Protein 7XP7 (pdb70)

Solvent-accessible surface area: 49966 Å² total; per-residue (Å²): 135,58,153,172,30,66,80,89,0,78,100,14,0,84,126,26,0,48,101,55,2,66,83,2,17,122,77,8,60,26,48,79,40,2,50,119,118,4,20,83,78,10,0,4,4,0,21,1,54,181,84,35,50,9,24,42,19,73,27,45,12,1,1,9,0,0,3,3,0,0,62,22,4,0,2,4,0,4,7,2,3,12,0,2,7,16,4,2,2,7,1,42,106,63,12,61,16,104,17,62,144,103,17,0,42,46,0,6,95,32,87,1,0,0,40,1,23,33,5,92,86,0,29,49,32,23,44,43,9,99,0,31,0,134,130,61,176,40,8,12,70,0,54,20,108,0,32,62,1,19,5,3,84,24,12,46,4,2,0,0,0,0,49,5,102,76,25,15,0,0,0,4,0,46,26,129,13,94,35,23,57,71,50,65,75,31,70,14,6,0,5,35,6,2,6,17,2,2,0,44,3,108,30,0,67,4,166,65,76,25,56,0,30,85,63,33,8,0,74,92,6,12,86,51,11,38,7,17,0,7,0,0,4,0,0,1,0,0,0,0,0,30,6,0,12,55,24,1,18,38,21,0,127,112,55,111,16,98,84,21,62,22,8,80,41,28,12,20,12,18,47,1,0,19,2,6,0,30,4,16,2,0,48,14,2,0,68,124,1,10,70,29,40,90,145,84,32,83,99,81,53,28,53,53,10,0,0,0,0,1,28,11,0,3,31,4,0,37,78,2,0,15,36,0,0,54,18,5,16,18,20,0,14,0,43,57,78,47,0,11,19,5,5,20,2,2,2,3,0,25,29,55,36,17,34,20,48,34,2,14,120,36,0,6,72,57,34,13,77,142,53,158,171,26,53,101,91,0,53,107,12,0,84,136,40,0,47,102,55,1,50,84,3,15,118,77,8,60,26,50,84,37,3,59,125,73,4,17,73,62,10,2,4,3,0,50,1,51,182,58,34,49,11,42,31,19,72,29,45,15,1,2,9,0,0,2,1,0,0,36,17,3,0,2,5,0,4,5,1,2,10,0,5,6,16,3,1,2,4,1,56,84,54,8,61,39,121,18,68,134,101,9,0,33,54,0,5,92,30,91,0,0,0,41,1,23,33,1,103,66,0,29,50,35,28,50,43,11,88,0,28,1,127,139,70,183,61,8,18,70,0,52,20,108,0,34,62,0,18,4,2,83,27,11,44,8,1,0,0,0,0,46,6,82,76,24,16,0,0,0,4,0,46,25,131,14,92,35,22,57,70,52,64,76,32,70,14,7,0,5,15,5,2,6,16,2,2,0,43,2,109,30,0,70,4,178,66,68,22,56,0,24,86,74,33,11,0,89,91,2,20,104,43,5,56,20,32,0,10,0,0,2,0,0,0,0,0,0,0,0,34,6,0,11,54,27,0,10,27,22,0,106,112,44,92,14,100,79,28,90,22,8,99,71,36,10,22,10,18,49,0,0,20,2,6,0,24,4,15,3,0,49,13,0,0,67,100,2,13,78,39,51,88,160,85,31,81,105,80,45,33,72,53,0,1,0,0,0,1,30,10,1,3,27,2,0,42,76,2,0,16,35,0,0,53,17,4,17,19,21,0,14,0,27,58,78,48,0,10,19,5,5,20,2,3,1,3,0,26,28,53,39,17,34,19,46,26,2,14,35,17,0,0,9,56,29,2,38,54,57,41,52,72,2,89,169,59,155,172,28,66,99,93,0,86,115,12,0,96,130,40,0,46,102,54,2,65,83,2,17,124,76,8,61,26,46,83,43,4,59,128,79,5,21,74,51,9,0,4,4,0,19,1,53,178,81,35,46,10,30,38,20,76,27,47,28,0,2,10,0,0,2,3,0,0,59,22,4,0,2,5,0,3,6,2,2,10,0,2,7,17,3,1,2,6,0,44,102,65,11,57,19,106,16,62,141,106,25,0,46,55,0,4,92,29,93,1,0,0,39,1,23,32,7,100,89,0,27,47,31,25,44,45,9,100,0,32,1,155,127,56,168,19,6,12,72,0,66,21,109,0,33,62,1,18,5,2,83,25,11,43,9,1,0,0,0,0,52,0,74,109,39,20,15,0,0,0,4,0,43,25,132,14,90,36,23,56,72,54,64,78,32,70,14,7,0,4,34,6,2,6,15,2,2,0,42,2,106,34,0,61,7,159,69,74,25,54,0,29,85,57,30,7,0,68,90,6,11,83,36,8,42,5,17,0,7,0,0,2,0,0,0,0,0,0,0,0,32,6,0,13,58,25,0,12,28,21,0,108,110,43,91,15,100,80,28,56,22,0,46,64,6,10,20,0,16,47,0,0,21,2,6,0,29,4,8,2,0,43,9,2,0,66,122,2,12,69,26,44,88,149,86,31,81,101,84,53,31,60,57,11,0,0,0,0,1,30,8,1,2,29,2,0,39,76,2,0,16,34,0,0,54,18,5,16,19,21,0,14,0,43,61,76,46,0,10,18,4,5,19,2,2,1,2,0,27,29,52,31,16,34,19,47,28,2,14,112,38,0,6,84,60,35,34,143,54,142,171,30,52,98,92,1,89,109,14,0,92,132,35,0,48,102,54,2,49,82,3,15,116,75,8,61,26,48,72,39,3,59,125,74,5,20,74,67,12,1,4,5,0,40,4,48,194,82,41,50,14,47,40,20,74,30,47,11,1,2,9,0,0,2,2,0,0,39,20,4,0,2,6,0,4,5,2,3,11,0,6,10,20,3,2,11,4,1,54,110,53,8,57,19,107,14,63,146,91,12,0,45,53,0,4,90,30,75,1,0,0,38,1,23,33,7,97,89,0,30,53,34,24,45,42,10,100,0,32,0,138,113,92,83,4,4,69,0,56,19,115,0,34,62,1,18,4,3,85,25,11,48,3,2,1,0,0,0,55,6,113,80,23,15,0,0,0,2,0,43,28,130,14,93,34,24,57,72,51,65,74,32,71,15,7,0,5,15,5,2,6,17,2,2,0,42,3,109,32,0,62,3,154,65,74,23,55,0,27,85,71,36,9,0,76,92,3,11,85,50,7,46,10,22,0,8,0,0,2,0,0,0,0,0,0,0,0,30,7,0,11,58,25,0,7,27,21,0,106,113,44,89,15,97,83,26,71,21,8,98,71,37,11,21,9,18,49,0,0,18,2,5,0,27,3,14,2,0,46,14,2,0,68,124,2,14,66,28,49,88,155,86,31,84,100,81,56,30,51,60,10,0,0,0,0,0,31,12,0,4,28,3,0,40,83,2,0,17,34,0,0,54,19,5,16,18,24,0,13,0,24,59,76,49,0,10,17,4,6,20,2,3,2,3,0,29,26,54,35,17,35,19,49,25,2,14,111,31,0,12,57,56,51,10,68

B-factor: mean 19.75, std 10.41, range [7.5, 90.75]

Radius of gyration: 34.06 Å; Cα contacts (8 Å, |Δi|>4): 3328; chains: 4; bounding box: 95×83×94 Å

Secondary structure (DSSP, 8-state):
-HHHHHHHHHHHIIIIIGGGHHHHHHHT---HHHHHHHHHTTTTSTTS-GGGTS----HHHHHHHHHHHHHH-HHHHHHHHIIIIIIIHHHHHHS-HHHHHHHHHHHHHTPPEEEE--BTTBSSSTT----EEEEETTEEEEEEEEEEEETGGG-SEEEEEEEE--EEEEEEEETTSTTEEEE--S-BSS-GGG-EEEEEEEEEEEEGGGEESSTT-HHHHHHHTHHHHHHHHHHHHHHHHHHHHHHHHHHHHH-EETTEEGGGSHHHHHHHHHHHHHHHHHHHHHHHHHHTTTTT--HHHHHHHHHHHHHHHHHHHHHHHHHHHHHHGGGGGBTTSSHHHHHHHHGGGGTSSS-HHHHHHHHHHHHH-/-HHHHHHHHHHHIIIIIGGGHHHHHHHT---HHHHHHHHHTTTT-SSS-GGGTS----HHHHHHHHHHHHTT-HHHHHHHHIIIIIIIHHHHHH--HHHHHHHHHHHHHTPPEEEE--BTTBSSSTT----EEEEETTEEEEEEEEEEEETGGG-SEEEEEEEE---EEEEEEETTSTTEEEE--S-BSS-GGG-EEEEEEEEEEEEGGGEESSTT-HHHHHHTTHHHHHHHHHHHHHHHHHHHHHHHHHHHHH-EETTEEGGGSHHHHHHHHHHHHHHHHHHHHHHHHHHTTTTT--HHHHHHHHHHHHHHHHHHHHHHHHHHHHHTHHHHTBTTSSHHHHHHHHGGGGTSSS-HHHHHHHHHHHHHSS-GGG--/-HHHHHHHHHHHIIIIIGGGHHHHHHHT---HHHHHHHHHTTTT-TTS-GGGTS----HHHHHHHHHHHHHH-HHHHHHHHIIIIIIIHHHHHHS-HHHHHHHHHHHHHT--EEEE--BTTBSSSTT----EEEE-SSEEEEEEEEEEEETGGG-SEEEEEEEETTS-EEEEEEETTSTTEEEE--S-BSS-GGG-EEEEEEEEEEEEGGGEESSTT-HHHHHHHTHHHHHHHHHHHHHHHHHHHHHHHHHHHHH-EETTEEGGGSHHHHHHHHHHHHHHHHHHHHHHHHHHTTTTT--HHHHHHHHHHHHHHHHHHHHHHHHHHHHHTGGGGGBTTSSHHHHHHHHGGGGTSSS-HHHHHHHHHHHH-/-HHHHHHHHHHHIIIIIGGGHHHHHHHT---HHHHHHHHHTTTT-SSS-GGGTS----HHHHHHHHHHHHTT-HHHHHHHHIIIIIIIHHHHHHS-HHHHHHHHHHHHHTPPEEEE--BTTBSSSTT----EEEE--EEEEEEEEEEEETGGG-SEEEEEEEE---EEEEEEETTSTTEEEE--S-BSS-GGG-EEEEEEEEEEEEGGGEESSTT-HHHHHHTTHHHHHHHHHHHHHHHHHHHHHHHHHHHHH-EETTEEGGGSHHHHHHHHHHHHHHHHHHHHHHHHHHTTTTT--HHHHHHHHHHHHHHHHHHHHHHHHHHHHHHGGGGGBTTSSHHHHHHHHGGGGTSSS-HHHHHHHHHHHHH-

Nearest PDB structures (foldseek):
  7xp7-assembly2_D  TM=1.003E+00  e=2.314E-59  Streptomyces filamentosus NRRL 11379
  7xp7-assembly1_A  TM=1.001E+00  e=2.501E-57  Streptomyces filamentosus NRRL 11379
  7xp7-assembly2_C  TM=1.001E+00  e=8.662E-57  Streptomyces filamentosus NRRL 11379
  2vig-assembly1_D  TM=9.609E-01  e=8.784E-32  Homo sapiens
  2vig-assembly2_H  TM=9.600E-01  e=1.350E-31  Homo sapiens

Structure (mmCIF, N/CA/C/O backbone):
data_7XP7
#
_entry.id   7XP7
#
_cell.length_a   96.328
_cell.length_b   131.235
_cell.length_c   191.859
_cell.angle_alpha   90.000
_cell.angle_beta   90.000
_cell.angle_gamma   90.000
#
_symmetry.space_group_name_H-M   'P 21 21 21'
#
loop_
_entity.id
_entity.type
_entity.pdbx_description
1 polymer 'Cyclohexanecarboxyl-CoA dehydrogenase'
2 non-polymer 'FLAVIN-ADENINE DINUCLEOTIDE'
3 water water
#
loop_
_atom_site.group_PDB
_atom_site.id
_atom_site.type_symbol
_atom_site.label_atom_id
_atom_site.label_alt_id
_atom_site.label_comp_id
_atom_site.label_asym_id
_atom_site.label_entity_id
_atom_site.label_seq_id
_atom_site.pdbx_PDB_ins_code
_atom_site.Cartn_x
_atom_site.Cartn_y
_atom_site.Cartn_z
_atom_site.occupancy
_atom_site.B_iso_or_equiv
_atom_site.auth_seq_id
_atom_site.auth_comp_id
_atom_site.auth_asym_id
_atom_site.auth_atom_id
_atom_site.pdbx_PDB_model_num
ATOM 1 N N . GLU A 1 40 ? 105.661 62.611 67.401 1.00 37.59 40 GLU A N 1
ATOM 2 C CA . GLU A 1 40 ? 106.517 61.792 66.496 1.00 39.24 40 GLU A CA 1
ATOM 3 C C . GLU A 1 40 ? 105.729 61.287 65.261 1.00 39.55 40 GLU A C 1
ATOM 4 O O . GLU A 1 40 ? 106.260 61.375 64.148 1.00 37.14 40 GLU A O 1
ATOM 10 N N . ASN A 1 41 ? 104.578 60.643 65.468 1.00 39.83 41 ASN A N 1
ATOM 11 C CA . ASN A 1 41 ? 103.594 60.275 64.405 1.00 36.09 41 ASN A CA 1
ATOM 12 C C . ASN A 1 41 ? 103.043 61.547 63.748 1.00 36.67 41 ASN A C 1
ATOM 13 O O . ASN A 1 41 ? 102.830 61.531 62.499 1.00 32.08 41 ASN A O 1
ATOM 18 N N . GLN A 1 42 ? 102.906 62.647 64.490 1.00 31.64 42 GLN A N 1
ATOM 19 C CA . GLN A 1 42 ? 102.470 63.937 63.893 1.00 34.85 42 GLN A CA 1
ATOM 20 C C . GLN A 1 42 ? 103.562 64.426 62.943 1.00 32.35 42 GLN A C 1
ATOM 21 O O . GLN A 1 42 ? 103.217 64.861 61.829 1.00 29.11 42 GLN A O 1
ATOM 27 N N . ARG A 1 43 ? 104.834 64.280 63.321 1.00 28.39 43 ARG A N 1
ATOM 28 C CA . ARG A 1 43 ? 105.971 64.663 62.464 1.00 28.83 43 ARG A CA 1
ATOM 29 C C . ARG A 1 43 ? 106.012 63.741 61.232 1.00 24.43 43 ARG A C 1
ATOM 30 O O . ARG A 1 43 ? 106.269 64.248 60.121 1.00 23.24 43 ARG A O 1
ATOM 38 N N . TRP A 1 44 ? 105.854 62.442 61.436 1.00 23.27 44 TRP A N 1
ATOM 39 C CA . TRP A 1 44 ? 105.843 61.453 60.332 1.00 23.24 44 TRP A CA 1
ATOM 40 C C . TRP A 1 44 ? 104.743 61.839 59.331 1.00 19.90 44 TRP A C 1
ATOM 41 O O . TRP A 1 44 ? 105.021 61.906 58.112 1.00 21.76 44 TRP A O 1
ATOM 52 N N . ARG A 1 45 ? 103.530 62.083 59.813 1.00 20.25 45 ARG A N 1
ATOM 53 C CA . ARG A 1 45 ? 102.378 62.470 58.969 1.00 20.82 45 ARG A CA 1
ATOM 54 C C . ARG A 1 45 ? 102.724 63.723 58.169 1.00 20.48 45 ARG A C 1
ATOM 55 O O . ARG A 1 45 ? 102.506 63.739 56.935 1.00 17.16 45 ARG A O 1
ATOM 63 N N . GLU A 1 46 ? 103.293 64.747 58.788 1.00 19.13 46 GLU A N 1
ATOM 64 C CA . GLU A 1 46 ? 103.631 65.990 58.045 1.00 21.90 46 GLU A CA 1
ATOM 65 C C . GLU A 1 46 ? 104.738 65.705 57.008 1.00 18.37 46 GLU A C 1
ATOM 66 O O . GLU A 1 46 ? 104.776 66.331 55.926 1.00 18.33 46 GLU A O 1
ATOM 72 N N . ARG A 1 47 ? 105.700 64.861 57.325 1.00 18.75 47 ARG A N 1
ATOM 73 C CA . ARG A 1 47 ? 106.783 64.521 56.357 1.00 19.90 47 ARG A CA 1
ATOM 74 C C . ARG A 1 47 ? 106.190 63.840 55.103 1.00 16.52 47 ARG A C 1
ATOM 75 O O . ARG A 1 47 ? 106.548 64.189 53.988 1.00 17.31 47 ARG A O 1
ATOM 83 N N . ILE A 1 48 ? 105.278 62.901 55.273 1.00 15.35 48 ILE A N 1
ATOM 84 C CA . ILE A 1 48 ? 104.642 62.259 54.095 1.00 14.53 48 ILE A CA 1
ATOM 85 C C . ILE A 1 48 ? 103.730 63.246 53.372 1.00 13.02 48 ILE A C 1
ATOM 86 O O . ILE A 1 48 ? 103.771 63.312 52.114 1.00 13.37 48 ILE A O 1
ATOM 91 N N . ARG A 1 49 ? 103.006 64.063 54.100 1.00 15.20 49 ARG A N 1
ATOM 92 C CA . ARG A 1 49 ? 102.163 65.046 53.468 1.00 16.80 49 ARG A CA 1
ATOM 93 C C . ARG A 1 49 ? 102.989 65.985 52.580 1.00 16.44 49 ARG A C 1
ATOM 94 O O . ARG A 1 49 ? 102.678 66.203 51.472 1.00 13.73 49 ARG A O 1
ATOM 102 N N . HIS A 1 50 ? 104.056 66.509 53.128 1.00 17.84 50 HIS A N 1
ATOM 103 C CA . HIS A 1 50 ? 104.917 67.383 52.370 1.00 19.75 50 HIS A CA 1
ATOM 104 C C . HIS A 1 50 ? 105.452 66.669 51.123 1.00 16.21 50 HIS A C 1
ATOM 105 O O . HIS A 1 50 ? 105.438 67.202 50.088 1.00 16.81 50 HIS A O 1
ATOM 112 N N . PHE A 1 51 ? 105.920 65.450 51.284 1.00 17.30 51 PHE A N 1
ATOM 113 C CA . PHE A 1 51 ? 106.390 64.635 50.173 1.00 15.60 51 PHE A CA 1
ATOM 114 C C . PHE A 1 51 ? 105.306 64.488 49.077 1.00 14.85 51 PHE A C 1
ATOM 115 O O . PHE A 1 51 ? 105.544 64.714 47.940 1.00 15.14 51 PHE A O 1
ATOM 123 N N . ALA A 1 52 ? 104.120 64.083 49.484 1.00 15.14 52 ALA A N 1
ATOM 124 C CA . ALA A 1 52 ? 103.004 63.833 48.529 1.00 14.26 52 ALA A CA 1
ATOM 125 C C . ALA A 1 52 ? 102.667 65.136 47.778 1.00 15.23 52 ALA A C 1
ATOM 126 O O . ALA A 1 52 ? 102.549 65.105 46.547 1.00 14.83 52 ALA A O 1
ATOM 128 N N . GLU A 1 53 ? 102.571 66.262 48.465 1.00 15.91 53 GLU A N 1
ATOM 129 C CA . GLU A 1 53 ? 102.200 67.550 47.807 1.00 18.37 53 GLU A CA 1
ATOM 130 C C . GLU A 1 53 ? 103.336 68.014 46.883 1.00 19.04 53 GLU A C 1
ATOM 131 O O . GLU A 1 53 ? 103.050 68.448 45.777 1.00 16.74 53 GLU A O 1
ATOM 137 N N . LYS A 1 54 ? 104.595 67.816 47.250 1.00 18.95 54 LYS A N 1
ATOM 138 C CA . LYS A 1 54 ? 105.723 68.268 46.396 1.00 19.82 54 LYS A CA 1
ATOM 139 C C . LYS A 1 54 ? 106.096 67.287 45.279 1.00 20.76 54 LYS A C 1
ATOM 140 O O . LYS A 1 54 ? 106.289 67.745 44.139 1.00 20.77 54 LYS A O 1
ATOM 146 N N . GLU A 1 55 ? 106.226 65.990 45.567 1.00 18.32 55 GLU A N 1
ATOM 147 C CA . GLU A 1 55 ? 106.800 65.003 44.624 1.00 17.72 55 GLU A CA 1
ATOM 148 C C . GLU A 1 55 ? 105.728 64.196 43.866 1.00 18.25 55 GLU A C 1
ATOM 149 O O . GLU A 1 55 ? 106.036 63.714 42.770 1.00 17.06 55 GLU A O 1
ATOM 155 N N . ILE A 1 56 ? 104.522 64.026 44.415 1.00 14.41 56 ILE A N 1
ATOM 156 C CA . ILE A 1 56 ? 103.482 63.219 43.699 1.00 13.92 56 ILE A CA 1
ATOM 157 C C . ILE A 1 56 ? 102.520 64.114 42.939 1.00 14.02 56 ILE A C 1
ATOM 158 O O . ILE A 1 56 ? 102.278 63.872 41.731 1.00 12.23 56 ILE A O 1
ATOM 163 N N . ALA A 1 57 ? 101.922 65.108 43.607 1.00 15.82 57 ALA A N 1
ATOM 164 C CA . ALA A 1 57 ? 100.796 65.892 43.054 1.00 15.14 57 ALA A CA 1
ATOM 165 C C . ALA A 1 57 ? 101.087 66.390 41.647 1.00 16.25 57 ALA A C 1
ATOM 166 O O . ALA A 1 57 ? 100.215 66.280 40.771 1.00 14.81 57 ALA A O 1
ATOM 168 N N . PRO A 1 58 ? 102.285 66.952 41.329 1.00 16.39 58 PRO A N 1
ATOM 169 C CA . PRO A 1 58 ? 102.525 67.500 39.986 1.00 17.00 58 PRO A CA 1
ATOM 170 C C . PRO A 1 58 ? 102.499 66.444 38.872 1.00 16.26 58 PRO A C 1
ATOM 171 O O . PRO A 1 58 ? 102.369 66.805 37.709 1.00 16.58 58 PRO A O 1
ATOM 175 N N . LEU A 1 59 ? 102.676 65.157 39.214 1.00 14.69 59 LEU A N 1
ATOM 176 C CA . LEU A 1 59 ? 102.742 64.032 38.246 1.00 12.89 59 LEU A CA 1
ATOM 177 C C . LEU A 1 59 ? 101.427 63.215 38.151 1.00 13.36 59 LEU A C 1
ATOM 178 O O . LEU A 1 59 ? 101.312 62.430 37.190 1.00 11.53 59 LEU A O 1
ATOM 183 N N . SER A 1 60 ? 100.477 63.375 39.081 1.00 13.37 60 SER A N 1
ATOM 184 C CA . SER A 1 60 ? 99.263 62.503 39.221 1.00 12.65 60 SER A CA 1
ATOM 185 C C . SER A 1 60 ? 98.475 62.442 37.936 1.00 12.47 60 SER A C 1
ATOM 186 O O . SER A 1 60 ? 98.055 61.342 37.518 1.00 11.06 60 SER A O 1
ATOM 189 N N . THR A 1 61 ? 98.232 63.588 37.294 1.00 12.12 61 THR A N 1
ATOM 190 C CA . THR A 1 61 ? 97.391 63.638 36.091 1.00 13.54 61 THR A CA 1
ATOM 191 C C . THR A 1 61 ? 98.022 62.770 35.009 1.00 13.08 61 THR A C 1
ATOM 192 O O . THR A 1 61 ? 97.326 61.913 34.427 1.00 13.53 61 THR A O 1
ATOM 196 N N . THR A 1 62 ? 99.293 62.969 34.739 1.00 12.13 62 THR A N 1
ATOM 197 C CA . THR A 1 62 ? 99.985 62.215 33.728 1.00 13.78 62 THR A CA 1
ATOM 198 C C . THR A 1 62 ? 100.059 60.702 34.031 1.00 12.06 62 THR A C 1
ATOM 199 O O . THR A 1 62 ? 99.794 59.909 33.200 1.00 13.30 62 THR A O 1
ATOM 203 N N . MET A 1 63 ? 100.416 60.382 35.251 1.00 12.19 63 MET A N 1
ATOM 204 C CA . MET A 1 63 ? 100.485 58.967 35.698 1.00 11.81 63 MET A CA 1
ATOM 205 C C . MET A 1 63 ? 99.120 58.304 35.505 1.00 11.08 63 MET A C 1
ATOM 206 O O . MET A 1 63 ? 99.054 57.154 35.068 1.00 11.59 63 MET A O 1
ATOM 211 N N . ASP A 1 64 ? 98.039 59.010 35.789 1.00 11.93 64 ASP A N 1
ATOM 212 C CA . ASP A 1 64 ? 96.681 58.435 35.636 1.00 11.57 64 ASP A CA 1
ATOM 213 C C . ASP A 1 64 ? 96.364 58.217 34.148 1.00 13.45 64 ASP A C 1
ATOM 214 O O . ASP A 1 64 ? 95.981 57.108 33.795 1.00 13.36 64 ASP A O 1
ATOM 219 N N . ARG A 1 65 ? 96.524 59.229 33.290 1.00 14.46 65 ARG A N 1
ATOM 220 C CA . ARG A 1 65 ? 96.179 59.099 31.850 1.00 17.95 65 ARG A CA 1
ATOM 221 C C . ARG A 1 65 ? 97.016 57.983 31.193 1.00 15.19 65 ARG A C 1
ATOM 222 O O . ARG A 1 65 ? 96.425 57.157 30.486 1.00 15.49 65 ARG A O 1
ATOM 230 N N . THR A 1 66 ? 98.308 57.893 31.498 1.00 13.22 66 THR A N 1
ATOM 231 C CA . THR A 1 66 ? 99.270 56.990 30.821 1.00 15.49 66 THR A CA 1
ATOM 232 C C . THR A 1 66 ? 99.379 55.661 31.577 1.00 14.62 66 THR A C 1
ATOM 233 O O . THR A 1 66 ? 99.964 54.742 31.002 1.00 13.43 66 THR A O 1
ATOM 237 N N . ALA A 1 67 ? 98.803 55.529 32.774 1.00 13.47 67 ALA A N 1
ATOM 238 C CA . ALA A 1 67 ? 98.889 54.308 33.610 1.00 12.13 67 ALA A CA 1
ATOM 239 C C . ALA A 1 67 ? 100.363 53.954 33.867 1.00 12.50 67 ALA A C 1
ATOM 240 O O . ALA A 1 67 ? 100.757 52.796 33.716 1.00 11.24 67 ALA A O 1
ATOM 242 N N . THR A 1 68 ? 101.140 54.936 34.273 1.00 12.42 68 THR A N 1
ATOM 243 C CA . THR A 1 68 ? 102.593 54.781 34.516 1.00 15.00 68 THR A CA 1
ATOM 244 C C . THR A 1 68 ? 102.923 55.212 35.942 1.00 15.87 68 THR A C 1
ATOM 245 O O . THR A 1 68 ? 102.180 56.041 36.514 1.00 17.45 68 THR A O 1
ATOM 249 N N . LEU A 1 69 ? 104.035 54.702 36.461 1.00 14.65 69 LEU A N 1
ATOM 250 C CA . LEU A 1 69 ? 104.735 55.266 37.618 1.00 13.69 69 LEU A CA 1
ATOM 251 C C . LEU A 1 69 ? 105.941 56.061 37.112 1.00 16.03 69 LEU A C 1
ATOM 252 O O . LEU A 1 69 ? 106.826 55.444 36.519 1.00 13.71 69 LEU A O 1
ATOM 257 N N . ASP A 1 70 ? 105.990 57.355 37.413 1.00 14.54 70 ASP A N 1
ATOM 258 C CA . ASP A 1 70 ? 107.099 58.226 36.945 1.00 14.83 70 ASP A CA 1
ATOM 259 C C . ASP A 1 70 ? 108.423 57.670 37.518 1.00 15.44 70 ASP A C 1
ATOM 260 O O . ASP A 1 70 ? 108.493 57.418 38.731 1.00 13.80 70 ASP A O 1
ATOM 265 N N . ALA A 1 71 ? 109.459 57.535 36.690 1.00 15.46 71 ALA A N 1
ATOM 266 C CA . ALA A 1 71 ? 110.781 57.001 37.104 1.00 16.71 71 ALA A CA 1
ATOM 267 C C . ALA A 1 71 ? 111.415 57.861 38.201 1.00 16.47 71 ALA A C 1
ATOM 268 O O . ALA A 1 71 ? 112.005 57.297 39.117 1.00 17.48 71 ALA A O 1
ATOM 270 N N . GLY A 1 72 ? 111.329 59.189 38.123 1.00 14.15 72 GLY A N 1
ATOM 271 C CA . GLY A 1 72 ? 111.882 60.068 39.141 1.00 15.43 72 GLY A CA 1
ATOM 272 C C . GLY A 1 72 ? 111.167 59.844 40.457 1.00 14.80 72 GLY A C 1
ATOM 273 O O . GLY A 1 72 ? 111.812 59.749 41.542 1.00 14.34 72 GLY A O 1
ATOM 274 N N . LEU A 1 73 ? 109.828 59.744 40.406 1.00 13.62 73 LEU A N 1
ATOM 275 C CA . LEU A 1 73 ? 109.075 59.536 41.651 1.00 12.05 73 LEU A CA 1
ATOM 276 C C . LEU A 1 73 ? 109.444 58.186 42.242 1.00 11.81 73 LEU A C 1
ATOM 277 O O . LEU A 1 73 ? 109.606 58.062 43.465 1.00 12.20 73 LEU A O 1
ATOM 282 N N . ARG A 1 74 ? 109.574 57.181 41.398 1.00 13.80 74 ARG A N 1
ATOM 283 C CA . ARG A 1 74 ? 109.929 55.831 41.905 1.00 13.08 74 ARG A CA 1
ATOM 284 C C . ARG A 1 74 ? 111.221 55.912 42.734 1.00 15.28 74 ARG A C 1
ATOM 285 O O . ARG A 1 74 ? 111.289 55.360 43.847 1.00 14.20 74 ARG A O 1
ATOM 293 N N . GLU A 1 75 ? 112.249 56.571 42.212 1.00 17.06 75 GLU A N 1
ATOM 294 C CA . GLU A 1 75 ? 113.535 56.682 42.957 1.00 18.61 75 GLU A CA 1
ATOM 295 C C . GLU A 1 75 ? 113.302 57.406 44.278 1.00 15.95 75 GLU A C 1
ATOM 296 O O . GLU A 1 75 ? 113.916 56.990 45.289 1.00 14.79 75 GLU A O 1
ATOM 302 N N . ARG A 1 76 ? 112.475 58.450 44.302 1.00 14.61 76 ARG A N 1
ATOM 303 C CA . ARG A 1 76 ? 112.196 59.189 45.552 1.00 16.49 76 ARG A CA 1
ATOM 304 C C . ARG A 1 76 ? 111.394 58.341 46.540 1.00 14.90 76 ARG A C 1
ATOM 305 O O . ARG A 1 76 ? 111.662 58.444 47.761 1.00 13.29 76 ARG A O 1
ATOM 313 N N . LEU A 1 77 ? 110.455 57.527 46.066 1.00 12.92 77 LEU A N 1
ATOM 314 C CA . LEU A 1 77 ? 109.722 56.650 47.026 1.00 13.87 77 LEU A CA 1
ATOM 315 C C . LEU A 1 77 ? 110.724 55.783 47.816 1.00 13.32 77 LEU A C 1
ATOM 316 O O . LEU A 1 77 ? 110.539 55.591 49.030 1.00 13.14 77 LEU A O 1
ATOM 321 N N . PHE A 1 78 ? 111.697 55.174 47.151 1.00 11.90 78 PHE A N 1
ATOM 322 C CA . PHE A 1 78 ? 112.685 54.290 47.843 1.00 12.62 78 PHE A CA 1
ATOM 323 C C . PHE A 1 78 ? 113.587 55.146 48.745 1.00 13.88 78 PHE A C 1
ATOM 324 O O . PHE A 1 78 ? 113.771 54.843 49.952 1.00 14.08 78 PHE A O 1
ATOM 332 N N . ALA A 1 79 ? 114.100 56.251 48.202 1.00 18.35 79 ALA A N 1
ATOM 333 C CA . ALA A 1 79 ? 115.125 57.094 48.881 1.00 18.30 79 ALA A CA 1
ATOM 334 C C . ALA A 1 79 ? 114.537 57.712 50.145 1.00 19.86 79 ALA A C 1
ATOM 335 O O . ALA A 1 79 ? 115.282 57.838 51.122 1.00 19.61 79 ALA A O 1
ATOM 337 N N . GLU A 1 80 ? 113.233 58.035 50.195 1.00 16.82 80 GLU A N 1
ATOM 338 C CA . GLU A 1 80 ? 112.649 58.755 51.355 1.00 17.35 80 GLU A CA 1
ATOM 339 C C . GLU A 1 80 ? 111.981 57.761 52.281 1.00 17.16 80 GLU A C 1
ATOM 340 O O . GLU A 1 80 ? 111.444 58.192 53.299 1.00 18.34 80 GLU A O 1
ATOM 346 N N . GLY A 1 81 ? 112.131 56.460 52.027 1.00 16.03 81 GLY A N 1
ATOM 347 C CA . GLY A 1 81 ? 111.738 55.453 53.025 1.00 15.76 81 GLY A CA 1
ATOM 348 C C . GLY A 1 81 ? 110.270 55.016 52.887 1.00 14.49 81 GLY A C 1
ATOM 349 O O . GLY A 1 81 ? 109.881 54.206 53.719 1.00 15.56 81 GLY A O 1
ATOM 350 N N . LEU A 1 82 ? 109.533 55.402 51.831 1.00 13.78 82 LEU A N 1
ATOM 351 C CA . LEU A 1 82 ? 108.079 55.059 51.725 1.00 14.17 82 LEU A CA 1
ATOM 352 C C . LEU A 1 82 ? 107.936 53.589 51.323 1.00 13.28 82 LEU A C 1
ATOM 353 O O . LEU A 1 82 ? 106.832 53.084 51.388 1.00 12.97 82 LEU A O 1
ATOM 358 N N . MET A 1 83 ? 109.002 52.977 50.799 1.00 13.57 83 MET A N 1
ATOM 359 C CA . MET A 1 83 ? 108.980 51.583 50.326 1.00 13.68 83 MET A CA 1
ATOM 360 C C . MET A 1 83 ? 109.596 50.649 51.361 1.00 14.05 83 MET A C 1
ATOM 361 O O . MET A 1 83 ? 109.723 49.421 51.069 1.00 13.23 83 MET A O 1
ATOM 366 N N . SER A 1 84 ? 109.779 51.083 52.600 1.00 13.09 84 SER A N 1
ATOM 367 C CA . SER A 1 84 ? 110.376 50.215 53.630 1.00 13.85 84 SER A CA 1
ATOM 368 C C . SER A 1 84 ? 109.957 50.669 55.020 1.00 14.65 84 SER A C 1
ATOM 369 O O . SER A 1 84 ? 110.745 50.516 55.988 1.00 14.25 84 SER A O 1
ATOM 372 N N . VAL A 1 85 ? 108.733 51.164 55.156 1.00 13.17 85 VAL A N 1
ATOM 373 C CA . VAL A 1 85 ? 108.323 51.855 56.399 1.00 14.32 85 VAL A CA 1
ATOM 374 C C . VAL A 1 85 ? 108.497 50.970 57.620 1.00 13.65 85 VAL A C 1
ATOM 375 O O . VAL A 1 85 ? 109.044 51.489 58.638 1.00 14.82 85 VAL A O 1
ATOM 379 N N . GLU A 1 86 ? 108.037 49.735 57.625 1.00 14.39 86 GLU A N 1
ATOM 380 C CA . GLU A 1 86 ? 108.188 48.910 58.846 1.00 19.22 86 GLU A CA 1
ATOM 381 C C . GLU A 1 86 ? 109.321 47.884 58.697 1.00 19.55 86 GLU A C 1
ATOM 382 O O . GLU A 1 86 ? 109.476 47.034 59.578 1.00 19.06 86 GLU A O 1
ATOM 388 N N . ILE A 1 87 ? 110.071 47.923 57.612 1.00 17.40 87 ILE A N 1
ATOM 389 C CA . ILE A 1 87 ? 111.196 46.964 57.439 1.00 16.26 87 ILE A CA 1
ATOM 390 C C . ILE A 1 87 ? 112.294 47.408 58.420 1.00 16.96 87 ILE A C 1
ATOM 391 O O . ILE A 1 87 ? 112.707 48.576 58.455 1.00 15.10 87 ILE A O 1
ATOM 396 N N . PRO A 1 88 ? 112.750 46.523 59.317 1.00 19.09 88 PRO A N 1
ATOM 397 C CA . PRO A 1 88 ? 113.756 46.913 60.299 1.00 21.34 88 PRO A CA 1
ATOM 398 C C . PRO A 1 88 ? 115.026 47.438 59.620 1.00 20.13 88 PRO A C 1
ATOM 399 O O . PRO A 1 88 ? 115.380 47.078 58.492 1.00 17.67 88 PRO A O 1
ATOM 403 N N . ARG A 1 89 ? 115.720 48.317 60.334 1.00 21.18 89 ARG A N 1
ATOM 404 C CA . ARG A 1 89 ? 116.957 48.968 59.873 1.00 24.09 89 ARG A CA 1
ATOM 405 C C . ARG A 1 89 ? 118.032 47.915 59.567 1.00 19.85 89 ARG A C 1
ATOM 406 O O . ARG A 1 89 ? 118.771 48.197 58.695 1.00 18.34 89 ARG A O 1
ATOM 414 N N . GLY A 1 90 ? 118.061 46.772 60.244 1.00 20.50 90 GLY A N 1
ATOM 415 C CA . GLY A 1 90 ? 119.042 45.679 60.023 1.00 23.26 90 GLY A CA 1
ATOM 416 C C . GLY A 1 90 ? 118.956 45.125 58.592 1.00 26.99 90 GLY A C 1
ATOM 417 O O . GLY A 1 90 ? 120.007 44.686 58.067 1.00 23.83 90 GLY A O 1
ATOM 418 N N . TYR A 1 91 ? 117.798 45.306 57.899 1.00 23.52 91 TYR A N 1
ATOM 419 C CA . TYR A 1 91 ? 117.650 44.947 56.466 1.00 22.41 91 TYR A CA 1
ATOM 420 C C . TYR A 1 91 ? 117.833 46.148 55.550 1.00 20.91 91 TYR A C 1
ATOM 421 O O . TYR A 1 91 ? 117.641 46.016 54.343 1.00 23.25 91 TYR A O 1
ATOM 430 N N . GLY A 1 92 ? 118.210 47.313 56.046 1.00 18.54 92 GLY A N 1
ATOM 431 C CA . GLY A 1 92 ? 118.251 48.492 55.166 1.00 18.61 92 GLY A CA 1
ATOM 432 C C . GLY A 1 92 ? 116.908 49.223 55.175 1.00 17.74 92 GLY A C 1
ATOM 433 O O . GLY A 1 92 ? 116.725 50.105 54.385 1.00 17.12 92 GLY A O 1
ATOM 434 N N . GLY A 1 93 ? 115.976 48.858 56.044 1.00 20.07 93 GLY A N 1
ATOM 435 C CA . GLY A 1 93 ? 114.655 49.506 56.026 1.00 19.20 93 GLY A CA 1
ATOM 436 C C . GLY A 1 93 ? 114.600 50.783 56.847 1.00 23.24 93 GLY A C 1
ATOM 437 O O . GLY A 1 93 ? 115.629 51.206 57.396 1.00 20.00 93 GLY A O 1
ATOM 438 N N . THR A 1 94 ? 113.406 51.366 56.974 1.00 19.89 94 THR A N 1
ATOM 439 C CA . THR A 1 94 ? 113.168 52.645 57.673 1.00 20.74 94 THR A CA 1
ATOM 440 C C . THR A 1 94 ? 113.160 52.349 59.173 1.00 20.66 94 THR A C 1
ATOM 441 O O . THR A 1 94 ? 113.467 53.244 59.937 1.00 24.66 94 THR A O 1
ATOM 445 N N . GLY A 1 95 ? 112.724 51.177 59.593 1.00 19.02 95 GLY A N 1
ATOM 446 C CA . GLY A 1 95 ? 112.610 50.814 61.009 1.00 23.23 95 GLY A CA 1
ATOM 447 C C . GLY A 1 95 ? 111.428 51.472 61.728 1.00 25.78 95 GLY A C 1
ATOM 448 O O . GLY A 1 95 ? 111.523 51.652 62.936 1.00 22.66 95 GLY A O 1
ATOM 449 N N . GLY A 1 96 ? 110.331 51.792 61.037 1.00 21.93 96 GLY A N 1
ATOM 450 C CA . GLY A 1 96 ? 109.135 52.412 61.634 1.00 20.17 96 GLY A CA 1
ATOM 451 C C . GLY A 1 96 ? 108.128 51.371 62.033 1.00 20.17 96 GLY A C 1
ATOM 452 O O . GLY A 1 96 ? 108.434 50.168 62.061 1.00 19.01 96 GLY A O 1
ATOM 453 N N . THR A 1 97 ? 106.923 51.832 62.359 1.00 18.50 97 THR A N 1
ATOM 454 C CA . THR A 1 97 ? 105.867 51.023 62.961 1.00 18.11 97 THR A CA 1
ATOM 455 C C . THR A 1 97 ? 104.732 50.815 61.951 1.00 15.42 97 THR A C 1
ATOM 456 O O . THR A 1 97 ? 104.678 51.549 60.953 1.00 13.13 97 THR A O 1
ATOM 460 N N . LEU A 1 98 ? 103.818 49.940 62.291 1.00 17.77 98 LEU A N 1
ATOM 461 C CA . LEU A 1 98 ? 102.575 49.712 61.508 1.00 18.86 98 LEU A CA 1
ATOM 462 C C . LEU A 1 98 ? 101.802 51.020 61.464 1.00 19.22 98 LEU A C 1
ATOM 463 O O . LEU A 1 98 ? 101.260 51.351 60.386 1.00 16.45 98 LEU A O 1
ATOM 468 N N . CYS A 1 99 ? 101.685 51.705 62.609 1.00 17.05 99 CYS A N 1
ATOM 469 C CA . CYS A 1 99 ? 101.006 53.021 62.652 1.00 19.75 99 CYS A CA 1
ATOM 470 C C . CYS A 1 99 ? 101.596 53.977 61.600 1.00 15.78 99 CYS A C 1
ATOM 471 O O . CYS A 1 99 ? 100.864 54.601 60.833 1.00 14.03 99 CYS A O 1
ATOM 474 N N . GLN A 1 100 ? 102.905 54.054 61.479 1.00 13.65 100 GLN A N 1
ATOM 475 C CA . GLN A 1 100 ? 103.529 54.934 60.481 1.00 13.81 100 GLN A CA 1
ATOM 476 C C . GLN A 1 100 ? 103.258 54.455 59.053 1.00 11.68 100 GLN A C 1
ATOM 477 O O . GLN A 1 100 ? 103.154 55.310 58.177 1.00 12.28 100 GLN A O 1
ATOM 483 N N . LEU A 1 101 ? 103.230 53.153 58.813 1.00 11.97 101 LEU A N 1
ATOM 484 C CA . LEU A 1 101 ? 102.921 52.610 57.462 1.00 11.87 101 LEU A CA 1
ATOM 485 C C . LEU A 1 101 ? 101.478 53.014 57.107 1.00 11.62 101 LEU A C 1
ATOM 486 O O . LEU A 1 101 ? 101.225 53.473 55.984 1.00 10.69 101 LEU A O 1
ATOM 491 N N . ILE A 1 102 ? 100.554 52.848 58.033 1.00 12.03 102 ILE A N 1
ATOM 492 C CA . ILE A 1 102 ? 99.136 53.255 57.813 1.00 13.91 102 ILE A CA 1
ATOM 493 C C . ILE A 1 102 ? 99.023 54.755 57.503 1.00 13.67 102 ILE A C 1
ATOM 494 O O . ILE A 1 102 ? 98.382 55.106 56.496 1.00 13.55 102 ILE A O 1
ATOM 499 N N . LEU A 1 103 ? 99.713 55.610 58.249 1.00 13.16 103 LEU A N 1
ATOM 500 C CA . LEU A 1 103 ? 99.729 57.062 57.976 1.00 14.02 103 LEU A CA 1
ATOM 501 C C . LEU A 1 103 ? 100.358 57.344 56.639 1.00 12.51 103 LEU A C 1
ATOM 502 O O . LEU A 1 103 ? 99.945 58.286 56.017 1.00 11.47 103 LEU A O 1
ATOM 507 N N . THR A 1 104 ? 101.365 56.581 56.235 1.00 10.86 104 THR A N 1
ATOM 508 C CA . THR A 1 104 ? 102.034 56.827 54.954 1.00 10.77 104 THR A CA 1
ATOM 509 C C . THR A 1 104 ? 100.995 56.569 53.847 1.00 10.67 104 THR A C 1
ATOM 510 O O . THR A 1 104 ? 100.888 57.369 52.940 1.00 10.37 104 THR A O 1
ATOM 514 N N . ILE A 1 105 ? 100.308 55.437 53.893 1.00 10.14 105 ILE A N 1
ATOM 515 C CA . ILE A 1 105 ? 99.313 55.099 52.846 1.00 9.88 105 ILE A CA 1
ATOM 516 C C . ILE A 1 105 ? 98.240 56.198 52.809 1.00 10.01 105 ILE A C 1
ATOM 517 O O . ILE A 1 105 ? 97.823 56.656 51.663 1.00 9.21 105 ILE A O 1
ATOM 522 N N . GLU A 1 106 ? 97.779 56.639 53.976 1.00 10.06 106 GLU A N 1
ATOM 523 C CA . GLU A 1 106 ? 96.690 57.653 54.058 1.00 11.37 106 GLU A CA 1
ATOM 524 C C . GLU A 1 106 ? 97.153 58.944 53.366 1.00 11.28 106 GLU A C 1
ATOM 525 O O . GLU A 1 106 ? 96.394 59.532 52.542 1.00 9.57 106 GLU A O 1
ATOM 531 N N . GLU A 1 107 ? 98.325 59.461 53.731 1.00 10.68 107 GLU A N 1
ATOM 532 C CA . GLU A 1 107 ? 98.766 60.774 53.197 1.00 12.01 107 GLU A CA 1
ATOM 533 C C . GLU A 1 107 ? 99.130 60.684 51.725 1.00 11.27 107 GLU A C 1
ATOM 534 O O . GLU A 1 107 ? 98.888 61.649 50.989 1.00 10.35 107 GLU A O 1
ATOM 540 N N . VAL A 1 108 ? 99.688 59.550 51.261 1.00 11.04 108 VAL A N 1
ATOM 541 C CA . VAL A 1 108 ? 99.882 59.384 49.818 1.00 9.99 108 VAL A CA 1
ATOM 542 C C . VAL A 1 108 ? 98.520 59.399 49.118 1.00 9.89 108 VAL A C 1
ATOM 543 O O . VAL A 1 108 ? 98.432 60.083 48.058 1.00 9.71 108 VAL A O 1
ATOM 547 N N . ALA A 1 109 ? 97.519 58.669 49.642 1.00 9.65 109 ALA A N 1
ATOM 548 C CA . ALA A 1 109 ? 96.205 58.531 48.960 1.00 10.02 109 ALA A CA 1
ATOM 549 C C . ALA A 1 109 ? 95.443 59.871 48.941 1.00 10.81 109 ALA A C 1
ATOM 550 O O . ALA A 1 109 ? 94.613 60.104 48.020 1.00 9.78 109 ALA A O 1
ATOM 552 N N . ARG A 1 110 ? 95.723 60.768 49.874 1.00 10.28 110 ARG A N 1
ATOM 553 C CA . ARG A 1 110 ? 95.080 62.104 49.903 1.00 11.17 110 ARG A CA 1
ATOM 554 C C . ARG A 1 110 ? 95.428 62.895 48.646 1.00 11.47 110 ARG A C 1
ATOM 555 O O . ARG A 1 110 ? 94.647 63.769 48.207 1.00 10.92 110 ARG A O 1
ATOM 563 N N . VAL A 1 111 ? 96.534 62.552 47.998 1.00 11.48 111 VAL A N 1
ATOM 564 C CA . VAL A 1 111 ? 96.950 63.170 46.717 1.00 11.99 111 VAL A CA 1
ATOM 565 C C . VAL A 1 111 ? 96.750 62.206 45.562 1.00 11.54 111 VAL A C 1
ATOM 566 O O . VAL A 1 111 ? 96.340 62.672 44.508 1.00 12.43 111 VAL A O 1
ATOM 570 N N . ASP A 1 112 ? 97.148 60.926 45.705 1.00 11.62 112 ASP A N 1
ATOM 571 C CA . ASP A 1 112 ? 97.166 59.964 44.585 1.00 11.10 112 ASP A CA 1
ATOM 572 C C . ASP A 1 112 ? 96.856 58.558 45.129 1.00 11.02 112 ASP A C 1
ATOM 573 O O . ASP A 1 112 ? 97.745 57.792 45.529 1.00 9.88 112 ASP A O 1
ATOM 578 N N . PRO A 1 113 ? 95.570 58.151 45.131 1.00 10.85 113 PRO A N 1
ATOM 579 C CA . PRO A 1 113 ? 95.208 56.773 45.488 1.00 10.31 113 PRO A CA 1
ATOM 580 C C . PRO A 1 113 ? 95.887 55.680 44.647 1.00 9.84 113 PRO A C 1
ATOM 581 O O . PRO A 1 113 ? 96.104 54.604 45.134 1.00 10.25 113 PRO A O 1
ATOM 585 N N . GLY A 1 114 ? 96.194 55.965 43.399 1.00 10.02 114 GLY A N 1
ATOM 586 C CA . GLY A 1 114 ? 96.889 55.018 42.514 1.00 10.82 114 GLY A CA 1
ATOM 587 C C . GLY A 1 114 ? 98.293 54.756 42.962 1.00 10.98 114 GLY A C 1
ATOM 588 O O . GLY A 1 114 ? 98.694 53.581 43.068 1.00 10.97 114 GLY A O 1
ATOM 589 N N . VAL A 1 115 ? 99.066 55.796 43.224 1.00 10.58 115 VAL A N 1
ATOM 590 C CA . VAL A 1 115 ? 100.428 55.596 43.786 1.00 9.99 115 VAL A CA 1
ATOM 591 C C . VAL A 1 115 ? 100.308 54.856 45.115 1.00 9.95 115 VAL A C 1
ATOM 592 O O . VAL A 1 115 ? 101.115 53.925 45.376 1.00 9.52 115 VAL A O 1
ATOM 596 N N . ALA A 1 116 ? 99.293 55.182 45.919 1.00 9.26 116 ALA A N 1
ATOM 597 C CA . ALA A 1 116 ? 99.085 54.523 47.218 1.00 9.23 116 ALA A CA 1
ATOM 598 C C . ALA A 1 116 ? 98.866 53.020 47.040 1.00 10.23 116 ALA A C 1
ATOM 599 O O . ALA A 1 116 ? 99.283 52.288 47.928 1.00 10.09 116 ALA A O 1
ATOM 601 N N . VAL A 1 117 ? 98.208 52.573 45.991 1.00 9.91 117 VAL A N 1
ATOM 602 C CA . VAL A 1 117 ? 98.056 51.100 45.755 1.00 11.18 117 VAL A CA 1
ATOM 603 C C . VAL A 1 117 ? 99.449 50.465 45.736 1.00 10.10 117 VAL A C 1
ATOM 604 O O . VAL A 1 117 ? 99.649 49.364 46.359 1.00 10.64 117 VAL A O 1
ATOM 608 N N . GLY A 1 118 ? 100.343 51.032 44.950 1.00 10.95 118 GLY A N 1
ATOM 609 C CA . GLY A 1 118 ? 101.690 50.444 44.803 1.00 11.68 118 GLY A CA 1
ATOM 610 C C . GLY A 1 118 ? 102.436 50.425 46.129 1.00 10.76 118 GLY A C 1
ATOM 611 O O . GLY A 1 118 ? 103.077 49.400 46.461 1.00 10.13 118 GLY A O 1
ATOM 612 N N . VAL A 1 119 ? 102.312 51.492 46.919 1.00 11.01 119 VAL A N 1
ATOM 613 C CA . VAL A 1 119 ? 102.946 51.577 48.258 1.00 10.72 119 VAL A CA 1
ATOM 614 C C . VAL A 1 119 ? 102.353 50.518 49.201 1.00 10.45 119 VAL A C 1
ATOM 615 O O . VAL A 1 119 ? 103.112 49.872 49.955 1.00 11.01 119 VAL A O 1
ATOM 619 N N . HIS A 1 120 ? 101.035 50.359 49.205 1.00 8.83 120 HIS A N 1
ATOM 620 C CA . HIS A 1 120 ? 100.317 49.377 50.042 1.00 9.26 120 HIS A CA 1
ATOM 621 C C . HIS A 1 120 ? 100.746 47.953 49.691 1.00 9.13 120 HIS A C 1
ATOM 622 O O . HIS A 1 120 ? 101.044 47.192 50.578 1.00 8.27 120 HIS A O 1
ATOM 629 N N . VAL A 1 121 ? 100.668 47.581 48.432 1.00 8.75 121 VAL A N 1
ATOM 630 C CA . VAL A 1 121 ? 100.954 46.192 48.008 1.00 9.37 121 VAL A CA 1
ATOM 631 C C . VAL A 1 121 ? 102.429 45.858 48.366 1.00 9.19 121 VAL A C 1
ATOM 632 O O . VAL A 1 121 ? 102.698 44.771 48.942 1.00 9.09 121 VAL A O 1
ATOM 636 N N . HIS A 1 122 ? 103.364 46.752 48.041 1.00 9.13 122 HIS A N 1
ATOM 637 C CA . HIS A 1 122 ? 104.815 46.556 48.312 1.00 9.51 122 HIS A CA 1
ATOM 638 C C . HIS A 1 122 ? 105.086 46.382 49.801 1.00 10.53 122 HIS A C 1
ATOM 639 O O . HIS A 1 122 ? 105.673 45.349 50.197 1.00 10.01 122 HIS A O 1
ATOM 646 N N . ASN A 1 123 ? 104.599 47.310 50.638 1.00 10.03 123 ASN A N 1
ATOM 647 C CA . ASN A 1 123 ? 104.861 47.292 52.100 1.00 11.39 123 ASN A CA 1
ATOM 648 C C . ASN A 1 123 ? 104.014 46.271 52.826 1.00 11.67 123 ASN A C 1
ATOM 649 O O . ASN A 1 123 ? 104.583 45.478 53.602 1.00 12.38 123 ASN A O 1
ATOM 654 N N . VAL A 1 124 ? 102.696 46.285 52.619 1.00 11.34 124 VAL A N 1
ATOM 655 C CA . VAL A 1 124 ? 101.796 45.485 53.479 1.00 11.90 124 VAL A CA 1
ATOM 656 C C . VAL A 1 124 ? 101.773 44.033 52.961 1.00 12.14 124 VAL A C 1
ATOM 657 O O . VAL A 1 124 ? 101.949 43.083 53.779 1.00 12.28 124 VAL A O 1
ATOM 661 N N . LEU A 1 125 ? 101.482 43.839 51.676 1.00 11.99 125 LEU A N 1
ATOM 662 C CA . LEU A 1 125 ? 101.171 42.467 51.187 1.00 13.26 125 LEU A CA 1
ATOM 663 C C . LEU A 1 125 ? 102.474 41.704 50.903 1.00 14.47 125 LEU A C 1
ATOM 664 O O . LEU A 1 125 ? 102.447 40.469 51.034 1.00 18.15 125 LEU A O 1
ATOM 669 N N . VAL A 1 126 ? 103.523 42.349 50.402 1.00 11.58 126 VAL A N 1
ATOM 670 C CA . VAL A 1 126 ? 104.745 41.597 50.019 1.00 12.26 126 VAL A CA 1
ATOM 671 C C . VAL A 1 126 ? 105.753 41.676 51.180 1.00 13.34 126 VAL A C 1
ATOM 672 O O . VAL A 1 126 ? 105.997 40.604 51.811 1.00 12.28 126 VAL A O 1
ATOM 676 N N . ALA A 1 127 ? 106.326 42.853 51.466 1.00 12.47 127 ALA A N 1
ATOM 677 C CA . ALA A 1 127 ? 107.391 42.958 52.497 1.00 13.91 127 ALA A CA 1
ATOM 678 C C . ALA A 1 127 ? 106.824 42.532 53.850 1.00 14.09 127 ALA A C 1
ATOM 679 O O . ALA A 1 127 ? 107.482 41.746 54.572 1.00 13.79 127 ALA A O 1
ATOM 681 N N . GLY A 1 128 ? 105.589 42.925 54.163 1.00 14.37 128 GLY A N 1
ATOM 682 C CA . GLY A 1 128 ? 104.950 42.626 55.457 1.00 14.34 128 GLY A CA 1
ATOM 683 C C . GLY A 1 128 ? 104.702 41.147 55.662 1.00 15.21 128 GLY A C 1
ATOM 684 O O . GLY A 1 128 ? 104.873 40.639 56.802 1.00 17.62 128 GLY A O 1
ATOM 685 N N . THR A 1 129 ? 104.312 40.450 54.611 1.00 15.35 129 THR A N 1
ATOM 686 C CA . THR A 1 129 ? 104.104 38.994 54.632 1.00 17.24 129 THR A CA 1
ATOM 687 C C . THR A 1 129 ? 105.443 38.275 54.834 1.00 16.63 129 THR A C 1
ATOM 688 O O . THR A 1 129 ? 105.482 37.255 55.593 1.00 16.83 129 THR A O 1
ATOM 692 N N . LEU A 1 130 ? 106.483 38.706 54.152 1.00 14.25 130 LEU A N 1
ATOM 693 C CA . LEU A 1 130 ? 107.813 38.065 54.333 1.00 15.92 130 LEU A CA 1
ATOM 694 C C . LEU A 1 130 ? 108.298 38.305 55.761 1.00 15.56 130 LEU A C 1
ATOM 695 O O . LEU A 1 130 ? 108.799 37.347 56.384 1.00 16.33 130 LEU A O 1
ATOM 700 N N . LEU A 1 131 ? 108.163 39.519 56.271 1.00 16.03 131 LEU A N 1
ATOM 701 C CA . LEU A 1 131 ? 108.612 39.863 57.638 1.00 21.21 131 LEU A CA 1
ATOM 702 C C . LEU A 1 131 ? 107.960 38.890 58.618 1.00 23.24 131 LEU A C 1
ATOM 703 O O . LEU A 1 131 ? 108.638 38.433 59.526 1.00 21.84 131 LEU A O 1
ATOM 708 N N . ARG A 1 132 ? 106.672 38.618 58.451 1.00 21.06 132 ARG A N 1
ATOM 709 C CA . ARG A 1 132 ? 105.852 37.858 59.435 1.00 24.11 132 ARG A CA 1
ATOM 710 C C . ARG A 1 132 ? 105.889 36.358 59.147 1.00 25.00 132 ARG A C 1
ATOM 711 O O . ARG A 1 132 ? 105.720 35.647 60.092 1.00 25.49 132 ARG A O 1
ATOM 719 N N . HIS A 1 133 ? 106.132 35.861 57.927 1.00 21.32 133 HIS A N 1
ATOM 720 C CA . HIS A 1 133 ? 105.993 34.417 57.618 1.00 23.70 133 HIS A CA 1
ATOM 721 C C . HIS A 1 133 ? 107.204 33.791 56.944 1.00 23.16 133 HIS A C 1
ATOM 722 O O . HIS A 1 133 ? 107.187 32.590 56.732 1.00 23.77 133 HIS A O 1
ATOM 729 N N . ALA A 1 134 ? 108.147 34.547 56.417 1.00 17.67 134 ALA A N 1
ATOM 730 C CA . ALA A 1 134 ? 109.188 33.879 55.630 1.00 16.44 134 ALA A CA 1
ATOM 731 C C . ALA A 1 134 ? 110.285 33.379 56.589 1.00 16.27 134 ALA A C 1
ATOM 732 O O . ALA A 1 134 ? 110.341 33.808 57.752 1.00 15.77 134 ALA A O 1
ATOM 734 N N . SER A 1 135 ? 111.158 32.503 56.125 1.00 16.79 135 SER A N 1
ATOM 735 C CA . SER A 1 135 ? 112.287 32.014 56.956 1.00 19.06 135 SER A CA 1
ATOM 736 C C . SER A 1 135 ? 113.317 33.146 57.149 1.00 19.50 135 SER A C 1
ATOM 737 O O . SER A 1 135 ? 113.360 34.138 56.372 1.00 17.09 135 SER A O 1
ATOM 740 N N . GLY A 1 136 ? 114.234 32.988 58.103 1.00 20.05 136 GLY A N 1
ATOM 741 C CA . GLY A 1 136 ? 115.298 33.981 58.286 1.00 18.46 136 GLY A CA 1
ATOM 742 C C . GLY A 1 136 ? 116.106 34.142 57.011 1.00 16.74 136 GLY A C 1
ATOM 743 O O . GLY A 1 136 ? 116.468 35.257 56.677 1.00 16.10 136 GLY A O 1
ATOM 744 N N . ASP A 1 137 ? 116.467 33.076 56.316 1.00 16.84 137 ASP A N 1
ATOM 745 C CA . ASP A 1 137 ? 117.259 33.214 55.069 1.00 18.18 137 ASP A CA 1
ATOM 746 C C . ASP A 1 137 ? 116.485 34.035 54.008 1.00 17.23 137 ASP A C 1
ATOM 747 O O . ASP A 1 137 ? 117.100 34.822 53.253 1.00 14.47 137 ASP A O 1
ATOM 752 N N . GLN A 1 138 ? 115.196 33.776 53.861 1.00 15.60 138 GLN A N 1
ATOM 753 C CA . GLN A 1 138 ? 114.363 34.480 52.881 1.00 16.00 138 GLN A CA 1
ATOM 754 C C . GLN A 1 138 ? 114.254 35.962 53.256 1.00 14.08 138 GLN A C 1
ATOM 755 O O . GLN A 1 138 ? 114.383 36.784 52.347 1.00 12.86 138 GLN A O 1
ATOM 761 N N . ARG A 1 139 ? 114.058 36.272 54.520 1.00 14.28 139 ARG A N 1
ATOM 762 C CA . ARG A 1 139 ? 114.002 37.671 54.988 1.00 14.28 139 ARG A CA 1
ATOM 763 C C . ARG A 1 139 ? 115.313 38.373 54.665 1.00 14.29 139 ARG A C 1
ATOM 764 O O . ARG A 1 139 ? 115.291 39.519 54.159 1.00 12.49 139 ARG A O 1
ATOM 772 N N . ARG A 1 140 ? 116.442 37.716 54.947 1.00 13.73 140 ARG A N 1
ATOM 773 C CA . ARG A 1 140 ? 117.785 38.350 54.820 1.00 14.75 140 ARG A CA 1
ATOM 774 C C . ARG A 1 140 ? 118.105 38.540 53.353 1.00 13.20 140 ARG A C 1
ATOM 775 O O . ARG A 1 140 ? 118.734 39.539 53.023 1.00 13.30 140 ARG A O 1
ATOM 783 N N . GLN A 1 141 ? 117.627 37.659 52.464 1.00 13.61 141 GLN A N 1
ATOM 784 C CA . GLN A 1 141 ? 117.854 37.824 51.015 1.00 12.82 141 GLN A CA 1
ATOM 785 C C . GLN A 1 141 ? 116.925 38.895 50.412 1.00 13.01 141 GLN A C 1
ATOM 786 O O . GLN A 1 141 ? 117.424 39.718 49.608 1.00 12.97 141 GLN A O 1
ATOM 792 N N . TYR A 1 142 ? 115.630 38.835 50.691 1.00 11.38 142 TYR A N 1
ATOM 793 C CA . TYR A 1 142 ? 114.635 39.633 49.931 1.00 11.76 142 TYR A CA 1
ATOM 794 C C . TYR A 1 142 ? 114.338 40.984 50.565 1.00 11.00 142 TYR A C 1
ATOM 795 O O . TYR A 1 142 ? 114.058 41.893 49.758 1.00 12.07 142 TYR A O 1
ATOM 804 N N . LEU A 1 143 ? 114.271 41.116 51.881 1.00 11.31 143 LEU A N 1
ATOM 805 C CA . LEU A 1 143 ? 113.850 42.405 52.495 1.00 12.37 143 LEU A CA 1
ATOM 806 C C . LEU A 1 143 ? 114.810 43.522 52.101 1.00 12.38 143 LEU A C 1
ATOM 807 O O . LEU A 1 143 ? 114.375 44.630 51.764 1.00 11.82 143 LEU A O 1
ATOM 812 N N . PRO A 1 144 ? 116.154 43.313 52.030 1.00 12.45 144 PRO A N 1
ATOM 813 C CA . PRO A 1 144 ? 117.017 44.394 51.586 1.00 12.77 144 PRO A CA 1
ATOM 814 C C . PRO A 1 144 ? 116.773 44.839 50.144 1.00 12.03 144 PRO A C 1
ATOM 815 O O . PRO A 1 144 ? 116.961 46.018 49.780 1.00 13.02 144 PRO A O 1
ATOM 819 N N . GLN A 1 145 ? 116.364 43.931 49.278 1.00 11.46 145 GLN A N 1
ATOM 820 C CA . GLN A 1 145 ? 116.080 44.299 47.885 1.00 12.02 145 GLN A CA 1
ATOM 821 C C . GLN A 1 145 ? 114.762 45.101 47.814 1.00 11.90 145 GLN A C 1
ATOM 822 O O . GLN A 1 145 ? 114.717 46.083 47.045 1.00 12.07 145 GLN A O 1
ATOM 828 N N . LEU A 1 146 ? 113.763 44.697 48.603 1.00 11.58 146 LEU A N 1
ATOM 829 C CA . LEU A 1 146 ? 112.446 45.391 48.660 1.00 11.73 146 LEU A CA 1
ATOM 830 C C . LEU A 1 146 ? 112.638 46.751 49.304 1.00 12.53 146 LEU A C 1
ATOM 831 O O . LEU A 1 146 ? 111.959 47.720 48.903 1.00 11.04 146 LEU A O 1
ATOM 836 N N . ALA A 1 147 ? 113.609 46.864 50.206 1.00 13.53 147 ALA A N 1
ATOM 837 C CA . ALA A 1 147 ? 113.880 48.159 50.876 1.00 14.32 147 ALA A CA 1
ATOM 838 C C . ALA A 1 147 ? 114.585 49.152 49.936 1.00 15.15 147 ALA A C 1
ATOM 839 O O . ALA A 1 147 ? 114.459 50.371 50.156 1.00 15.69 147 ALA A O 1
ATOM 841 N N . THR A 1 148 ? 115.363 48.697 48.961 1.00 15.60 148 THR A N 1
ATOM 842 C CA . THR A 1 148 ? 116.344 49.544 48.265 1.00 17.56 148 THR A CA 1
ATOM 843 C C . THR A 1 148 ? 115.915 49.881 46.847 1.00 18.67 148 THR A C 1
ATOM 844 O O . THR A 1 148 ? 116.192 50.992 46.454 1.00 23.84 148 THR A O 1
ATOM 848 N N . GLY A 1 149 ? 115.228 49.022 46.127 1.00 15.98 149 GLY A N 1
ATOM 849 C CA . GLY A 1 149 ? 114.889 49.371 44.735 1.00 16.55 149 GLY A CA 1
ATOM 850 C C . GLY A 1 149 ? 113.957 48.416 44.028 1.00 15.33 149 GLY A C 1
ATOM 851 O O . GLY A 1 149 ? 113.640 48.712 42.880 1.00 16.38 149 GLY A O 1
ATOM 852 N N . LYS A 1 150 ? 113.677 47.235 44.576 1.00 13.20 150 LYS A N 1
ATOM 853 C CA . LYS A 1 150 ? 112.866 46.240 43.849 1.00 12.78 150 LYS A CA 1
ATOM 854 C C . LYS A 1 150 ? 111.433 46.352 44.360 1.00 11.69 150 LYS A C 1
ATOM 855 O O . LYS A 1 150 ? 111.227 46.264 45.557 1.00 10.64 150 LYS A O 1
ATOM 861 N N . ILE A 1 151 ? 110.522 46.601 43.450 1.00 10.70 151 ILE A N 1
ATOM 862 C CA . ILE A 1 151 ? 109.085 46.711 43.792 1.00 10.81 151 ILE A CA 1
ATOM 863 C C . ILE A 1 151 ? 108.509 45.291 43.882 1.00 10.50 151 ILE A C 1
ATOM 864 O O . ILE A 1 151 ? 108.715 44.473 42.922 1.00 12.00 151 ILE A O 1
ATOM 869 N N . GLY A 1 152 ? 107.773 45.044 44.948 1.00 10.28 152 GLY A N 1
ATOM 870 C CA . GLY A 1 152 ? 106.992 43.818 45.160 1.00 10.55 152 GLY A CA 1
ATOM 871 C C . GLY A 1 152 ? 105.552 43.958 44.677 1.00 10.81 152 GLY A C 1
ATOM 872 O O . GLY A 1 152 ? 104.872 44.996 44.988 1.00 10.25 152 GLY A O 1
ATOM 873 N N . ALA A 1 153 ? 105.037 42.923 44.019 1.00 10.00 153 ALA A N 1
ATOM 874 C CA . ALA A 1 153 ? 103.607 42.810 43.696 1.00 9.68 153 ALA A CA 1
ATOM 875 C C . ALA A 1 153 ? 103.082 41.457 44.195 1.00 10.22 153 ALA A C 1
ATOM 876 O O . ALA A 1 153 ? 103.880 40.520 44.493 1.00 10.60 153 ALA A O 1
ATOM 878 N N . PHE A 1 154 ? 101.760 41.350 44.301 1.00 9.48 154 PHE A N 1
ATOM 879 C CA . PHE A 1 154 ? 101.058 40.249 44.974 1.00 10.18 154 PHE A CA 1
ATOM 880 C C . PHE A 1 154 ? 100.126 39.601 43.971 1.00 10.86 154 PHE A C 1
ATOM 881 O O . PHE A 1 154 ? 99.232 40.304 43.451 1.00 10.08 154 PHE A O 1
ATOM 889 N N . ALA A 1 155 ? 100.439 38.361 43.579 1.00 10.53 155 ALA A N 1
ATOM 890 C CA . ALA A 1 155 ? 99.716 37.678 42.493 1.00 10.48 155 ALA A CA 1
ATOM 891 C C . ALA A 1 155 ? 98.969 36.462 43.049 1.00 11.41 155 ALA A C 1
ATOM 892 O O . ALA A 1 155 ? 99.517 35.318 43.009 1.00 10.47 155 ALA A O 1
ATOM 894 N N . LEU A 1 156 ? 97.721 36.677 43.452 1.00 10.74 156 LEU A N 1
ATOM 895 C CA . LEU A 1 156 ? 96.814 35.615 43.946 1.00 11.15 156 LEU A CA 1
ATOM 896 C C . LEU A 1 156 ? 95.681 35.355 42.945 1.00 11.16 156 LEU A C 1
ATOM 897 O O . LEU A 1 156 ? 95.458 34.174 42.547 1.00 9.55 156 LEU A O 1
ATOM 902 N N . SER A 1 157 ? 94.905 36.395 42.601 1.00 10.89 157 SER A N 1
ATOM 903 C CA . SER A 1 157 ? 93.659 36.270 41.817 1.00 11.49 157 SER A CA 1
ATOM 904 C C . SER A 1 157 ? 93.928 35.677 40.426 1.00 11.35 157 SER A C 1
ATOM 905 O O . SER A 1 157 ? 95.015 35.817 39.875 1.00 10.58 157 SER A O 1
ATOM 908 N N . GLU A 1 158 ? 92.898 35.037 39.873 1.00 10.90 158 GLU A N 1
ATOM 909 C CA . GLU A 1 158 ? 92.840 34.506 38.518 1.00 11.14 158 GLU A CA 1
ATOM 910 C C . GLU A 1 158 ? 91.451 34.751 37.939 1.00 11.11 158 GLU A C 1
ATOM 911 O O . GLU A 1 158 ? 90.525 35.105 38.698 1.00 10.45 158 GLU A O 1
ATOM 917 N N . GLU A 1 159 ? 91.286 34.414 36.673 1.00 11.80 159 GLU A N 1
ATOM 918 C CA . GLU A 1 159 ? 89.988 34.605 36.003 1.00 14.77 159 GLU A CA 1
ATOM 919 C C . GLU A 1 159 ? 88.881 33.925 36.799 1.00 14.44 159 GLU A C 1
ATOM 920 O O . GLU A 1 159 ? 87.779 34.539 36.976 1.00 14.43 159 GLU A O 1
ATOM 926 N N . GLN A 1 160 ? 89.104 32.705 37.255 1.00 13.92 160 GLN A N 1
ATOM 927 C CA . GLN A 1 160 ? 88.051 31.916 37.947 1.00 19.25 160 GLN A CA 1
ATOM 928 C C . GLN A 1 160 ? 88.253 31.931 39.462 1.00 17.88 160 GLN A C 1
ATOM 929 O O . GLN A 1 160 ? 87.471 31.271 40.205 1.00 18.96 160 GLN A O 1
ATOM 935 N N . ALA A 1 161 ? 89.204 32.716 39.963 1.00 17.52 161 ALA A N 1
ATOM 936 C CA . ALA A 1 161 ? 89.507 32.770 41.417 1.00 15.47 161 ALA A CA 1
ATOM 937 C C . ALA A 1 161 ? 89.523 34.238 41.846 1.00 14.22 161 ALA A C 1
ATOM 938 O O . ALA A 1 161 ? 90.611 34.867 41.868 1.00 12.69 161 ALA A O 1
ATOM 940 N N . GLY A 1 162 ? 88.348 34.757 42.162 1.00 13.75 162 GLY A N 1
ATOM 941 C CA . GLY A 1 162 ? 88.159 36.167 42.551 1.00 13.08 162 GLY A CA 1
ATOM 942 C C . GLY A 1 162 ? 87.811 36.201 44.019 1.00 13.55 162 GLY A C 1
ATOM 943 O O . GLY A 1 162 ? 88.724 35.985 44.875 1.00 14.25 162 GLY A O 1
ATOM 944 N N . SER A 1 163 ? 86.528 36.363 44.339 1.00 13.41 163 SER A N 1
ATOM 945 C CA . SER A 1 163 ? 86.057 36.252 45.746 1.00 14.71 163 SER A CA 1
ATOM 946 C C . SER A 1 163 ? 86.390 34.851 46.262 1.00 17.72 163 SER A C 1
ATOM 947 O O . SER A 1 163 ? 86.782 34.739 47.428 1.00 17.86 163 SER A O 1
ATOM 950 N N . ASP A 1 164 ? 86.293 33.831 45.413 1.00 15.88 164 ASP A N 1
ATOM 951 C CA . ASP A 1 164 ? 86.648 32.436 45.772 1.00 17.04 164 ASP A CA 1
ATOM 952 C C . ASP A 1 164 ? 88.159 32.309 45.551 1.00 16.30 164 ASP A C 1
ATOM 953 O O . ASP A 1 164 ? 88.572 31.762 44.525 1.00 13.50 164 ASP A O 1
ATOM 958 N N . ALA A 1 165 ? 88.944 32.976 46.382 1.00 19.27 165 ALA A N 1
ATOM 959 C CA . ALA A 1 165 ? 90.349 33.348 46.064 1.00 22.58 165 ALA A CA 1
ATOM 960 C C . ALA A 1 165 ? 91.229 32.100 45.902 1.00 24.27 165 ALA A C 1
ATOM 961 O O . ALA A 1 165 ? 92.262 32.189 45.204 1.00 23.80 165 ALA A O 1
ATOM 963 N N . PHE A 1 166 ? 90.861 30.999 46.514 1.00 19.69 166 PHE A N 1
ATOM 964 C CA . PHE A 1 166 ? 91.688 29.817 46.454 1.00 21.24 166 PHE A CA 1
ATOM 965 C C . PHE A 1 166 ? 91.353 28.731 45.459 1.00 21.42 166 PHE A C 1
ATOM 966 O O . PHE A 1 166 ? 91.948 27.697 45.483 1.00 21.52 166 PHE A O 1
ATOM 974 N N . ALA A 1 167 ? 90.408 29.020 44.585 1.00 18.01 167 ALA A N 1
ATOM 975 C CA . ALA A 1 167 ? 90.023 28.117 43.478 1.00 19.04 167 ALA A CA 1
ATOM 976 C C . ALA A 1 167 ? 91.040 28.295 42.334 1.00 21.74 167 ALA A C 1
ATOM 977 O O . ALA A 1 167 ? 90.659 28.482 41.170 1.00 22.81 167 ALA A O 1
ATOM 979 N N . LEU A 1 168 ? 92.343 28.209 42.659 1.00 21.89 168 LEU A N 1
ATOM 980 C CA . LEU A 1 168 ? 93.471 28.443 41.717 1.00 20.83 168 LEU A CA 1
ATOM 981 C C . LEU A 1 168 ? 93.578 27.355 40.668 1.00 19.43 168 LEU A C 1
ATOM 982 O O . LEU A 1 168 ? 93.345 26.205 41.005 1.00 24.51 168 LEU A O 1
ATOM 987 N N . THR A 1 169 ? 94.020 27.710 39.478 1.00 17.27 169 THR A N 1
ATOM 988 C CA . THR A 1 169 ? 94.408 26.748 38.415 1.00 21.43 169 THR A CA 1
ATOM 989 C C . THR A 1 169 ? 95.900 26.882 38.089 1.00 19.87 169 THR A C 1
ATOM 990 O O . THR A 1 169 ? 96.413 25.986 37.414 1.00 19.87 169 THR A O 1
ATOM 994 N N . THR A 1 170 ? 96.587 27.956 38.490 1.00 15.23 170 THR A N 1
ATOM 995 C CA . THR A 1 170 ? 98.056 28.041 38.269 1.00 14.34 170 THR A CA 1
ATOM 996 C C . THR A 1 170 ? 98.702 26.894 39.088 1.00 14.26 170 THR A C 1
ATOM 997 O O . THR A 1 170 ? 98.334 26.702 40.279 1.00 12.60 170 THR A O 1
ATOM 1001 N N . VAL A 1 171 ? 99.637 26.167 38.488 1.00 15.27 171 VAL A N 1
ATOM 1002 C CA . VAL A 1 171 ? 100.223 24.938 39.134 1.00 17.44 171 VAL A CA 1
ATOM 1003 C C . VAL A 1 171 ? 101.743 25.087 39.213 1.00 15.86 171 VAL A C 1
ATOM 1004 O O . VAL A 1 171 ? 102.367 25.603 38.275 1.00 16.40 171 VAL A O 1
ATOM 1008 N N . ALA A 1 172 ? 102.304 24.663 40.338 1.00 15.61 172 ALA A N 1
ATOM 1009 C CA . ALA A 1 172 ? 103.739 24.498 40.580 1.00 15.35 172 ALA A CA 1
ATOM 1010 C C . ALA A 1 172 ? 104.005 22.996 40.495 1.00 15.57 172 ALA A C 1
ATOM 1011 O O . ALA A 1 172 ? 103.588 22.317 41.432 1.00 16.07 172 ALA A O 1
ATOM 1013 N N . ARG A 1 173 ? 104.534 22.518 39.372 1.00 17.61 173 ARG A N 1
ATOM 1014 C CA . ARG A 1 173 ? 104.762 21.059 39.171 1.00 18.47 173 ARG A CA 1
ATOM 1015 C C . ARG A 1 173 ? 106.184 20.754 39.657 1.00 18.55 173 ARG A C 1
ATOM 1016 O O . ARG A 1 173 ? 107.107 21.500 39.345 1.00 14.76 173 ARG A O 1
ATOM 1024 N N . GLN A 1 174 ? 106.331 19.725 40.460 1.00 19.93 174 GLN A N 1
ATOM 1025 C CA . GLN A 1 174 ? 107.606 19.363 41.008 1.00 23.03 174 GLN A CA 1
ATOM 1026 C C . GLN A 1 174 ? 108.606 18.986 39.990 1.00 20.70 174 GLN A C 1
ATOM 1027 O O . GLN A 1 174 ? 108.300 18.366 39.045 1.00 22.66 174 GLN A O 1
ATOM 1033 N N . ASP A 1 175 ? 109.807 19.420 40.228 1.00 20.27 175 ASP A N 1
ATOM 1034 C CA . ASP A 1 175 ? 110.933 19.052 39.442 1.00 21.60 175 ASP A CA 1
ATOM 1035 C C . ASP A 1 175 ? 112.203 19.054 40.316 1.00 20.87 175 ASP A C 1
ATOM 1036 O O . ASP A 1 175 ? 112.155 19.440 41.429 1.00 19.84 175 ASP A O 1
ATOM 1041 N N . GLU A 1 176 ? 113.313 18.595 39.794 1.00 19.40 176 GLU A N 1
ATOM 1042 C CA . GLU A 1 176 ? 114.494 18.497 40.617 1.00 21.12 176 GLU A CA 1
ATOM 1043 C C . GLU A 1 176 ? 114.951 19.838 41.215 1.00 19.45 176 GLU A C 1
ATOM 1044 O O . GLU A 1 176 ? 115.177 20.720 40.501 1.00 19.93 176 GLU A O 1
ATOM 1050 N N . GLY A 1 177 ? 114.988 19.949 42.534 1.00 18.60 177 GLY A N 1
ATOM 1051 C CA . GLY A 1 177 ? 115.488 21.168 43.172 1.00 18.94 177 GLY A CA 1
ATOM 1052 C C . GLY A 1 177 ? 114.404 22.256 43.258 1.00 18.01 177 GLY A C 1
ATOM 1053 O O . GLY A 1 177 ? 114.723 23.340 43.803 1.00 17.36 177 GLY A O 1
ATOM 1054 N N . GLY A 1 178 ? 113.165 21.959 42.860 1.00 16.98 178 GLY A N 1
ATOM 1055 C CA . GLY A 1 178 ? 112.049 22.916 43.018 1.00 16.91 178 GLY A CA 1
ATOM 1056 C C . GLY A 1 178 ? 110.823 22.539 42.217 1.00 15.98 178 GLY A C 1
ATOM 1057 O O . GLY A 1 178 ? 110.289 21.391 42.342 1.00 13.74 178 GLY A O 1
ATOM 1058 N N . TYR A 1 179 ? 110.387 23.489 41.383 1.00 14.53 179 TYR A N 1
ATOM 1059 C CA . TYR A 1 179 ? 109.070 23.478 40.711 1.00 15.04 179 TYR A CA 1
ATOM 1060 C C . TYR A 1 179 ? 109.173 24.225 39.383 1.00 15.34 179 TYR A C 1
ATOM 1061 O O . TYR A 1 179 ? 110.104 25.043 39.186 1.00 16.14 179 TYR A O 1
ATOM 1070 N N . LEU A 1 180 ? 108.231 23.920 38.498 1.00 15.06 180 LEU A N 1
ATOM 1071 C CA . LEU A 1 180 ? 107.993 24.638 37.227 1.00 17.01 180 LEU A CA 1
ATOM 1072 C C . LEU A 1 180 ? 106.594 25.214 37.340 1.00 15.61 180 LEU A C 1
ATOM 1073 O O . LEU A 1 180 ? 105.640 24.428 37.588 1.00 16.11 180 LEU A O 1
ATOM 1078 N N . LEU A 1 181 ? 106.481 26.525 37.275 1.00 16.50 181 LEU A N 1
ATOM 1079 C CA . LEU A 1 181 ? 105.158 27.204 37.439 1.00 16.81 181 LEU A CA 1
ATOM 1080 C C . LEU A 1 181 ? 104.546 27.408 36.047 1.00 13.43 181 LEU A C 1
ATOM 1081 O O . LEU A 1 181 ? 105.215 27.996 35.213 1.00 13.05 181 LEU A O 1
ATOM 1086 N N . THR A 1 182 ? 103.283 27.065 35.868 1.00 15.53 182 THR A N 1
ATOM 1087 C CA . THR A 1 182 ? 102.485 27.300 34.649 1.00 15.18 182 THR A CA 1
ATOM 1088 C C . THR A 1 182 ? 101.090 27.787 35.039 1.00 14.89 182 THR A C 1
ATOM 1089 O O . THR A 1 182 ? 100.374 27.109 35.802 1.00 15.89 182 THR A O 1
ATOM 1093 N N . GLY A 1 183 ? 100.696 28.917 34.462 1.00 14.22 183 GLY A N 1
ATOM 1094 C CA . GLY A 1 183 ? 99.321 29.412 34.596 1.00 15.17 183 GLY A CA 1
ATOM 1095 C C . GLY A 1 183 ? 99.287 30.893 34.378 1.00 14.24 183 GLY A C 1
ATOM 1096 O O . GLY A 1 183 ? 100.229 31.431 33.830 1.00 14.84 183 GLY A O 1
ATOM 1097 N N . ARG A 1 184 ? 98.178 31.498 34.754 1.00 13.41 184 ARG A N 1
ATOM 1098 C CA . ARG A 1 184 ? 97.960 32.894 34.488 1.00 13.91 184 ARG A CA 1
ATOM 1099 C C . ARG A 1 184 ? 97.227 33.542 35.639 1.00 13.13 184 ARG A C 1
ATOM 1100 O O . ARG A 1 184 ? 96.145 33.066 36.058 1.00 16.28 184 ARG A O 1
ATOM 1108 N N . LYS A 1 185 ? 97.847 34.602 36.165 1.00 12.03 185 LYS A N 1
ATOM 1109 C CA . LYS A 1 185 ? 97.264 35.363 37.246 1.00 11.92 185 LYS A CA 1
ATOM 1110 C C . LYS A 1 185 ? 96.545 36.584 36.609 1.00 12.30 185 LYS A C 1
ATOM 1111 O O . LYS A 1 185 ? 96.925 37.022 35.588 1.00 12.52 185 LYS A O 1
ATOM 1117 N N . ARG A 1 186 ? 95.511 37.063 37.248 1.00 12.36 186 ARG A N 1
ATOM 1118 C CA . ARG A 1 186 ? 94.754 38.198 36.753 1.00 11.98 186 ARG A CA 1
ATOM 1119 C C . ARG A 1 186 ? 94.707 39.258 37.850 1.00 10.31 186 ARG A C 1
ATOM 1120 O O . ARG A 1 186 ? 94.823 38.921 38.987 1.00 9.67 186 ARG A O 1
ATOM 1128 N N . TRP A 1 187 ? 94.590 40.532 37.494 1.00 10.37 187 TRP A N 1
ATOM 1129 C CA . TRP A 1 187 ? 94.472 41.661 38.408 1.00 9.39 187 TRP A CA 1
ATOM 1130 C C . TRP A 1 187 ? 95.744 41.995 39.243 1.00 10.48 187 TRP A C 1
ATOM 1131 O O . TRP A 1 187 ? 95.614 42.483 40.332 1.00 11.13 187 TRP A O 1
ATOM 1142 N N . THR A 1 188 ? 96.937 41.748 38.706 1.00 9.47 188 THR A N 1
ATOM 1143 C CA . THR A 1 188 ? 98.148 42.014 39.525 1.00 9.30 188 THR A CA 1
ATOM 1144 C C . THR A 1 188 ? 98.474 43.507 39.475 1.00 9.02 188 THR A C 1
ATOM 1145 O O . THR A 1 188 ? 99.086 43.966 38.457 1.00 9.01 188 THR A O 1
ATOM 1149 N N . SER A 1 189 ? 98.147 44.238 40.532 1.00 9.04 189 SER A N 1
ATOM 1150 C CA . SER A 1 189 ? 98.457 45.684 40.631 1.00 9.46 189 SER A CA 1
ATOM 1151 C C . SER A 1 189 ? 99.971 45.876 40.552 1.00 9.64 189 SER A C 1
ATOM 1152 O O . SER A 1 189 ? 100.716 45.086 41.141 1.00 9.94 189 SER A O 1
ATOM 1155 N N . ASN A 1 190 ? 100.364 46.907 39.847 1.00 10.07 190 ASN A N 1
ATOM 1156 C CA . ASN A 1 190 ? 101.754 47.367 39.737 1.00 10.61 190 ASN A CA 1
ATOM 1157 C C . ASN A 1 190 ? 102.619 46.368 38.971 1.00 11.22 190 ASN A C 1
ATOM 1158 O O . ASN A 1 190 ? 103.827 46.516 39.059 1.00 11.21 190 ASN A O 1
ATOM 1163 N N . ALA A 1 191 ? 102.049 45.366 38.304 1.00 11.25 191 ALA A N 1
ATOM 1164 C CA . ALA A 1 191 ? 102.844 44.301 37.675 1.00 12.38 191 ALA A CA 1
ATOM 1165 C C . ALA A 1 191 ? 103.863 44.924 36.698 1.00 13.36 191 ALA A C 1
ATOM 1166 O O . ALA A 1 191 ? 105.017 44.473 36.743 1.00 10.90 191 ALA A O 1
ATOM 1168 N N . ARG A 1 192 ? 103.501 45.926 35.902 1.00 10.77 192 ARG A N 1
ATOM 1169 C CA . ARG A 1 192 ? 104.423 46.494 34.878 1.00 12.64 192 ARG A CA 1
ATOM 1170 C C . ARG A 1 192 ? 105.600 47.226 35.532 1.00 12.82 192 ARG A C 1
ATOM 1171 O O . ARG A 1 192 ? 106.563 47.531 34.836 1.00 12.55 192 ARG A O 1
ATOM 1179 N N . ASN A 1 193 ? 105.564 47.489 36.833 1.00 12.03 193 ASN A N 1
ATOM 1180 C CA . ASN A 1 193 ? 106.644 48.170 37.577 1.00 11.68 193 ASN A CA 1
ATOM 1181 C C . ASN A 1 193 ? 107.358 47.202 38.508 1.00 11.45 193 ASN A C 1
ATOM 1182 O O . ASN A 1 193 ? 108.321 47.614 39.144 1.00 12.35 193 ASN A O 1
ATOM 1187 N N . ALA A 1 194 ? 106.881 45.967 38.645 1.00 11.74 194 ALA A N 1
ATOM 1188 C CA . ALA A 1 194 ? 107.335 45.071 39.746 1.00 12.13 194 ALA A CA 1
ATOM 1189 C C . ALA A 1 194 ? 108.632 44.330 39.347 1.00 11.77 194 ALA A C 1
ATOM 1190 O O . ALA A 1 194 ? 108.812 43.966 38.146 1.00 11.14 194 ALA A O 1
ATOM 1192 N N . ASP A 1 195 ? 109.444 44.030 40.348 1.00 12.23 195 ASP A N 1
ATOM 1193 C CA . ASP A 1 195 ? 110.684 43.222 40.185 1.00 13.03 195 ASP A CA 1
ATOM 1194 C C . ASP A 1 195 ? 110.541 41.878 40.890 1.00 13.44 195 ASP A C 1
ATOM 1195 O O . ASP A 1 195 ? 111.216 40.900 40.467 1.00 12.77 195 ASP A O 1
ATOM 1200 N N . LEU A 1 196 ? 109.737 41.809 41.955 1.00 11.32 196 LEU A N 1
ATOM 1201 C CA . LEU A 1 196 ? 109.538 40.577 42.733 1.00 11.86 196 LEU A CA 1
ATOM 1202 C C . LEU A 1 196 ? 108.035 40.325 42.903 1.00 13.52 196 LEU A C 1
ATOM 1203 O O . LEU A 1 196 ? 107.264 41.303 43.200 1.00 13.60 196 LEU A O 1
ATOM 1208 N N . LEU A 1 197 ? 107.620 39.100 42.669 1.00 12.36 197 LEU A N 1
ATOM 1209 C CA . LEU A 1 197 ? 106.204 38.712 42.760 1.00 13.27 197 LEU A CA 1
ATOM 1210 C C . LEU A 1 197 ? 106.012 37.713 43.892 1.00 13.35 197 LEU A C 1
ATOM 1211 O O . LEU A 1 197 ? 106.815 36.738 43.973 1.00 13.12 197 LEU A O 1
ATOM 1216 N N . LEU A 1 198 ? 105.047 37.950 44.765 1.00 11.42 198 LEU A N 1
ATOM 1217 C CA . LEU A 1 198 ? 104.564 36.896 45.679 1.00 11.80 198 LEU A CA 1
ATOM 1218 C C . LEU A 1 198 ? 103.402 36.194 44.974 1.00 11.53 198 LEU A C 1
ATOM 1219 O O . LEU A 1 198 ? 102.331 36.808 44.788 1.00 11.18 198 LEU A O 1
ATOM 1224 N N . VAL A 1 199 ? 103.613 34.959 44.555 1.00 11.04 199 VAL A N 1
ATOM 1225 C CA . VAL A 1 199 ? 102.713 34.248 43.610 1.00 12.59 199 VAL A CA 1
ATOM 1226 C C . VAL A 1 199 ? 102.145 33.059 44.358 1.00 12.70 199 VAL A C 1
ATOM 1227 O O . VAL A 1 199 ? 102.908 32.389 45.115 1.00 12.08 199 VAL A O 1
ATOM 1231 N N . PHE A 1 200 ? 100.862 32.780 44.152 1.00 11.21 200 PHE A N 1
ATOM 1232 C CA . PHE A 1 200 ? 100.184 31.627 44.766 1.00 10.75 200 PHE A CA 1
ATOM 1233 C C . PHE A 1 200 ? 99.853 30.636 43.666 1.00 12.13 200 PHE A C 1
ATOM 1234 O O . PHE A 1 200 ? 99.337 31.018 42.611 1.00 11.33 200 PHE A O 1
ATOM 1242 N N . ALA A 1 201 ? 100.132 29.365 43.919 1.00 12.85 201 ALA A N 1
ATOM 1243 C CA . ALA A 1 201 ? 99.954 28.298 42.921 1.00 13.38 201 ALA A CA 1
ATOM 1244 C C . ALA A 1 201 ? 99.655 26.986 43.658 1.00 14.70 201 ALA A C 1
ATOM 1245 O O . ALA A 1 201 ? 100.018 26.857 44.846 1.00 14.55 201 ALA A O 1
ATOM 1247 N N . LEU A 1 202 ? 98.996 26.051 42.971 1.00 14.89 202 LEU A N 1
ATOM 1248 C CA . LEU A 1 202 ? 98.706 24.701 43.517 1.00 16.50 202 LEU A CA 1
ATOM 1249 C C . LEU A 1 202 ? 99.965 23.860 43.418 1.00 19.55 202 LEU A C 1
ATOM 1250 O O . LEU A 1 202 ? 100.487 23.692 42.288 1.00 23.22 202 LEU A O 1
ATOM 1255 N N . ALA A 1 203 ? 100.489 23.379 44.516 1.00 18.51 203 ALA A N 1
ATOM 1256 C CA . ALA A 1 203 ? 101.752 22.601 44.401 1.00 25.85 203 ALA A CA 1
ATOM 1257 C C . ALA A 1 203 ? 101.364 21.145 44.237 1.00 34.07 203 ALA A C 1
ATOM 1258 O O . ALA A 1 203 ? 100.704 20.647 45.136 1.00 37.45 203 ALA A O 1
ATOM 1260 N N . ASP A 1 204 ? 101.753 20.542 43.107 1.00 43.91 204 ASP A N 1
ATOM 1261 C CA . ASP A 1 204 ? 101.178 19.276 42.567 1.00 53.26 204 ASP A CA 1
ATOM 1262 C C . ASP A 1 204 ? 99.869 19.035 43.312 1.00 55.66 204 ASP A C 1
ATOM 1263 O O . ASP A 1 204 ? 98.872 19.581 42.806 1.00 47.54 204 ASP A O 1
ATOM 1268 N N . GLY A 1 206 ? 99.473 19.348 47.093 1.00 43.79 206 GLY A N 1
ATOM 1269 C CA . GLY A 1 206 ? 99.491 19.933 48.458 1.00 37.99 206 GLY A CA 1
ATOM 1270 C C . GLY A 1 206 ? 98.468 21.056 48.647 1.00 37.06 206 GLY A C 1
ATOM 1271 O O . GLY A 1 206 ? 98.159 21.393 49.782 1.00 36.51 206 GLY A O 1
ATOM 1272 N N . GLY A 1 207 ? 97.951 21.658 47.581 1.00 26.43 207 GLY A N 1
ATOM 1273 C CA . GLY A 1 207 ? 97.085 22.827 47.722 1.00 25.15 207 GLY A CA 1
ATOM 1274 C C . GLY A 1 207 ? 97.868 24.112 47.477 1.00 19.99 207 GLY A C 1
ATOM 1275 O O . GLY A 1 207 ? 99.044 24.104 47.037 1.00 17.95 207 GLY A O 1
ATOM 1276 N N . PRO A 1 208 ? 97.178 25.255 47.663 1.00 19.41 208 PRO A N 1
ATOM 1277 C CA . PRO A 1 208 ? 97.771 26.555 47.370 1.00 17.41 208 PRO A CA 1
ATOM 1278 C C . PRO A 1 208 ? 99.064 26.742 48.175 1.00 16.27 208 PRO A C 1
ATOM 1279 O O . PRO A 1 208 ? 99.148 26.396 49.363 1.00 15.27 208 PRO A O 1
ATOM 1283 N N . THR A 1 209 ? 100.056 27.285 47.479 1.00 15.23 209 THR A N 1
ATOM 1284 C CA . THR A 1 209 ? 101.421 27.465 48.012 1.00 14.04 209 THR A CA 1
ATOM 1285 C C . THR A 1 209 ? 101.933 28.834 47.570 1.00 12.96 209 THR A C 1
ATOM 1286 O O . THR A 1 209 ? 101.646 29.209 46.437 1.00 11.60 209 THR A O 1
ATOM 1290 N N . ALA A 1 210 ? 102.741 29.492 48.402 1.00 11.69 210 ALA A N 1
ATOM 1291 C CA . ALA A 1 210 ? 103.302 30.830 48.121 1.00 11.40 210 ALA A CA 1
ATOM 1292 C C . ALA A 1 210 ? 104.764 30.721 47.650 1.00 11.57 210 ALA A C 1
ATOM 1293 O O . ALA A 1 210 ? 105.530 29.893 48.214 1.00 12.55 210 ALA A O 1
ATOM 1295 N N . PHE A 1 211 ? 105.134 31.491 46.625 1.00 10.71 211 PHE A N 1
ATOM 1296 C CA . PHE A 1 211 ? 106.509 31.578 46.112 1.00 12.04 211 PHE A CA 1
ATOM 1297 C C . PHE A 1 211 ? 106.921 33.017 45.923 1.00 13.88 211 PHE A C 1
ATOM 1298 O O . PHE A 1 211 ? 106.078 33.803 45.443 1.00 12.58 211 PHE A O 1
ATOM 1306 N N . VAL A 1 212 ? 108.186 33.317 46.173 1.00 11.78 212 VAL A N 1
ATOM 1307 C CA . VAL A 1 212 ? 108.788 34.578 45.684 1.00 12.65 212 VAL A CA 1
ATOM 1308 C C . VAL A 1 212 ? 109.381 34.327 44.324 1.00 12.97 212 VAL A C 1
ATOM 1309 O O . VAL A 1 212 ? 110.286 33.466 44.229 1.00 13.76 212 VAL A O 1
ATOM 1313 N N . VAL A 1 213 ? 108.953 35.072 43.306 1.00 11.78 213 VAL A N 1
ATOM 1314 C CA . VAL A 1 213 ? 109.420 34.858 41.911 1.00 12.96 213 VAL A CA 1
ATOM 1315 C C . VAL A 1 213 ? 109.873 36.181 41.323 1.00 13.36 213 VAL A C 1
ATOM 1316 O O . VAL A 1 213 ? 109.071 37.134 41.302 1.00 12.69 213 VAL A O 1
ATOM 1320 N N . PRO A 1 214 ? 111.113 36.279 40.803 1.00 13.94 214 PRO A N 1
ATOM 1321 C CA . PRO A 1 214 ? 111.531 37.479 40.083 1.00 15.40 214 PRO A CA 1
ATOM 1322 C C . PRO A 1 214 ? 110.672 37.702 38.839 1.00 16.09 214 PRO A C 1
ATOM 1323 O O . PRO A 1 214 ? 110.339 36.736 38.118 1.00 15.53 214 PRO A O 1
ATOM 1327 N N . ALA A 1 215 ? 110.296 38.961 38.576 1.00 16.86 215 ALA A N 1
ATOM 1328 C CA . ALA A 1 215 ? 109.406 39.296 37.434 1.00 18.31 215 ALA A CA 1
ATOM 1329 C C . ALA A 1 215 ? 110.113 39.033 36.095 1.00 21.59 215 ALA A C 1
ATOM 1330 O O . ALA A 1 215 ? 109.411 38.866 35.119 1.00 20.95 215 ALA A O 1
ATOM 1332 N N . ASP A 1 216 ? 111.432 38.857 36.082 1.00 20.38 216 ASP A N 1
ATOM 1333 C CA . ASP A 1 216 ? 112.229 38.646 34.849 1.00 22.78 216 ASP A CA 1
ATOM 1334 C C . ASP A 1 216 ? 112.677 37.183 34.821 1.00 21.82 216 ASP A C 1
ATOM 1335 O O . ASP A 1 216 ? 113.541 36.844 34.073 1.00 20.65 216 ASP A O 1
ATOM 1340 N N . ALA A 1 217 ? 112.088 36.305 35.608 1.00 18.13 217 ALA A N 1
ATOM 1341 C CA . ALA A 1 217 ? 112.492 34.884 35.559 1.00 17.36 217 ALA A CA 1
ATOM 1342 C C . ALA A 1 217 ? 112.108 34.333 34.191 1.00 19.08 217 ALA A C 1
ATOM 1343 O O . ALA A 1 217 ? 111.167 34.833 33.536 1.00 17.18 217 ALA A O 1
ATOM 1345 N N . PRO A 1 218 ? 112.765 33.238 33.749 1.00 19.44 218 PRO A N 1
ATOM 1346 C CA . PRO A 1 218 ? 112.386 32.585 32.505 1.00 17.60 218 PRO A CA 1
ATOM 1347 C C . PRO A 1 218 ? 110.902 32.192 32.502 1.00 16.54 218 PRO A C 1
ATOM 1348 O O . PRO A 1 218 ? 110.367 31.655 33.455 1.00 17.14 218 PRO A O 1
ATOM 1352 N N . GLY A 1 219 ? 110.231 32.456 31.384 1.00 15.30 219 GLY A N 1
ATOM 1353 C CA . GLY A 1 219 ? 108.849 32.044 31.159 1.00 14.96 219 GLY A CA 1
ATOM 1354 C C . GLY A 1 219 ? 107.836 33.020 31.774 1.00 15.10 219 GLY A C 1
ATOM 1355 O O . GLY A 1 219 ? 106.642 32.717 31.678 1.00 17.36 219 GLY A O 1
ATOM 1356 N N . VAL A 1 220 ? 108.266 34.120 32.395 1.00 15.57 220 VAL A N 1
ATOM 1357 C CA . VAL A 1 220 ? 107.329 35.133 32.972 1.00 16.60 220 VAL A CA 1
ATOM 1358 C C . VAL A 1 220 ? 107.066 36.209 31.931 1.00 16.06 220 VAL A C 1
ATOM 1359 O O . VAL A 1 220 ? 108.022 36.764 31.391 1.00 14.47 220 VAL A O 1
ATOM 1363 N N . SER A 1 221 ? 105.790 36.504 31.670 1.00 14.73 221 SER A N 1
ATOM 1364 C CA . SER A 1 221 ? 105.420 37.646 30.801 1.00 15.03 221 SER A CA 1
ATOM 1365 C C . SER A 1 221 ? 104.162 38.324 31.341 1.00 13.98 221 SER A C 1
ATOM 1366 O O . SER A 1 221 ? 103.475 37.751 32.195 1.00 13.52 221 SER A O 1
ATOM 1369 N N . LEU A 1 222 ? 103.955 39.564 30.915 1.00 14.29 222 LEU A N 1
ATOM 1370 C CA . LEU A 1 222 ? 102.760 40.347 31.303 1.00 15.60 222 LEU A CA 1
ATOM 1371 C C . LEU A 1 222 ? 101.812 40.531 30.128 1.00 15.67 222 LEU A C 1
ATOM 1372 O O . LEU A 1 222 ? 102.248 40.598 29.003 1.00 14.15 222 LEU A O 1
ATOM 1377 N N . ASP A 1 223 ? 100.525 40.597 30.410 1.00 14.57 223 ASP A N 1
ATOM 1378 C CA . ASP A 1 223 ? 99.502 40.990 29.408 1.00 15.16 223 ASP A CA 1
ATOM 1379 C C . ASP A 1 223 ? 98.656 42.063 30.085 1.00 13.68 223 ASP A C 1
ATOM 1380 O O . ASP A 1 223 ? 97.899 41.709 30.976 1.00 14.02 223 ASP A O 1
ATOM 1385 N N . ASP A 1 224 ? 98.792 43.317 29.704 1.00 14.62 224 ASP A N 1
ATOM 1386 C CA . ASP A 1 224 ? 98.037 44.415 30.358 1.00 16.49 224 ASP A CA 1
ATOM 1387 C C . ASP A 1 224 ? 96.530 44.140 30.223 1.00 15.27 224 ASP A C 1
ATOM 1388 O O . ASP A 1 224 ? 95.735 44.475 31.168 1.00 14.27 224 ASP A O 1
ATOM 1393 N N . ARG A 1 225 ? 96.124 43.615 29.065 1.00 14.29 225 ARG A N 1
ATOM 1394 C CA . ARG A 1 225 ? 94.824 42.971 28.751 1.00 15.11 225 ARG A CA 1
ATOM 1395 C C . ARG A 1 225 ? 93.696 44.003 28.617 1.00 16.45 225 ARG A C 1
ATOM 1396 O O . ARG A 1 225 ? 92.960 43.942 27.625 1.00 17.21 225 ARG A O 1
ATOM 1404 N N . VAL A 1 226 ? 93.546 44.937 29.549 1.00 15.87 226 VAL A N 1
ATOM 1405 C CA . VAL A 1 226 ? 92.367 45.860 29.562 1.00 14.79 226 VAL A CA 1
ATOM 1406 C C . VAL A 1 226 ? 92.806 47.233 30.051 1.00 14.47 226 VAL A C 1
ATOM 1407 O O . VAL A 1 226 ? 93.896 47.366 30.638 1.00 13.94 226 VAL A O 1
ATOM 1411 N N . GLU A 1 227 ? 91.887 48.202 29.969 1.00 13.05 227 GLU A N 1
ATOM 1412 C CA . GLU A 1 227 ? 92.077 49.543 30.538 1.00 14.02 227 GLU A CA 1
ATOM 1413 C C . GLU A 1 227 ? 91.186 49.532 31.772 1.00 13.08 227 GLU A C 1
ATOM 1414 O O . GLU A 1 227 ? 90.023 49.152 31.680 1.00 13.46 227 GLU A O 1
ATOM 1420 N N . GLN A 1 228 ? 91.722 49.918 32.924 1.00 11.72 228 GLN A N 1
ATOM 1421 C CA . GLN A 1 228 ? 90.931 49.974 34.161 1.00 10.45 228 GLN A CA 1
ATOM 1422 C C . GLN A 1 228 ? 90.538 51.439 34.412 1.00 11.11 228 GLN A C 1
ATOM 1423 O O . GLN A 1 228 ? 91.221 52.331 33.898 1.00 10.56 228 GLN A O 1
ATOM 1429 N N . MET A 1 229 ? 89.469 51.645 35.172 1.00 11.14 229 MET A N 1
ATOM 1430 C CA . MET A 1 229 ? 88.807 52.974 35.316 1.00 10.89 229 MET A CA 1
ATOM 1431 C C . MET A 1 229 ? 89.670 53.912 36.161 1.00 9.98 229 MET A C 1
ATOM 1432 O O . MET A 1 229 ? 89.773 55.126 35.806 1.00 10.59 229 MET A O 1
ATOM 1437 N N . GLY A 1 230 ? 90.328 53.376 37.190 1.00 8.91 230 GLY A N 1
ATOM 1438 C CA . GLY A 1 230 ? 91.145 54.179 38.091 1.00 8.81 230 GLY A CA 1
ATOM 1439 C C . GLY A 1 230 ? 92.263 53.418 38.761 1.00 9.48 230 GLY A C 1
ATOM 1440 O O . GLY A 1 230 ? 92.611 52.276 38.308 1.00 8.53 230 GLY A O 1
ATOM 1441 N N . VAL A 1 231 ? 92.792 53.996 39.836 1.00 8.59 231 VAL A N 1
ATOM 1442 C CA . VAL A 1 231 ? 94.107 53.632 40.437 1.00 9.03 231 VAL A CA 1
ATOM 1443 C C . VAL A 1 231 ? 95.097 53.191 39.342 1.00 9.43 231 VAL A C 1
ATOM 1444 O O . VAL A 1 231 ? 95.888 52.237 39.533 1.00 9.97 231 VAL A O 1
ATOM 1448 N N . ARG A 1 232 ? 95.138 53.962 38.278 1.00 9.40 232 ARG A N 1
ATOM 1449 C CA . ARG A 1 232 ? 95.870 53.626 37.045 1.00 9.85 232 ARG A CA 1
ATOM 1450 C C . ARG A 1 232 ? 97.388 53.821 37.189 1.00 10.65 232 ARG A C 1
ATOM 1451 O O . ARG A 1 232 ? 98.124 53.112 36.490 1.00 10.60 232 ARG A O 1
ATOM 1459 N N . ALA A 1 233 ? 97.881 54.613 38.124 1.00 10.63 233 ALA A N 1
ATOM 1460 C CA . ALA A 1 233 ? 99.348 54.689 38.346 1.00 10.96 233 ALA A CA 1
ATOM 1461 C C . ALA A 1 233 ? 99.897 53.314 38.740 1.00 12.00 233 ALA A C 1
ATOM 1462 O O . ALA A 1 233 ? 101.116 53.088 38.584 1.00 12.45 233 ALA A O 1
ATOM 1464 N N . ALA A 1 234 ? 99.058 52.443 39.294 1.00 11.31 234 ALA A N 1
ATOM 1465 C CA . ALA A 1 234 ? 99.450 51.052 39.656 1.00 10.56 234 ALA A CA 1
ATOM 1466 C C . ALA A 1 234 ? 98.573 50.065 38.917 1.00 9.64 234 ALA A C 1
ATOM 1467 O O . ALA A 1 234 ? 98.169 49.049 39.519 1.00 10.86 234 ALA A O 1
ATOM 1469 N N . ALA A 1 235 ? 98.248 50.340 37.662 1.00 10.00 235 ALA A N 1
ATOM 1470 C CA . ALA A 1 235 ? 97.317 49.540 36.857 1.00 9.20 235 ALA A CA 1
ATOM 1471 C C . ALA A 1 235 ? 97.737 48.054 36.855 1.00 10.51 235 ALA A C 1
ATOM 1472 O O . ALA A 1 235 ? 98.931 47.725 36.972 1.00 9.30 235 ALA A O 1
ATOM 1474 N N . THR A 1 236 ? 96.739 47.194 36.800 1.00 10.77 236 THR A N 1
ATOM 1475 C CA . THR A 1 236 ? 96.898 45.723 36.780 1.00 10.13 236 THR A CA 1
ATOM 1476 C C . THR A 1 236 ? 97.429 45.239 35.428 1.00 11.59 236 THR A C 1
ATOM 1477 O O . THR A 1 236 ? 97.295 45.923 34.413 1.00 10.52 236 THR A O 1
ATOM 1481 N N . SER A 1 237 ? 98.053 44.069 35.440 1.00 10.47 237 SER A N 1
ATOM 1482 C CA . SER A 1 237 ? 98.268 43.216 34.266 1.00 11.36 237 SER A CA 1
ATOM 1483 C C . SER A 1 237 ? 97.923 41.793 34.664 1.00 11.37 237 SER A C 1
ATOM 1484 O O . SER A 1 237 ? 97.925 41.451 35.881 1.00 9.25 237 SER A O 1
ATOM 1487 N N . ASP A 1 238 ? 97.672 40.987 33.662 1.00 11.34 238 ASP A N 1
ATOM 1488 C CA . ASP A 1 238 ? 97.802 39.520 33.798 1.00 11.96 238 ASP A CA 1
ATOM 1489 C C . ASP A 1 238 ? 99.281 39.180 33.881 1.00 12.48 238 ASP A C 1
ATOM 1490 O O . ASP A 1 238 ? 100.087 39.860 33.234 1.00 10.74 238 ASP A O 1
ATOM 1495 N N . VAL A 1 239 ? 99.625 38.156 34.670 1.00 13.49 239 VAL A N 1
ATOM 1496 C CA . VAL A 1 239 ? 101.013 37.628 34.741 1.00 12.54 239 VAL A CA 1
ATOM 1497 C C . VAL A 1 239 ? 100.933 36.179 34.261 1.00 11.92 239 VAL A C 1
ATOM 1498 O O . VAL A 1 239 ? 100.119 35.444 34.785 1.00 12.43 239 VAL A O 1
ATOM 1502 N N . ILE A 1 240 ? 101.717 35.840 33.238 1.00 11.97 240 ILE A N 1
ATOM 1503 C CA . ILE A 1 240 ? 101.678 34.525 32.564 1.00 14.13 240 ILE A CA 1
ATOM 1504 C C . ILE A 1 240 ? 102.981 33.806 32.938 1.00 13.45 240 ILE A C 1
ATOM 1505 O O . ILE A 1 240 ? 104.058 34.429 32.783 1.00 14.43 240 ILE A O 1
ATOM 1510 N N . PHE A 1 241 ? 102.854 32.578 33.399 1.00 14.24 241 PHE A N 1
ATOM 1511 C CA . PHE A 1 241 ? 103.969 31.664 33.739 1.00 14.73 241 PHE A CA 1
ATOM 1512 C C . PHE A 1 241 ? 103.950 30.528 32.721 1.00 14.95 241 PHE A C 1
ATOM 1513 O O . PHE A 1 241 ? 102.952 29.813 32.666 1.00 14.56 241 PHE A O 1
ATOM 1521 N N . ASP A 1 242 ? 105.034 30.391 31.980 1.00 17.10 242 ASP A N 1
ATOM 1522 C CA . ASP A 1 242 ? 105.193 29.291 30.993 1.00 18.10 242 ASP A CA 1
ATOM 1523 C C . ASP A 1 242 ? 106.391 28.398 31.403 1.00 17.88 242 ASP A C 1
ATOM 1524 O O . ASP A 1 242 ? 107.500 28.696 31.002 1.00 19.63 242 ASP A O 1
ATOM 1529 N N . GLY A 1 243 ? 106.184 27.452 32.294 1.00 18.88 243 GLY A N 1
ATOM 1530 C CA . GLY A 1 243 ? 107.257 26.582 32.837 1.00 20.66 243 GLY A CA 1
ATOM 1531 C C . GLY A 1 243 ? 108.329 27.370 33.566 1.00 19.97 243 GLY A C 1
ATOM 1532 O O . GLY A 1 243 ? 109.522 27.073 33.406 1.00 22.12 243 GLY A O 1
ATOM 1533 N N . THR A 1 244 ? 107.947 28.348 34.381 1.00 16.39 244 THR A N 1
ATOM 1534 C CA . THR A 1 244 ? 108.907 29.183 35.109 1.00 15.66 244 THR A CA 1
ATOM 1535 C C . THR A 1 244 ? 109.569 28.309 36.180 1.00 15.93 244 THR A C 1
ATOM 1536 O O . THR A 1 244 ? 108.897 27.814 37.057 1.00 14.13 244 THR A O 1
ATOM 1540 N N . PRO A 1 245 ? 110.906 28.184 36.162 1.00 16.98 245 PRO A N 1
ATOM 1541 C CA . PRO A 1 245 ? 111.625 27.463 37.211 1.00 18.70 245 PRO A CA 1
ATOM 1542 C C . PRO A 1 245 ? 111.726 28.263 38.514 1.00 16.12 245 PRO A C 1
ATOM 1543 O O . PRO A 1 245 ? 112.056 29.476 38.554 1.00 13.95 245 PRO A O 1
ATOM 1547 N N . VAL A 1 246 ? 111.344 27.593 39.586 1.00 14.61 246 VAL A N 1
ATOM 1548 C CA . VAL A 1 246 ? 111.462 28.123 40.964 1.00 18.08 246 VAL A CA 1
ATOM 1549 C C . VAL A 1 246 ? 112.202 27.075 41.817 1.00 18.26 246 VAL A C 1
ATOM 1550 O O . VAL A 1 246 ? 111.765 25.899 41.806 1.00 18.01 246 VAL A O 1
ATOM 1554 N N . ARG A 1 247 ? 113.137 27.495 42.636 1.00 16.29 247 ARG A N 1
ATOM 1555 C CA . ARG A 1 247 ? 113.809 26.578 43.558 1.00 19.27 247 ARG A CA 1
ATOM 1556 C C . ARG A 1 247 ? 113.011 26.435 44.862 1.00 17.99 247 ARG A C 1
ATOM 1557 O O . ARG A 1 247 ? 112.254 27.289 45.237 1.00 15.25 247 ARG A O 1
ATOM 1565 N N . THR A 1 248 ? 113.197 25.338 45.562 1.00 16.29 248 THR A N 1
ATOM 1566 C CA . THR A 1 248 ? 112.565 25.096 46.827 1.00 16.23 248 THR A CA 1
ATOM 1567 C C . THR A 1 248 ? 112.735 26.271 47.833 1.00 16.10 248 THR A C 1
ATOM 1568 O O . THR A 1 248 ? 111.832 26.602 48.505 1.00 14.39 248 THR A O 1
ATOM 1572 N N . ALA A 1 249 ? 113.907 26.908 47.843 1.00 14.92 249 ALA A N 1
ATOM 1573 C CA . ALA A 1 249 ? 114.198 28.014 48.776 1.00 14.99 249 ALA A CA 1
ATOM 1574 C C . ALA A 1 249 ? 113.326 29.259 48.440 1.00 16.10 249 ALA A C 1
ATOM 1575 O O . ALA A 1 249 ? 113.307 30.153 49.270 1.00 13.68 249 ALA A O 1
ATOM 1577 N N . GLN A 1 250 ? 112.625 29.291 47.287 1.00 14.71 250 GLN A N 1
ATOM 1578 C CA . GLN A 1 250 ? 111.705 30.423 46.907 1.00 14.34 250 GLN A CA 1
ATOM 1579 C C . GLN A 1 250 ? 110.286 30.185 47.470 1.00 13.73 250 GLN A C 1
ATOM 1580 O O . GLN A 1 250 ? 109.437 31.117 47.447 1.00 12.01 250 GLN A O 1
ATOM 1586 N N . ARG A 1 251 ? 110.017 29.001 47.998 1.00 12.29 251 ARG A N 1
ATOM 1587 C CA . ARG A 1 251 ? 108.695 28.676 48.559 1.00 13.36 251 ARG A CA 1
ATOM 1588 C C . ARG A 1 251 ? 108.570 29.307 49.935 1.00 14.56 251 ARG A C 1
ATOM 1589 O O . ARG A 1 251 ? 109.434 29.054 50.785 1.00 12.64 251 ARG A O 1
ATOM 1597 N N . VAL A 1 252 ? 107.490 30.055 50.184 1.00 12.17 252 VAL A N 1
ATOM 1598 C CA . VAL A 1 252 ? 107.235 30.698 51.487 1.00 13.08 252 VAL A CA 1
ATOM 1599 C C . VAL A 1 252 ? 106.230 29.816 52.213 1.00 13.78 252 VAL A C 1
ATOM 1600 O O . VAL A 1 252 ? 105.053 29.732 51.765 1.00 13.62 252 VAL A O 1
ATOM 1604 N N . GLY A 1 253 ? 106.709 29.166 53.268 1.00 15.76 253 GLY A N 1
ATOM 1605 C CA . GLY A 1 253 ? 105.936 28.188 54.062 1.00 16.16 253 GLY A CA 1
ATOM 1606 C C . GLY A 1 253 ? 105.967 26.839 53.369 1.00 16.71 253 GLY A C 1
ATOM 1607 O O . GLY A 1 253 ? 106.596 26.699 52.308 1.00 17.39 253 GLY A O 1
ATOM 1608 N N . PRO A 1 254 ? 105.243 25.849 53.919 1.00 18.10 254 PRO A N 1
ATOM 1609 C CA . PRO A 1 254 ? 105.163 24.510 53.329 1.00 19.55 254 PRO A CA 1
ATOM 1610 C C . PRO A 1 254 ? 104.230 24.476 52.116 1.00 21.37 254 PRO A C 1
ATOM 1611 O O . PRO A 1 254 ? 103.416 25.402 51.885 1.00 19.37 254 PRO A O 1
ATOM 1615 N N . PRO A 1 255 ? 104.274 23.374 51.348 1.00 21.15 255 PRO A N 1
ATOM 1616 C CA . PRO A 1 255 ? 103.249 23.099 50.340 1.00 22.75 255 PRO A CA 1
ATOM 1617 C C . PRO A 1 255 ? 101.873 23.080 51.018 1.00 22.23 255 PRO A C 1
ATOM 1618 O O . PRO A 1 255 ? 101.763 22.540 52.074 1.00 20.14 255 PRO A O 1
ATOM 1622 N N . GLY A 1 256 ? 100.864 23.731 50.436 1.00 20.64 256 GLY A N 1
ATOM 1623 C CA . GLY A 1 256 ? 99.534 23.799 51.068 1.00 20.63 256 GLY A CA 1
ATOM 1624 C C . GLY A 1 256 ? 99.482 24.833 52.165 1.00 18.80 256 GLY A C 1
ATOM 1625 O O . GLY A 1 256 ? 98.419 25.014 52.709 1.00 21.42 256 GLY A O 1
ATOM 1626 N N . GLY A 1 257 ? 100.543 25.624 52.378 1.00 17.57 257 GLY A N 1
ATOM 1627 C CA . GLY A 1 257 ? 100.589 26.736 53.330 1.00 17.35 257 GLY A CA 1
ATOM 1628 C C . GLY A 1 257 ? 100.146 28.093 52.758 1.00 18.69 257 GLY A C 1
ATOM 1629 O O . GLY A 1 257 ? 100.232 29.082 53.529 1.00 18.54 257 GLY A O 1
ATOM 1630 N N . GLY A 1 258 ? 99.749 28.166 51.484 1.00 18.13 258 GLY A N 1
ATOM 1631 C CA . GLY A 1 258 ? 99.458 29.431 50.769 1.00 18.53 258 GLY A CA 1
ATOM 1632 C C . GLY A 1 258 ? 98.264 30.177 51.346 1.00 19.68 258 GLY A C 1
ATOM 1633 O O . GLY A 1 258 ? 98.374 31.395 51.559 1.00 20.13 258 GLY A O 1
ATOM 1634 N N . GLN A 1 259 ? 97.213 29.487 51.740 1.00 21.73 259 GLN A N 1
ATOM 1635 C CA . GLN A 1 259 ? 96.069 30.136 52.361 1.00 26.70 259 GLN A CA 1
ATOM 1636 C C . GLN A 1 259 ? 96.479 30.759 53.649 1.00 25.83 259 GLN A C 1
ATOM 1637 O O . GLN A 1 259 ? 96.189 31.863 53.895 1.00 28.64 259 GLN A O 1
ATOM 1643 N N . THR A 1 260 ? 97.229 30.030 54.443 1.00 24.03 260 THR A N 1
ATOM 1644 C CA . THR A 1 260 ? 97.693 30.536 55.702 1.00 26.12 260 THR A CA 1
ATOM 1645 C C . THR A 1 260 ? 98.531 31.783 55.498 1.00 27.14 260 THR A C 1
ATOM 1646 O O . THR A 1 260 ? 98.319 32.737 56.148 1.00 29.14 260 THR A O 1
ATOM 1650 N N . VAL A 1 261 ? 99.469 31.757 54.573 1.00 25.93 261 VAL A N 1
ATOM 1651 C CA . VAL A 1 261 ? 100.285 32.952 54.208 1.00 25.75 261 VAL A CA 1
ATOM 1652 C C . VAL A 1 261 ? 99.341 34.081 53.693 1.00 27.69 261 VAL A C 1
ATOM 1653 O O . VAL A 1 261 ? 99.510 35.202 54.105 1.00 35.97 261 VAL A O 1
ATOM 1657 N N . ALA A 1 262 ? 98.372 33.830 52.813 1.00 28.66 262 ALA A N 1
ATOM 1658 C CA . ALA A 1 262 ? 97.480 34.896 52.268 1.00 32.65 262 ALA A CA 1
ATOM 1659 C C . ALA A 1 262 ? 96.567 35.425 53.378 1.00 37.33 262 ALA A C 1
ATOM 1660 O O . ALA A 1 262 ? 96.523 36.649 53.645 1.00 31.84 262 ALA A O 1
ATOM 1662 N N . LEU A 1 263 ? 95.832 34.531 54.023 1.00 42.36 263 LEU A N 1
ATOM 1663 C CA . LEU A 1 263 ? 94.858 34.950 55.067 1.00 45.63 263 LEU A CA 1
ATOM 1664 C C . LEU A 1 263 ? 95.593 35.693 56.205 1.00 45.56 263 LEU A C 1
ATOM 1665 O O . LEU A 1 263 ? 95.105 36.750 56.647 1.00 48.01 263 LEU A O 1
ATOM 1670 N N . SER A 1 264 ? 96.796 35.289 56.580 1.00 40.15 264 SER A N 1
ATOM 1671 C CA . SER A 1 264 ? 97.526 35.929 57.702 1.00 40.36 264 SER A CA 1
ATOM 1672 C C . SER A 1 264 ? 97.758 37.429 57.452 1.00 40.47 264 SER A C 1
ATOM 1673 O O . SER A 1 264 ? 97.951 38.151 58.459 1.00 41.17 264 SER A O 1
ATOM 1676 N N . GLY A 1 265 ? 97.805 37.885 56.188 1.00 33.82 265 GLY A N 1
ATOM 1677 C CA . GLY A 1 265 ? 97.994 39.293 55.794 1.00 30.81 265 GLY A CA 1
ATOM 1678 C C . GLY A 1 265 ? 96.680 39.995 55.418 1.00 37.79 265 GLY A C 1
ATOM 1679 O O . GLY A 1 265 ? 96.728 41.195 55.061 1.00 30.19 265 GLY A O 1
ATOM 1680 N N . LEU A 1 266 ? 95.535 39.301 55.524 1.00 35.09 266 LEU A N 1
ATOM 1681 C CA . LEU A 1 266 ? 94.191 39.797 55.116 1.00 31.70 266 LEU A CA 1
ATOM 1682 C C . LEU A 1 266 ? 93.767 40.978 55.997 1.00 29.83 266 LEU A C 1
ATOM 1683 O O . LEU A 1 266 ? 93.308 41.999 55.421 1.00 30.52 266 LEU A O 1
ATOM 1688 N N . GLY A 1 267 ? 93.867 40.819 57.324 1.00 21.14 267 GLY A N 1
ATOM 1689 C CA . GLY A 1 267 ? 93.628 41.870 58.325 1.00 21.54 267 GLY A CA 1
ATOM 1690 C C . GLY A 1 267 ? 94.407 43.128 58.000 1.00 19.29 267 GLY A C 1
ATOM 1691 O O . GLY A 1 267 ? 93.793 44.226 57.771 1.00 15.04 267 GLY A O 1
ATOM 1692 N N . LEU A 1 268 ? 95.730 43.005 57.919 1.00 16.43 268 LEU A N 1
ATOM 1693 C CA . LEU A 1 268 ? 96.584 44.183 57.702 1.00 16.71 268 LEU A CA 1
ATOM 1694 C C . LEU A 1 268 ? 96.317 44.772 56.309 1.00 13.80 268 LEU A C 1
ATOM 1695 O O . LEU A 1 268 ? 96.303 45.997 56.196 1.00 13.37 268 LEU A O 1
ATOM 1700 N N . GLY A 1 269 ? 96.048 43.934 55.320 1.00 13.16 269 GLY A N 1
ATOM 1701 C CA . GLY A 1 269 ? 95.695 44.379 53.955 1.00 12.02 269 GLY A CA 1
ATOM 1702 C C . GLY A 1 269 ? 94.434 45.264 54.009 1.00 12.02 269 GLY A C 1
ATOM 1703 O O . GLY A 1 269 ? 94.398 46.350 53.382 1.00 12.25 269 GLY A O 1
ATOM 1704 N N . ARG A 1 270 ? 93.424 44.825 54.753 1.00 10.94 270 ARG A N 1
ATOM 1705 C CA . ARG A 1 270 ? 92.162 45.585 54.902 1.00 11.93 270 ARG A CA 1
ATOM 1706 C C . ARG A 1 270 ? 92.401 46.916 55.614 1.00 11.49 270 ARG A C 1
ATOM 1707 O O . ARG A 1 270 ? 91.765 47.898 55.206 1.00 11.17 270 ARG A O 1
ATOM 1715 N N . LEU A 1 271 ? 93.292 46.975 56.594 1.00 10.21 271 LEU A N 1
ATOM 1716 C CA . LEU A 1 271 ? 93.627 48.257 57.272 1.00 11.09 271 LEU A CA 1
ATOM 1717 C C . LEU A 1 271 ? 94.315 49.175 56.293 1.00 10.64 271 LEU A C 1
ATOM 1718 O O . LEU A 1 271 ? 94.007 50.398 56.334 1.00 10.99 271 LEU A O 1
ATOM 1723 N N . GLY A 1 272 ? 95.204 48.651 55.460 1.00 9.91 272 GLY A N 1
ATOM 1724 C CA . GLY A 1 272 ? 95.922 49.462 54.464 1.00 9.71 272 GLY A CA 1
ATOM 1725 C C . GLY A 1 272 ? 94.957 50.104 53.476 1.00 9.89 272 GLY A C 1
ATOM 1726 O O . GLY A 1 272 ? 95.087 51.295 53.113 1.00 9.60 272 GLY A O 1
ATOM 1727 N N . ILE A 1 273 ? 93.980 49.342 53.031 1.00 10.37 273 ILE A N 1
ATOM 1728 C CA . ILE A 1 273 ? 92.995 49.884 52.070 1.00 10.02 273 ILE A CA 1
ATOM 1729 C C . ILE A 1 273 ? 92.049 50.845 52.818 1.00 9.03 273 ILE A C 1
ATOM 1730 O O . ILE A 1 273 ? 91.651 51.900 52.218 1.00 8.40 273 ILE A O 1
ATOM 1735 N N . ALA A 1 274 ? 91.691 50.551 54.056 1.00 8.94 274 ALA A N 1
ATOM 1736 C CA . ALA A 1 274 ? 90.903 51.497 54.872 1.00 9.67 274 ALA A CA 1
ATOM 1737 C C . ALA A 1 274 ? 91.672 52.832 54.914 1.00 10.60 274 ALA A C 1
ATOM 1738 O O . ALA A 1 274 ? 91.054 53.904 54.767 1.00 10.65 274 ALA A O 1
ATOM 1740 N N . ALA A 1 275 ? 92.995 52.804 55.110 1.00 10.30 275 ALA A N 1
ATOM 1741 C CA . ALA A 1 275 ? 93.809 54.055 55.129 1.00 9.92 275 ALA A CA 1
ATOM 1742 C C . ALA A 1 275 ? 93.785 54.725 53.754 1.00 9.20 275 ALA A C 1
ATOM 1743 O O . ALA A 1 275 ? 93.707 55.950 53.692 1.00 9.13 275 ALA A O 1
ATOM 1745 N N . GLN A 1 276 ? 93.931 53.940 52.670 1.00 8.40 276 GLN A N 1
ATOM 1746 C CA . GLN A 1 276 ? 93.836 54.486 51.303 1.00 9.53 276 GLN A CA 1
ATOM 1747 C C . GLN A 1 276 ? 92.484 55.207 51.100 1.00 9.09 276 GLN A C 1
ATOM 1748 O O . GLN A 1 276 ? 92.478 56.346 50.627 1.00 8.19 276 GLN A O 1
ATOM 1754 N N . MET A 1 277 ? 91.393 54.620 51.558 1.00 8.56 277 MET A N 1
ATOM 1755 C CA . MET A 1 277 ? 90.036 55.212 51.380 1.00 9.14 277 MET A CA 1
ATOM 1756 C C . MET A 1 277 ? 89.911 56.473 52.232 1.00 8.93 277 MET A C 1
ATOM 1757 O O . MET A 1 277 ? 89.247 57.438 51.771 1.00 7.86 277 MET A O 1
ATOM 1762 N N . THR A 1 278 ? 90.388 56.419 53.489 1.00 9.15 278 THR A N 1
ATOM 1763 C CA . THR A 1 278 ? 90.314 57.542 54.416 1.00 11.24 278 THR A CA 1
ATOM 1764 C C . THR A 1 278 ? 91.082 58.716 53.780 1.00 10.00 278 THR A C 1
ATOM 1765 O O . THR A 1 278 ? 90.655 59.861 53.883 1.00 8.68 278 THR A O 1
ATOM 1769 N N . GLY A 1 279 ? 92.264 58.457 53.240 1.00 9.44 279 GLY A N 1
ATOM 1770 C CA . GLY A 1 279 ? 93.107 59.493 52.608 1.00 9.87 279 GLY A CA 1
ATOM 1771 C C . GLY A 1 279 ? 92.444 60.078 51.373 1.00 9.45 279 GLY A C 1
ATOM 1772 O O . GLY A 1 279 ? 92.378 61.321 51.289 1.00 9.09 279 GLY A O 1
ATOM 1773 N N . LEU A 1 280 ? 91.886 59.223 50.531 1.00 8.60 280 LEU A N 1
ATOM 1774 C CA . LEU A 1 280 ? 91.127 59.640 49.330 1.00 8.37 280 LEU A CA 1
ATOM 1775 C C . LEU A 1 280 ? 89.993 60.576 49.758 1.00 7.81 280 LEU A C 1
ATOM 1776 O O . LEU A 1 280 ? 89.854 61.651 49.196 1.00 7.92 280 LEU A O 1
ATOM 1781 N N . ALA A 1 281 ? 89.254 60.190 50.779 1.00 8.51 281 ALA A N 1
ATOM 1782 C CA . ALA A 1 281 ? 88.087 60.955 51.264 1.00 9.66 281 ALA A CA 1
ATOM 1783 C C . ALA A 1 281 ? 88.569 62.341 51.703 1.00 9.53 281 ALA A C 1
ATOM 1784 O O . ALA A 1 281 ? 87.922 63.375 51.366 1.00 9.32 281 ALA A O 1
ATOM 1786 N N . GLN A 1 282 ? 89.663 62.390 52.453 1.00 9.90 282 GLN A N 1
ATOM 1787 C CA . GLN A 1 282 ? 90.213 63.686 52.931 1.00 9.98 282 GLN A CA 1
ATOM 1788 C C . GLN A 1 282 ? 90.574 64.562 51.747 1.00 9.20 282 GLN A C 1
ATOM 1789 O O . GLN A 1 282 ? 90.381 65.785 51.788 1.00 11.14 282 GLN A O 1
ATOM 1795 N N . GLY A 1 283 ? 91.252 64.009 50.764 1.00 8.95 283 GLY A N 1
ATOM 1796 C CA . GLY A 1 283 ? 91.651 64.764 49.566 1.00 9.29 283 GLY A CA 1
ATOM 1797 C C . GLY A 1 283 ? 90.457 65.321 48.831 1.00 9.63 283 GLY A C 1
ATOM 1798 O O . GLY A 1 283 ? 90.500 66.484 48.424 1.00 8.72 283 GLY A O 1
ATOM 1799 N N . ALA A 1 284 ? 89.390 64.535 48.698 1.00 9.04 284 ALA A N 1
ATOM 1800 C CA . ALA A 1 284 ? 88.133 64.972 48.077 1.00 9.65 284 ALA A CA 1
ATOM 1801 C C . ALA A 1 284 ? 87.534 66.128 48.884 1.00 9.51 284 ALA A C 1
ATOM 1802 O O . ALA A 1 284 ? 87.194 67.146 48.281 1.00 8.66 284 ALA A O 1
ATOM 1804 N N . LEU A 1 285 ? 87.438 65.970 50.195 1.00 10.79 285 LEU A N 1
ATOM 1805 C CA . LEU A 1 285 ? 86.856 66.978 51.084 1.00 12.53 285 LEU A CA 1
ATOM 1806 C C . LEU A 1 285 ? 87.718 68.236 51.048 1.00 14.45 285 LEU A C 1
ATOM 1807 O O . LEU A 1 285 ? 87.126 69.325 50.972 1.00 13.94 285 LEU A O 1
ATOM 1812 N N . ASP A 1 286 ? 89.048 68.107 51.050 1.00 14.46 286 ASP A N 1
ATOM 1813 C CA . ASP A 1 286 ? 89.962 69.275 50.930 1.00 16.23 286 ASP A CA 1
ATOM 1814 C C . ASP A 1 286 ? 89.671 70.040 49.625 1.00 15.32 286 ASP A C 1
ATOM 1815 O O . ASP A 1 286 ? 89.547 71.319 49.654 1.00 13.02 286 ASP A O 1
ATOM 1820 N N . ALA A 1 287 ? 89.540 69.343 48.499 1.00 12.37 287 ALA A N 1
ATOM 1821 C CA . ALA A 1 287 ? 89.305 70.049 47.232 1.00 12.18 287 ALA A CA 1
ATOM 1822 C C . ALA A 1 287 ? 87.939 70.730 47.276 1.00 11.88 287 ALA A C 1
ATOM 1823 O O . ALA A 1 287 ? 87.844 71.879 46.797 1.00 11.25 287 ALA A O 1
ATOM 1825 N N . ALA A 1 288 ? 86.908 70.056 47.804 1.00 10.64 288 ALA A N 1
ATOM 1826 C CA . ALA A 1 288 ? 85.529 70.570 47.731 1.00 11.27 288 ALA A CA 1
ATOM 1827 C C . ALA A 1 288 ? 85.387 71.766 48.691 1.00 12.12 288 ALA A C 1
ATOM 1828 O O . ALA A 1 288 ? 84.710 72.755 48.355 1.00 11.16 288 ALA A O 1
ATOM 1830 N N . THR A 1 289 ? 85.963 71.677 49.891 1.00 13.20 289 THR A N 1
ATOM 1831 C CA . THR A 1 289 ? 85.829 72.736 50.902 1.00 13.67 289 THR A CA 1
ATOM 1832 C C . THR A 1 289 ? 86.538 73.974 50.344 1.00 13.51 289 THR A C 1
ATOM 1833 O O . THR A 1 289 ? 85.912 75.053 50.381 1.00 12.92 289 THR A O 1
ATOM 1837 N N . GLY A 1 290 ? 87.771 73.812 49.844 1.00 12.62 290 GLY A N 1
ATOM 1838 C CA . GLY A 1 290 ? 88.558 74.916 49.273 1.00 14.42 290 GLY A CA 1
ATOM 1839 C C . GLY A 1 290 ? 87.806 75.578 48.130 1.00 15.18 290 GLY A C 1
ATOM 1840 O O . GLY A 1 290 ? 87.729 76.844 48.030 1.00 15.42 290 GLY A O 1
ATOM 1841 N N . TYR A 1 291 ? 87.232 74.787 47.242 1.00 12.41 291 TYR A N 1
ATOM 1842 C CA . TYR A 1 291 ? 86.530 75.348 46.059 1.00 12.39 291 TYR A CA 1
ATOM 1843 C C . TYR A 1 291 ? 85.267 76.104 46.485 1.00 12.72 291 TYR A C 1
ATOM 1844 O O . TYR A 1 291 ? 84.954 77.139 45.857 1.00 11.98 291 TYR A O 1
ATOM 1853 N N . SER A 1 292 ? 84.516 75.568 47.457 1.00 11.02 292 SER A N 1
ATOM 1854 C CA . SER A 1 292 ? 83.229 76.129 47.918 1.00 11.08 292 SER A CA 1
ATOM 1855 C C . SER A 1 292 ? 83.452 77.570 48.456 1.00 12.46 292 SER A C 1
ATOM 1856 O O . SER A 1 292 ? 82.533 78.367 48.418 1.00 11.49 292 SER A O 1
ATOM 1859 N N . ARG A 1 293 ? 84.646 77.861 48.921 1.00 12.83 293 ARG A N 1
ATOM 1860 C CA . ARG A 1 293 ? 85.032 79.191 49.472 1.00 16.75 293 ARG A CA 1
ATOM 1861 C C . ARG A 1 293 ? 85.389 80.165 48.348 1.00 16.54 293 ARG A C 1
ATOM 1862 O O . ARG A 1 293 ? 85.243 81.369 48.614 1.00 19.30 293 ARG A O 1
ATOM 1870 N N . VAL A 1 294 ? 85.751 79.723 47.140 1.00 15.62 294 VAL A N 1
ATOM 1871 C CA . VAL A 1 294 ? 86.215 80.677 46.095 1.00 17.98 294 VAL A CA 1
ATOM 1872 C C . VAL A 1 294 ? 85.229 80.729 44.930 1.00 18.15 294 VAL A C 1
ATOM 1873 O O . VAL A 1 294 ? 85.153 81.780 44.291 1.00 15.09 294 VAL A O 1
ATOM 1877 N N . ARG A 1 295 ? 84.414 79.700 44.687 1.00 12.82 295 ARG A N 1
ATOM 1878 C CA . ARG A 1 295 ? 83.501 79.749 43.533 1.00 11.85 295 ARG A CA 1
ATOM 1879 C C . ARG A 1 295 ? 82.297 80.616 43.906 1.00 11.70 295 ARG A C 1
ATOM 1880 O O . ARG A 1 295 ? 81.622 80.316 44.923 1.00 11.68 295 ARG A O 1
ATOM 1888 N N . GLU A 1 296 ? 82.021 81.653 43.114 1.00 11.32 296 GLU A N 1
ATOM 1889 C CA . GLU A 1 296 ? 80.829 82.495 43.311 1.00 11.83 296 GLU A CA 1
ATOM 1890 C C . GLU A 1 296 ? 79.845 82.304 42.161 1.00 12.09 296 GLU A C 1
ATOM 1891 O O . GLU A 1 296 ? 80.269 82.283 40.985 1.00 13.50 296 GLU A O 1
ATOM 1897 N N . GLN A 1 297 ? 78.567 82.199 42.492 1.00 12.36 297 GLN A N 1
ATOM 1898 C CA . GLN A 1 297 ? 77.436 82.279 41.547 1.00 14.25 297 GLN A CA 1
ATOM 1899 C C . GLN A 1 297 ? 76.351 83.069 42.267 1.00 14.34 297 GLN A C 1
ATOM 1900 O O . GLN A 1 297 ? 76.282 82.894 43.475 1.00 14.08 297 GLN A O 1
ATOM 1906 N N . PHE A 1 298 ? 75.505 83.826 41.551 1.00 14.64 298 PHE A N 1
ATOM 1907 C CA . PHE A 1 298 ? 74.366 84.591 42.143 1.00 17.23 298 PHE A CA 1
ATOM 1908 C C . PHE A 1 298 ? 74.886 85.603 43.203 1.00 20.87 298 PHE A C 1
ATOM 1909 O O . PHE A 1 298 ? 74.183 85.808 44.186 1.00 24.59 298 PHE A O 1
ATOM 1917 N N . GLY A 1 299 ? 76.110 86.101 43.067 1.00 20.33 299 GLY A N 1
ATOM 1918 C CA . GLY A 1 299 ? 76.682 87.196 43.879 1.00 22.71 299 GLY A CA 1
ATOM 1919 C C . GLY A 1 299 ? 77.196 86.721 45.225 1.00 22.10 299 GLY A C 1
ATOM 1920 O O . GLY A 1 299 ? 77.367 87.581 46.118 1.00 22.21 299 GLY A O 1
ATOM 1921 N N . GLY A 1 300 ? 77.479 85.424 45.408 1.00 17.61 300 GLY A N 1
ATOM 1922 C CA . GLY A 1 300 ? 78.157 84.981 46.642 1.00 18.03 300 GLY A CA 1
ATOM 1923 C C . GLY A 1 300 ? 78.790 83.623 46.485 1.00 15.39 300 GLY A C 1
ATOM 1924 O O . GLY A 1 300 ? 78.545 82.966 45.449 1.00 12.98 300 GLY A O 1
ATOM 1925 N N . ARG A 1 301 ? 79.603 83.258 47.461 1.00 14.06 301 ARG A N 1
ATOM 1926 C CA . ARG A 1 301 ? 80.358 82.000 47.435 1.00 14.33 301 ARG A CA 1
ATOM 1927 C C . ARG A 1 301 ? 79.315 80.871 47.571 1.00 12.35 301 ARG A C 1
ATOM 1928 O O . ARG A 1 301 ? 78.307 81.021 48.297 1.00 10.56 301 ARG A O 1
ATOM 1936 N N . ILE A 1 302 ? 79.566 79.764 46.917 1.00 11.73 302 ILE A N 1
ATOM 1937 C CA . ILE A 1 302 ? 78.573 78.655 46.930 1.00 11.63 302 ILE A CA 1
ATOM 1938 C C . ILE A 1 302 ? 78.498 78.036 48.316 1.00 10.86 302 ILE A C 1
ATOM 1939 O O . ILE A 1 302 ? 77.458 77.450 48.615 1.00 11.49 302 ILE A O 1
ATOM 1944 N N . ALA A 1 303 ? 79.525 78.178 49.162 1.00 11.96 303 ALA A N 1
ATOM 1945 C CA . ALA A 1 303 ? 79.494 77.664 50.543 1.00 13.38 303 ALA A CA 1
ATOM 1946 C C . ALA A 1 303 ? 78.425 78.342 51.407 1.00 17.14 303 ALA A C 1
ATOM 1947 O O . ALA A 1 303 ? 78.112 77.766 52.478 1.00 17.23 303 ALA A O 1
ATOM 1949 N N . ASP A 1 304 ? 77.874 79.486 50.996 1.00 16.90 304 ASP A N 1
ATOM 1950 C CA . ASP A 1 304 ? 76.866 80.207 51.798 1.00 18.15 304 ASP A CA 1
ATOM 1951 C C . ASP A 1 304 ? 75.530 79.455 51.686 1.00 18.71 304 ASP A C 1
ATOM 1952 O O . ASP A 1 304 ? 74.564 79.902 52.291 1.00 19.01 304 ASP A O 1
ATOM 1957 N N . HIS A 1 305 ? 75.406 78.465 50.810 1.00 12.96 305 HIS A N 1
ATOM 1958 C CA . HIS A 1 305 ? 74.121 77.757 50.646 1.00 12.25 305 HIS A CA 1
ATOM 1959 C C . HIS A 1 305 ? 74.160 76.444 51.426 1.00 11.41 305 HIS A C 1
ATOM 1960 O O . HIS A 1 305 ? 75.139 75.660 51.284 1.00 10.56 305 HIS A O 1
ATOM 1967 N N . GLN A 1 306 ? 73.090 76.094 52.130 1.00 10.83 306 GLN A N 1
ATOM 1968 C CA . GLN A 1 306 ? 73.131 74.852 52.963 1.00 11.94 306 GLN A CA 1
ATOM 1969 C C . GLN A 1 306 ? 73.198 73.626 52.043 1.00 11.04 306 GLN A C 1
ATOM 1970 O O . GLN A 1 306 ? 73.704 72.589 52.468 1.00 12.09 306 GLN A O 1
ATOM 1976 N N . GLY A 1 307 ? 72.674 73.706 50.833 1.00 9.85 307 GLY A N 1
ATOM 1977 C CA . GLY A 1 307 ? 72.669 72.574 49.909 1.00 10.15 307 GLY A CA 1
ATOM 1978 C C . GLY A 1 307 ? 74.089 72.237 49.498 1.00 11.20 307 GLY A C 1
ATOM 1979 O O . GLY A 1 307 ? 74.300 71.149 49.013 1.00 9.59 307 GLY A O 1
ATOM 1980 N N . VAL A 1 308 ? 75.048 73.180 49.631 1.00 10.53 308 VAL A N 1
ATOM 1981 C CA . VAL A 1 308 ? 76.484 72.918 49.365 1.00 10.57 308 VAL A CA 1
ATOM 1982 C C . VAL A 1 308 ? 77.194 72.581 50.672 1.00 10.84 308 VAL A C 1
ATOM 1983 O O . VAL A 1 308 ? 77.963 71.636 50.732 1.00 11.46 308 VAL A O 1
ATOM 1987 N N . ALA A 1 309 ? 77.004 73.359 51.720 1.00 10.90 309 ALA A N 1
ATOM 1988 C CA . ALA A 1 309 ? 77.738 73.198 52.981 1.00 10.87 309 ALA A CA 1
ATOM 1989 C C . ALA A 1 309 ? 77.332 71.915 53.733 1.00 10.95 309 ALA A C 1
ATOM 1990 O O . ALA A 1 309 ? 78.210 71.262 54.347 1.00 11.32 309 ALA A O 1
ATOM 1992 N N . PHE A 1 310 ? 76.052 71.561 53.763 1.00 10.45 310 PHE A N 1
ATOM 1993 C CA . PHE A 1 310 ? 75.589 70.429 54.594 1.00 10.89 310 PHE A CA 1
ATOM 1994 C C . PHE A 1 310 ? 76.239 69.130 54.122 1.00 11.61 310 PHE A C 1
ATOM 1995 O O . PHE A 1 310 ? 76.704 68.360 54.968 1.00 10.19 310 PHE A O 1
ATOM 2003 N N . PRO A 1 311 ? 76.243 68.814 52.802 1.00 11.54 311 PRO A N 1
ATOM 2004 C CA . PRO A 1 311 ? 76.864 67.576 52.319 1.00 12.54 311 PRO A CA 1
ATOM 2005 C C . PRO A 1 311 ? 78.352 67.466 52.699 1.00 11.44 311 PRO A C 1
ATOM 2006 O O . PRO A 1 311 ? 78.797 66.351 52.999 1.00 11.14 311 PRO A O 1
ATOM 2010 N N . LEU A 1 312 ? 79.057 68.578 52.708 1.00 10.94 312 LEU A N 1
ATOM 2011 C CA . LEU A 1 312 ? 80.480 68.636 53.135 1.00 12.39 312 LEU A CA 1
ATOM 2012 C C . LEU A 1 312 ? 80.608 68.345 54.631 1.00 12.11 312 LEU A C 1
ATOM 2013 O O . LEU A 1 312 ? 81.472 67.498 54.994 1.00 10.66 312 LEU A O 1
ATOM 2018 N N . ALA A 1 313 ? 79.710 68.908 55.440 1.00 11.34 313 ALA A N 1
ATOM 2019 C CA . ALA A 1 313 ? 79.709 68.641 56.897 1.00 10.91 313 ALA A CA 1
ATOM 2020 C C . ALA A 1 313 ? 79.313 67.184 57.169 1.00 10.63 313 ALA A C 1
ATOM 2021 O O . ALA A 1 313 ? 79.877 66.587 58.088 1.00 10.13 313 ALA A O 1
ATOM 2023 N N . ASP A 1 314 ? 78.351 66.639 56.435 1.00 9.74 314 ASP A N 1
ATOM 2024 C CA . ASP A 1 314 ? 77.930 65.228 56.561 1.00 10.30 314 ASP A CA 1
ATOM 2025 C C . ASP A 1 314 ? 79.148 64.354 56.260 1.00 10.11 314 ASP A C 1
ATOM 2026 O O . ASP A 1 314 ? 79.434 63.420 57.047 1.00 9.34 314 ASP A O 1
ATOM 2031 N N . VAL A 1 315 ? 79.786 64.565 55.095 1.00 10.37 315 VAL A N 1
ATOM 2032 C CA . VAL A 1 315 ? 81.024 63.813 54.730 1.00 11.61 315 VAL A CA 1
ATOM 2033 C C . VAL A 1 315 ? 82.105 63.929 55.825 1.00 10.34 315 VAL A C 1
ATOM 2034 O O . VAL A 1 315 ? 82.695 62.866 56.193 1.00 9.11 315 VAL A O 1
ATOM 2038 N N . ALA A 1 316 ? 82.392 65.147 56.302 1.00 10.29 316 ALA A N 1
ATOM 2039 C CA . ALA A 1 316 ? 83.430 65.416 57.326 1.00 10.05 316 ALA A CA 1
ATOM 2040 C C . ALA A 1 316 ? 83.134 64.565 58.577 1.00 10.25 316 ALA A C 1
ATOM 2041 O O . ALA A 1 316 ? 84.099 64.020 59.201 1.00 8.97 316 ALA A O 1
ATOM 2043 N N . SER A 1 317 ? 81.852 64.473 58.977 1.00 10.00 317 SER A N 1
ATOM 2044 C CA . SER A 1 317 ? 81.437 63.718 60.182 1.00 9.87 317 SER A CA 1
ATOM 2045 C C . SER A 1 317 ? 81.702 62.216 59.980 1.00 9.85 317 SER A C 1
ATOM 2046 O O . SER A 1 317 ? 82.223 61.541 60.890 1.00 8.02 317 SER A O 1
ATOM 2049 N N . ARG A 1 318 ? 81.275 61.701 58.846 1.00 9.69 318 ARG A N 1
ATOM 2050 C CA . ARG A 1 318 ? 81.401 60.264 58.559 1.00 10.35 318 ARG A CA 1
ATOM 2051 C C . ARG A 1 318 ? 82.887 59.927 58.438 1.00 9.91 318 ARG A C 1
ATOM 2052 O O . ARG A 1 318 ? 83.257 58.828 58.909 1.00 8.84 318 ARG A O 1
ATOM 2060 N N . LEU A 1 319 ? 83.696 60.820 57.856 1.00 10.03 319 LEU A N 1
ATOM 2061 C CA . LEU A 1 319 ? 85.153 60.583 57.703 1.00 10.17 319 LEU A CA 1
ATOM 2062 C C . LEU A 1 319 ? 85.816 60.577 59.095 1.00 10.78 319 LEU A C 1
ATOM 2063 O O . LEU A 1 319 ? 86.711 59.737 59.337 1.00 10.41 319 LEU A O 1
ATOM 2068 N N . ALA A 1 320 ? 85.419 61.475 59.995 1.00 9.34 320 ALA A N 1
ATOM 2069 C CA . ALA A 1 320 ? 85.976 61.479 61.388 1.00 10.24 320 ALA A CA 1
ATOM 2070 C C . ALA A 1 320 ? 85.697 60.116 62.049 1.00 10.04 320 ALA A C 1
ATOM 2071 O O . ALA A 1 320 ? 86.592 59.563 62.715 1.00 9.62 320 ALA A O 1
ATOM 2073 N N . ALA A 1 321 ? 84.520 59.525 61.843 1.00 9.65 321 ALA A N 1
ATOM 2074 C CA . ALA A 1 321 ? 84.189 58.207 62.408 1.00 9.35 321 ALA A CA 1
ATOM 2075 C C . ALA A 1 321 ? 84.996 57.087 61.727 1.00 9.76 321 ALA A C 1
ATOM 2076 O O . ALA A 1 321 ? 85.521 56.221 62.450 1.00 9.27 321 ALA A O 1
ATOM 2078 N N . ALA A 1 322 ? 85.127 57.113 60.402 1.00 9.61 322 ALA A N 1
ATOM 2079 C CA . ALA A 1 322 ? 85.897 56.095 59.663 1.00 11.12 322 ALA A CA 1
ATOM 2080 C C . ALA A 1 322 ? 87.358 56.135 60.151 1.00 11.24 322 ALA A C 1
ATOM 2081 O O . ALA A 1 322 ? 87.964 55.084 60.325 1.00 9.79 322 ALA A O 1
ATOM 2083 N N . ARG A 1 323 ? 87.925 57.313 60.320 1.00 11.00 323 ARG A N 1
ATOM 2084 C CA . ARG A 1 323 ? 89.357 57.442 60.741 1.00 12.15 323 ARG A CA 1
ATOM 2085 C C . ARG A 1 323 ? 89.519 56.971 62.203 1.00 10.67 323 ARG A C 1
ATOM 2086 O O . ARG A 1 323 ? 90.474 56.258 62.506 1.00 11.32 323 ARG A O 1
ATOM 2094 N N . ALA A 1 324 ? 88.568 57.267 63.078 1.00 10.63 324 ALA A N 1
ATOM 2095 C CA . ALA A 1 324 ? 88.622 56.820 64.483 1.00 10.65 324 ALA A CA 1
ATOM 2096 C C . ALA A 1 324 ? 88.585 55.291 64.520 1.00 11.10 324 ALA A C 1
ATOM 2097 O O . ALA A 1 324 ? 89.350 54.683 65.292 1.00 9.83 324 ALA A O 1
ATOM 2099 N N . LEU A 1 325 ? 87.764 54.659 63.696 1.00 10.41 325 LEU A N 1
ATOM 2100 C CA . LEU A 1 325 ? 87.673 53.184 63.699 1.00 10.03 325 LEU A CA 1
ATOM 2101 C C . LEU A 1 325 ? 88.976 52.576 63.139 1.00 11.05 325 LEU A C 1
ATOM 2102 O O . LEU A 1 325 ? 89.462 51.619 63.731 1.00 10.54 325 LEU A O 1
ATOM 2107 N N . LEU A 1 326 ? 89.489 53.101 62.027 1.00 10.30 326 LEU A N 1
ATOM 2108 C CA . LEU A 1 326 ? 90.784 52.687 61.470 1.00 11.69 326 LEU A CA 1
ATOM 2109 C C . LEU A 1 326 ? 91.893 52.723 62.573 1.00 11.81 326 LEU A C 1
ATOM 2110 O O . LEU A 1 326 ? 92.595 51.694 62.768 1.00 10.96 326 LEU A O 1
ATOM 2115 N N . TYR A 1 327 ? 92.085 53.847 63.226 1.00 12.65 327 TYR A N 1
ATOM 2116 C CA . TYR A 1 327 ? 93.217 54.022 64.190 1.00 15.16 327 TYR A CA 1
ATOM 2117 C C . TYR A 1 327 ? 92.972 53.156 65.443 1.00 15.16 327 TYR A C 1
ATOM 2118 O O . TYR A 1 327 ? 93.926 52.672 66.026 1.00 14.19 327 TYR A O 1
ATOM 2127 N N . ARG A 1 328 ? 91.711 52.918 65.822 1.00 14.17 328 ARG A N 1
ATOM 2128 C CA . ARG A 1 328 ? 91.370 51.935 66.889 1.00 16.21 328 ARG A CA 1
ATOM 2129 C C . ARG A 1 328 ? 91.856 50.543 66.481 1.00 16.52 328 ARG A C 1
ATOM 2130 O O . ARG A 1 328 ? 92.568 49.878 67.273 1.00 16.02 328 ARG A O 1
ATOM 2138 N N . ALA A 1 329 ? 91.508 50.117 65.275 1.00 15.15 329 ALA A N 1
ATOM 2139 C CA . ALA A 1 329 ? 91.868 48.778 64.771 1.00 15.93 329 ALA A CA 1
ATOM 2140 C C . ALA A 1 329 ? 93.407 48.675 64.711 1.00 17.33 329 ALA A C 1
ATOM 2141 O O . ALA A 1 329 ? 93.949 47.617 65.070 1.00 19.13 329 ALA A O 1
ATOM 2143 N N . VAL A 1 330 ? 94.093 49.752 64.315 1.00 16.05 330 VAL A N 1
ATOM 2144 C CA . VAL A 1 330 ? 95.576 49.735 64.166 1.00 16.82 330 VAL A CA 1
ATOM 2145 C C . VAL A 1 330 ? 96.230 49.630 65.558 1.00 19.81 330 VAL A C 1
ATOM 2146 O O . VAL A 1 330 ? 97.190 48.817 65.729 1.00 19.47 330 VAL A O 1
ATOM 2150 N N . ASP A 1 331 ? 95.705 50.398 66.506 1.00 18.31 331 ASP A N 1
ATOM 2151 C CA . ASP A 1 331 ? 96.194 50.470 67.900 1.00 22.51 331 ASP A CA 1
ATOM 2152 C C . ASP A 1 331 ? 96.092 49.097 68.554 1.00 25.26 331 ASP A C 1
ATOM 2153 O O . ASP A 1 331 ? 96.943 48.805 69.400 1.00 23.11 331 ASP A O 1
ATOM 2158 N N . LEU A 1 332 ? 95.070 48.308 68.249 1.00 23.45 332 LEU A N 1
ATOM 2159 C CA . LEU A 1 332 ? 94.869 46.969 68.870 1.00 24.28 332 LEU A CA 1
ATOM 2160 C C . LEU A 1 332 ? 95.820 45.906 68.300 1.00 23.69 332 LEU A C 1
ATOM 2161 O O . LEU A 1 332 ? 95.846 44.806 68.866 1.00 26.50 332 LEU A O 1
ATOM 2166 N N . HIS A 1 333 ? 96.616 46.195 67.277 1.00 22.09 333 HIS A N 1
ATOM 2167 C CA . HIS A 1 333 ? 97.690 45.288 66.768 1.00 24.77 333 HIS A CA 1
ATOM 2168 C C . HIS A 1 333 ? 98.900 45.253 67.717 1.00 29.89 333 HIS A C 1
ATOM 2169 O O . HIS A 1 333 ? 99.072 46.186 68.497 1.00 26.48 333 HIS A O 1
ATOM 2176 N N . GLY A 1 334 ? 99.664 44.154 67.676 1.00 37.73 334 GLY A N 1
ATOM 2177 C CA . GLY A 1 334 ? 100.943 44.013 68.401 1.00 41.38 334 GLY A CA 1
ATOM 2178 C C . GLY A 1 334 ? 100.747 43.994 69.905 1.00 45.11 334 GLY A C 1
ATOM 2179 O O . GLY A 1 334 ? 101.661 44.414 70.618 1.00 50.71 334 GLY A O 1
ATOM 2180 N N . ARG A 1 335 ? 99.563 43.580 70.343 1.00 50.33 335 ARG A N 1
ATOM 2181 C CA . ARG A 1 335 ? 99.120 43.551 71.719 1.00 43.88 335 ARG A CA 1
ATOM 2182 C C . ARG A 1 335 ? 98.485 42.239 72.168 1.00 38.03 335 ARG A C 1
ATOM 2183 O O . ARG A 1 335 ? 97.870 42.232 73.180 1.00 38.82 335 ARG A O 1
ATOM 2191 N N . GLY A 1 336 ? 98.594 41.162 71.423 1.00 39.62 336 GLY A N 1
ATOM 2192 C CA . GLY A 1 336 ? 97.917 39.944 71.815 1.00 41.87 336 GLY A CA 1
ATOM 2193 C C . GLY A 1 336 ? 96.390 40.013 71.765 1.00 45.92 336 GLY A C 1
ATOM 2194 O O . GLY A 1 336 ? 95.709 39.296 72.481 1.00 36.16 336 GLY A O 1
ATOM 2195 N N . THR A 1 337 ? 95.838 40.865 70.905 1.00 36.95 337 THR A N 1
ATOM 2196 C CA . THR A 1 337 ? 94.347 40.980 70.838 1.00 33.77 337 THR A CA 1
ATOM 2197 C C . THR A 1 337 ? 93.824 39.691 70.194 1.00 28.16 337 THR A C 1
ATOM 2198 O O . THR A 1 337 ? 94.467 39.176 69.289 1.00 30.37 337 THR A O 1
ATOM 2202 N N . ASP A 1 338 ? 92.693 39.177 70.655 1.00 31.30 338 ASP A N 1
ATOM 2203 C CA . ASP A 1 338 ? 91.955 38.069 69.995 1.00 31.84 338 ASP A CA 1
ATOM 2204 C C . ASP A 1 338 ? 92.021 38.242 68.470 1.00 30.20 338 ASP A C 1
ATOM 2205 O O . ASP A 1 338 ? 91.554 39.262 67.961 1.00 27.41 338 ASP A O 1
ATOM 2210 N N . PRO A 1 339 ? 92.623 37.302 67.702 1.00 31.40 339 PRO A N 1
ATOM 2211 C CA . PRO A 1 339 ? 92.744 37.420 66.244 1.00 30.76 339 PRO A CA 1
ATOM 2212 C C . PRO A 1 339 ? 91.399 37.572 65.514 1.00 29.98 339 PRO A C 1
ATOM 2213 O O . PRO A 1 339 ? 91.347 38.217 64.485 1.00 30.13 339 PRO A O 1
ATOM 2217 N N . VAL A 1 340 ? 90.343 36.976 66.058 1.00 27.97 340 VAL A N 1
ATOM 2218 C CA . VAL A 1 340 ? 88.975 37.084 65.480 1.00 29.07 340 VAL A CA 1
ATOM 2219 C C . VAL A 1 340 ? 88.501 38.530 65.597 1.00 26.85 340 VAL A C 1
ATOM 2220 O O . VAL A 1 340 ? 87.916 39.034 64.604 1.00 23.86 340 VAL A O 1
ATOM 2224 N N . GLU A 1 341 ? 88.708 39.152 66.745 1.00 25.10 341 GLU A N 1
ATOM 2225 C CA . GLU A 1 341 ? 88.346 40.562 66.998 1.00 26.31 341 GLU A CA 1
ATOM 2226 C C . GLU A 1 341 ? 89.167 41.464 66.057 1.00 25.71 341 GLU A C 1
ATOM 2227 O O . GLU A 1 341 ? 88.563 42.369 65.461 1.00 19.15 341 GLU A O 1
ATOM 2233 N N . LEU A 1 342 ? 90.460 41.210 65.862 1.00 21.04 342 LEU A N 1
ATOM 2234 C CA . LEU A 1 342 ? 91.262 41.998 64.875 1.00 21.31 342 LEU A CA 1
ATOM 2235 C C . LEU A 1 342 ? 90.731 41.823 63.438 1.00 18.96 342 LEU A C 1
ATOM 2236 O O . LEU A 1 342 ? 90.675 42.830 62.719 1.00 17.18 342 LEU A O 1
ATOM 2241 N N . MET A 1 343 ? 90.325 40.632 63.046 1.00 18.50 343 MET A N 1
ATOM 2242 C CA . MET A 1 343 ? 89.722 40.371 61.715 1.00 22.31 343 MET A CA 1
ATOM 2243 C C . MET A 1 343 ? 88.376 41.112 61.577 1.00 18.21 343 MET A C 1
ATOM 2244 O O . MET A 1 343 ? 88.138 41.688 60.481 1.00 16.11 343 MET A O 1
ATOM 2249 N N . ARG A 1 344 ? 87.525 41.074 62.592 1.00 16.57 344 ARG A N 1
ATOM 2250 C CA . ARG A 1 344 ? 86.224 41.808 62.594 1.00 18.46 344 ARG A CA 1
ATOM 2251 C C . ARG A 1 344 ? 86.483 43.306 62.418 1.00 14.99 344 ARG A C 1
ATOM 2252 O O . ARG A 1 344 ? 85.877 43.914 61.551 1.00 13.69 344 ARG A O 1
ATOM 2260 N N . LEU A 1 345 ? 87.380 43.880 63.206 1.00 15.33 345 LEU A N 1
ATOM 2261 C CA . LEU A 1 345 ? 87.650 45.329 63.203 1.00 15.06 345 LEU A CA 1
ATOM 2262 C C . LEU A 1 345 ? 88.238 45.746 61.843 1.00 13.74 345 LEU A C 1
ATOM 2263 O O . LEU A 1 345 ? 87.835 46.835 61.354 1.00 11.21 345 LEU A O 1
ATOM 2268 N N . ALA A 1 346 ? 89.136 44.963 61.244 1.00 11.81 346 ALA A N 1
ATOM 2269 C CA . ALA A 1 346 ? 89.753 45.303 59.933 1.00 11.67 346 ALA A CA 1
ATOM 2270 C C . ALA A 1 346 ? 88.703 45.298 58.820 1.00 11.41 346 ALA A C 1
ATOM 2271 O O . ALA A 1 346 ? 88.729 46.230 57.957 1.00 11.21 346 ALA A O 1
ATOM 2273 N N . ALA A 1 347 ? 87.825 44.288 58.811 1.00 10.69 347 ALA A N 1
ATOM 2274 C CA . ALA A 1 347 ? 86.732 44.205 57.836 1.00 10.68 347 ALA A CA 1
ATOM 2275 C C . ALA A 1 347 ? 85.780 45.407 57.976 1.00 9.83 347 ALA A C 1
ATOM 2276 O O . ALA A 1 347 ? 85.466 46.054 56.965 1.00 8.64 347 ALA A O 1
ATOM 2278 N N . MET A 1 348 ? 85.387 45.735 59.191 1.00 9.16 348 MET A N 1
ATOM 2279 C CA . MET A 1 348 ? 84.485 46.880 59.458 1.00 9.68 348 MET A CA 1
ATOM 2280 C C . MET A 1 348 ? 85.185 48.200 59.059 1.00 9.21 348 MET A C 1
ATOM 2281 O O . MET A 1 348 ? 84.553 49.027 58.418 1.00 8.60 348 MET A O 1
ATOM 2286 N N . ALA A 1 349 ? 86.477 48.379 59.357 1.00 8.51 349 ALA A N 1
ATOM 2287 C CA . ALA A 1 349 ? 87.192 49.628 59.029 1.00 8.55 349 ALA A CA 1
ATOM 2288 C C . ALA A 1 349 ? 87.243 49.812 57.516 1.00 8.44 349 ALA A C 1
ATOM 2289 O O . ALA A 1 349 ? 87.031 50.930 57.038 1.00 8.01 349 ALA A O 1
ATOM 2291 N N . LYS A 1 350 ? 87.514 48.752 56.778 1.00 8.45 350 LYS A N 1
ATOM 2292 C CA . LYS A 1 350 ? 8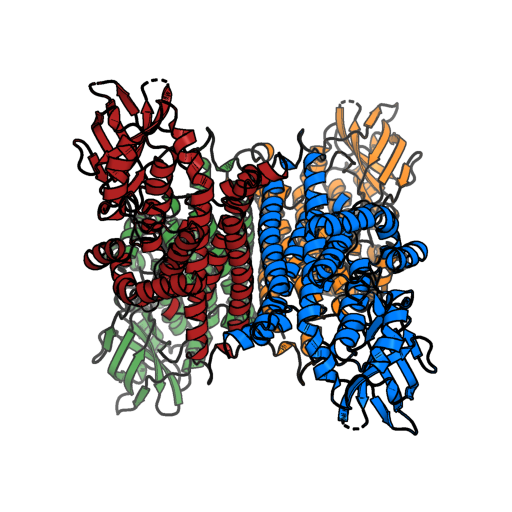7.600 48.842 55.316 1.00 9.31 350 LYS A CA 1
ATOM 2293 C C . LYS A 1 350 ? 86.203 49.125 54.733 1.00 9.70 350 LYS A C 1
ATOM 2294 O O . LYS A 1 350 ? 86.096 50.011 53.816 1.00 9.42 350 LYS A O 1
ATOM 2300 N N . TYR A 1 351 ? 85.170 48.438 55.240 1.00 9.51 351 TYR A N 1
ATOM 2301 C CA . TYR A 1 351 ? 83.782 48.603 54.749 1.00 9.14 351 TYR A CA 1
ATOM 2302 C C . TYR A 1 351 ? 83.333 50.058 54.933 1.00 10.27 351 TYR A C 1
ATOM 2303 O O . TYR A 1 351 ? 82.921 50.727 53.972 1.00 10.24 351 TYR A O 1
ATOM 2312 N N . VAL A 1 352 ? 83.479 50.583 56.134 1.00 9.87 352 VAL A N 1
ATOM 2313 C CA . VAL A 1 352 ? 83.100 51.983 56.472 1.00 10.49 352 VAL A CA 1
ATOM 2314 C C . VAL A 1 352 ? 83.927 52.992 55.686 1.00 9.54 352 VAL A C 1
ATOM 2315 O O . VAL A 1 352 ? 83.327 53.970 55.172 1.00 9.73 352 VAL A O 1
ATOM 2319 N N . ALA A 1 353 ? 85.245 52.852 55.633 1.00 8.45 353 ALA A N 1
ATOM 2320 C CA . ALA A 1 353 ? 86.113 53.811 54.948 1.00 8.30 353 ALA A CA 1
ATOM 2321 C C . ALA A 1 353 ? 85.812 53.832 53.441 1.00 8.13 353 ALA A C 1
ATOM 2322 O O . ALA A 1 353 ? 85.769 54.935 52.852 1.00 8.12 353 ALA A O 1
ATOM 2324 N N . SER A 1 354 ? 85.551 52.695 52.837 1.00 8.57 354 SER A N 1
ATOM 2325 C CA . SER A 1 354 ? 85.194 52.579 51.436 1.00 9.67 354 SER A CA 1
ATOM 2326 C C . SER A 1 354 ? 83.939 53.347 51.102 1.00 9.74 354 SER A C 1
ATOM 2327 O O . SER A 1 354 ? 83.843 54.032 50.139 1.00 9.19 354 SER A O 1
ATOM 2330 N N . GLU A 1 355 ? 82.957 53.222 51.941 1.00 10.03 355 GLU A N 1
ATOM 2331 C CA . GLU A 1 355 ? 81.738 53.870 51.776 1.00 11.94 355 GLU A CA 1
ATOM 2332 C C . GLU A 1 355 ? 81.905 55.413 51.906 1.00 11.07 355 GLU A C 1
ATOM 2333 O O . GLU A 1 355 ? 81.365 56.129 51.143 1.00 9.22 355 GLU A O 1
ATOM 2339 N N . VAL A 1 356 ? 82.669 55.860 52.888 1.00 9.72 356 VAL A N 1
ATOM 2340 C CA . VAL A 1 356 ? 82.922 57.313 53.063 1.00 10.26 356 VAL A CA 1
ATOM 2341 C C . VAL A 1 356 ? 83.665 57.848 51.839 1.00 9.26 356 VAL A C 1
ATOM 2342 O O . VAL A 1 356 ? 83.384 58.992 51.441 1.00 8.82 356 VAL A O 1
ATOM 2346 N N . ALA A 1 357 ? 84.665 57.133 51.320 1.00 8.37 357 ALA A N 1
ATOM 2347 C CA . ALA A 1 357 ? 85.450 57.549 50.151 1.00 8.48 357 ALA A CA 1
ATOM 2348 C C . ALA A 1 357 ? 84.522 57.731 48.941 1.00 8.67 357 ALA A C 1
ATOM 2349 O O . ALA A 1 357 ? 84.673 58.717 48.230 1.00 7.97 357 ALA A O 1
ATOM 2351 N N . GLU A 1 358 ? 83.558 56.834 48.745 1.00 9.49 358 GLU A N 1
ATOM 2352 C CA . GLU A 1 358 ? 82.616 56.961 47.647 1.00 10.11 358 GLU A CA 1
ATOM 2353 C C . GLU A 1 358 ? 81.764 58.233 47.797 1.00 10.13 358 GLU A C 1
ATOM 2354 O O . GLU A 1 358 ? 81.656 59.017 46.857 1.00 9.36 358 GLU A O 1
ATOM 2360 N N . ARG A 1 359 ? 81.166 58.432 48.974 1.00 10.61 359 ARG A N 1
ATOM 2361 C CA . ARG A 1 359 ? 80.332 59.639 49.259 1.00 11.85 359 ARG A CA 1
ATOM 2362 C C . ARG A 1 359 ? 81.196 60.904 49.114 1.00 10.32 359 ARG A C 1
ATOM 2363 O O . ARG A 1 359 ? 80.733 61.877 48.520 1.00 9.82 359 ARG A O 1
ATOM 2371 N N . ALA A 1 360 ? 82.414 60.935 49.686 1.00 9.27 360 ALA A N 1
ATOM 2372 C CA . ALA A 1 360 ? 83.293 62.128 49.634 1.00 9.01 360 ALA A CA 1
ATOM 2373 C C . ALA A 1 360 ? 83.622 62.470 48.185 1.00 8.77 360 ALA A C 1
ATOM 2374 O O . ALA A 1 360 ? 83.501 63.641 47.789 1.00 8.66 360 ALA A O 1
ATOM 2376 N N . ALA A 1 361 ? 84.008 61.508 47.365 1.00 8.79 361 ALA A N 1
ATOM 2377 C CA . ALA A 1 361 ? 84.384 61.800 45.973 1.00 8.80 361 ALA A CA 1
ATOM 2378 C C . ALA A 1 361 ? 83.141 62.263 45.191 1.00 9.26 361 ALA A C 1
ATOM 2379 O O . ALA A 1 361 ? 83.265 63.168 44.298 1.00 8.24 361 ALA A O 1
ATOM 2381 N N . SER A 1 362 ? 82.006 61.640 45.445 1.00 8.60 362 SER A N 1
ATOM 2382 C CA . SER A 1 362 ? 80.745 61.959 44.721 1.00 9.59 362 SER A CA 1
ATOM 2383 C C . SER A 1 362 ? 80.329 63.407 45.038 1.00 9.95 362 SER A C 1
ATOM 2384 O O . SER A 1 362 ? 80.057 64.248 44.152 1.00 10.54 362 SER A O 1
ATOM 2387 N N . VAL A 1 363 ? 80.304 63.731 46.310 1.00 9.39 363 VAL A N 1
ATOM 2388 C CA . VAL A 1 363 ? 80.014 65.105 46.786 1.00 9.49 363 VAL A CA 1
ATOM 2389 C C . VAL A 1 363 ? 81.047 66.080 46.215 1.00 9.68 363 VAL A C 1
ATOM 2390 O O . VAL A 1 363 ? 80.656 67.168 45.788 1.00 10.81 363 VAL A O 1
ATOM 2394 N N . ALA A 1 364 ? 82.328 65.732 46.164 1.00 8.87 364 ALA A N 1
ATOM 2395 C CA . ALA A 1 364 ? 83.371 66.633 45.675 1.00 9.02 364 ALA A CA 1
ATOM 2396 C C . ALA A 1 364 ? 83.176 66.899 44.185 1.00 8.24 364 ALA A C 1
ATOM 2397 O O . ALA A 1 364 ? 83.239 68.069 43.784 1.00 9.00 364 ALA A O 1
ATOM 2399 N N . VAL A 1 365 ? 82.875 65.891 43.390 1.00 7.76 365 VAL A N 1
ATOM 2400 C CA . VAL A 1 365 ? 82.642 66.133 41.952 1.00 9.22 365 VAL A CA 1
ATOM 2401 C C . VAL A 1 365 ? 81.482 67.144 41.817 1.00 10.20 365 VAL A C 1
ATOM 2402 O O . VAL A 1 365 ? 81.606 68.116 41.074 1.00 10.15 365 VAL A O 1
ATOM 2406 N N . GLU A 1 366 ? 80.358 66.901 42.494 1.00 10.25 366 GLU A N 1
ATOM 2407 C CA . GLU A 1 366 ? 79.175 67.770 42.337 1.00 11.10 366 GLU A CA 1
ATOM 2408 C C . GLU A 1 366 ? 79.410 69.172 42.937 1.00 10.90 366 GLU A C 1
ATOM 2409 O O . GLU A 1 366 ? 78.824 70.120 42.392 1.00 10.48 366 GLU A O 1
ATOM 2415 N N . THR A 1 367 ? 80.155 69.284 44.029 1.00 9.32 367 THR A N 1
ATOM 2416 C CA . THR A 1 367 ? 80.507 70.612 44.609 1.00 9.73 367 THR A CA 1
ATOM 2417 C C . THR A 1 367 ? 81.227 71.456 43.550 1.00 9.52 367 THR A C 1
ATOM 2418 O O . THR A 1 367 ? 80.974 72.707 43.473 1.00 9.34 367 THR A O 1
ATOM 2422 N N . LEU A 1 368 ? 82.109 70.857 42.743 1.00 8.86 368 LEU A N 1
ATOM 2423 C CA . LEU A 1 368 ? 82.926 71.597 41.757 1.00 9.70 368 LEU A CA 1
ATOM 2424 C C . LEU A 1 368 ? 82.147 71.784 40.459 1.00 10.23 368 LEU A C 1
ATOM 2425 O O . LEU A 1 368 ? 82.632 72.537 39.612 1.00 10.18 368 LEU A O 1
ATOM 2430 N N . GLY A 1 369 ? 80.942 71.208 40.298 1.00 9.83 369 GLY A N 1
ATOM 2431 C CA . GLY A 1 369 ? 80.209 71.382 39.045 1.00 10.07 369 GLY A CA 1
ATOM 2432 C C . GLY A 1 369 ? 80.982 70.849 37.847 1.00 10.30 369 GLY A C 1
ATOM 2433 O O . GLY A 1 369 ? 81.657 69.822 37.935 1.00 10.62 369 GLY A O 1
ATOM 2434 N N . GLY A 1 370 ? 80.895 71.535 36.719 1.00 9.86 370 GLY A N 1
ATOM 2435 C CA . GLY A 1 370 ? 81.547 71.115 35.488 1.00 9.90 370 GLY A CA 1
ATOM 2436 C C . GLY A 1 370 ? 83.024 70.905 35.705 1.00 10.34 370 GLY A C 1
ATOM 2437 O O . GLY A 1 370 ? 83.586 69.902 35.199 1.00 9.23 370 GLY A O 1
ATOM 2438 N N . ASN A 1 371 ? 83.661 71.817 36.440 1.00 10.51 371 ASN A N 1
ATOM 2439 C CA . ASN A 1 371 ? 85.113 71.711 36.717 1.00 10.17 371 ASN A CA 1
ATOM 2440 C C . ASN A 1 371 ? 85.417 70.355 37.377 1.00 10.36 371 ASN A C 1
ATOM 2441 O O . ASN A 1 371 ? 86.458 69.716 37.056 1.00 11.10 371 ASN A O 1
ATOM 2446 N N . GLY A 1 372 ? 84.502 69.872 38.214 1.00 9.35 372 GLY A N 1
ATOM 2447 C CA . GLY A 1 372 ? 84.700 68.609 38.936 1.00 9.41 372 GLY A CA 1
ATOM 2448 C C . GLY A 1 372 ? 84.677 67.429 38.017 1.00 8.68 372 GLY A C 1
ATOM 2449 O O . GLY A 1 372 ? 85.070 66.375 38.472 1.00 8.70 372 GLY A O 1
ATOM 2450 N N . TYR A 1 373 ? 84.041 67.565 36.839 1.00 8.49 373 TYR A N 1
ATOM 2451 C CA . TYR A 1 373 ? 83.917 66.493 35.836 1.00 8.86 373 TYR A CA 1
ATOM 2452 C C . TYR A 1 373 ? 85.181 66.451 34.950 1.00 9.75 373 TYR A C 1
ATOM 2453 O O . TYR A 1 373 ? 85.169 65.663 33.985 1.00 9.21 373 TYR A O 1
ATOM 2462 N N . THR A 1 374 ? 86.220 67.233 35.254 1.00 9.49 374 THR A N 1
ATOM 2463 C CA . THR A 1 374 ? 87.374 67.408 34.335 1.00 9.92 374 THR A CA 1
ATOM 2464 C C . THR A 1 374 ? 88.680 67.149 35.081 1.00 10.43 374 THR A C 1
ATOM 2465 O O . THR A 1 374 ? 88.711 67.254 36.337 1.00 9.47 374 THR A O 1
ATOM 2469 N N . ASP A 1 375 ? 89.747 66.955 34.317 1.00 11.48 375 ASP A N 1
ATOM 2470 C CA . ASP A 1 375 ? 91.070 66.728 34.885 1.00 13.82 375 ASP A CA 1
ATOM 2471 C C . ASP A 1 375 ? 91.738 68.019 35.326 1.00 13.88 375 ASP A C 1
ATOM 2472 O O . ASP A 1 375 ? 92.839 67.994 35.722 1.00 15.03 375 ASP A O 1
ATOM 2477 N N . ALA A 1 376 ? 91.095 69.160 35.216 1.00 14.13 376 ALA A N 1
ATOM 2478 C CA . ALA A 1 376 ? 91.683 70.412 35.715 1.00 14.68 376 ALA A CA 1
ATOM 2479 C C . ALA A 1 376 ? 91.713 70.333 37.247 1.00 13.82 376 ALA A C 1
ATOM 2480 O O . ALA A 1 376 ? 92.455 71.076 37.837 1.00 12.44 376 ALA A O 1
ATOM 2482 N N . TYR A 1 377 ? 90.927 69.445 37.856 1.00 11.04 377 TYR A N 1
ATOM 2483 C CA . TYR A 1 377 ? 90.851 69.238 39.310 1.00 10.59 377 TYR A CA 1
ATOM 2484 C C . TYR A 1 377 ? 91.018 67.735 39.548 1.00 10.09 377 TYR A C 1
ATOM 2485 O O . TYR A 1 377 ? 90.805 66.926 38.642 1.00 8.98 377 TYR A O 1
ATOM 2494 N N . PRO A 1 378 ? 91.430 67.334 40.760 1.00 10.87 378 PRO A N 1
ATOM 2495 C CA . PRO A 1 378 ? 91.707 65.916 41.030 1.00 11.33 378 PRO A CA 1
ATOM 2496 C C . PRO A 1 378 ? 90.469 65.070 41.389 1.00 11.03 378 PRO A C 1
ATOM 2497 O O . PRO A 1 378 ? 90.637 63.884 41.583 1.00 9.07 378 PRO A O 1
ATOM 2501 N N . VAL A 1 379 ? 89.271 65.673 41.530 1.00 9.29 379 VAL A N 1
ATOM 2502 C CA . VAL A 1 379 ? 88.142 64.958 42.172 1.00 9.34 379 VAL A CA 1
ATOM 2503 C C . VAL A 1 379 ? 87.556 63.900 41.257 1.00 8.31 379 VAL A C 1
ATOM 2504 O O . VAL A 1 379 ? 87.112 62.858 41.812 1.00 7.50 379 VAL A O 1
ATOM 2508 N N . GLU A 1 380 ? 87.580 64.065 39.946 1.00 8.56 380 GLU A N 1
ATOM 2509 C CA . GLU A 1 380 ? 87.028 63.012 39.080 1.00 9.58 380 GLU A CA 1
ATOM 2510 C C . GLU A 1 380 ? 87.969 61.806 39.154 1.00 9.46 380 GLU A C 1
ATOM 2511 O O . GLU A 1 380 ? 87.505 60.620 39.090 1.00 9.23 380 GLU A O 1
ATOM 2517 N N . ARG A 1 381 ? 89.268 62.042 39.251 1.00 9.78 381 ARG A N 1
ATOM 2518 C CA . ARG A 1 381 ? 90.240 60.928 39.455 1.00 10.34 381 ARG A CA 1
ATOM 2519 C C . ARG A 1 381 ? 89.929 60.244 40.800 1.00 9.82 381 ARG A C 1
ATOM 2520 O O . ARG A 1 381 ? 89.865 58.985 40.846 1.00 8.97 381 ARG A O 1
ATOM 2528 N N . PHE A 1 382 ? 89.688 61.010 41.876 1.00 8.66 382 PHE A N 1
ATOM 2529 C CA . PHE A 1 382 ? 89.307 60.402 43.166 1.00 8.92 382 PHE A CA 1
ATOM 2530 C C . PHE A 1 382 ? 88.069 59.524 42.994 1.00 9.59 382 PHE A C 1
ATOM 2531 O O . PHE A 1 382 ? 87.992 58.463 43.634 1.00 9.30 382 PHE A O 1
ATOM 2539 N N . TYR A 1 383 ? 87.076 60.007 42.252 1.00 9.80 383 TYR A N 1
ATOM 2540 C CA . TYR A 1 383 ? 85.796 59.295 42.076 1.00 9.28 383 TYR A CA 1
ATOM 2541 C C . TYR A 1 383 ? 86.068 57.967 41.357 1.00 9.09 383 TYR A C 1
ATOM 2542 O O . TYR A 1 383 ? 85.512 56.971 41.764 1.00 9.56 383 TYR A O 1
ATOM 2551 N N . ARG A 1 384 ? 86.868 57.976 40.308 1.00 8.43 384 ARG A N 1
ATOM 2552 C CA . ARG A 1 384 ? 87.239 56.731 39.584 1.00 9.20 384 ARG A CA 1
ATOM 2553 C C . ARG A 1 384 ? 88.044 55.792 40.500 1.00 9.12 384 ARG A C 1
ATOM 2554 O O . ARG A 1 384 ? 87.817 54.538 40.486 1.00 9.44 384 ARG A O 1
ATOM 2562 N N . ASP A 1 385 ? 88.989 56.352 41.257 1.00 9.00 385 ASP A N 1
ATOM 2563 C CA . ASP A 1 385 ? 89.860 55.581 42.176 1.00 9.51 385 ASP A CA 1
ATOM 2564 C C . ASP A 1 385 ? 89.044 54.926 43.291 1.00 10.04 385 ASP A C 1
ATOM 2565 O O . ASP A 1 385 ? 89.333 53.760 43.635 1.00 8.76 385 ASP A O 1
ATOM 2570 N N . ALA A 1 386 ? 88.041 55.626 43.851 1.00 8.73 386 ALA A N 1
ATOM 2571 C CA . ALA A 1 386 ? 87.350 55.151 45.066 1.00 9.01 386 ALA A CA 1
ATOM 2572 C C . ALA A 1 386 ? 86.693 53.785 44.840 1.00 9.28 386 ALA A C 1
ATOM 2573 O O . ALA A 1 386 ? 86.707 52.926 45.721 1.00 8.47 386 ALA A O 1
ATOM 2575 N N . LYS A 1 387 ? 86.130 53.577 43.665 1.00 10.11 387 LYS A N 1
ATOM 2576 C CA . LYS A 1 387 ? 85.387 52.352 43.364 1.00 11.86 387 LYS A CA 1
ATOM 2577 C C . LYS A 1 387 ? 86.291 51.123 43.458 1.00 11.25 387 LYS A C 1
ATOM 2578 O O . LYS A 1 387 ? 85.790 50.028 43.768 1.00 11.30 387 LYS A O 1
ATOM 2584 N N . ALA A 1 388 ? 87.587 51.270 43.300 1.00 10.00 388 ALA A N 1
ATOM 2585 C CA . ALA A 1 388 ? 88.514 50.118 43.408 1.00 10.71 388 ALA A CA 1
ATOM 2586 C C . ALA A 1 388 ? 88.445 49.581 44.838 1.00 11.40 388 ALA A C 1
ATOM 2587 O O . ALA A 1 388 ? 88.536 48.322 45.036 1.00 11.14 388 ALA A O 1
ATOM 2589 N N . GLY A 1 389 ? 88.293 50.490 45.809 1.00 10.73 389 GLY A N 1
ATOM 2590 C CA . GLY A 1 389 ? 88.264 50.139 47.233 1.00 12.49 389 GLY A CA 1
ATOM 2591 C C . GLY A 1 389 ? 87.088 49.238 47.562 1.00 13.20 389 GLY A C 1
ATOM 2592 O O . GLY A 1 389 ? 87.176 48.525 48.558 1.00 16.47 389 GLY A O 1
ATOM 2593 N N . LYS A 1 390 ? 86.035 49.205 46.745 1.00 12.69 390 LYS A N 1
ATOM 2594 C CA . LYS A 1 390 ? 84.898 48.302 47.003 1.00 13.17 390 LYS A CA 1
ATOM 2595 C C . LYS A 1 390 ? 85.132 46.920 46.416 1.00 13.72 390 LYS A C 1
ATOM 2596 O O . LYS A 1 390 ? 84.271 45.995 46.655 1.00 13.60 390 LYS A O 1
ATOM 2602 N N . ILE A 1 391 ? 86.191 46.756 45.647 1.00 12.36 391 ILE A N 1
ATOM 2603 C CA . ILE A 1 391 ? 86.413 45.498 44.890 1.00 13.15 391 ILE A CA 1
ATOM 2604 C C . ILE A 1 391 ? 87.594 44.733 45.484 1.00 13.63 391 ILE A C 1
ATOM 2605 O O . ILE A 1 391 ? 87.428 43.542 45.835 1.00 12.40 391 ILE A O 1
ATOM 2610 N N . TYR A 1 392 ? 88.759 45.351 45.608 1.00 13.80 392 TYR A N 1
ATOM 2611 C CA . TYR A 1 392 ? 89.956 44.618 46.116 1.00 13.69 392 TYR A CA 1
ATOM 2612 C C . TYR A 1 392 ? 90.007 44.519 47.653 1.00 14.63 392 TYR A C 1
ATOM 2613 O O . TYR A 1 392 ? 89.317 45.268 48.364 1.00 13.25 392 TYR A O 1
ATOM 2622 N N . GLU A 1 393 ? 90.740 43.516 48.132 1.00 16.14 393 GLU A N 1
ATOM 2623 C CA . GLU A 1 393 ? 91.001 43.212 49.576 1.00 17.67 393 GLU A CA 1
ATOM 2624 C C . GLU A 1 393 ? 89.664 42.830 50.213 1.00 16.84 393 GLU A C 1
ATOM 2625 O O . GLU A 1 393 ? 89.402 43.185 51.362 1.00 14.74 393 GLU A O 1
ATOM 2631 N N . GLY A 1 394 ? 88.797 42.172 49.446 1.00 13.28 394 GLY A N 1
ATOM 2632 C CA . GLY A 1 394 ? 87.474 41.786 49.940 1.00 13.86 394 GLY A CA 1
ATOM 2633 C C . GLY A 1 394 ? 86.401 42.716 49.394 1.00 13.19 394 GLY A C 1
ATOM 2634 O O . GLY A 1 394 ? 86.330 43.898 49.801 1.00 10.69 394 GLY A O 1
ATOM 2635 N N . THR A 1 395 ? 85.534 42.200 48.515 1.00 11.69 395 THR A N 1
ATOM 2636 C CA . THR A 1 395 ? 84.407 43.009 48.005 1.00 12.22 395 THR A CA 1
ATOM 2637 C C . THR A 1 395 ? 83.504 43.383 49.199 1.00 11.75 395 THR A C 1
ATOM 2638 O O . THR A 1 395 ? 83.586 42.714 50.266 1.00 11.00 395 THR A O 1
ATOM 2642 N N . SER A 1 396 ? 82.647 44.383 49.049 1.00 11.75 396 SER A N 1
ATOM 2643 C CA . SER A 1 396 ? 81.652 44.751 50.079 1.00 12.77 396 SER A CA 1
ATOM 2644 C C . SER A 1 396 ? 80.900 43.490 50.571 1.00 11.83 396 SER A C 1
ATOM 2645 O O . SER A 1 396 ? 80.746 43.327 51.792 1.00 10.97 396 SER A O 1
ATOM 2648 N N . ASN A 1 397 ? 80.411 42.639 49.679 1.00 11.13 397 ASN A N 1
ATOM 2649 C CA . ASN A 1 397 ? 79.636 41.429 50.089 1.00 10.38 397 ASN A CA 1
ATOM 2650 C C . ASN A 1 397 ? 80.545 40.477 50.869 1.00 10.74 397 ASN A C 1
ATOM 2651 O O . ASN A 1 397 ? 80.057 39.879 51.865 1.00 10.56 397 ASN A O 1
ATOM 2656 N N . VAL A 1 398 ? 81.803 40.314 50.470 1.00 9.70 398 VAL A N 1
ATOM 2657 C CA . VAL A 1 398 ? 82.695 39.402 51.232 1.00 11.28 398 VAL A CA 1
ATOM 2658 C C . VAL A 1 398 ? 82.959 39.943 52.635 1.00 10.56 398 VAL A C 1
ATOM 2659 O O . VAL A 1 398 ? 82.959 39.154 53.618 1.00 10.09 398 VAL A O 1
ATOM 2663 N N . LEU A 1 399 ? 83.156 41.259 52.780 1.00 10.09 399 LEU A N 1
ATOM 2664 C CA . LEU A 1 399 ? 83.327 41.859 54.118 1.00 10.33 399 LEU A CA 1
ATOM 2665 C C . LEU A 1 399 ? 82.081 41.630 54.952 1.00 10.47 399 LEU A C 1
ATOM 2666 O O . LEU A 1 399 ? 82.218 41.309 56.146 1.00 10.26 399 LEU A O 1
ATOM 2671 N N . LEU A 1 400 ? 80.893 41.862 54.398 1.00 10.18 400 LEU A N 1
ATOM 2672 C CA . LEU A 1 400 ? 79.674 41.777 55.198 1.00 10.89 400 LEU A CA 1
ATOM 2673 C C . LEU A 1 400 ? 79.480 40.309 55.592 1.00 11.65 400 LEU A C 1
ATOM 2674 O O . LEU A 1 400 ? 79.062 40.026 56.731 1.00 11.42 400 LEU A O 1
ATOM 2679 N N . ARG A 1 401 ? 79.824 39.401 54.717 1.00 12.58 401 ARG A N 1
ATOM 2680 C CA . ARG A 1 401 ? 79.698 37.959 55.057 1.00 14.32 401 ARG A CA 1
ATOM 2681 C C . ARG A 1 401 ? 80.636 37.607 56.227 1.00 13.68 401 ARG A C 1
ATOM 2682 O O . ARG A 1 401 ? 80.210 36.887 57.143 1.00 12.49 401 ARG A O 1
ATOM 2690 N N . THR A 1 402 ? 81.869 38.098 56.209 1.00 13.08 402 THR A N 1
ATOM 2691 C CA . THR A 1 402 ? 82.873 37.850 57.272 1.00 14.92 402 THR A CA 1
ATOM 2692 C C . THR A 1 402 ? 82.370 38.452 58.572 1.00 13.63 402 THR A C 1
ATOM 2693 O O . THR A 1 402 ? 82.377 37.739 59.562 1.00 11.30 402 THR A O 1
ATOM 2697 N N . ILE A 1 403 ? 81.917 39.716 58.555 1.00 11.44 403 ILE A N 1
ATOM 2698 C CA . ILE A 1 403 ? 81.426 40.410 59.777 1.00 11.97 403 ILE A CA 1
ATOM 2699 C C . ILE A 1 403 ? 80.225 39.647 60.346 1.00 13.57 403 ILE A C 1
ATOM 2700 O O . ILE A 1 403 ? 80.162 39.405 61.595 1.00 13.84 403 ILE A O 1
ATOM 2705 N N . ALA A 1 404 ? 79.261 39.287 59.495 1.00 12.68 404 ALA A N 1
ATOM 2706 C CA . ALA A 1 404 ? 78.048 38.578 59.952 1.00 15.04 404 ALA A CA 1
ATOM 2707 C C . ALA A 1 404 ? 78.426 37.213 60.543 1.00 14.88 404 ALA A C 1
ATOM 2708 O O . ALA A 1 404 ? 77.845 36.796 61.557 1.00 15.76 404 ALA A O 1
ATOM 2710 N N . SER A 1 405 ? 79.326 36.501 59.885 1.00 16.16 405 SER A N 1
ATOM 2711 C CA . SER A 1 405 ? 79.738 35.155 60.346 1.00 19.14 405 SER A CA 1
ATOM 2712 C C . SER A 1 405 ? 80.269 35.253 61.786 1.00 19.87 405 SER A C 1
ATOM 2713 O O . SER A 1 405 ? 79.838 34.436 62.644 1.00 16.98 405 SER A O 1
ATOM 2716 N N . ILE A 1 406 ? 81.101 36.272 62.072 1.00 21.38 406 ILE A N 1
ATOM 2717 C CA . ILE A 1 406 ? 81.730 36.489 63.403 1.00 21.69 406 ILE A CA 1
ATOM 2718 C C . ILE A 1 406 ? 80.642 36.841 64.402 1.00 24.02 406 ILE A C 1
ATOM 2719 O O . ILE A 1 406 ? 80.608 36.264 65.451 1.00 23.49 406 ILE A O 1
ATOM 2724 N N . MET A 1 407 ? 79.772 37.781 64.064 1.00 24.74 407 MET A N 1
ATOM 2725 C CA . MET A 1 407 ? 78.773 38.365 64.998 1.00 27.16 407 MET A CA 1
ATOM 2726 C C . MET A 1 407 ? 77.636 37.354 65.254 1.00 25.03 407 MET A C 1
ATOM 2727 O O . MET A 1 407 ? 77.136 37.299 66.371 1.00 24.21 407 MET A O 1
ATOM 2732 N N . ILE A 1 408 ? 77.163 36.648 64.232 1.00 21.86 408 ILE A N 1
ATOM 2733 C CA . ILE A 1 408 ? 76.003 35.725 64.358 1.00 28.12 408 ILE A CA 1
ATOM 2734 C C . ILE A 1 408 ? 76.478 34.342 64.823 1.00 30.84 408 ILE A C 1
ATOM 2735 O O . ILE A 1 408 ? 75.852 33.825 65.735 1.00 33.94 408 ILE A O 1
ATOM 2740 N N . GLY A 1 409 ? 77.566 33.804 64.266 1.00 34.27 409 GLY A N 1
ATOM 2741 C CA . GLY A 1 409 ? 77.976 32.394 64.405 1.00 38.06 409 GLY A CA 1
ATOM 2742 C C . GLY A 1 409 ? 77.172 31.521 63.458 1.00 39.30 409 GLY A C 1
ATOM 2743 O O . GLY A 1 409 ? 77.350 30.295 63.551 1.00 54.14 409 GLY A O 1
ATOM 2744 N N . GLU B 1 40 ? 52.722 51.382 17.686 1.00 40.09 40 GLU B N 1
ATOM 2745 C CA . GLU B 1 40 ? 53.521 52.359 16.878 1.00 40.57 40 GLU B CA 1
ATOM 2746 C C . GLU B 1 40 ? 54.798 52.734 17.665 1.00 39.49 40 GLU B C 1
ATOM 2747 O O . GLU B 1 40 ? 55.893 52.734 17.095 1.00 32.28 40 GLU B O 1
ATOM 2753 N N . ASN B 1 41 ? 54.651 53.083 18.935 1.00 36.09 41 ASN B N 1
ATOM 2754 C CA . ASN B 1 41 ? 55.800 53.493 19.776 1.00 33.63 41 ASN B CA 1
ATOM 2755 C C . ASN B 1 41 ? 56.564 52.246 20.208 1.00 35.55 41 ASN B C 1
ATOM 2756 O O . ASN B 1 41 ? 57.775 52.379 20.456 1.00 33.54 41 ASN B O 1
ATOM 2761 N N . GLN B 1 42 ? 55.948 51.069 20.205 1.00 30.97 42 GLN B N 1
ATOM 2762 C CA . GLN B 1 42 ? 56.703 49.828 20.506 1.00 34.69 42 GLN B CA 1
ATOM 2763 C C . GLN B 1 42 ? 57.621 49.527 19.335 1.00 33.62 42 GLN B C 1
ATOM 2764 O O . GLN B 1 42 ? 58.771 49.120 19.588 1.00 29.27 42 GLN B O 1
ATOM 2770 N N . ARG B 1 43 ? 57.115 49.718 18.113 1.00 32.11 43 ARG B N 1
ATOM 2771 C CA . ARG B 1 43 ? 57.887 49.500 16.870 1.00 33.03 43 ARG B CA 1
ATOM 2772 C C . ARG B 1 43 ? 59.018 50.540 16.830 1.00 26.32 43 ARG B C 1
ATOM 2773 O O . ARG B 1 43 ? 60.129 50.212 16.447 1.00 24.34 43 ARG B O 1
ATOM 2781 N N . TRP B 1 44 ? 58.718 51.777 17.173 1.00 24.47 44 TRP B N 1
ATOM 2782 C CA . TRP B 1 44 ? 59.748 52.832 17.197 1.00 24.65 44 TRP B CA 1
ATOM 2783 C C . TRP B 1 44 ? 60.847 52.468 18.201 1.00 23.51 44 TRP B C 1
ATOM 2784 O O . TRP B 1 44 ? 62.028 52.515 17.834 1.00 21.14 44 TRP B O 1
ATOM 2795 N N . ARG B 1 45 ? 60.476 52.095 19.420 1.00 21.91 45 ARG B N 1
ATOM 2796 C CA . ARG B 1 45 ? 61.472 51.683 20.433 1.00 22.46 45 ARG B CA 1
ATOM 2797 C C . ARG B 1 45 ? 62.353 50.587 19.862 1.00 22.01 45 ARG B C 1
ATOM 2798 O O . ARG B 1 45 ? 63.567 50.659 19.990 1.00 19.26 45 ARG B O 1
ATOM 2806 N N . GLU B 1 46 ? 61.754 49.569 19.268 1.00 20.44 46 GLU B N 1
ATOM 2807 C CA . GLU B 1 46 ? 62.499 48.401 18.789 1.00 21.76 46 GLU B CA 1
ATOM 2808 C C . GLU B 1 46 ? 63.437 48.851 17.663 1.00 20.24 46 GLU B C 1
ATOM 2809 O O . GLU B 1 46 ? 64.538 48.270 17.509 1.00 19.05 46 GLU B O 1
ATOM 2815 N N . ARG B 1 47 ? 62.994 49.782 16.831 1.00 20.42 47 ARG B N 1
ATOM 2816 C CA . ARG B 1 47 ? 63.844 50.221 15.703 1.00 20.45 47 ARG B CA 1
ATOM 2817 C C . ARG B 1 47 ? 65.079 50.929 16.262 1.00 17.15 47 ARG B C 1
ATOM 2818 O O . ARG B 1 47 ? 66.188 50.677 15.763 1.00 16.65 47 ARG B O 1
ATOM 2826 N N . ILE B 1 48 ? 64.901 51.829 17.219 1.00 15.37 48 ILE B N 1
ATOM 2827 C CA . ILE B 1 48 ? 66.100 52.513 17.815 1.00 14.70 48 ILE B CA 1
ATOM 2828 C C . ILE B 1 48 ? 66.971 51.511 18.563 1.00 14.87 48 ILE B C 1
ATOM 2829 O O . ILE B 1 48 ? 68.212 51.624 18.472 1.00 14.79 48 ILE B O 1
ATOM 2834 N N . ARG B 1 49 ? 66.379 50.566 19.254 1.00 16.38 49 ARG B N 1
ATOM 2835 C CA . ARG B 1 49 ? 67.156 49.576 19.973 1.00 17.40 49 ARG B CA 1
ATOM 2836 C C . ARG B 1 49 ? 68.034 48.772 19.024 1.00 16.79 49 ARG B C 1
ATOM 2837 O O . ARG B 1 49 ? 69.177 48.620 19.244 1.00 14.60 49 ARG B O 1
ATOM 2845 N N . HIS B 1 50 ? 67.458 48.321 17.929 1.00 17.81 50 HIS B N 1
ATOM 2846 C CA . HIS B 1 50 ? 68.201 47.584 16.946 1.00 18.61 50 HIS B CA 1
ATOM 2847 C C . HIS B 1 50 ? 69.329 48.457 16.366 1.00 17.26 50 HIS B C 1
ATOM 2848 O O . HIS B 1 50 ? 70.412 48.023 16.231 1.00 16.74 50 HIS B O 1
ATOM 2855 N N . PHE B 1 51 ? 69.017 49.687 16.004 1.00 16.49 51 PHE B N 1
ATOM 2856 C CA . PHE B 1 51 ? 70.047 50.636 15.516 1.00 16.01 51 PHE B CA 1
ATOM 2857 C C . PHE B 1 51 ? 71.202 50.775 16.542 1.00 15.28 51 PHE B C 1
ATOM 2858 O O . PHE B 1 51 ? 72.396 50.738 16.155 1.00 15.46 51 PHE B O 1
ATOM 2866 N N . ALA B 1 52 ? 70.886 51.047 17.808 1.00 13.89 52 ALA B N 1
ATOM 2867 C CA . ALA B 1 52 ? 71.908 51.305 18.838 1.00 14.00 52 ALA B CA 1
ATOM 2868 C C . ALA B 1 52 ? 72.782 50.055 18.989 1.00 14.80 52 ALA B C 1
ATOM 2869 O O . ALA B 1 52 ? 73.996 50.188 19.054 1.00 12.92 52 ALA B O 1
ATOM 2871 N N . GLU B 1 53 ? 72.182 48.871 19.070 1.00 15.90 53 GLU B N 1
ATOM 2872 C CA . GLU B 1 53 ? 72.935 47.604 19.262 1.00 19.18 53 GLU B CA 1
ATOM 2873 C C . GLU B 1 53 ? 73.806 47.315 18.028 1.00 18.28 53 GLU B C 1
ATOM 2874 O O . GLU B 1 53 ? 74.919 46.914 18.213 1.00 18.02 53 GLU B O 1
ATOM 2880 N N . LYS B 1 54 ? 73.312 47.516 16.811 1.00 19.01 54 LYS B N 1
ATOM 2881 C CA . LYS B 1 54 ? 74.084 47.186 15.591 1.00 19.14 54 LYS B CA 1
ATOM 2882 C C . LYS B 1 54 ? 75.082 48.293 15.235 1.00 18.47 54 LYS B C 1
ATOM 2883 O O . LYS B 1 54 ? 76.189 47.988 14.938 1.00 17.89 54 LYS B O 1
ATOM 2889 N N . GLU B 1 55 ? 74.693 49.553 15.249 1.00 16.20 55 GLU B N 1
ATOM 2890 C CA . GLU B 1 55 ? 75.513 50.648 14.695 1.00 18.04 55 GLU B CA 1
ATOM 2891 C C . GLU B 1 55 ? 76.330 51.360 15.766 1.00 16.98 55 GLU B C 1
ATOM 2892 O O . GLU B 1 55 ? 77.311 52.013 15.392 1.00 17.30 55 GLU B O 1
ATOM 2898 N N . ILE B 1 56 ? 75.884 51.371 17.029 1.00 14.07 56 ILE B N 1
ATOM 2899 C CA . ILE B 1 56 ? 76.584 52.212 18.043 1.00 13.28 56 ILE B CA 1
ATOM 2900 C C . ILE B 1 56 ? 77.476 51.336 18.901 1.00 13.06 56 ILE B C 1
ATOM 2901 O O . ILE B 1 56 ? 78.674 51.644 19.034 1.00 14.07 56 ILE B O 1
ATOM 2906 N N . ALA B 1 57 ? 76.957 50.253 19.425 1.00 14.00 57 ALA B N 1
ATOM 2907 C CA . ALA B 1 57 ? 77.654 49.450 20.466 1.00 15.72 57 ALA B CA 1
ATOM 2908 C C . ALA B 1 57 ? 79.071 49.088 20.053 1.00 16.57 57 ALA B C 1
ATOM 2909 O O . ALA B 1 57 ? 80.006 49.166 20.856 1.00 16.95 57 ALA B O 1
ATOM 2911 N N . PRO B 1 58 ? 79.333 48.630 18.810 1.00 16.95 58 PRO B N 1
ATOM 2912 C CA . PRO B 1 58 ? 80.679 48.195 18.450 1.00 15.68 58 PRO B CA 1
ATOM 2913 C C . PRO B 1 58 ? 81.680 49.339 18.397 1.00 15.50 58 PRO B C 1
ATOM 2914 O O . PRO B 1 58 ? 82.839 49.052 18.350 1.00 15.43 58 PRO B O 1
ATOM 2918 N N . LEU B 1 59 ? 81.232 50.599 18.424 1.00 13.48 59 LEU B N 1
ATOM 2919 C CA . LEU B 1 59 ? 82.130 51.776 18.315 1.00 14.22 59 LEU B CA 1
ATOM 2920 C C . LEU B 1 59 ? 82.290 52.479 19.693 1.00 13.57 59 LEU B C 1
ATOM 2921 O O . LEU B 1 59 ? 83.178 53.344 19.805 1.00 12.03 59 LEU B O 1
ATOM 2926 N N . SER B 1 60 ? 81.449 52.161 20.687 1.00 13.00 60 SER B N 1
ATOM 2927 C CA . SER B 1 60 ? 81.362 52.950 21.954 1.00 13.68 60 SER B CA 1
ATOM 2928 C C . SER B 1 60 ? 82.716 53.042 22.656 1.00 13.89 60 SER B C 1
ATOM 2929 O O . SER B 1 60 ? 83.091 54.159 23.068 1.00 13.04 60 SER B O 1
ATOM 2932 N N . THR B 1 61 ? 83.463 51.930 22.779 1.00 12.50 61 THR B N 1
ATOM 2933 C CA . THR B 1 61 ? 84.710 51.937 23.564 1.00 12.74 61 THR B CA 1
ATOM 2934 C C . THR B 1 61 ? 85.679 52.905 22.908 1.00 13.04 61 THR B C 1
ATOM 2935 O O . THR B 1 61 ? 86.262 53.771 23.612 1.00 13.01 61 THR B O 1
ATOM 2939 N N . THR B 1 62 ? 85.887 52.817 21.584 1.00 13.18 62 THR B N 1
ATOM 2940 C CA . THR B 1 62 ? 86.835 53.702 20.880 1.00 13.74 62 THR B CA 1
ATOM 2941 C C . THR B 1 62 ? 86.358 55.163 20.922 1.00 12.93 62 THR B C 1
ATOM 2942 O O . THR B 1 62 ? 87.207 56.038 21.109 1.00 13.20 62 THR B O 1
ATOM 2946 N N . MET B 1 63 ? 85.075 55.451 20.723 1.00 12.73 63 MET B N 1
ATOM 2947 C CA . MET B 1 63 ? 84.544 56.852 20.757 1.00 11.78 63 MET B CA 1
ATOM 2948 C C . MET B 1 63 ? 84.778 57.444 22.148 1.00 11.55 63 MET B C 1
ATOM 2949 O O . MET B 1 63 ? 85.195 58.611 22.267 1.00 11.17 63 MET B O 1
ATOM 2954 N N . ASP B 1 64 ? 84.639 56.619 23.172 1.00 12.03 64 ASP B N 1
ATOM 2955 C CA . ASP B 1 64 ? 84.877 57.104 24.561 1.00 12.20 64 ASP B CA 1
ATOM 2956 C C . ASP B 1 64 ? 86.365 57.367 24.758 1.00 14.26 64 ASP B C 1
ATOM 2957 O O . ASP B 1 64 ? 86.710 58.451 25.260 1.00 13.79 64 ASP B O 1
ATOM 2962 N N . ARG B 1 65 ? 87.240 56.415 24.418 1.00 14.73 65 ARG B N 1
ATOM 2963 C CA . ARG B 1 65 ? 88.678 56.664 24.705 1.00 16.18 65 ARG B CA 1
ATOM 2964 C C . ARG B 1 65 ? 89.171 57.884 23.931 1.00 14.22 65 ARG B C 1
ATOM 2965 O O . ARG B 1 65 ? 89.917 58.639 24.499 1.00 14.82 65 ARG B O 1
ATOM 2973 N N . THR B 1 66 ? 88.826 58.045 22.655 1.00 14.64 66 THR B N 1
ATOM 2974 C CA . THR B 1 66 ? 89.397 59.106 21.783 1.00 14.97 66 THR B CA 1
ATOM 2975 C C . THR B 1 66 ? 88.554 60.396 21.861 1.00 15.19 66 THR B C 1
ATOM 2976 O O . THR B 1 66 ? 88.958 61.367 21.237 1.00 14.80 66 THR B O 1
ATOM 2980 N N . ALA B 1 67 ? 87.382 60.370 22.515 1.00 13.01 67 ALA B N 1
ATOM 2981 C CA . ALA B 1 67 ? 86.432 61.502 22.549 1.00 12.64 67 ALA B CA 1
ATOM 2982 C C . ALA B 1 67 ? 86.045 61.940 21.130 1.00 12.39 67 ALA B C 1
ATOM 2983 O O . ALA B 1 67 ? 86.113 63.168 20.836 1.00 14.27 67 ALA B O 1
ATOM 2985 N N . THR B 1 68 ? 85.607 61.002 20.314 1.00 12.27 68 THR B N 1
ATOM 2986 C CA . THR B 1 68 ? 85.235 61.232 18.900 1.00 14.29 68 THR B CA 1
ATOM 2987 C C . THR B 1 68 ? 83.846 60.678 18.598 1.00 14.69 68 THR B C 1
ATOM 2988 O O . THR B 1 68 ? 83.324 59.756 19.323 1.00 15.99 68 THR B O 1
ATOM 2992 N N . LEU B 1 69 ? 83.218 61.235 17.558 1.00 14.77 69 LEU B N 1
ATOM 2993 C CA . LEU B 1 69 ? 82.023 60.661 16.944 1.00 14.36 69 LEU B CA 1
ATOM 2994 C C . LEU B 1 69 ? 82.483 59.987 15.639 1.00 16.88 69 LEU B C 1
ATOM 2995 O O . LEU B 1 69 ? 83.060 60.675 14.752 1.00 15.65 69 LEU B O 1
ATOM 3000 N N . ASP B 1 70 ? 82.235 58.699 15.517 1.00 15.85 70 ASP B N 1
ATOM 3001 C CA . ASP B 1 70 ? 82.667 57.945 14.316 1.00 15.91 70 ASP B CA 1
ATOM 3002 C C . ASP B 1 70 ? 81.977 58.538 13.068 1.00 17.12 70 ASP B C 1
ATOM 3003 O O . ASP B 1 70 ? 80.755 58.746 13.090 1.00 13.35 70 ASP B O 1
ATOM 3008 N N . ALA B 1 71 ? 82.734 58.827 12.000 1.00 18.33 71 ALA B N 1
ATOM 3009 C CA . ALA B 1 71 ? 82.189 59.375 10.732 1.00 19.20 71 ALA B CA 1
ATOM 3010 C C . ALA B 1 71 ? 81.100 58.478 10.136 1.00 18.10 71 ALA B C 1
ATOM 3011 O O . ALA B 1 71 ? 80.120 59.041 9.671 1.00 18.31 71 ALA B O 1
ATOM 3013 N N . GLY B 1 72 ? 81.253 57.148 10.078 1.00 18.77 72 GLY B N 1
ATOM 3014 C CA . GLY B 1 72 ? 80.236 56.232 9.533 1.00 18.81 72 GLY B CA 1
ATOM 3015 C C . GLY B 1 72 ? 78.963 56.323 10.384 1.00 19.88 72 GLY B C 1
ATOM 3016 O O . GLY B 1 72 ? 77.808 56.417 9.870 1.00 16.22 72 GLY B O 1
ATOM 3017 N N . LEU B 1 73 ? 79.130 56.322 11.712 1.00 14.46 73 LEU B N 1
ATOM 3018 C CA . LEU B 1 73 ? 77.939 56.418 12.571 1.00 13.48 73 LEU B CA 1
ATOM 3019 C C . LEU B 1 73 ? 77.245 57.767 12.341 1.00 11.21 73 LEU B C 1
ATOM 3020 O O . LEU B 1 73 ? 76.001 57.798 12.296 1.00 11.72 73 LEU B O 1
ATOM 3025 N N . ARG B 1 74 ? 77.987 58.850 12.229 1.00 11.99 74 ARG B N 1
ATOM 3026 C CA . ARG B 1 74 ? 77.362 60.179 12.010 1.00 13.33 74 ARG B CA 1
ATOM 3027 C C . ARG B 1 74 ? 76.450 60.138 10.787 1.00 16.16 74 ARG B C 1
ATOM 3028 O O . ARG B 1 74 ? 75.318 60.655 10.871 1.00 13.67 74 ARG B O 1
ATOM 3036 N N . GLU B 1 75 ? 76.921 59.502 9.692 1.00 15.32 75 GLU B N 1
ATOM 3037 C CA . GLU B 1 75 ? 76.156 59.422 8.429 1.00 17.77 75 GLU B CA 1
ATOM 3038 C C . GLU B 1 75 ? 74.894 58.616 8.712 1.00 15.60 75 GLU B C 1
ATOM 3039 O O . GLU B 1 75 ? 73.818 59.055 8.237 1.00 12.60 75 GLU B O 1
ATOM 3045 N N . ARG B 1 76 ? 74.995 57.541 9.509 1.00 14.75 76 ARG B N 1
ATOM 3046 C CA . ARG B 1 76 ? 73.832 56.685 9.839 1.00 16.44 76 ARG B CA 1
ATOM 3047 C C . ARG B 1 76 ? 72.805 57.418 10.739 1.00 14.63 76 ARG B C 1
ATOM 3048 O O . ARG B 1 76 ? 71.587 57.221 10.550 1.00 15.05 76 ARG B O 1
ATOM 3056 N N . LEU B 1 77 ? 73.253 58.162 11.738 1.00 14.01 77 LEU B N 1
ATOM 3057 C CA . LEU B 1 77 ? 72.366 58.912 12.658 1.00 14.39 77 LEU B CA 1
ATOM 3058 C C . LEU B 1 77 ? 71.447 59.837 11.831 1.00 14.44 77 LEU B C 1
ATOM 3059 O O . LEU B 1 77 ? 70.214 59.886 12.054 1.00 14.58 77 LEU B O 1
ATOM 3064 N N . PHE B 1 78 ? 72.018 60.526 10.862 1.00 13.37 78 PHE B N 1
ATOM 3065 C CA . PHE B 1 78 ? 71.236 61.461 10.009 1.00 13.65 78 PHE B CA 1
ATOM 3066 C C . PHE B 1 78 ? 70.304 60.682 9.063 1.00 13.76 78 PHE B C 1
ATOM 3067 O O . PHE B 1 78 ? 69.097 60.988 8.997 1.00 10.60 78 PHE B O 1
ATOM 3075 N N . ALA B 1 79 ? 70.817 59.645 8.382 1.00 14.92 79 ALA B N 1
ATOM 3076 C CA . ALA B 1 79 ? 70.056 58.846 7.395 1.00 15.97 79 ALA B CA 1
ATOM 3077 C C . ALA B 1 79 ? 68.838 58.197 8.054 1.00 18.16 79 ALA B C 1
ATOM 3078 O O . ALA B 1 79 ? 67.750 58.190 7.432 1.00 18.91 79 ALA B O 1
ATOM 3080 N N . GLU B 1 80 ? 68.986 57.661 9.268 1.00 16.75 80 GLU B N 1
ATOM 3081 C CA . GLU B 1 80 ? 67.901 56.882 9.921 1.00 18.03 80 GLU B CA 1
ATOM 3082 C C . GLU B 1 80 ? 66.969 57.776 10.726 1.00 17.65 80 GLU B C 1
ATOM 3083 O O . GLU B 1 80 ? 66.072 57.228 11.362 1.00 18.06 80 GLU B O 1
ATOM 3089 N N . GLY B 1 81 ? 67.151 59.088 10.724 1.00 14.99 81 GLY B N 1
ATOM 3090 C CA . GLY B 1 81 ? 66.165 59.998 11.320 1.00 13.97 81 GLY B CA 1
ATOM 3091 C C . GLY B 1 81 ? 66.422 60.317 12.817 1.00 14.23 81 GLY B C 1
ATOM 3092 O O . GLY B 1 81 ? 65.641 61.091 13.349 1.00 14.73 81 GLY B O 1
ATOM 3093 N N . LEU B 1 82 ? 67.543 59.918 13.425 1.00 12.82 82 LEU B N 1
ATOM 3094 C CA . LEU B 1 82 ? 67.790 60.174 14.885 1.00 14.32 82 LEU B CA 1
ATOM 3095 C C . LEU B 1 82 ? 68.199 61.638 15.094 1.00 14.65 82 LEU B C 1
ATOM 3096 O O . LEU B 1 82 ? 68.076 62.144 16.235 1.00 13.77 82 LEU B O 1
ATOM 3101 N N . MET B 1 83 ? 68.591 62.351 14.027 1.00 12.15 83 MET B N 1
ATOM 3102 C CA . MET B 1 83 ? 68.938 63.779 14.103 1.00 12.45 83 MET B CA 1
ATOM 3103 C C . MET B 1 83 ? 67.772 64.685 13.639 1.00 11.68 83 MET B C 1
ATOM 3104 O O . MET B 1 83 ? 67.963 65.901 13.582 1.00 12.54 83 MET B O 1
ATOM 3109 N N . SER B 1 84 ? 66.565 64.171 13.462 1.00 11.58 84 SER B N 1
ATOM 3110 C CA . SER B 1 84 ? 65.456 65.007 12.957 1.00 12.51 84 SER B CA 1
ATOM 3111 C C . SER B 1 84 ? 64.098 64.503 13.456 1.00 14.24 84 SER B C 1
ATOM 3112 O O . SER B 1 84 ? 63.094 64.571 12.719 1.00 14.68 84 SER B O 1
ATOM 3115 N N . VAL B 1 85 ? 64.032 63.957 14.681 1.00 14.01 85 VAL B N 1
ATOM 3116 C CA . VAL B 1 85 ? 62.882 63.139 15.106 1.00 14.25 85 VAL B CA 1
ATOM 3117 C C . VAL B 1 85 ? 61.603 64.004 15.077 1.00 13.66 85 VAL B C 1
ATOM 3118 O O . VAL B 1 85 ? 60.582 63.491 14.624 1.00 14.72 85 VAL B O 1
ATOM 3122 N N . GLU B 1 86 ? 61.643 65.227 15.584 1.00 14.62 86 GLU B N 1
ATOM 3123 C CA . GLU B 1 86 ? 60.455 66.124 15.606 1.00 18.35 86 GLU B CA 1
ATOM 3124 C C . GLU B 1 86 ? 60.456 67.136 14.444 1.00 18.41 86 GLU B C 1
ATOM 3125 O O . GLU B 1 86 ? 59.479 67.876 14.318 1.00 19.75 86 GLU B O 1
ATOM 3131 N N . ILE B 1 87 ? 61.524 67.265 13.684 1.00 15.12 87 ILE B N 1
ATOM 3132 C CA . ILE B 1 87 ? 61.543 68.241 12.555 1.00 15.31 87 ILE B CA 1
ATOM 3133 C C . ILE B 1 87 ? 60.475 67.826 11.543 1.00 14.42 87 ILE B C 1
ATOM 3134 O O . ILE B 1 87 ? 60.413 66.667 11.142 1.00 13.03 87 ILE B O 1
ATOM 3139 N N . PRO B 1 88 ? 59.533 68.721 11.176 1.00 16.83 88 PRO B N 1
ATOM 3140 C CA . PRO B 1 88 ? 58.492 68.368 10.202 1.00 18.87 88 PRO B CA 1
ATOM 3141 C C . PRO B 1 88 ? 59.109 67.852 8.883 1.00 18.30 88 PRO B C 1
ATOM 3142 O O . PRO B 1 88 ? 60.217 68.227 8.545 1.00 16.47 88 PRO B O 1
ATOM 3146 N N . ARG B 1 89 ? 58.357 66.989 8.209 1.00 19.97 89 ARG B N 1
ATOM 3147 C CA . ARG B 1 89 ? 58.643 66.367 6.900 1.00 21.83 89 ARG B CA 1
ATOM 3148 C C . ARG B 1 89 ? 58.918 67.464 5.850 1.00 20.40 89 ARG B C 1
ATOM 3149 O O . ARG B 1 89 ? 59.796 67.250 5.038 1.00 20.61 89 ARG B O 1
ATOM 3157 N N . GLY B 1 90 ? 58.248 68.605 5.911 1.00 20.65 90 GLY B N 1
ATOM 3158 C CA . GLY B 1 90 ? 58.431 69.692 4.938 1.00 21.26 90 GLY B CA 1
ATOM 3159 C C . GLY B 1 90 ? 59.796 70.332 5.050 1.00 23.02 90 GLY B C 1
ATOM 3160 O O . GLY B 1 90 ? 60.152 71.092 4.131 1.00 21.02 90 GLY B O 1
ATOM 3161 N N . TYR B 1 91 ? 60.539 70.107 6.156 1.00 18.30 91 TYR B N 1
ATOM 3162 C CA . TYR B 1 91 ? 61.923 70.588 6.296 1.00 16.61 91 TYR B CA 1
ATOM 3163 C C . TYR B 1 91 ? 62.898 69.412 6.208 1.00 15.92 91 TYR B C 1
ATOM 3164 O O . TYR B 1 91 ? 64.036 69.577 6.553 1.00 17.79 91 TYR B O 1
ATOM 3173 N N . GLY B 1 92 ? 62.455 68.243 5.806 1.00 14.06 92 GLY B N 1
ATOM 3174 C CA . GLY B 1 92 ? 63.347 67.100 5.592 1.00 15.83 92 GLY B CA 1
ATOM 3175 C C . GLY B 1 92 ? 63.463 66.243 6.851 1.00 15.09 92 GLY B C 1
ATOM 3176 O O . GLY B 1 92 ? 64.258 65.296 6.839 1.00 15.71 92 GLY B O 1
ATOM 3177 N N . GLY B 1 93 ? 62.592 66.478 7.832 1.00 16.16 93 GLY B N 1
ATOM 3178 C CA . GLY B 1 93 ? 62.594 65.732 9.102 1.00 15.73 93 GLY B CA 1
ATOM 3179 C C . GLY B 1 93 ? 61.685 64.530 9.153 1.00 18.95 93 GLY B C 1
ATOM 3180 O O . GLY B 1 93 ? 60.996 64.197 8.150 1.00 16.76 93 GLY B O 1
ATOM 3181 N N . THR B 1 94 ? 61.705 63.815 10.295 1.00 16.36 94 THR B N 1
ATOM 3182 C CA . THR B 1 94 ? 60.852 62.623 10.528 1.00 17.70 94 THR B CA 1
ATOM 3183 C C . THR B 1 94 ? 59.412 63.077 10.793 1.00 17.67 94 THR B C 1
ATOM 3184 O O . THR B 1 94 ? 58.498 62.364 10.486 1.00 22.62 94 THR B O 1
ATOM 3188 N N . GLY B 1 95 ? 59.174 64.276 11.287 1.00 18.59 95 GLY B N 1
ATOM 3189 C CA . GLY B 1 95 ? 57.790 64.693 11.601 1.00 21.58 95 GLY B CA 1
ATOM 3190 C C . GLY B 1 95 ? 57.161 63.910 12.767 1.00 25.30 95 GLY B C 1
ATOM 3191 O O . GLY B 1 95 ? 55.925 63.735 12.794 1.00 21.94 95 GLY B O 1
ATOM 3192 N N . GLY B 1 96 ? 57.969 63.417 13.698 1.00 20.85 96 GLY B N 1
ATOM 3193 C CA . GLY B 1 96 ? 57.499 62.576 14.811 1.00 18.90 96 GLY B CA 1
ATOM 3194 C C . GLY B 1 96 ? 57.170 63.394 16.047 1.00 19.36 96 GLY B C 1
ATOM 3195 O O . GLY B 1 96 ? 57.131 64.606 15.990 1.00 17.83 96 GLY B O 1
ATOM 3196 N N . THR B 1 97 ? 56.911 62.698 17.148 1.00 18.11 97 THR B N 1
ATOM 3197 C CA . THR B 1 97 ? 56.343 63.254 18.389 1.00 18.56 97 THR B CA 1
ATOM 3198 C C . THR B 1 97 ? 57.428 63.432 19.456 1.00 18.38 97 THR B C 1
ATOM 3199 O O . THR B 1 97 ? 58.470 62.819 19.323 1.00 14.45 97 THR B O 1
ATOM 3203 N N . LEU B 1 98 ? 57.133 64.219 20.494 1.00 18.30 98 LEU B N 1
ATOM 3204 C CA . LEU B 1 98 ? 58.006 64.311 21.692 1.00 18.10 98 LEU B CA 1
ATOM 3205 C C . LEU B 1 98 ? 58.224 62.899 22.243 1.00 16.90 98 LEU B C 1
ATOM 3206 O O . LEU B 1 98 ? 59.364 62.572 22.584 1.00 14.41 98 LEU B O 1
ATOM 3211 N N . CYS B 1 99 ? 57.191 62.069 22.311 1.00 15.61 99 CYS B N 1
ATOM 3212 C CA . CYS B 1 99 ? 57.303 60.711 22.842 1.00 18.40 99 CYS B CA 1
ATOM 3213 C C . CYS B 1 99 ? 58.383 59.971 22.058 1.00 17.03 99 CYS B C 1
ATOM 3214 O O . CYS B 1 99 ? 59.230 59.290 22.658 1.00 14.58 99 CYS B O 1
ATOM 3217 N N . GLN B 1 100 ? 58.348 60.033 20.721 1.00 13.42 100 GLN B N 1
ATOM 3218 C CA . GLN B 1 100 ? 59.328 59.302 19.893 1.00 12.76 100 GLN B CA 1
ATOM 3219 C C . GLN B 1 100 ? 60.735 59.831 20.138 1.00 10.77 100 GLN B C 1
ATOM 3220 O O . GLN B 1 100 ? 61.684 59.013 20.105 1.00 12.74 100 GLN B O 1
ATOM 3226 N N . LEU B 1 101 ? 60.879 61.129 20.331 1.00 11.65 101 LEU B N 1
ATOM 3227 C CA . LEU B 1 101 ? 62.215 61.741 20.607 1.00 14.03 101 LEU B CA 1
ATOM 3228 C C . LEU B 1 101 ? 62.767 61.258 21.973 1.00 13.83 101 LEU B C 1
ATOM 3229 O O . LEU B 1 101 ? 63.926 60.856 22.045 1.00 10.97 101 LEU B O 1
ATOM 3234 N N . ILE B 1 102 ? 61.908 61.207 22.973 1.00 12.18 102 ILE B N 1
ATOM 3235 C CA . ILE B 1 102 ? 62.266 60.686 24.327 1.00 13.13 102 ILE B CA 1
ATOM 3236 C C . ILE B 1 102 ? 62.651 59.204 24.256 1.00 11.58 102 ILE B C 1
ATOM 3237 O O . ILE B 1 102 ? 63.711 58.822 24.775 1.00 12.02 102 ILE B O 1
ATOM 3242 N N . LEU B 1 103 ? 61.914 58.386 23.544 1.00 11.78 103 LEU B N 1
ATOM 3243 C CA . LEU B 1 103 ? 62.292 56.983 23.350 1.00 13.37 103 LEU B CA 1
ATOM 3244 C C . LEU B 1 103 ? 63.601 56.858 22.577 1.00 13.87 103 LEU B C 1
ATOM 3245 O O . LEU B 1 103 ? 64.275 55.849 22.789 1.00 13.31 103 LEU B O 1
ATOM 3250 N N . THR B 1 104 ? 63.888 57.772 21.635 1.00 12.74 104 THR B N 1
ATOM 3251 C CA . THR B 1 104 ? 65.144 57.732 20.853 1.00 11.78 104 THR B CA 1
ATOM 3252 C C . THR B 1 104 ? 66.327 57.936 21.810 1.00 10.59 104 THR B C 1
ATOM 3253 O O . THR B 1 104 ? 67.329 57.176 21.749 1.00 10.49 104 THR B O 1
ATOM 3257 N N . ILE B 1 105 ? 66.250 58.971 22.626 1.00 10.83 105 ILE B N 1
ATOM 3258 C CA . ILE B 1 105 ? 67.357 59.334 23.565 1.00 11.27 105 ILE B CA 1
ATOM 3259 C C . ILE B 1 105 ? 67.523 58.174 24.556 1.00 11.34 105 ILE B C 1
ATOM 3260 O O . ILE B 1 105 ? 68.687 57.750 24.785 1.00 10.63 105 ILE B O 1
ATOM 3265 N N . GLU B 1 106 ? 66.405 57.641 25.052 1.00 11.38 106 GLU B N 1
ATOM 3266 C CA . GLU B 1 106 ? 66.464 56.530 26.033 1.00 12.49 106 GLU B CA 1
ATOM 3267 C C . GLU B 1 106 ? 67.186 55.325 25.419 1.00 12.26 106 GLU B C 1
ATOM 3268 O O . GLU B 1 106 ? 68.080 54.771 26.076 1.00 11.09 106 GLU B O 1
ATOM 3274 N N . GLU B 1 107 ? 66.803 54.871 24.233 1.00 11.95 107 GLU B N 1
ATOM 3275 C CA . GLU B 1 107 ? 67.375 53.642 23.647 1.00 12.32 107 GLU B CA 1
ATOM 3276 C C . GLU B 1 107 ? 68.815 53.869 23.174 1.00 11.67 107 GLU B C 1
ATOM 3277 O O . GLU B 1 107 ? 69.583 52.906 23.212 1.00 13.38 107 GLU B O 1
ATOM 3283 N N . VAL B 1 108 ? 69.176 55.046 22.685 1.00 10.99 108 VAL B N 1
ATOM 3284 C CA . VAL B 1 108 ? 70.585 55.391 22.383 1.00 11.05 108 VAL B CA 1
ATOM 3285 C C . VAL B 1 108 ? 71.396 55.311 23.697 1.00 10.32 108 VAL B C 1
ATOM 3286 O O . VAL B 1 108 ? 72.484 54.647 23.706 1.00 9.65 108 VAL B O 1
ATOM 3290 N N . ALA B 1 109 ? 70.912 55.966 24.730 1.00 9.83 109 ALA B N 1
ATOM 3291 C CA . ALA B 1 109 ? 71.602 56.036 26.029 1.00 10.61 109 ALA B CA 1
ATOM 3292 C C . ALA B 1 109 ? 71.826 54.683 26.722 1.00 11.19 109 ALA B C 1
ATOM 3293 O O . ALA B 1 109 ? 72.791 54.462 27.346 1.00 10.93 109 ALA B O 1
ATOM 3295 N N . ARG B 1 110 ? 70.937 53.747 26.482 1.00 10.13 110 ARG B N 1
ATOM 3296 C CA . ARG B 1 110 ? 71.023 52.382 26.969 1.00 11.18 110 ARG B CA 1
ATOM 3297 C C . ARG B 1 110 ? 72.323 51.664 26.498 1.00 12.47 110 ARG B C 1
ATOM 3298 O O . ARG B 1 110 ? 72.779 50.768 27.139 1.00 10.94 110 ARG B O 1
ATOM 3306 N N . VAL B 1 111 ? 72.864 52.031 25.344 1.00 12.11 111 VAL B N 1
ATOM 3307 C CA . VAL B 1 111 ? 74.087 51.594 24.812 1.00 12.58 111 VAL B CA 1
ATOM 3308 C C . VAL B 1 111 ? 75.232 52.648 24.914 1.00 12.95 111 VAL B C 1
ATOM 3309 O O . VAL B 1 111 ? 76.318 52.288 25.163 1.00 13.33 111 VAL B O 1
ATOM 3313 N N . ASP B 1 112 ? 74.940 53.933 24.705 1.00 13.31 112 ASP B N 1
ATOM 3314 C CA . ASP B 1 112 ? 75.982 54.999 24.663 1.00 12.04 112 ASP B CA 1
ATOM 3315 C C . ASP B 1 112 ? 75.406 56.348 25.083 1.00 10.79 112 ASP B C 1
ATOM 3316 O O . ASP B 1 112 ? 74.917 57.148 24.270 1.00 8.71 112 ASP B O 1
ATOM 3321 N N . PRO B 1 113 ? 75.431 56.644 26.401 1.00 10.07 113 PRO B N 1
ATOM 3322 C CA . PRO B 1 113 ? 75.026 57.946 26.897 1.00 10.03 113 PRO B CA 1
ATOM 3323 C C . PRO B 1 113 ? 75.769 59.115 26.238 1.00 10.45 113 PRO B C 1
ATOM 3324 O O . PRO B 1 113 ? 75.175 60.161 26.136 1.00 10.17 113 PRO B O 1
ATOM 3328 N N . GLY B 1 114 ? 77.021 58.929 25.810 1.00 9.52 114 GLY B N 1
ATOM 3329 C CA . GLY B 1 114 ? 77.814 59.982 25.167 1.00 10.08 114 GLY B CA 1
ATOM 3330 C C . GLY B 1 114 ? 77.259 60.356 23.803 1.00 10.96 114 GLY B C 1
ATOM 3331 O O . GLY B 1 114 ? 76.987 61.559 23.553 1.00 11.01 114 GLY B O 1
ATOM 3332 N N . VAL B 1 115 ? 76.947 59.362 22.980 1.00 11.08 115 VAL B N 1
ATOM 3333 C CA . VAL B 1 115 ? 76.247 59.636 21.688 1.00 11.24 115 VAL B CA 1
ATOM 3334 C C . VAL B 1 115 ? 74.886 60.271 21.966 1.00 11.31 115 VAL B C 1
ATOM 3335 O O . VAL B 1 115 ? 74.511 61.252 21.248 1.00 11.01 115 VAL B O 1
ATOM 3339 N N . ALA B 1 116 ? 74.186 59.825 23.014 1.00 9.59 116 ALA B N 1
ATOM 3340 C CA . ALA B 1 116 ? 72.878 60.390 23.378 1.00 10.55 116 ALA B CA 1
ATOM 3341 C C . ALA B 1 116 ? 72.963 61.881 23.690 1.00 10.15 116 ALA B C 1
ATOM 3342 O O . ALA B 1 116 ? 71.990 62.595 23.366 1.00 10.31 116 ALA B O 1
ATOM 3344 N N . VAL B 1 117 ? 74.039 62.372 24.280 1.00 10.34 117 VAL B N 1
ATOM 3345 C CA . VAL B 1 117 ? 74.191 63.833 24.522 1.00 11.78 117 VAL B CA 1
ATOM 3346 C C . VAL B 1 117 ? 74.068 64.600 23.186 1.00 12.16 117 VAL B C 1
ATOM 3347 O O . VAL B 1 117 ? 73.326 65.617 23.115 1.00 12.20 117 VAL B O 1
ATOM 3351 N N . GLY B 1 118 ? 74.817 64.177 22.161 1.00 11.46 118 GLY B N 1
ATOM 3352 C CA . GLY B 1 118 ? 74.778 64.855 20.846 1.00 12.00 118 GLY B CA 1
ATOM 3353 C C . GLY B 1 118 ? 73.399 64.824 20.258 1.00 10.95 118 GLY B C 1
ATOM 3354 O O . GLY B 1 118 ? 72.933 65.881 19.763 1.00 13.10 118 GLY B O 1
ATOM 3355 N N . VAL B 1 119 ? 72.729 63.691 20.314 1.00 10.60 119 VAL B N 1
ATOM 3356 C CA . VAL B 1 119 ? 71.340 63.544 19.812 1.00 11.17 119 VAL B CA 1
ATOM 3357 C C . VAL B 1 119 ? 70.376 64.452 20.576 1.00 12.32 119 VAL B C 1
ATOM 3358 O O . VAL B 1 119 ? 69.525 65.142 19.945 1.00 11.27 119 VAL B O 1
ATOM 3362 N N . HIS B 1 120 ? 70.485 64.490 21.912 1.00 11.53 120 HIS B N 1
ATOM 3363 C CA . HIS B 1 120 ? 69.665 65.381 22.769 1.00 11.00 120 HIS B CA 1
ATOM 3364 C C . HIS B 1 120 ? 69.885 66.861 22.431 1.00 10.00 120 HIS B C 1
ATOM 3365 O O . HIS B 1 120 ? 68.883 67.562 22.230 1.00 9.26 120 HIS B O 1
ATOM 3372 N N . VAL B 1 121 ? 71.123 67.337 22.423 1.00 9.93 121 VAL B N 1
ATOM 3373 C CA . VAL B 1 121 ? 71.436 68.762 22.161 1.00 11.53 121 VAL B CA 1
ATOM 3374 C C . VAL B 1 121 ? 70.859 69.176 20.791 1.00 11.85 121 VAL B C 1
ATOM 3375 O O . VAL B 1 121 ? 70.175 70.201 20.691 1.00 10.78 121 VAL B O 1
ATOM 3379 N N . HIS B 1 122 ? 71.164 68.380 19.777 1.00 11.35 122 HIS B N 1
ATOM 3380 C CA . HIS B 1 122 ? 70.777 68.666 18.384 1.00 11.58 122 HIS B CA 1
ATOM 3381 C C . HIS B 1 122 ? 69.252 68.748 18.261 1.00 11.55 122 HIS B C 1
ATOM 3382 O O . HIS B 1 122 ? 68.769 69.760 17.735 1.00 11.61 122 HIS B O 1
ATOM 3389 N N . ASN B 1 123 ? 68.527 67.700 18.639 1.00 11.50 123 ASN B N 1
ATOM 3390 C CA . ASN B 1 123 ? 67.063 67.644 18.526 1.00 12.62 123 ASN B CA 1
ATOM 3391 C C . ASN B 1 123 ? 66.372 68.597 19.513 1.00 15.09 123 ASN B C 1
ATOM 3392 O O . ASN B 1 123 ? 65.504 69.355 19.094 1.00 14.10 123 ASN B O 1
ATOM 3397 N N . VAL B 1 124 ? 66.664 68.483 20.809 1.00 14.53 124 VAL B N 1
ATOM 3398 C CA . VAL B 1 124 ? 65.838 69.133 21.858 1.00 15.02 124 VAL B CA 1
ATOM 3399 C C . VAL B 1 124 ? 66.224 70.608 21.919 1.00 15.06 124 VAL B C 1
ATOM 3400 O O . VAL B 1 124 ? 65.327 71.477 21.891 1.00 15.34 124 VAL B O 1
ATOM 3404 N N . LEU B 1 125 ? 67.503 70.903 22.071 1.00 14.15 125 LEU B N 1
ATOM 3405 C CA . LEU B 1 125 ? 67.955 72.268 22.417 1.00 15.41 125 LEU B CA 1
ATOM 3406 C C . LEU B 1 125 ? 68.096 73.101 21.142 1.00 17.45 125 LEU B C 1
ATOM 3407 O O . LEU B 1 125 ? 67.805 74.298 21.202 1.00 20.34 125 LEU B O 1
ATOM 3412 N N . VAL B 1 126 ? 68.650 72.564 20.065 1.00 12.93 126 VAL B N 1
ATOM 3413 C CA . VAL B 1 126 ? 68.920 73.424 18.874 1.00 13.85 126 VAL B CA 1
ATOM 3414 C C . VAL B 1 126 ? 67.693 73.362 17.938 1.00 17.45 126 VAL B C 1
ATOM 3415 O O . VAL B 1 126 ? 67.076 74.420 17.751 1.00 16.20 126 VAL B O 1
ATOM 3419 N N . ALA B 1 127 ? 67.347 72.199 17.365 1.00 15.85 127 ALA B N 1
ATOM 3420 C CA . ALA B 1 127 ? 66.227 72.124 16.401 1.00 15.62 127 ALA B CA 1
ATOM 3421 C C . ALA B 1 127 ? 64.958 72.572 17.128 1.00 17.59 127 ALA B C 1
ATOM 3422 O O . ALA B 1 127 ? 64.190 73.364 16.544 1.00 16.64 127 ALA B O 1
ATOM 3424 N N . GLY B 1 128 ? 64.762 72.135 18.378 1.00 17.46 128 GLY B N 1
ATOM 3425 C CA . GLY B 1 128 ? 63.558 72.429 19.168 1.00 17.56 128 GLY B CA 1
ATOM 3426 C C . GLY B 1 128 ? 63.391 73.907 19.423 1.00 17.08 128 GLY B C 1
ATOM 3427 O O . GLY B 1 128 ? 62.239 74.417 19.242 1.00 22.33 128 GLY B O 1
ATOM 3428 N N . THR B 1 129 ? 64.468 74.627 19.715 1.00 17.12 129 THR B N 1
ATOM 3429 C CA . THR B 1 129 ? 64.470 76.095 19.938 1.00 18.29 129 THR B CA 1
ATOM 3430 C C . THR B 1 129 ? 64.054 76.814 18.634 1.00 20.60 129 THR B C 1
ATOM 3431 O O . THR B 1 129 ? 63.185 77.767 18.684 1.00 17.97 129 THR B O 1
ATOM 3435 N N . LEU B 1 130 ? 64.594 76.379 17.503 1.00 18.11 130 LEU B N 1
ATOM 3436 C CA . LEU B 1 130 ? 64.220 77.000 16.192 1.00 18.60 130 LEU B CA 1
ATOM 3437 C C . LEU B 1 130 ? 62.767 76.683 15.878 1.00 17.41 130 LEU B C 1
ATOM 3438 O O . LEU B 1 130 ? 62.077 77.625 15.498 1.00 21.76 130 LEU B O 1
ATOM 3443 N N . LEU B 1 131 ? 62.289 75.481 16.139 1.00 18.61 131 LEU B N 1
ATOM 3444 C CA . LEU B 1 131 ? 60.863 75.166 15.884 1.00 24.71 131 LEU B CA 1
ATOM 3445 C C . LEU B 1 131 ? 59.979 76.117 16.695 1.00 30.46 131 LEU B C 1
ATOM 3446 O O . LEU B 1 131 ? 58.989 76.587 16.144 1.00 26.18 131 LEU B O 1
ATOM 3451 N N . ARG B 1 132 ? 60.384 76.481 17.902 1.00 24.98 132 ARG B N 1
ATOM 3452 C CA . ARG B 1 132 ? 59.570 77.352 18.803 1.00 27.27 132 ARG B CA 1
ATOM 3453 C C . ARG B 1 132 ? 59.745 78.834 18.518 1.00 23.84 132 ARG B C 1
ATOM 3454 O O . ARG B 1 132 ? 58.836 79.576 18.844 1.00 26.62 132 ARG B O 1
ATOM 3462 N N . HIS B 1 133 ? 60.891 79.316 18.073 1.00 19.92 133 HIS B N 1
ATOM 3463 C CA . HIS B 1 133 ? 61.199 80.767 18.122 1.00 21.21 133 HIS B CA 1
ATOM 3464 C C . HIS B 1 133 ? 61.690 81.326 16.808 1.00 24.54 133 HIS B C 1
ATOM 3465 O O . HIS B 1 133 ? 61.787 82.556 16.717 1.00 27.53 133 HIS B O 1
ATOM 3472 N N . ALA B 1 134 ? 62.071 80.496 15.847 1.00 20.91 134 ALA B N 1
ATOM 3473 C CA . ALA B 1 134 ? 62.663 81.057 14.631 1.00 22.86 134 ALA B CA 1
ATOM 3474 C C . ALA B 1 134 ? 61.530 81.577 13.711 1.00 21.52 134 ALA B C 1
ATOM 3475 O O . ALA B 1 134 ? 60.438 80.990 13.686 1.00 24.82 134 ALA B O 1
ATOM 3477 N N . SER B 1 135 ? 61.808 82.596 12.923 1.00 24.02 135 SER B N 1
ATOM 3478 C CA . SER B 1 135 ? 60.885 83.056 11.839 1.00 24.84 135 SER B CA 1
ATOM 3479 C C . SER B 1 135 ? 60.770 81.975 10.753 1.00 27.97 135 SER B C 1
ATOM 3480 O O . SER B 1 135 ? 61.611 80.989 10.710 1.00 24.13 135 SER B O 1
ATOM 3483 N N . GLY B 1 136 ? 59.771 82.140 9.886 1.00 23.84 136 GLY B N 1
ATOM 3484 C CA . GLY B 1 136 ? 59.515 81.266 8.741 1.00 22.40 136 GLY B CA 1
ATOM 3485 C C . GLY B 1 136 ? 60.763 81.106 7.915 1.00 21.20 136 GLY B C 1
ATOM 3486 O O . GLY B 1 136 ? 61.075 79.946 7.503 1.00 24.08 136 GLY B O 1
ATOM 3487 N N . ASP B 1 137 ? 61.400 82.216 7.616 1.00 21.06 137 ASP B N 1
ATOM 3488 C CA . ASP B 1 137 ? 62.646 82.269 6.828 1.00 23.85 137 ASP B CA 1
ATOM 3489 C C . ASP B 1 137 ? 63.766 81.464 7.535 1.00 23.46 137 ASP B C 1
ATOM 3490 O O . ASP B 1 137 ? 64.579 80.822 6.829 1.00 18.83 137 ASP B O 1
ATOM 3495 N N . GLN B 1 138 ? 63.938 81.655 8.842 1.00 20.99 138 GLN B N 1
ATOM 3496 C CA . GLN B 1 138 ? 65.019 81.001 9.622 1.00 20.78 138 GLN B CA 1
ATOM 3497 C C . GLN B 1 138 ? 64.777 79.483 9.646 1.00 18.06 138 GLN B C 1
ATOM 3498 O O . GLN B 1 138 ? 65.750 78.729 9.498 1.00 20.80 138 GLN B O 1
ATOM 3504 N N . ARG B 1 139 ? 63.538 79.060 9.826 1.00 17.88 139 ARG B N 1
ATOM 3505 C CA . ARG B 1 139 ? 63.139 77.631 9.825 1.00 18.73 139 ARG B CA 1
ATOM 3506 C C . ARG B 1 139 ? 63.477 77.015 8.460 1.00 21.26 139 ARG B C 1
ATOM 3507 O O . ARG B 1 139 ? 64.142 75.942 8.430 1.00 18.39 139 ARG B O 1
ATOM 3515 N N . ARG B 1 140 ? 63.138 77.721 7.374 1.00 19.08 140 ARG B N 1
ATOM 3516 C CA . ARG B 1 140 ? 63.375 77.214 6.007 1.00 20.46 140 ARG B CA 1
ATOM 3517 C C . ARG B 1 140 ? 64.886 77.158 5.766 1.00 19.21 140 ARG B C 1
ATOM 3518 O O . ARG B 1 140 ? 65.334 76.212 5.133 1.00 18.16 140 ARG B O 1
ATOM 3526 N N . GLN B 1 141 ? 65.649 78.116 6.259 1.00 18.59 141 GLN B N 1
ATOM 3527 C CA . GLN B 1 141 ? 67.126 78.105 6.084 1.00 19.01 141 GLN B CA 1
ATOM 3528 C C . GLN B 1 141 ? 67.779 76.985 6.944 1.00 20.93 141 GLN B C 1
ATOM 3529 O O . GLN B 1 141 ? 68.600 76.267 6.403 1.00 18.02 141 GLN B O 1
ATOM 3535 N N . TYR B 1 142 ? 67.468 76.852 8.242 1.00 16.67 142 TYR B N 1
ATOM 3536 C CA . TYR B 1 142 ? 68.295 76.030 9.174 1.00 17.20 142 TYR B CA 1
ATOM 3537 C C . TYR B 1 142 ? 67.739 74.633 9.383 1.00 14.99 142 TYR B C 1
ATOM 3538 O O . TYR B 1 142 ? 68.582 73.672 9.512 1.00 16.42 142 TYR B O 1
ATOM 3547 N N . LEU B 1 143 ? 66.423 74.471 9.427 1.00 15.49 143 LEU B N 1
ATOM 3548 C CA . LEU B 1 143 ? 65.877 73.141 9.776 1.00 16.44 143 LEU B CA 1
ATOM 3549 C C . LEU B 1 143 ? 66.288 72.086 8.757 1.00 16.71 143 LEU B C 1
ATOM 3550 O O . LEU B 1 143 ? 66.599 70.957 9.147 1.00 14.32 143 LEU B O 1
ATOM 3555 N N . PRO B 1 144 ? 66.260 72.349 7.426 1.00 17.57 144 PRO B N 1
ATOM 3556 C CA . PRO B 1 144 ? 66.701 71.320 6.483 1.00 16.31 144 PRO B CA 1
ATOM 3557 C C . PRO B 1 144 ? 68.165 70.921 6.685 1.00 14.09 144 PRO B C 1
ATOM 3558 O O . PRO B 1 144 ? 68.525 69.806 6.379 1.00 16.40 144 PRO B O 1
ATOM 3562 N N . GLN B 1 145 ? 68.998 71.868 7.093 1.00 15.21 145 GLN B N 1
ATOM 3563 C CA . GLN B 1 145 ? 70.421 71.627 7.348 1.00 15.58 145 GLN B CA 1
ATOM 3564 C C . GLN B 1 145 ? 70.524 70.668 8.546 1.00 16.09 145 GLN B C 1
ATOM 3565 O O . GLN B 1 145 ? 71.271 69.667 8.455 1.00 13.87 145 GLN B O 1
ATOM 3571 N N . LEU B 1 146 ? 69.815 70.977 9.647 1.00 15.70 146 LEU B N 1
ATOM 3572 C CA . LEU B 1 146 ? 69.870 70.164 10.887 1.00 14.92 146 LEU B CA 1
ATOM 3573 C C . LEU B 1 146 ? 69.294 68.793 10.617 1.00 12.60 146 LEU B C 1
ATOM 3574 O O . LEU B 1 146 ? 69.684 67.850 11.321 1.00 13.09 146 LEU B O 1
ATOM 3579 N N . ALA B 1 147 ? 68.340 68.671 9.689 1.00 12.72 147 ALA B N 1
ATOM 3580 C CA . ALA B 1 147 ? 67.664 67.400 9.389 1.00 12.43 147 ALA B CA 1
ATOM 3581 C C . ALA B 1 147 ? 68.531 66.515 8.500 1.00 14.96 147 ALA B C 1
ATOM 3582 O O . ALA B 1 147 ? 68.325 65.314 8.510 1.00 12.16 147 ALA B O 1
ATOM 3584 N N . THR B 1 148 ? 69.473 67.074 7.769 1.00 13.74 148 THR B N 1
ATOM 3585 C CA . THR B 1 148 ? 70.163 66.329 6.680 1.00 15.66 148 THR B CA 1
ATOM 3586 C C . THR B 1 148 ? 71.613 66.025 7.043 1.00 14.09 148 THR B C 1
ATOM 3587 O O . THR B 1 148 ? 72.062 64.901 6.690 1.00 16.16 148 THR B O 1
ATOM 3591 N N . GLY B 1 149 ? 72.362 66.949 7.625 1.00 15.12 149 GLY B N 1
ATOM 3592 C CA . GLY B 1 149 ? 73.795 66.691 7.815 1.00 14.93 149 GLY B CA 1
ATOM 3593 C C . GLY B 1 149 ? 74.556 67.679 8.666 1.00 14.52 149 GLY B C 1
ATOM 3594 O O . GLY B 1 149 ? 75.726 67.463 8.815 1.00 17.65 149 GLY B O 1
ATOM 3595 N N . LYS B 1 150 ? 73.970 68.765 9.156 1.00 13.65 150 LYS B N 1
ATOM 3596 C CA . LYS B 1 150 ? 74.691 69.772 9.922 1.00 13.70 150 LYS B CA 1
ATOM 3597 C C . LYS B 1 150 ? 74.332 69.515 11.390 1.00 13.33 150 LYS B C 1
ATOM 3598 O O . LYS B 1 150 ? 73.148 69.519 11.714 1.00 14.10 150 LYS B O 1
ATOM 3604 N N . ILE B 1 151 ? 75.318 69.270 12.215 1.00 12.52 151 ILE B N 1
ATOM 3605 C CA . ILE B 1 151 ? 75.083 69.075 13.679 1.00 11.31 151 ILE B CA 1
ATOM 3606 C C . ILE B 1 151 ? 74.941 70.429 14.354 1.00 11.44 151 ILE B C 1
ATOM 3607 O O . ILE B 1 151 ? 75.790 71.325 14.169 1.00 13.28 151 ILE B O 1
ATOM 3612 N N . GLY B 1 152 ? 73.959 70.523 15.260 1.00 13.26 152 GLY B N 1
ATOM 3613 C CA . GLY B 1 152 ? 73.735 71.698 16.096 1.00 12.71 152 GLY B CA 1
ATOM 3614 C C . GLY B 1 152 ? 74.271 71.493 17.514 1.00 13.53 152 GLY B C 1
ATOM 3615 O O . GLY B 1 152 ? 74.059 70.384 18.091 1.00 10.83 152 GLY B O 1
ATOM 3616 N N . ALA B 1 153 ? 74.947 72.500 18.027 1.00 11.15 153 ALA B N 1
ATOM 3617 C CA . ALA B 1 153 ? 75.393 72.582 19.432 1.00 12.00 153 ALA B CA 1
ATOM 3618 C C . ALA B 1 153 ? 74.837 73.849 20.083 1.00 13.50 153 ALA B C 1
ATOM 3619 O O . ALA B 1 153 ? 74.439 74.816 19.369 1.00 12.34 153 ALA B O 1
ATOM 3621 N N . PHE B 1 154 ? 74.797 73.839 21.413 1.00 12.82 154 PHE B N 1
ATOM 3622 C CA . PHE B 1 154 ? 74.102 74.865 22.228 1.00 12.96 154 PHE B CA 1
ATOM 3623 C C . PHE B 1 154 ? 75.117 75.521 23.141 1.00 13.19 154 PHE B C 1
ATOM 3624 O O . PHE B 1 154 ? 75.681 74.837 23.991 1.00 13.21 154 PHE B O 1
ATOM 3632 N N . ALA B 1 155 ? 75.417 76.787 22.927 1.00 12.62 155 ALA B N 1
ATOM 3633 C CA . ALA B 1 155 ? 76.530 77.491 23.579 1.00 11.48 155 ALA B CA 1
ATOM 3634 C C . ALA B 1 155 ? 75.962 78.616 24.449 1.00 13.73 155 ALA B C 1
ATOM 3635 O O . ALA B 1 155 ? 75.890 79.800 23.966 1.00 13.51 155 ALA B O 1
ATOM 3637 N N . LEU B 1 156 ? 75.666 78.297 25.709 1.00 14.04 156 LEU B N 1
ATOM 3638 C CA . LEU B 1 156 ? 75.159 79.281 26.695 1.00 13.95 156 LEU B CA 1
ATOM 3639 C C . LEU B 1 156 ? 76.206 79.522 27.780 1.00 13.65 156 LEU B C 1
ATOM 3640 O O . LEU B 1 156 ? 76.501 80.708 28.088 1.00 13.64 156 LEU B O 1
ATOM 3645 N N . SER B 1 157 ? 76.652 78.455 28.449 1.00 12.27 157 SER B N 1
ATOM 3646 C CA . SER B 1 157 ? 77.534 78.557 29.620 1.00 10.99 157 SER B CA 1
ATOM 3647 C C . SER B 1 157 ? 78.868 79.261 29.303 1.00 11.32 157 SER B C 1
ATOM 3648 O O . SER B 1 157 ? 79.382 79.216 28.181 1.00 12.14 157 SER B O 1
ATOM 3651 N N . GLU B 1 158 ? 79.428 79.834 30.356 1.00 10.71 158 GLU B N 1
ATOM 3652 C CA . GLU B 1 158 ? 80.724 80.490 30.395 1.00 11.49 158 GLU B CA 1
ATOM 3653 C C . GLU B 1 158 ? 81.404 80.154 31.716 1.00 11.44 158 GLU B C 1
ATOM 3654 O O . GLU B 1 158 ? 80.751 79.690 32.646 1.00 10.89 158 GLU B O 1
ATOM 3660 N N . GLU B 1 159 ? 82.664 80.530 31.834 1.00 12.80 159 GLU B N 1
ATOM 3661 C CA . GLU B 1 159 ? 83.448 80.311 33.035 1.00 14.18 159 GLU B CA 1
ATOM 3662 C C . GLU B 1 159 ? 82.714 80.809 34.251 1.00 16.39 159 GLU B C 1
ATOM 3663 O O . GLU B 1 159 ? 82.605 80.126 35.185 1.00 15.22 159 GLU B O 1
ATOM 3669 N N . GLN B 1 160 ? 82.187 82.012 34.170 1.00 16.08 160 GLN B N 1
ATOM 3670 C CA . GLN B 1 160 ? 81.472 82.608 35.272 1.00 17.65 160 GLN B CA 1
ATOM 3671 C C . GLN B 1 160 ? 79.932 82.543 35.253 1.00 16.65 160 GLN B C 1
ATOM 3672 O O . GLN B 1 160 ? 79.284 83.076 36.098 1.00 15.56 160 GLN B O 1
ATOM 3678 N N . ALA B 1 161 ? 79.401 81.896 34.250 1.00 13.80 161 ALA B N 1
ATOM 3679 C CA . ALA B 1 161 ? 77.941 81.727 34.070 1.00 13.87 161 ALA B CA 1
ATOM 3680 C C . ALA B 1 161 ? 77.641 80.219 33.994 1.00 12.07 161 ALA B C 1
ATOM 3681 O O . ALA B 1 161 ? 77.632 79.643 32.870 1.00 11.03 161 ALA B O 1
ATOM 3683 N N . GLY B 1 162 ? 77.498 79.589 35.149 1.00 11.53 162 GLY B N 1
ATOM 3684 C CA . GLY B 1 162 ? 77.111 78.168 35.236 1.00 12.21 162 GLY B CA 1
ATOM 3685 C C . GLY B 1 162 ? 75.665 78.044 35.660 1.00 12.88 162 GLY B C 1
ATOM 3686 O O . GLY B 1 162 ? 74.756 78.323 34.827 1.00 12.01 162 GLY B O 1
ATOM 3687 N N . SER B 1 163 ? 75.449 77.807 36.964 1.00 11.85 163 SER B N 1
ATOM 3688 C CA . SER B 1 163 ? 74.095 77.739 37.520 1.00 12.48 163 SER B CA 1
ATOM 3689 C C . SER B 1 163 ? 73.451 79.114 37.302 1.00 13.75 163 SER B C 1
ATOM 3690 O O . SER B 1 163 ? 72.265 79.153 36.984 1.00 14.04 163 SER B O 1
ATOM 3693 N N . ASP B 1 164 ? 74.217 80.197 37.454 1.00 14.10 164 ASP B N 1
ATOM 3694 C CA . ASP B 1 164 ? 73.761 81.597 37.205 1.00 14.87 164 ASP B CA 1
ATOM 3695 C C . ASP B 1 164 ? 73.932 81.844 35.705 1.00 15.07 164 ASP B C 1
ATOM 3696 O O . ASP B 1 164 ? 74.933 82.501 35.277 1.00 15.99 164 ASP B O 1
ATOM 3701 N N . ALA B 1 165 ? 73.116 81.180 34.919 1.00 15.52 165 ALA B N 1
ATOM 3702 C CA . ALA B 1 165 ? 73.430 80.832 33.515 1.00 19.16 165 ALA B CA 1
ATOM 3703 C C . ALA B 1 165 ? 73.499 82.116 32.670 1.00 19.86 165 ALA B C 1
ATOM 3704 O O . ALA B 1 165 ? 74.088 82.093 31.603 1.00 20.92 165 ALA B O 1
ATOM 3706 N N . PHE B 1 166 ? 72.839 83.195 33.090 1.00 17.28 166 PHE B N 1
ATOM 3707 C CA . PHE B 1 166 ? 72.733 84.406 32.239 1.00 19.18 166 PHE B CA 1
ATOM 3708 C C . PHE B 1 166 ? 73.655 85.520 32.729 1.00 22.06 166 PHE B C 1
ATOM 3709 O O . PHE B 1 166 ? 73.586 86.596 32.120 1.00 22.98 166 PHE B O 1
ATOM 3717 N N . ALA B 1 167 ? 74.625 85.235 33.619 1.00 18.65 167 ALA B N 1
ATOM 3718 C CA . ALA B 1 167 ? 75.693 86.192 33.987 1.00 18.29 167 ALA B CA 1
ATOM 3719 C C . ALA B 1 167 ? 76.767 86.228 32.883 1.00 18.81 167 ALA B C 1
ATOM 3720 O O . ALA B 1 167 ? 77.958 86.024 33.163 1.00 18.31 167 ALA B O 1
ATOM 3722 N N . LEU B 1 168 ? 76.387 86.488 31.630 1.00 19.03 168 LEU B N 1
ATOM 3723 C CA . LEU B 1 168 ? 77.271 86.351 30.431 1.00 19.53 168 LEU B CA 1
ATOM 3724 C C . LEU B 1 168 ? 78.254 87.499 30.315 1.00 21.70 168 LEU B C 1
ATOM 3725 O O . LEU B 1 168 ? 77.925 88.621 30.712 1.00 21.17 168 LEU B O 1
ATOM 3730 N N . THR B 1 169 ? 79.397 87.256 29.701 1.00 18.64 169 THR B N 1
ATOM 3731 C CA . THR B 1 169 ? 80.325 88.345 29.317 1.00 21.02 169 THR B CA 1
ATOM 3732 C C . THR B 1 169 ? 80.553 88.323 27.815 1.00 21.09 169 THR B C 1
ATOM 3733 O O . THR B 1 169 ? 81.157 89.266 27.346 1.00 19.63 169 THR B O 1
ATOM 3737 N N . THR B 1 170 ? 80.094 87.308 27.073 1.00 17.98 170 THR B N 1
ATOM 3738 C CA . THR B 1 170 ? 80.149 87.324 25.590 1.00 17.92 170 THR B CA 1
ATOM 3739 C C . THR B 1 170 ? 79.229 88.468 25.096 1.00 18.03 170 THR B C 1
ATOM 3740 O O . THR B 1 170 ? 78.084 88.529 25.591 1.00 15.15 170 THR B O 1
ATOM 3744 N N . VAL B 1 171 ? 79.690 89.294 24.136 1.00 19.89 171 VAL B N 1
ATOM 3745 C CA . VAL B 1 171 ? 78.927 90.503 23.680 1.00 20.89 171 VAL B CA 1
ATOM 3746 C C . VAL B 1 171 ? 78.772 90.463 22.165 1.00 19.99 171 VAL B C 1
ATOM 3747 O O . VAL B 1 171 ? 79.719 90.115 21.475 1.00 20.58 171 VAL B O 1
ATOM 3751 N N . ALA B 1 172 ? 77.566 90.766 21.684 1.00 20.73 172 ALA B N 1
ATOM 3752 C CA . ALA B 1 172 ? 77.270 91.017 20.265 1.00 21.12 172 ALA B CA 1
ATOM 3753 C C . ALA B 1 172 ? 77.139 92.552 20.136 1.00 23.56 172 ALA B C 1
ATOM 3754 O O . ALA B 1 172 ? 76.178 93.093 20.673 1.00 24.37 172 ALA B O 1
ATOM 3756 N N . ARG B 1 173 ? 78.159 93.214 19.604 1.00 26.06 173 ARG B N 1
ATOM 3757 C CA . ARG B 1 173 ? 78.203 94.708 19.438 1.00 27.16 173 ARG B CA 1
ATOM 3758 C C . ARG B 1 173 ? 77.600 95.083 18.087 1.00 27.12 173 ARG B C 1
ATOM 3759 O O . ARG B 1 173 ? 78.029 94.505 17.116 1.00 25.11 173 ARG B O 1
ATOM 3767 N N . GLN B 1 174 ? 76.702 96.048 18.061 1.00 28.35 174 GLN B N 1
ATOM 3768 C CA . GLN B 1 174 ? 76.076 96.529 16.851 1.00 34.87 174 GLN B CA 1
ATOM 3769 C C . GLN B 1 174 ? 77.060 96.882 15.763 1.00 31.68 174 GLN B C 1
ATOM 3770 O O . GLN B 1 174 ? 78.081 97.418 16.006 1.00 31.35 174 GLN B O 1
ATOM 3776 N N . ASP B 1 175 ? 76.657 96.588 14.549 1.00 38.24 175 ASP B N 1
ATOM 3777 C CA . ASP B 1 175 ? 77.380 96.806 13.307 1.00 45.02 175 ASP B CA 1
ATOM 3778 C C . ASP B 1 175 ? 76.367 97.073 12.203 1.00 47.30 175 ASP B C 1
ATOM 3779 O O . ASP B 1 175 ? 75.194 96.831 12.375 1.00 43.86 175 ASP B O 1
ATOM 3784 N N . GLU B 1 176 ? 76.812 97.563 11.058 1.00 52.73 176 GLU B N 1
ATOM 3785 C CA . GLU B 1 176 ? 75.888 97.784 9.936 1.00 54.41 176 GLU B CA 1
ATOM 3786 C C . GLU B 1 176 ? 75.465 96.407 9.426 1.00 44.73 176 GLU B C 1
ATOM 3787 O O . GLU B 1 176 ? 76.293 95.668 9.043 1.00 45.89 176 GLU B O 1
ATOM 3793 N N . GLY B 1 177 ? 74.194 96.054 9.430 1.00 42.35 177 GLY B N 1
ATOM 3794 C CA . GLY B 1 177 ? 73.761 94.738 8.918 1.00 43.36 177 GLY B CA 1
ATOM 3795 C C . GLY B 1 177 ? 73.712 93.647 9.995 1.00 40.02 177 GLY B C 1
ATOM 3796 O O . GLY B 1 177 ? 73.157 92.535 9.699 1.00 33.96 177 GLY B O 1
ATOM 3797 N N . GLY B 1 178 ? 74.226 93.931 11.197 1.00 35.70 178 GLY B N 1
ATOM 3798 C CA . GLY B 1 178 ? 74.031 93.053 12.365 1.00 37.30 178 GLY B CA 1
ATOM 3799 C C . GLY B 1 178 ? 74.985 93.334 13.509 1.00 32.23 178 GLY B C 1
ATOM 3800 O O . GLY B 1 178 ? 74.835 94.365 14.210 1.00 28.13 178 GLY B O 1
ATOM 3801 N N . TYR B 1 179 ? 75.929 92.424 13.758 1.00 28.75 179 TYR B N 1
ATOM 3802 C CA . TYR B 1 179 ? 76.741 92.470 14.994 1.00 25.81 179 TYR B CA 1
ATOM 3803 C C . TYR B 1 179 ? 78.117 91.865 14.779 1.00 23.36 179 TYR B C 1
ATOM 3804 O O . TYR B 1 179 ? 78.336 91.104 13.856 1.00 22.24 179 TYR B O 1
ATOM 3813 N N . LEU B 1 180 ? 78.973 92.158 15.729 1.00 23.87 180 LEU B N 1
ATOM 3814 C CA . LEU B 1 180 ? 80.288 91.606 15.839 1.00 23.60 180 LEU B CA 1
ATOM 3815 C C . LEU B 1 180 ? 80.310 90.902 17.211 1.00 26.09 180 LEU B C 1
ATOM 3816 O O . LEU B 1 180 ? 80.222 91.524 18.224 1.00 24.42 180 LEU B O 1
ATOM 3821 N N . LEU B 1 181 ? 80.425 89.592 17.186 1.00 25.46 181 LEU B N 1
ATOM 3822 C CA . LEU B 1 181 ? 80.422 88.779 18.385 1.00 21.62 181 LEU B CA 1
ATOM 3823 C C . LEU B 1 181 ? 81.810 88.499 18.939 1.00 19.05 181 LEU B C 1
ATOM 3824 O O . LEU B 1 181 ? 82.646 88.064 18.249 1.00 19.08 181 LEU B O 1
ATOM 3829 N N . THR B 1 182 ? 82.019 88.779 20.206 1.00 20.27 182 THR B N 1
ATOM 3830 C CA . THR B 1 182 ? 83.286 88.541 20.869 1.00 20.88 182 THR B CA 1
ATOM 3831 C C . THR B 1 182 ? 83.134 87.985 22.283 1.00 19.90 182 THR B C 1
ATOM 3832 O O . THR B 1 182 ? 82.431 88.544 23.071 1.00 20.48 182 THR B O 1
ATOM 3836 N N . GLY B 1 183 ? 83.771 86.850 22.547 1.00 18.08 183 GLY B N 1
ATOM 3837 C CA . GLY B 1 183 ? 83.811 86.272 23.898 1.00 17.50 183 GLY B CA 1
ATOM 3838 C C . GLY B 1 183 ? 84.182 84.805 23.865 1.00 17.65 183 GLY B C 1
ATOM 3839 O O . GLY B 1 183 ? 84.850 84.372 22.918 1.00 18.24 183 GLY B O 1
ATOM 3840 N N . ARG B 1 184 ? 83.878 84.101 24.949 1.00 17.79 184 ARG B N 1
ATOM 3841 C CA . ARG B 1 184 ? 84.241 82.719 25.114 1.00 16.35 184 ARG B CA 1
ATOM 3842 C C . ARG B 1 184 ? 83.136 81.977 25.842 1.00 17.57 184 ARG B C 1
ATOM 3843 O O . ARG B 1 184 ? 82.656 82.431 26.911 1.00 17.72 184 ARG B O 1
ATOM 3851 N N . LYS B 1 185 ? 82.715 80.869 25.225 1.00 13.54 185 LYS B N 1
ATOM 3852 C CA . LYS B 1 185 ? 81.733 80.001 25.788 1.00 13.44 185 LYS B CA 1
ATOM 3853 C C . LYS B 1 185 ? 82.491 78.781 26.349 1.00 13.98 185 LYS B C 1
ATOM 3854 O O . LYS B 1 185 ? 83.510 78.425 25.829 1.00 14.50 185 LYS B O 1
ATOM 3860 N N . ARG B 1 186 ? 81.949 78.189 27.396 1.00 11.97 186 ARG B N 1
ATOM 3861 C CA . ARG B 1 186 ? 82.552 77.039 28.075 1.00 11.88 186 ARG B CA 1
ATOM 3862 C C . ARG B 1 186 ? 81.531 75.903 28.105 1.00 10.20 186 ARG B C 1
ATOM 3863 O O . ARG B 1 186 ? 80.362 76.167 28.085 1.00 11.54 186 ARG B O 1
ATOM 3871 N N . TRP B 1 187 ? 81.989 74.656 28.115 1.00 10.88 187 TRP B N 1
ATOM 3872 C CA . TRP B 1 187 ? 81.190 73.445 28.175 1.00 9.84 187 TRP B CA 1
ATOM 3873 C C . TRP B 1 187 ? 80.309 73.186 26.956 1.00 10.20 187 TRP B C 1
ATOM 3874 O O . TRP B 1 187 ? 79.278 72.588 27.121 1.00 11.44 187 TRP B O 1
ATOM 3885 N N . THR B 1 188 ? 80.726 73.591 25.762 1.00 10.40 188 THR B N 1
ATOM 3886 C CA . THR B 1 188 ? 79.845 73.326 24.611 1.00 10.38 188 THR B CA 1
ATOM 3887 C C . THR B 1 188 ? 79.988 71.851 24.194 1.00 10.46 188 THR B C 1
ATOM 3888 O O . THR B 1 188 ? 80.960 71.507 23.485 1.00 9.29 188 THR B O 1
ATOM 3892 N N . SER B 1 189 ? 78.987 71.038 24.496 1.00 10.57 189 SER B N 1
ATOM 3893 C CA . SER B 1 189 ? 78.940 69.596 24.156 1.00 10.48 189 SER B CA 1
ATOM 3894 C C . SER B 1 189 ? 78.943 69.480 22.619 1.00 11.83 189 SER B C 1
ATOM 3895 O O . SER B 1 189 ? 78.197 70.221 21.950 1.00 10.51 189 SER B O 1
ATOM 3898 N N . ASN B 1 190 ? 79.668 68.500 22.090 1.00 10.64 190 ASN B N 1
ATOM 3899 C CA . ASN B 1 190 ? 79.680 68.150 20.659 1.00 12.09 190 ASN B CA 1
ATOM 3900 C C . ASN B 1 190 ? 80.304 69.259 19.825 1.00 11.22 190 ASN B C 1
ATOM 3901 O O . ASN B 1 190 ? 80.119 69.219 18.600 1.00 13.72 190 ASN B O 1
ATOM 3906 N N . ALA B 1 191 ? 80.957 70.248 20.424 1.00 11.45 191 ALA B N 1
ATOM 3907 C CA . ALA B 1 191 ? 81.460 71.414 19.666 1.00 12.09 191 ALA B CA 1
ATOM 3908 C C . ALA B 1 191 ? 82.386 70.953 18.526 1.00 13.98 191 ALA B C 1
ATOM 3909 O O . ALA B 1 191 ? 82.304 71.526 17.443 1.00 12.62 191 ALA B O 1
ATOM 3911 N N . ARG B 1 192 ? 83.281 69.996 18.756 1.00 13.51 192 ARG B N 1
ATOM 3912 C CA . ARG B 1 192 ? 84.288 69.590 17.727 1.00 14.03 192 ARG B CA 1
ATOM 3913 C C . ARG B 1 192 ? 83.581 68.911 16.554 1.00 15.99 192 ARG B C 1
ATOM 3914 O O . ARG B 1 192 ? 84.239 68.713 15.556 1.00 14.60 192 ARG B O 1
ATOM 3922 N N . ASN B 1 193 ? 82.315 68.502 16.695 1.00 13.08 193 ASN B N 1
ATOM 3923 C CA . ASN B 1 193 ? 81.541 67.845 15.639 1.00 12.99 193 ASN B CA 1
ATOM 3924 C C . ASN B 1 193 ? 80.488 68.807 15.041 1.00 13.25 193 ASN B C 1
ATOM 3925 O O . ASN B 1 193 ? 79.803 68.412 14.084 1.00 13.90 193 ASN B O 1
ATOM 3930 N N . ALA B 1 194 ? 80.363 70.014 15.552 1.00 13.00 194 ALA B N 1
ATOM 3931 C CA . ALA B 1 194 ? 79.180 70.844 15.240 1.00 13.32 194 ALA B CA 1
ATOM 3932 C C . ALA B 1 194 ? 79.444 71.690 13.992 1.00 13.19 194 ALA B C 1
ATOM 3933 O O . ALA B 1 194 ? 80.604 72.106 13.797 1.00 12.14 194 ALA B O 1
ATOM 3935 N N . ASP B 1 195 ? 78.354 72.040 13.306 1.00 14.34 195 ASP B N 1
ATOM 3936 C CA . ASP B 1 195 ? 78.342 72.923 12.105 1.00 15.03 195 ASP B CA 1
ATOM 3937 C C . ASP B 1 195 ? 77.583 74.209 12.421 1.00 14.97 195 ASP B C 1
ATOM 3938 O O . ASP B 1 195 ? 77.899 75.230 11.835 1.00 14.13 195 ASP B O 1
ATOM 3943 N N . LEU B 1 196 ? 76.585 74.161 13.302 1.00 14.47 196 LEU B N 1
ATOM 3944 C CA . LEU B 1 196 ? 75.707 75.309 13.633 1.00 14.32 196 LEU B CA 1
ATOM 3945 C C . LEU B 1 196 ? 75.660 75.426 15.149 1.00 15.60 196 LEU B C 1
ATOM 3946 O O . LEU B 1 196 ? 75.477 74.393 15.814 1.00 15.51 196 LEU B O 1
ATOM 3951 N N . LEU B 1 197 ? 75.908 76.612 15.678 1.00 14.51 197 LEU B N 1
ATOM 3952 C CA . LEU B 1 197 ? 75.944 76.884 17.143 1.00 15.12 197 LEU B CA 1
ATOM 3953 C C . LEU B 1 197 ? 74.751 77.769 17.452 1.00 16.88 197 LEU B C 1
ATOM 3954 O O . LEU B 1 197 ? 74.570 78.822 16.759 1.00 15.23 197 LEU B O 1
ATOM 3959 N N . LEU B 1 198 ? 73.955 77.386 18.432 1.00 16.05 198 LEU B N 1
ATOM 3960 C CA . LEU B 1 198 ? 72.968 78.332 18.988 1.00 15.64 198 LEU B CA 1
ATOM 3961 C C . LEU B 1 198 ? 73.636 79.044 20.162 1.00 16.15 198 LEU B C 1
ATOM 3962 O O . LEU B 1 198 ? 73.893 78.399 21.208 1.00 15.30 198 LEU B O 1
ATOM 3967 N N . VAL B 1 199 ? 73.981 80.308 19.981 1.00 14.25 199 VAL B N 1
ATOM 3968 C CA . VAL B 1 199 ? 74.898 81.046 20.890 1.00 17.07 199 VAL B CA 1
ATOM 3969 C C . VAL B 1 199 ? 74.101 82.149 21.598 1.00 18.24 199 VAL B C 1
ATOM 3970 O O . VAL B 1 199 ? 73.293 82.815 20.900 1.00 17.85 199 VAL B O 1
ATOM 3974 N N . PHE B 1 200 ? 74.397 82.376 22.873 1.00 16.97 200 PHE B N 1
ATOM 3975 C CA . PHE B 1 200 ? 73.782 83.427 23.716 1.00 15.38 200 PHE B CA 1
ATOM 3976 C C . PHE B 1 200 ? 74.852 84.459 24.031 1.00 15.86 200 PHE B C 1
ATOM 3977 O O . PHE B 1 200 ? 75.956 84.134 24.483 1.00 14.75 200 PHE B O 1
ATOM 3985 N N . ALA B 1 201 ? 74.544 85.719 23.775 1.00 15.03 201 ALA B N 1
ATOM 3986 C CA . ALA B 1 201 ? 75.462 86.851 24.007 1.00 16.66 201 ALA B CA 1
ATOM 3987 C C . ALA B 1 201 ? 74.637 88.092 24.414 1.00 16.78 201 ALA B C 1
ATOM 3988 O O . ALA B 1 201 ? 73.431 88.141 24.090 1.00 18.00 201 ALA B O 1
ATOM 3990 N N . LEU B 1 202 ? 75.275 89.016 25.126 1.00 19.99 202 LEU B N 1
ATOM 3991 C CA . LEU B 1 202 ? 74.688 90.349 25.458 1.00 21.88 202 LEU B CA 1
ATOM 3992 C C . LEU B 1 202 ? 74.644 91.199 24.172 1.00 24.20 202 LEU B C 1
ATOM 3993 O O . LEU B 1 202 ? 75.669 91.387 23.535 1.00 22.84 202 LEU B O 1
ATOM 3998 N N . ALA B 1 203 ? 73.495 91.697 23.799 1.00 25.22 203 ALA B N 1
ATOM 3999 C CA . ALA B 1 203 ? 73.441 92.525 22.627 1.00 29.86 203 ALA B CA 1
ATOM 4000 C C . ALA B 1 203 ? 73.725 93.926 23.132 1.00 33.01 203 ALA B C 1
ATOM 4001 O O . ALA B 1 203 ? 72.908 94.512 23.767 1.00 32.31 203 ALA B O 1
ATOM 4003 N N . ASP B 1 204 ? 74.932 94.402 22.906 1.00 39.80 204 ASP B N 1
ATOM 4004 C CA . ASP B 1 204 ? 75.390 95.706 23.402 1.00 48.29 204 ASP B CA 1
ATOM 4005 C C . ASP B 1 204 ? 75.085 95.939 24.877 1.00 51.24 204 ASP B C 1
ATOM 4006 O O . ASP B 1 204 ? 75.506 95.138 25.691 1.00 50.02 204 ASP B O 1
ATOM 4011 N N . GLY B 1 206 ? 71.980 95.702 26.325 1.00 54.15 206 GLY B N 1
ATOM 4012 C CA . GLY B 1 206 ? 70.772 95.265 25.640 1.00 46.97 206 GLY B CA 1
ATOM 4013 C C . GLY B 1 206 ? 70.203 93.911 26.085 1.00 37.82 206 GLY B C 1
ATOM 4014 O O . GLY B 1 206 ? 69.103 93.547 25.735 1.00 39.45 206 GLY B O 1
ATOM 4015 N N . GLY B 1 207 ? 70.957 93.207 26.892 1.00 28.15 207 GLY B N 1
ATOM 4016 C CA . GLY B 1 207 ? 70.518 91.948 27.423 1.00 28.20 207 GLY B CA 1
ATOM 4017 C C . GLY B 1 207 ? 70.800 90.713 26.574 1.00 22.80 207 GLY B C 1
ATOM 4018 O O . GLY B 1 207 ? 71.128 90.814 25.425 1.00 20.14 207 GLY B O 1
ATOM 4019 N N . PRO B 1 208 ? 70.711 89.542 27.190 1.00 23.09 208 PRO B N 1
ATOM 4020 C CA . PRO B 1 208 ? 70.954 88.275 26.493 1.00 21.24 208 PRO B CA 1
ATOM 4021 C C . PRO B 1 208 ? 70.074 88.108 25.248 1.00 20.37 208 PRO B C 1
ATOM 4022 O O . PRO B 1 208 ? 68.885 88.372 25.303 1.00 18.31 208 PRO B O 1
ATOM 4026 N N . THR B 1 209 ? 70.710 87.649 24.166 1.00 17.37 209 THR B N 1
ATOM 4027 C CA . THR B 1 209 ? 70.138 87.464 22.816 1.00 17.39 209 THR B CA 1
ATOM 4028 C C . THR B 1 209 ? 70.670 86.131 22.221 1.00 16.06 209 THR B C 1
ATOM 4029 O O . THR B 1 209 ? 71.837 85.766 22.455 1.00 15.26 209 THR B O 1
ATOM 4033 N N . ALA B 1 210 ? 69.839 85.424 21.490 1.00 15.74 210 ALA B N 1
ATOM 4034 C CA . ALA B 1 210 ? 70.191 84.151 20.831 1.00 14.45 210 ALA B CA 1
ATOM 4035 C C . ALA B 1 210 ? 70.527 84.419 19.367 1.00 17.50 210 ALA B C 1
ATOM 4036 O O . ALA B 1 210 ? 69.843 85.255 18.743 1.00 17.08 210 ALA B O 1
ATOM 4038 N N . PHE B 1 211 ? 71.581 83.782 18.880 1.00 16.74 211 PHE B N 1
ATOM 4039 C CA . PHE B 1 211 ? 72.036 83.805 17.471 1.00 16.66 211 PHE B CA 1
ATOM 4040 C C . PHE B 1 211 ? 72.317 82.387 16.986 1.00 17.98 211 PHE B C 1
ATOM 4041 O O . PHE B 1 211 ? 72.768 81.517 17.790 1.00 16.62 211 PHE B O 1
ATOM 4049 N N . VAL B 1 212 ? 72.082 82.140 15.703 1.00 17.62 212 VAL B N 1
ATOM 4050 C CA . VAL B 1 212 ? 72.574 80.918 15.009 1.00 17.02 212 VAL B CA 1
ATOM 4051 C C . VAL B 1 212 ? 73.865 81.336 14.329 1.00 19.07 212 VAL B C 1
ATOM 4052 O O . VAL B 1 212 ? 73.809 82.278 13.507 1.00 19.58 212 VAL B O 1
ATOM 4056 N N . VAL B 1 213 ? 74.999 80.693 14.642 1.00 17.00 213 VAL B N 1
ATOM 4057 C CA . VAL B 1 213 ? 76.344 81.041 14.115 1.00 17.05 213 VAL B CA 1
ATOM 4058 C C . VAL B 1 213 ? 76.973 79.771 13.566 1.00 19.43 213 VAL B C 1
ATOM 4059 O O . VAL B 1 213 ? 77.052 78.769 14.276 1.00 17.66 213 VAL B O 1
ATOM 4063 N N . PRO B 1 214 ? 77.372 79.735 12.272 1.00 22.30 214 PRO B N 1
ATOM 4064 C CA . PRO B 1 214 ? 78.128 78.606 11.725 1.00 20.91 214 PRO B CA 1
ATOM 4065 C C . PRO B 1 214 ? 79.436 78.448 12.494 1.00 17.66 214 PRO B C 1
ATOM 4066 O O . PRO B 1 214 ? 80.099 79.403 12.834 1.00 18.91 214 PRO B O 1
ATOM 4070 N N . ALA B 1 215 ? 79.821 77.208 12.738 1.00 18.34 215 ALA B N 1
ATOM 4071 C CA . ALA B 1 215 ? 81.057 76.876 13.497 1.00 19.90 215 ALA B CA 1
ATOM 4072 C C . ALA B 1 215 ? 82.295 77.317 12.713 1.00 21.81 215 ALA B C 1
ATOM 4073 O O . ALA B 1 215 ? 83.343 77.465 13.328 1.00 21.71 215 ALA B O 1
ATOM 4075 N N . ASP B 1 216 ? 82.181 77.498 11.405 1.00 21.08 216 ASP B N 1
ATOM 4076 C CA . ASP B 1 216 ? 83.343 77.876 10.555 1.00 27.04 216 ASP B CA 1
ATOM 4077 C C . ASP B 1 216 ? 83.238 79.358 10.164 1.00 29.34 216 ASP B C 1
ATOM 4078 O O . ASP B 1 216 ? 83.912 79.755 9.223 1.00 29.39 216 ASP B O 1
ATOM 4083 N N . ALA B 1 217 ? 82.443 80.173 10.859 1.00 24.70 217 ALA B N 1
ATOM 4084 C CA . ALA B 1 217 ? 82.385 81.627 10.607 1.00 21.46 217 ALA B CA 1
ATOM 4085 C C . ALA B 1 217 ? 83.746 82.233 10.923 1.00 24.33 217 ALA B C 1
ATOM 4086 O O . ALA B 1 217 ? 84.513 81.694 11.725 1.00 25.18 217 ALA B O 1
ATOM 4088 N N . PRO B 1 218 ? 84.100 83.372 10.286 1.00 25.06 218 PRO B N 1
ATOM 4089 C CA . PRO B 1 218 ? 85.324 84.092 10.636 1.00 23.70 218 PRO B CA 1
ATOM 4090 C C . PRO B 1 218 ? 85.385 84.388 12.137 1.00 19.79 218 PRO B C 1
ATOM 4091 O O . PRO B 1 218 ? 84.393 84.822 12.736 1.00 21.59 218 PRO B O 1
ATOM 4095 N N . GLY B 1 219 ? 86.558 84.219 12.713 1.00 18.36 219 GLY B N 1
ATOM 4096 C CA . GLY B 1 219 ? 86.818 84.528 14.128 1.00 19.64 219 GLY B CA 1
ATOM 4097 C C . GLY B 1 219 ? 86.287 83.436 15.098 1.00 19.53 219 GLY B C 1
ATOM 4098 O O . GLY B 1 219 ? 86.542 83.575 16.272 1.00 20.44 219 GLY B O 1
ATOM 4099 N N . VAL B 1 220 ? 85.714 82.337 14.633 1.00 18.11 220 VAL B N 1
ATOM 4100 C CA . VAL B 1 220 ? 85.285 81.213 15.530 1.00 18.50 220 VAL B CA 1
ATOM 4101 C C . VAL B 1 220 ? 86.411 80.194 15.637 1.00 20.43 220 VAL B C 1
ATOM 4102 O O . VAL B 1 220 ? 86.889 79.717 14.588 1.00 18.69 220 VAL B O 1
ATOM 4106 N N . SER B 1 221 ? 86.798 79.819 16.853 1.00 17.53 221 SER B N 1
ATOM 4107 C CA . SER B 1 221 ? 87.715 78.674 17.051 1.00 18.64 221 SER B CA 1
ATOM 4108 C C . SER B 1 221 ? 87.298 77.880 18.305 1.00 16.94 221 SER B C 1
ATOM 4109 O O . SER B 1 221 ? 86.531 78.416 19.135 1.00 14.11 221 SER B O 1
ATOM 4112 N N . LEU B 1 222 ? 87.853 76.695 18.457 1.00 16.65 222 LEU B N 1
ATOM 4113 C CA . LEU B 1 222 ? 87.593 75.795 19.614 1.00 17.55 222 LEU B CA 1
ATOM 4114 C C . LEU B 1 222 ? 88.866 75.660 20.433 1.00 20.90 222 LEU B C 1
ATOM 4115 O O . LEU B 1 222 ? 89.963 75.671 19.847 1.00 17.58 222 LEU B O 1
ATOM 4120 N N . ASP B 1 223 ? 88.713 75.462 21.741 1.00 17.42 223 ASP B N 1
ATOM 4121 C CA . ASP B 1 223 ? 89.792 75.028 22.642 1.00 18.28 223 ASP B CA 1
ATOM 4122 C C . ASP B 1 223 ? 89.205 73.876 23.481 1.00 19.35 223 ASP B C 1
ATOM 4123 O O . ASP B 1 223 ? 88.321 74.131 24.333 1.00 16.27 223 ASP B O 1
ATOM 4128 N N . ASP B 1 224 ? 89.601 72.645 23.200 1.00 17.51 224 ASP B N 1
ATOM 4129 C CA . ASP B 1 224 ? 89.105 71.443 23.916 1.00 17.25 224 ASP B CA 1
ATOM 4130 C C . ASP B 1 224 ? 89.360 71.618 25.430 1.00 16.26 224 ASP B C 1
ATOM 4131 O O . ASP B 1 224 ? 88.504 71.224 26.217 1.00 15.65 224 ASP B O 1
ATOM 4136 N N . ARG B 1 225 ? 90.483 72.261 25.803 1.00 13.03 225 ARG B N 1
ATOM 4137 C CA . ARG B 1 225 ? 90.826 72.821 27.139 1.00 15.41 225 ARG B CA 1
ATOM 4138 C C . ARG B 1 225 ? 91.183 71.722 28.149 1.00 16.44 225 ARG B C 1
ATOM 4139 O O . ARG B 1 225 ? 92.206 71.856 28.823 1.00 14.85 225 ARG B O 1
ATOM 4147 N N . VAL B 1 226 ? 90.356 70.690 28.284 1.00 14.84 226 VAL B N 1
ATOM 4148 C CA . VAL B 1 226 ? 90.458 69.734 29.419 1.00 15.25 226 VAL B CA 1
ATOM 4149 C C . VAL B 1 226 ? 89.952 68.382 28.894 1.00 14.22 226 VAL B C 1
ATOM 4150 O O . VAL B 1 226 ? 89.281 68.350 27.870 1.00 14.39 226 VAL B O 1
ATOM 4154 N N . GLU B 1 227 ? 90.291 67.331 29.600 1.00 12.93 227 GLU B N 1
ATOM 4155 C CA . GLU B 1 227 ? 89.708 65.978 29.486 1.00 13.69 227 GLU B CA 1
ATOM 4156 C C . GLU B 1 227 ? 88.531 65.874 30.440 1.00 12.47 227 GLU B C 1
ATOM 4157 O O . GLU B 1 227 ? 88.709 66.202 31.630 1.00 14.56 227 GLU B O 1
ATOM 4163 N N . GLN B 1 228 ? 87.399 65.389 29.965 1.00 11.15 228 GLN B N 1
ATOM 4164 C CA . GLN B 1 228 ? 86.224 65.172 30.814 1.00 10.00 228 GLN B CA 1
ATOM 4165 C C . GLN B 1 228 ? 86.071 63.680 31.098 1.00 9.76 228 GLN B C 1
ATOM 4166 O O . GLN B 1 228 ? 86.524 62.820 30.319 1.00 8.92 228 GLN B O 1
ATOM 4172 N N . MET B 1 229 ? 85.437 63.389 32.226 1.00 9.85 229 MET B N 1
ATOM 4173 C CA . MET B 1 229 ? 85.427 62.017 32.787 1.00 10.61 229 MET B CA 1
ATOM 4174 C C . MET B 1 229 ? 84.566 61.119 31.911 1.00 10.22 229 MET B C 1
ATOM 4175 O O . MET B 1 229 ? 84.939 59.941 31.695 1.00 10.12 229 MET B O 1
ATOM 4180 N N . GLY B 1 230 ? 83.410 61.594 31.457 1.00 10.42 230 GLY B N 1
ATOM 4181 C CA . GLY B 1 230 ? 82.508 60.773 30.639 1.00 10.38 230 GLY B CA 1
ATOM 4182 C C . GLY B 1 230 ? 81.716 61.570 29.606 1.00 10.02 230 GLY B C 1
ATOM 4183 O O . GLY B 1 230 ? 82.075 62.697 29.306 1.00 9.49 230 GLY B O 1
ATOM 4184 N N . VAL B 1 231 ? 80.687 60.934 29.077 1.00 9.40 231 VAL B N 1
ATOM 4185 C CA . VAL B 1 231 ? 79.951 61.361 27.844 1.00 10.48 231 VAL B CA 1
ATOM 4186 C C . VAL B 1 231 ? 80.945 61.902 26.803 1.00 10.13 231 VAL B C 1
ATOM 4187 O O . VAL B 1 231 ? 80.659 62.875 26.094 1.00 10.83 231 VAL B O 1
ATOM 4191 N N . ARG B 1 232 ? 82.053 61.186 26.616 1.00 9.74 232 ARG B N 1
ATOM 4192 C CA . ARG B 1 232 ? 83.213 61.677 25.847 1.00 8.82 232 ARG B CA 1
ATOM 4193 C C . ARG B 1 232 ? 82.937 61.657 24.353 1.00 9.26 232 ARG B C 1
ATOM 4194 O O . ARG B 1 232 ? 83.582 62.444 23.646 1.00 8.73 232 ARG B O 1
ATOM 4202 N N . ALA B 1 233 ? 82.055 60.814 23.864 1.00 9.66 233 ALA B N 1
ATOM 4203 C CA . ALA B 1 233 ? 81.715 60.837 22.427 1.00 10.98 233 ALA B CA 1
ATOM 4204 C C . ALA B 1 233 ? 81.177 62.225 22.034 1.00 11.07 233 ALA B C 1
ATOM 4205 O O . ALA B 1 233 ? 81.325 62.581 20.846 1.00 11.66 233 ALA B O 1
ATOM 4207 N N . ALA B 1 234 ? 80.604 62.993 22.960 1.00 10.69 234 ALA B N 1
ATOM 4208 C CA . ALA B 1 234 ? 80.142 64.375 22.697 1.00 11.15 234 ALA B CA 1
ATOM 4209 C C . ALA B 1 234 ? 80.922 65.342 23.587 1.00 11.75 234 ALA B C 1
ATOM 4210 O O . ALA B 1 234 ? 80.303 66.319 24.063 1.00 12.55 234 ALA B O 1
ATOM 4212 N N . ALA B 1 235 ? 82.224 65.108 23.806 1.00 10.57 235 ALA B N 1
ATOM 4213 C CA . ALA B 1 235 ? 83.048 65.931 24.705 1.00 10.70 235 ALA B CA 1
ATOM 4214 C C . ALA B 1 235 ? 82.862 67.429 24.390 1.00 10.65 235 ALA B C 1
ATOM 4215 O O . ALA B 1 235 ? 82.693 67.784 23.179 1.00 11.28 235 ALA B O 1
ATOM 4217 N N . THR B 1 236 ? 82.955 68.228 25.427 1.00 10.54 236 THR B N 1
ATOM 4218 C CA . THR B 1 236 ? 82.854 69.722 25.408 1.00 10.05 236 THR B CA 1
ATOM 4219 C C . THR B 1 236 ? 84.136 70.321 24.811 1.00 10.45 236 THR B C 1
ATOM 4220 O O . THR B 1 236 ? 85.232 69.671 24.865 1.00 9.94 236 THR B O 1
ATOM 4224 N N . SER B 1 237 ? 84.024 71.541 24.293 1.00 10.03 237 SER B N 1
ATOM 4225 C CA . SER B 1 237 ? 85.136 72.467 24.051 1.00 11.03 237 SER B CA 1
ATOM 4226 C C . SER B 1 237 ? 84.698 73.836 24.519 1.00 12.08 237 SER B C 1
ATOM 4227 O O . SER B 1 237 ? 83.488 74.071 24.565 1.00 11.18 237 SER B O 1
ATOM 4230 N N . ASP B 1 238 ? 85.657 74.693 24.803 1.00 12.37 238 ASP B N 1
ATOM 4231 C CA . ASP B 1 238 ? 85.416 76.155 24.777 1.00 12.46 238 ASP B CA 1
ATOM 4232 C C . ASP B 1 238 ? 85.213 76.592 23.323 1.00 14.53 238 ASP B C 1
ATOM 4233 O O . ASP B 1 238 ? 85.884 76.005 22.396 1.00 13.61 238 ASP B O 1
ATOM 4238 N N . VAL B 1 239 ? 84.323 77.568 23.099 1.00 14.02 239 VAL B N 1
ATOM 4239 C CA . VAL B 1 239 ? 84.121 78.175 21.756 1.00 13.93 239 VAL B CA 1
ATOM 4240 C C . VAL B 1 239 ? 84.508 79.641 21.895 1.00 16.04 239 VAL B C 1
ATOM 4241 O O . VAL B 1 239 ? 84.044 80.308 22.860 1.00 14.28 239 VAL B O 1
ATOM 4245 N N . ILE B 1 240 ? 85.435 80.087 21.065 1.00 15.17 240 ILE B N 1
ATOM 4246 C CA . ILE B 1 240 ? 86.013 81.456 21.148 1.00 16.18 240 ILE B CA 1
ATOM 4247 C C . ILE B 1 240 ? 85.510 82.254 19.945 1.00 16.49 240 ILE B C 1
ATOM 4248 O O . ILE B 1 240 ? 85.589 81.742 18.800 1.00 18.11 240 ILE B O 1
ATOM 4253 N N . PHE B 1 241 ? 84.964 83.444 20.198 1.00 18.44 241 PHE B N 1
ATOM 4254 C CA . PHE B 1 241 ? 84.530 84.381 19.141 1.00 18.04 241 PHE B CA 1
ATOM 4255 C C . PHE B 1 241 ? 85.436 85.602 19.193 1.00 18.83 241 PHE B C 1
ATOM 4256 O O . PHE B 1 241 ? 85.520 86.219 20.271 1.00 17.98 241 PHE B O 1
ATOM 4264 N N . ASP B 1 242 ? 86.092 85.898 18.074 1.00 22.13 242 ASP B N 1
ATOM 4265 C CA . ASP B 1 242 ? 87.038 87.038 17.914 1.00 24.35 242 ASP B CA 1
ATOM 4266 C C . ASP B 1 242 ? 86.472 87.973 16.843 1.00 23.78 242 ASP B C 1
ATOM 4267 O O . ASP B 1 242 ? 86.804 87.828 15.644 1.00 23.32 242 ASP B O 1
ATOM 4272 N N . GLY B 1 243 ? 85.520 88.814 17.230 1.00 26.10 243 GLY B N 1
ATOM 4273 C CA . GLY B 1 243 ? 84.848 89.727 16.296 1.00 25.51 243 GLY B CA 1
ATOM 4274 C C . GLY B 1 243 ? 84.174 88.988 15.158 1.00 27.67 243 GLY B C 1
ATOM 4275 O O . GLY B 1 243 ? 84.213 89.447 14.000 1.00 25.31 243 GLY B O 1
ATOM 4276 N N . THR B 1 244 ? 83.475 87.895 15.450 1.00 21.24 244 THR B N 1
ATOM 4277 C CA . THR B 1 244 ? 82.746 87.138 14.422 1.00 20.57 244 THR B CA 1
ATOM 4278 C C . THR B 1 244 ? 81.576 87.966 13.897 1.00 23.38 244 THR B C 1
ATOM 4279 O O . THR B 1 244 ? 80.709 88.401 14.679 1.00 21.74 244 THR B O 1
ATOM 4283 N N . PRO B 1 245 ? 81.479 88.176 12.564 1.00 24.16 245 PRO B N 1
ATOM 4284 C CA . PRO B 1 245 ? 80.312 88.849 12.003 1.00 25.70 245 PRO B CA 1
ATOM 4285 C C . PRO B 1 245 ? 79.071 87.966 12.011 1.00 22.35 245 PRO B C 1
ATOM 4286 O O . PRO B 1 245 ? 79.131 86.868 11.616 1.00 21.66 245 PRO B O 1
ATOM 4290 N N . VAL B 1 246 ? 77.968 88.527 12.473 1.00 19.42 246 VAL B N 1
ATOM 4291 C CA . VAL B 1 246 ? 76.641 87.891 12.546 1.00 22.88 246 VAL B CA 1
ATOM 4292 C C . VAL B 1 246 ? 75.642 88.897 11.937 1.00 24.25 246 VAL B C 1
ATOM 4293 O O . VAL B 1 246 ? 75.531 90.032 12.461 1.00 24.53 246 VAL B O 1
ATOM 4297 N N . ARG B 1 247 ? 74.878 88.468 10.954 1.00 25.69 247 ARG B N 1
ATOM 4298 C CA . ARG B 1 247 ? 73.818 89.291 10.327 1.00 26.70 247 ARG B CA 1
ATOM 4299 C C . ARG B 1 247 ? 72.601 89.295 11.226 1.00 28.64 247 ARG B C 1
ATOM 4300 O O . ARG B 1 247 ? 72.427 88.320 11.994 1.00 25.40 247 ARG B O 1
ATOM 4308 N N . THR B 1 248 ? 71.755 90.329 11.092 1.00 24.83 248 THR B N 1
ATOM 4309 C CA . THR B 1 248 ? 70.495 90.479 11.845 1.00 23.54 248 THR B CA 1
ATOM 4310 C C . THR B 1 248 ? 69.648 89.236 11.638 1.00 22.10 248 THR B C 1
ATOM 4311 O O . THR B 1 248 ? 68.998 88.789 12.606 1.00 21.36 248 THR B O 1
ATOM 4315 N N . ALA B 1 249 ? 69.666 88.693 10.426 1.00 22.86 249 ALA B N 1
ATOM 4316 C CA . ALA B 1 249 ? 68.867 87.513 10.020 1.00 24.68 249 ALA B CA 1
ATOM 4317 C C . ALA B 1 249 ? 69.255 86.266 10.851 1.00 21.48 249 ALA B C 1
ATOM 4318 O O . ALA B 1 249 ? 68.496 85.277 10.832 1.00 23.40 249 ALA B O 1
ATOM 4320 N N . GLN B 1 250 ? 70.399 86.299 11.523 1.00 20.97 250 GLN B N 1
ATOM 4321 C CA . GLN B 1 250 ? 70.834 85.166 12.387 1.00 20.91 250 GLN B CA 1
ATOM 4322 C C . GLN B 1 250 ? 70.309 85.306 13.827 1.00 23.54 250 GLN B C 1
ATOM 4323 O O . GLN B 1 250 ? 70.408 84.309 14.583 1.00 19.42 250 GLN B O 1
ATOM 4329 N N . ARG B 1 251 ? 69.691 86.436 14.201 1.00 19.42 251 ARG B N 1
ATOM 4330 C CA . ARG B 1 251 ? 69.212 86.653 15.580 1.00 19.11 251 ARG B CA 1
ATOM 4331 C C . ARG B 1 251 ? 67.918 85.895 15.756 1.00 19.79 251 ARG B C 1
ATOM 4332 O O . ARG B 1 251 ? 67.021 86.064 14.951 1.00 21.90 251 ARG B O 1
ATOM 4340 N N . VAL B 1 252 ? 67.832 85.036 16.764 1.00 18.91 252 VAL B N 1
ATOM 4341 C CA . VAL B 1 252 ? 66.602 84.273 17.064 1.00 18.89 252 VAL B CA 1
ATOM 4342 C C . VAL B 1 252 ? 65.836 85.005 18.174 1.00 20.38 252 VAL B C 1
ATOM 4343 O O . VAL B 1 252 ? 66.327 85.082 19.313 1.00 18.22 252 VAL B O 1
ATOM 4347 N N . GLY B 1 253 ? 64.653 85.519 17.835 1.00 21.98 253 GLY B N 1
ATOM 4348 C CA . GLY B 1 253 ? 63.873 86.361 18.757 1.00 22.98 253 GLY B CA 1
ATOM 4349 C C . GLY B 1 253 ? 64.443 87.764 18.829 1.00 21.58 253 GLY B C 1
ATOM 4350 O O . GLY B 1 253 ? 65.435 88.118 18.179 1.00 22.20 253 GLY B O 1
ATOM 4351 N N . PRO B 1 254 ? 63.878 88.606 19.722 1.00 24.78 254 PRO B N 1
ATOM 4352 C CA . PRO B 1 254 ? 64.364 89.981 19.842 1.00 25.26 254 PRO B CA 1
ATOM 4353 C C . PRO B 1 254 ? 65.666 90.140 20.636 1.00 23.83 254 PRO B C 1
ATOM 4354 O O . PRO B 1 254 ? 66.055 89.282 21.432 1.00 23.27 254 PRO B O 1
ATOM 4358 N N . PRO B 1 255 ? 66.338 91.296 20.481 1.00 27.43 255 PRO B N 1
ATOM 4359 C CA . PRO B 1 255 ? 67.438 91.695 21.364 1.00 29.05 255 PRO B CA 1
ATOM 4360 C C . PRO B 1 255 ? 66.959 91.762 22.831 1.00 28.72 255 PRO B C 1
ATOM 4361 O O . PRO B 1 255 ? 65.848 92.246 23.082 1.00 25.28 255 PRO B O 1
ATOM 4365 N N . GLY B 1 256 ? 67.716 91.135 23.742 1.00 22.94 256 GLY B N 1
ATOM 4366 C CA . GLY B 1 256 ? 67.357 90.906 25.144 1.00 21.42 256 GLY B CA 1
ATOM 4367 C C . GLY B 1 256 ? 66.311 89.834 25.395 1.00 20.38 256 GLY B C 1
ATOM 4368 O O . GLY B 1 256 ? 65.892 89.741 26.549 1.00 22.43 256 GLY B O 1
ATOM 4369 N N . GLY B 1 257 ? 65.911 89.048 24.396 1.00 18.07 257 GLY B N 1
ATOM 4370 C CA . GLY B 1 257 ? 64.897 87.990 24.538 1.00 19.16 257 GLY B CA 1
ATOM 4371 C C . GLY B 1 257 ? 65.520 86.596 24.664 1.00 19.54 257 GLY B C 1
ATOM 4372 O O . GLY B 1 257 ? 64.738 85.613 24.712 1.00 19.56 257 GLY B O 1
ATOM 4373 N N . GLY B 1 258 ? 66.848 86.536 24.852 1.00 19.66 258 GLY B N 1
ATOM 4374 C CA . GLY B 1 258 ? 67.614 85.279 25.016 1.00 20.42 258 GLY B CA 1
ATOM 4375 C C . GLY B 1 258 ? 67.076 84.406 26.137 1.00 19.62 258 GLY B C 1
ATOM 4376 O O . GLY B 1 258 ? 66.911 83.197 25.925 1.00 19.94 258 GLY B O 1
ATOM 4377 N N . GLN B 1 259 ? 66.772 84.961 27.300 1.00 19.35 259 GLN B N 1
ATOM 4378 C CA . GLN B 1 259 ? 66.251 84.157 28.430 1.00 22.04 259 GLN B CA 1
ATOM 4379 C C . GLN B 1 259 ? 64.884 83.555 28.108 1.00 22.68 259 GLN B C 1
ATOM 4380 O O . GLN B 1 259 ? 64.646 82.391 28.490 1.00 22.63 259 GLN B O 1
ATOM 4386 N N . THR B 1 260 ? 64.006 84.260 27.409 1.00 20.29 260 THR B N 1
ATOM 4387 C CA . THR B 1 260 ? 62.689 83.697 27.003 1.00 23.26 260 THR B CA 1
ATOM 4388 C C . THR B 1 260 ? 62.905 82.536 26.014 1.00 21.39 260 THR B C 1
ATOM 4389 O O . THR B 1 260 ? 62.220 81.504 26.150 1.00 21.96 260 THR B O 1
ATOM 4393 N N . VAL B 1 261 ? 63.774 82.728 25.037 1.00 21.92 261 VAL B N 1
ATOM 4394 C CA . VAL B 1 261 ? 64.145 81.662 24.072 1.00 25.73 261 VAL B CA 1
ATOM 4395 C C . VAL B 1 261 ? 64.653 80.422 24.842 1.00 27.15 261 VAL B C 1
ATOM 4396 O O . VAL B 1 261 ? 64.121 79.350 24.584 1.00 29.41 261 VAL B O 1
ATOM 4400 N N . ALA B 1 262 ? 65.589 80.567 25.781 1.00 27.20 262 ALA B N 1
ATOM 4401 C CA . ALA B 1 262 ? 66.140 79.427 26.569 1.00 26.08 262 ALA B CA 1
ATOM 4402 C C . ALA B 1 262 ? 65.060 78.797 27.450 1.00 29.54 262 ALA B C 1
ATOM 4403 O O . ALA B 1 262 ? 64.999 77.559 27.497 1.00 29.52 262 ALA B O 1
ATOM 4405 N N . LEU B 1 263 ? 64.229 79.616 28.109 1.00 29.92 263 LEU B N 1
ATOM 4406 C CA . LEU B 1 263 ? 63.236 79.158 29.113 1.00 34.15 263 LEU B CA 1
ATOM 4407 C C . LEU B 1 263 ? 62.204 78.264 28.438 1.00 34.55 263 LEU B C 1
ATOM 4408 O O . LEU B 1 263 ? 61.825 77.236 29.037 1.00 31.23 263 LEU B O 1
ATOM 4413 N N . SER B 1 264 ? 61.815 78.557 27.202 1.00 32.37 264 SER B N 1
ATOM 4414 C CA . SER B 1 264 ? 60.786 77.752 26.507 1.00 31.51 264 SER B CA 1
ATOM 4415 C C . SER B 1 264 ? 61.264 76.296 26.371 1.00 25.76 264 SER B C 1
ATOM 4416 O O . SER B 1 264 ? 60.438 75.453 26.235 1.00 32.83 264 SER B O 1
ATOM 4419 N N . GLY B 1 265 ? 62.573 76.022 26.309 1.00 30.87 265 GLY B N 1
ATOM 4420 C CA . GLY B 1 265 ? 63.151 74.662 26.164 1.00 29.15 265 GLY B CA 1
ATOM 4421 C C . GLY B 1 265 ? 63.688 74.057 27.487 1.00 31.45 265 GLY B C 1
ATOM 4422 O O . GLY B 1 265 ? 64.263 72.959 27.477 1.00 24.17 265 GLY B O 1
ATOM 4423 N N . LEU B 1 266 ? 63.531 74.731 28.623 1.00 27.86 266 LEU B N 1
ATOM 4424 C CA . LEU B 1 266 ? 64.090 74.261 29.925 1.00 27.54 266 LEU B CA 1
ATOM 4425 C C . LEU B 1 266 ? 63.461 72.904 30.295 1.00 21.80 266 LEU B C 1
ATOM 4426 O O . LEU B 1 266 ? 64.210 71.975 30.555 1.00 22.82 266 LEU B O 1
ATOM 4431 N N . GLY B 1 267 ? 62.133 72.829 30.349 1.00 19.16 267 GLY B N 1
ATOM 4432 C CA . GLY B 1 267 ? 61.363 71.621 30.692 1.00 18.32 267 GLY B CA 1
ATOM 4433 C C . GLY B 1 267 ? 61.711 70.477 29.769 1.00 16.87 267 GLY B C 1
ATOM 4434 O O . GLY B 1 267 ? 62.037 69.343 30.220 1.00 13.40 267 GLY B O 1
ATOM 4435 N N . LEU B 1 268 ? 61.724 70.752 28.469 1.00 16.37 268 LEU B N 1
ATOM 4436 C CA . LEU B 1 268 ? 61.949 69.701 27.456 1.00 15.16 268 LEU B CA 1
ATOM 4437 C C . LEU B 1 268 ? 63.392 69.222 27.577 1.00 12.67 268 LEU B C 1
ATOM 4438 O O . LEU B 1 268 ? 63.597 68.028 27.410 1.00 12.55 268 LEU B O 1
ATOM 4443 N N . GLY B 1 269 ? 64.318 70.118 27.885 1.00 11.89 269 GLY B N 1
ATOM 4444 C CA . GLY B 1 269 ? 65.739 69.766 28.090 1.00 12.54 269 GLY B CA 1
ATOM 4445 C C . GLY B 1 269 ? 65.872 68.789 29.238 1.00 13.77 269 GLY B C 1
ATOM 4446 O O . GLY B 1 269 ? 66.563 67.755 29.119 1.00 12.12 269 GLY B O 1
ATOM 4447 N N . ARG B 1 270 ? 65.191 69.084 30.335 1.00 12.82 270 ARG B N 1
ATOM 4448 C CA . ARG B 1 270 ? 65.184 68.172 31.494 1.00 12.23 270 ARG B CA 1
ATOM 4449 C C . ARG B 1 270 ? 64.531 66.856 31.158 1.00 10.51 270 ARG B C 1
ATOM 4450 O O . ARG B 1 270 ? 65.061 65.844 31.685 1.00 9.84 270 ARG B O 1
ATOM 4458 N N . LEU B 1 271 ? 63.485 66.773 30.342 1.00 10.54 271 LEU B N 1
ATOM 4459 C CA . LEU B 1 271 ? 62.917 65.451 29.982 1.00 11.07 271 LEU B CA 1
ATOM 4460 C C . LEU B 1 271 ? 63.905 64.652 29.141 1.00 10.06 271 LEU B C 1
ATOM 4461 O O . LEU B 1 271 ? 63.976 63.409 29.298 1.00 10.38 271 LEU B O 1
ATOM 4466 N N . GLY B 1 272 ? 64.645 65.316 28.285 1.00 10.50 272 GLY B N 1
ATOM 4467 C CA . GLY B 1 272 ? 65.617 64.622 27.418 1.00 10.06 272 GLY B CA 1
ATOM 4468 C C . GLY B 1 272 ? 66.719 63.998 28.253 1.00 10.33 272 GLY B C 1
ATOM 4469 O O . GLY B 1 272 ? 67.079 62.825 28.005 1.00 10.10 272 GLY B O 1
ATOM 4470 N N . ILE B 1 273 ? 67.211 64.716 29.256 1.00 9.96 273 ILE B N 1
ATOM 4471 C CA . ILE B 1 273 ? 68.256 64.154 30.147 1.00 10.85 273 ILE B CA 1
ATOM 4472 C C . ILE B 1 273 ? 67.609 63.075 31.031 1.00 10.03 273 ILE B C 1
ATOM 4473 O O . ILE B 1 273 ? 68.291 62.070 31.276 1.00 8.37 273 ILE B O 1
ATOM 4478 N N . ALA B 1 274 ? 66.375 63.260 31.513 1.00 10.21 274 ALA B N 1
ATOM 4479 C CA . ALA B 1 274 ? 65.696 62.186 32.299 1.00 10.17 274 ALA B CA 1
ATOM 4480 C C . ALA B 1 274 ? 65.670 60.911 31.433 1.00 9.98 274 ALA B C 1
ATOM 4481 O O . ALA B 1 274 ? 65.924 59.786 31.918 1.00 10.35 274 ALA B O 1
ATOM 4483 N N . ALA B 1 275 ? 65.422 61.050 30.140 1.00 9.79 275 ALA B N 1
ATOM 4484 C CA . ALA B 1 275 ? 65.423 59.893 29.213 1.00 9.88 275 ALA B CA 1
ATOM 4485 C C . ALA B 1 275 ? 66.827 59.300 29.078 1.00 8.55 275 ALA B C 1
ATOM 4486 O O . ALA B 1 275 ? 66.988 58.060 29.057 1.00 8.48 275 ALA B O 1
ATOM 4488 N N . GLN B 1 276 ? 67.837 60.126 28.947 1.00 8.32 276 GLN B N 1
ATOM 4489 C CA . GLN B 1 276 ? 69.237 59.638 28.853 1.00 9.73 276 GLN B CA 1
ATOM 4490 C C . GLN B 1 276 ? 69.616 58.849 30.137 1.00 9.24 276 GLN B C 1
ATOM 4491 O O . GLN B 1 276 ? 70.197 57.743 30.026 1.00 8.82 276 GLN B O 1
ATOM 4497 N N . MET B 1 277 ? 69.217 59.363 31.291 1.00 9.49 277 MET B N 1
ATOM 4498 C CA . MET B 1 277 ? 69.539 58.736 32.597 1.00 9.10 277 MET B CA 1
ATOM 4499 C C . MET B 1 277 ? 68.754 57.423 32.735 1.00 8.79 277 MET B C 1
ATOM 4500 O O . MET B 1 277 ? 69.341 56.429 33.194 1.00 8.67 277 MET B O 1
ATOM 4505 N N . THR B 1 278 ? 67.489 57.377 32.318 1.00 8.83 278 THR B N 1
ATOM 4506 C CA . THR B 1 278 ? 66.650 56.160 32.353 1.00 9.52 278 THR B CA 1
ATOM 4507 C C . THR B 1 278 ? 67.260 55.092 31.464 1.00 9.45 278 THR B C 1
ATOM 4508 O O . THR B 1 278 ? 67.339 53.894 31.860 1.00 7.94 278 THR B O 1
ATOM 4512 N N . GLY B 1 279 ? 67.689 55.481 30.255 1.00 8.09 279 GLY B N 1
ATOM 4513 C CA . GLY B 1 279 ? 68.312 54.516 29.336 1.00 8.46 279 GLY B CA 1
ATOM 4514 C C . GLY B 1 279 ? 69.621 53.980 29.884 1.00 8.47 279 GLY B C 1
ATOM 4515 O O . GLY B 1 279 ? 69.846 52.734 29.810 1.00 8.19 279 GLY B O 1
ATOM 4516 N N . LEU B 1 280 ? 70.471 54.880 30.391 1.00 8.15 280 LEU B N 1
ATOM 4517 C CA . LEU B 1 280 ? 71.777 54.502 30.995 1.00 8.70 280 LEU B CA 1
ATOM 4518 C C . LEU B 1 280 ? 71.520 53.455 32.101 1.00 8.47 280 LEU B C 1
ATOM 4519 O O . LEU B 1 280 ? 72.189 52.408 32.151 1.00 9.31 280 LEU B O 1
ATOM 4524 N N . ALA B 1 281 ? 70.572 53.713 32.983 1.00 9.05 281 ALA B N 1
ATOM 4525 C CA . ALA B 1 281 ? 70.240 52.831 34.114 1.00 9.04 281 ALA B CA 1
ATOM 4526 C C . ALA B 1 281 ? 69.804 51.457 33.597 1.00 8.67 281 ALA B C 1
ATOM 4527 O O . ALA B 1 281 ? 70.216 50.429 34.148 1.00 8.30 281 ALA B O 1
ATOM 4529 N N . GLN B 1 282 ? 68.980 51.429 32.557 1.00 9.10 282 GLN B N 1
ATOM 4530 C CA . GLN B 1 282 ? 68.540 50.177 31.908 1.00 9.21 282 GLN B CA 1
ATOM 4531 C C . GLN B 1 282 ? 69.761 49.432 31.366 1.00 8.37 282 GLN B C 1
ATOM 4532 O O . GLN B 1 282 ? 69.816 48.207 31.468 1.00 7.63 282 GLN B O 1
ATOM 4538 N N . GLY B 1 283 ? 70.655 50.105 30.648 1.00 8.72 283 GLY B N 1
ATOM 4539 C CA . GLY B 1 283 ? 71.845 49.456 30.087 1.00 8.65 283 GLY B CA 1
ATOM 4540 C C . GLY B 1 283 ? 72.696 48.880 31.210 1.00 9.34 283 GLY B C 1
ATOM 4541 O O . GLY B 1 283 ? 73.225 47.726 31.097 1.00 9.05 283 GLY B O 1
ATOM 4542 N N . ALA B 1 284 ? 72.868 49.638 32.283 1.00 9.13 284 ALA B N 1
ATOM 4543 C CA . ALA B 1 284 ? 73.663 49.150 33.439 1.00 9.39 284 ALA B CA 1
ATOM 4544 C C . ALA B 1 284 ? 72.967 47.892 34.020 1.00 9.83 284 ALA B C 1
ATOM 4545 O O . ALA B 1 284 ? 73.660 46.859 34.297 1.00 10.10 284 ALA B O 1
ATOM 4547 N N . LEU B 1 285 ? 71.677 47.970 34.280 1.00 10.34 285 LEU B N 1
ATOM 4548 C CA . LEU B 1 285 ? 70.879 46.852 34.844 1.00 12.29 285 LEU B CA 1
ATOM 4549 C C . LEU B 1 285 ? 70.916 45.633 33.921 1.00 13.37 285 LEU B C 1
ATOM 4550 O O . LEU B 1 285 ? 71.134 44.544 34.470 1.00 13.14 285 LEU B O 1
ATOM 4555 N N . ASP B 1 286 ? 70.803 45.799 32.589 1.00 12.95 286 ASP B N 1
ATOM 4556 C CA . ASP B 1 286 ? 70.860 44.676 31.617 1.00 15.14 286 ASP B CA 1
ATOM 4557 C C . ASP B 1 286 ? 72.240 43.977 31.694 1.00 15.27 286 ASP B C 1
ATOM 4558 O O . ASP B 1 286 ? 72.279 42.732 31.764 1.00 11.50 286 ASP B O 1
ATOM 4563 N N . ALA B 1 287 ? 73.347 44.744 31.735 1.00 12.98 287 ALA B N 1
ATOM 4564 C CA . ALA B 1 287 ? 74.704 44.168 31.874 1.00 12.38 287 ALA B CA 1
ATOM 4565 C C . ALA B 1 287 ? 74.851 43.387 33.201 1.00 11.67 287 ALA B C 1
ATOM 4566 O O . ALA B 1 287 ? 75.360 42.245 33.196 1.00 11.38 287 ALA B O 1
ATOM 4568 N N . ALA B 1 288 ? 74.434 43.944 34.326 1.00 9.91 288 ALA B N 1
ATOM 4569 C CA . ALA B 1 288 ? 74.570 43.319 35.658 1.00 10.93 288 ALA B CA 1
ATOM 4570 C C . ALA B 1 288 ? 73.685 42.069 35.773 1.00 11.94 288 ALA B C 1
ATOM 4571 O O . ALA B 1 288 ? 74.166 41.025 36.271 1.00 10.46 288 ALA B O 1
ATOM 4573 N N . THR B 1 289 ? 72.435 42.138 35.298 1.00 11.94 289 THR B N 1
ATOM 4574 C CA . THR B 1 289 ? 71.500 40.980 35.371 1.00 13.17 289 THR B CA 1
ATOM 4575 C C . THR B 1 289 ? 72.115 39.831 34.543 1.00 13.75 289 THR B C 1
ATOM 4576 O O . THR B 1 289 ? 72.159 38.676 35.064 1.00 14.49 289 THR B O 1
ATOM 4580 N N . GLY B 1 290 ? 72.486 40.085 33.280 1.00 13.00 290 GLY B N 1
ATOM 4581 C CA . GLY B 1 290 ? 73.045 39.044 32.390 1.00 12.87 290 GLY B CA 1
ATOM 4582 C C . GLY B 1 290 ? 74.295 38.426 32.994 1.00 15.02 290 GLY B C 1
ATOM 4583 O O . GLY B 1 290 ? 74.454 37.191 32.990 1.00 14.43 290 GLY B O 1
ATOM 4584 N N . TYR B 1 291 ? 75.184 39.254 33.570 1.00 13.58 291 TYR B N 1
ATOM 4585 C CA . TYR B 1 291 ? 76.436 38.756 34.179 1.00 12.65 291 TYR B CA 1
ATOM 4586 C C . TYR B 1 291 ? 76.138 37.860 35.373 1.00 12.38 291 TYR B C 1
ATOM 4587 O O . TYR B 1 291 ? 76.830 36.843 35.583 1.00 12.68 291 TYR B O 1
ATOM 4596 N N . SER B 1 292 ? 75.174 38.236 36.196 1.00 11.71 292 SER B N 1
ATOM 4597 C CA . SER B 1 292 ? 74.866 37.533 37.449 1.00 12.37 292 SER B CA 1
ATOM 4598 C C . SER B 1 292 ? 74.371 36.097 37.145 1.00 14.01 292 SER B C 1
ATOM 4599 O O . SER B 1 292 ? 74.537 35.232 38.020 1.00 13.50 292 SER B O 1
ATOM 4602 N N . ARG B 1 293 ? 73.841 35.871 35.950 1.00 14.57 293 ARG B N 1
ATOM 4603 C CA . ARG B 1 293 ? 73.347 34.525 35.550 1.00 17.13 293 ARG B CA 1
ATOM 4604 C C . ARG B 1 293 ? 74.513 33.617 35.161 1.00 17.99 293 ARG B C 1
ATOM 4605 O O . ARG B 1 293 ? 74.329 32.388 35.276 1.00 17.98 293 ARG B O 1
ATOM 4613 N N . VAL B 1 294 ? 75.646 34.167 34.720 1.00 16.62 294 VAL B N 1
ATOM 4614 C CA . VAL B 1 294 ? 76.727 33.355 34.090 1.00 17.50 294 VAL B CA 1
ATOM 4615 C C . VAL B 1 294 ? 78.016 33.365 34.913 1.00 18.94 294 VAL B C 1
ATOM 4616 O O . VAL B 1 294 ? 78.698 32.344 34.927 1.00 17.07 294 VAL B O 1
ATOM 4620 N N . ARG B 1 295 ? 78.313 34.401 35.692 1.00 14.07 295 ARG B N 1
ATOM 4621 C CA . ARG B 1 295 ? 79.519 34.378 36.564 1.00 14.03 295 ARG B CA 1
ATOM 4622 C C . ARG B 1 295 ? 79.314 33.388 37.721 1.00 13.88 295 ARG B C 1
ATOM 4623 O O . ARG B 1 295 ? 78.333 33.507 38.488 1.00 14.50 295 ARG B O 1
ATOM 4631 N N . GLU B 1 296 ? 80.253 32.470 37.894 1.00 14.25 296 GLU B N 1
ATOM 4632 C CA . GLU B 1 296 ? 80.254 31.490 39.015 1.00 15.65 296 GLU B CA 1
ATOM 4633 C C . GLU B 1 296 ? 81.472 31.691 39.913 1.00 14.88 296 GLU B C 1
ATOM 4634 O O . GLU B 1 296 ? 82.578 31.893 39.404 1.00 13.55 296 GLU B O 1
ATOM 4640 N N . GLN B 1 297 ? 81.194 31.765 41.209 1.00 15.87 297 GLN B N 1
ATOM 4641 C CA . GLN B 1 297 ? 82.188 31.712 42.301 1.00 18.37 297 GLN B CA 1
ATOM 4642 C C . GLN B 1 297 ? 81.618 30.782 43.378 1.00 21.39 297 GLN B C 1
ATOM 4643 O O . GLN B 1 297 ? 80.383 30.756 43.591 1.00 20.16 297 GLN B O 1
ATOM 4649 N N . PHE B 1 298 ? 82.483 30.035 44.058 1.00 21.57 298 PHE B N 1
ATOM 4650 C CA . PHE B 1 298 ? 82.070 29.101 45.150 1.00 22.21 298 PHE B CA 1
ATOM 4651 C C . PHE B 1 298 ? 81.143 28.003 44.603 1.00 24.09 298 PHE B C 1
ATOM 4652 O O . PHE B 1 298 ? 80.347 27.484 45.381 1.00 25.57 298 PHE B O 1
ATOM 4660 N N . GLY B 1 299 ? 81.250 27.660 43.326 1.00 23.41 299 GLY B N 1
ATOM 4661 C CA . GLY B 1 299 ? 80.566 26.491 42.733 1.00 24.12 299 GLY B CA 1
ATOM 4662 C C . GLY B 1 299 ? 79.190 26.801 42.167 1.00 27.04 299 GLY B C 1
ATOM 4663 O O . GLY B 1 299 ? 78.515 25.874 41.811 1.00 22.47 299 GLY B O 1
ATOM 4664 N N . GLY B 1 300 ? 78.783 28.065 41.997 1.00 23.74 300 GLY B N 1
ATOM 4665 C CA . GLY B 1 300 ? 77.432 28.373 41.490 1.00 21.39 300 GLY B CA 1
ATOM 4666 C C . GLY B 1 300 ? 77.321 29.836 41.075 1.00 20.15 300 GLY B C 1
ATOM 4667 O O . GLY B 1 300 ? 78.239 30.643 41.399 1.00 15.11 300 GLY B O 1
ATOM 4668 N N . ARG B 1 301 ? 76.249 30.173 40.375 1.00 17.70 301 ARG B N 1
ATOM 4669 C CA . ARG B 1 301 ? 76.059 31.550 39.817 1.00 17.03 301 ARG B CA 1
ATOM 4670 C C . ARG B 1 301 ? 75.936 32.557 40.961 1.00 14.98 301 ARG B C 1
ATOM 4671 O O . ARG B 1 301 ? 75.309 32.269 41.977 1.00 14.08 301 ARG B O 1
ATOM 4679 N N . ILE B 1 302 ? 76.539 33.752 40.797 1.00 13.80 302 ILE B N 1
ATOM 4680 C CA . ILE B 1 302 ? 76.519 34.781 41.874 1.00 12.88 302 ILE B CA 1
ATOM 4681 C C . ILE B 1 302 ? 75.092 35.280 42.089 1.00 11.89 302 ILE B C 1
ATOM 4682 O O . ILE B 1 302 ? 74.776 35.656 43.229 1.00 12.28 302 ILE B O 1
ATOM 4687 N N . ALA B 1 303 ? 74.200 35.188 41.098 1.00 12.77 303 ALA B N 1
ATOM 4688 C CA . ALA B 1 303 ? 72.784 35.570 41.272 1.00 14.09 303 ALA B CA 1
ATOM 4689 C C . ALA B 1 303 ? 72.105 34.764 42.401 1.00 16.23 303 ALA B C 1
ATOM 4690 O O . ALA B 1 303 ? 71.110 35.279 42.964 1.00 16.20 303 ALA B O 1
ATOM 4692 N N . ASP B 1 304 ? 72.609 33.605 42.806 1.00 15.80 304 ASP B N 1
ATOM 4693 C CA . ASP B 1 304 ? 71.916 32.820 43.857 1.00 16.98 304 ASP B CA 1
ATOM 4694 C C . ASP B 1 304 ? 72.231 33.378 45.252 1.00 17.67 304 ASP B C 1
ATOM 4695 O O . ASP B 1 304 ? 71.826 32.752 46.211 1.00 17.31 304 ASP B O 1
ATOM 4700 N N . HIS B 1 305 ? 72.934 34.503 45.391 1.00 13.92 305 HIS B N 1
ATOM 4701 C CA . HIS B 1 305 ? 73.193 35.108 46.716 1.00 13.70 305 HIS B CA 1
ATOM 4702 C C . HIS B 1 305 ? 72.292 36.352 46.807 1.00 11.94 305 HIS B C 1
ATOM 4703 O O . HIS B 1 305 ? 72.298 37.148 45.829 1.00 11.50 305 HIS B O 1
ATOM 4710 N N . GLN B 1 306 ? 71.560 36.543 47.895 1.00 10.68 306 GLN B N 1
ATOM 4711 C CA . GLN B 1 306 ? 70.686 37.730 48.048 1.00 10.62 306 GLN B CA 1
ATOM 4712 C C . GLN B 1 306 ? 71.505 39.011 48.027 1.00 10.78 306 GLN B C 1
ATOM 4713 O O . GLN B 1 306 ? 70.996 40.038 47.623 1.00 10.20 306 GLN B O 1
ATOM 4719 N N . GLY B 1 307 ? 72.767 38.951 48.461 1.00 11.34 307 GLY B N 1
ATOM 4720 C CA . GLY B 1 307 ? 73.629 40.127 48.410 1.00 10.44 307 GLY B CA 1
ATOM 4721 C C . GLY B 1 307 ? 73.924 40.561 46.992 1.00 10.63 307 GLY B C 1
ATOM 4722 O O . GLY B 1 307 ? 74.253 41.770 46.785 1.00 10.30 307 GLY B O 1
ATOM 4723 N N . VAL B 1 308 ? 73.780 39.689 46.019 1.00 9.59 308 VAL B N 1
ATOM 4724 C CA . VAL B 1 308 ? 73.896 40.085 44.591 1.00 10.47 308 VAL B CA 1
ATOM 4725 C C . VAL B 1 308 ? 72.508 40.388 44.017 1.00 10.35 308 VAL B C 1
ATOM 4726 O O . VAL B 1 308 ? 72.332 41.427 43.349 1.00 10.67 308 VAL B O 1
ATOM 4730 N N . ALA B 1 309 ? 71.547 39.490 44.213 1.00 9.44 309 ALA B N 1
ATOM 4731 C CA . ALA B 1 309 ? 70.202 39.639 43.614 1.00 10.11 309 ALA B CA 1
ATOM 4732 C C . ALA B 1 309 ? 69.445 40.870 44.137 1.00 10.19 309 ALA B C 1
ATOM 4733 O O . ALA B 1 309 ? 68.737 41.516 43.321 1.00 9.90 309 ALA B O 1
ATOM 4735 N N . PHE B 1 310 ? 69.461 41.134 45.444 1.00 9.88 310 PHE B N 1
ATOM 4736 C CA . PHE B 1 310 ? 68.607 42.178 46.052 1.00 10.24 310 PHE B CA 1
ATOM 4737 C C . PHE B 1 310 ? 68.976 43.565 45.506 1.00 10.67 310 PHE B C 1
ATOM 4738 O O . PHE B 1 310 ? 68.070 44.346 45.193 1.00 10.40 310 PHE B O 1
ATOM 4746 N N . PRO B 1 311 ? 70.261 43.948 45.406 1.00 10.86 311 PRO B N 1
ATOM 4747 C CA . PRO B 1 311 ? 70.565 45.256 44.814 1.00 11.86 311 PRO B CA 1
ATOM 4748 C C . PRO B 1 311 ? 70.014 45.389 43.388 1.00 10.88 311 PRO B C 1
ATOM 4749 O O . PRO B 1 311 ? 69.663 46.503 43.004 1.00 11.49 311 PRO B O 1
ATOM 4753 N N . LEU B 1 312 ? 69.991 44.317 42.604 1.00 10.85 312 LEU B N 1
ATOM 4754 C CA . LEU B 1 312 ? 69.461 44.406 41.226 1.00 11.28 312 LEU B CA 1
ATOM 4755 C C . LEU B 1 312 ? 67.950 44.648 41.268 1.00 11.52 312 LEU B C 1
ATOM 4756 O O . LEU B 1 312 ? 67.468 45.437 40.475 1.00 11.42 312 LEU B O 1
ATOM 4761 N N . ALA B 1 313 ? 67.224 43.945 42.128 1.00 11.31 313 ALA B N 1
ATOM 4762 C CA . ALA B 1 313 ? 65.772 44.111 42.301 1.00 9.73 313 ALA B CA 1
ATOM 4763 C C . ALA B 1 313 ? 65.463 45.520 42.769 1.00 9.91 313 ALA B C 1
ATOM 4764 O O . ALA B 1 313 ? 64.450 46.084 42.345 1.00 9.40 313 ALA B O 1
ATOM 4766 N N . ASP B 1 314 ? 66.254 46.043 43.682 1.00 10.18 314 ASP B N 1
ATOM 4767 C CA . ASP B 1 314 ? 66.045 47.400 44.210 1.00 10.97 314 ASP B CA 1
ATOM 4768 C C . ASP B 1 314 ? 66.192 48.416 43.060 1.00 11.18 314 ASP B C 1
ATOM 4769 O O . ASP B 1 314 ? 65.337 49.283 42.910 1.00 11.15 314 ASP B O 1
ATOM 4774 N N . VAL B 1 315 ? 67.265 48.328 42.309 1.00 11.14 315 VAL B N 1
ATOM 4775 C CA . VAL B 1 315 ? 67.516 49.185 41.109 1.00 11.84 315 VAL B CA 1
ATOM 4776 C C . VAL B 1 315 ? 66.368 49.034 40.126 1.00 9.75 315 VAL B C 1
ATOM 4777 O O . VAL B 1 315 ? 65.911 50.042 39.621 1.00 11.24 315 VAL B O 1
ATOM 4781 N N . ALA B 1 316 ? 65.966 47.824 39.796 1.00 10.35 316 ALA B N 1
ATOM 4782 C CA . ALA B 1 316 ? 64.864 47.575 38.840 1.00 10.23 316 ALA B CA 1
ATOM 4783 C C . ALA B 1 316 ? 63.599 48.304 39.313 1.00 10.88 316 ALA B C 1
ATOM 4784 O O . ALA B 1 316 ? 62.915 48.879 38.460 1.00 9.54 316 ALA B O 1
ATOM 4786 N N . SER B 1 317 ? 63.288 48.258 40.606 1.00 9.60 317 SER B N 1
ATOM 4787 C CA . SER B 1 317 ? 62.081 48.901 41.186 1.00 10.23 317 SER B CA 1
ATOM 4788 C C . SER B 1 317 ? 62.165 50.422 41.041 1.00 10.24 317 SER B C 1
ATOM 4789 O O . SER B 1 317 ? 61.178 51.047 40.546 1.00 9.51 317 SER B O 1
ATOM 4792 N N . ARG B 1 318 ? 63.295 50.995 41.416 1.00 9.15 318 ARG B N 1
ATOM 4793 C CA . ARG B 1 318 ? 63.486 52.462 41.335 1.00 10.54 318 ARG B CA 1
ATOM 4794 C C . ARG B 1 318 ? 63.430 52.907 39.861 1.00 9.66 318 ARG B C 1
ATOM 4795 O O . ARG B 1 318 ? 62.886 53.987 39.578 1.00 9.10 318 ARG B O 1
ATOM 4803 N N . LEU B 1 319 ? 63.994 52.114 38.966 1.00 8.51 319 LEU B N 1
ATOM 4804 C CA . LEU B 1 319 ? 64.009 52.430 37.524 1.00 9.65 319 LEU B CA 1
ATOM 4805 C C . LEU B 1 319 ? 62.590 52.359 36.946 1.00 9.46 319 LEU B C 1
ATOM 4806 O O . LEU B 1 319 ? 62.254 53.204 36.150 1.00 10.47 319 LEU B O 1
ATOM 4811 N N . ALA B 1 320 ? 61.765 51.408 37.351 1.00 10.26 320 ALA B N 1
ATOM 4812 C CA . ALA B 1 320 ? 60.356 51.368 36.886 1.00 10.58 320 ALA B CA 1
ATOM 4813 C C . ALA B 1 320 ? 59.663 52.656 37.339 1.00 10.67 320 ALA B C 1
ATOM 4814 O O . ALA B 1 320 ? 58.895 53.233 36.543 1.00 9.80 320 ALA B O 1
ATOM 4816 N N . ALA B 1 321 ? 59.917 53.136 38.550 1.00 9.87 321 ALA B N 1
ATOM 4817 C CA . ALA B 1 321 ? 59.287 54.381 39.008 1.00 10.11 321 ALA B CA 1
ATOM 4818 C C . ALA B 1 321 ? 59.818 55.598 38.228 1.00 8.99 321 ALA B C 1
ATOM 4819 O O . ALA B 1 321 ? 59.001 56.473 37.908 1.00 8.85 321 ALA B O 1
ATOM 4821 N N . ALA B 1 322 ? 61.116 55.675 37.998 1.00 9.22 322 ALA B N 1
ATOM 4822 C CA . ALA B 1 322 ? 61.739 56.793 37.248 1.00 10.04 322 ALA B CA 1
ATOM 4823 C C . ALA B 1 322 ? 61.146 56.851 35.823 1.00 9.78 322 ALA B C 1
ATOM 4824 O O . ALA B 1 322 ? 60.767 57.972 35.336 1.00 9.05 322 ALA B O 1
ATOM 4826 N N . ARG B 1 323 ? 61.041 55.709 35.185 1.00 9.88 323 ARG B N 1
ATOM 4827 C CA . ARG B 1 323 ? 60.497 55.639 33.809 1.00 10.80 323 ARG B CA 1
ATOM 4828 C C . ARG B 1 323 ? 59.009 56.044 33.846 1.00 10.84 323 ARG B C 1
ATOM 4829 O O . ARG B 1 323 ? 58.595 56.803 32.989 1.00 9.83 323 ARG B O 1
ATOM 4837 N N . ALA B 1 324 ? 58.226 55.581 34.832 1.00 10.87 324 ALA B N 1
ATOM 4838 C CA . ALA B 1 324 ? 56.779 55.915 34.896 1.00 11.69 324 ALA B CA 1
ATOM 4839 C C . ALA B 1 324 ? 56.623 57.432 35.029 1.00 12.12 324 ALA B C 1
ATOM 4840 O O . ALA B 1 324 ? 55.738 58.049 34.391 1.00 11.08 324 ALA B O 1
ATOM 4842 N N . LEU B 1 325 ? 57.432 58.062 35.881 1.00 10.81 325 LEU B N 1
ATOM 4843 C CA . LEU B 1 325 ? 57.373 59.525 36.055 1.00 11.94 325 LEU B CA 1
ATOM 4844 C C . LEU B 1 325 ? 57.765 60.245 34.745 1.00 12.12 325 LEU B C 1
ATOM 4845 O O . LEU B 1 325 ? 57.124 61.232 34.435 1.00 11.06 325 LEU B O 1
ATOM 4850 N N . LEU B 1 326 ? 58.874 59.838 34.103 1.00 11.15 326 LEU B N 1
ATOM 4851 C CA . LEU B 1 326 ? 59.301 60.431 32.816 1.00 12.36 326 LEU B CA 1
ATOM 4852 C C . LEU B 1 326 ? 58.127 60.390 31.837 1.00 11.65 326 LEU B C 1
ATOM 4853 O O . LEU B 1 326 ? 57.840 61.420 31.215 1.00 10.30 326 LEU B O 1
ATOM 4858 N N . TYR B 1 327 ? 57.521 59.217 31.626 1.00 12.35 327 TYR B N 1
ATOM 4859 C CA . TYR B 1 327 ? 56.490 59.068 30.558 1.00 13.28 327 TYR B CA 1
ATOM 4860 C C . TYR B 1 327 ? 55.199 59.815 30.947 1.00 15.00 327 TYR B C 1
ATOM 4861 O O . TYR B 1 327 ? 54.497 60.370 30.086 1.00 12.78 327 TYR B O 1
ATOM 4870 N N . ARG B 1 328 ? 54.911 59.913 32.244 1.00 12.95 328 ARG B N 1
ATOM 4871 C CA . ARG B 1 328 ? 53.808 60.773 32.709 1.00 16.07 328 ARG B CA 1
ATOM 4872 C C . ARG B 1 328 ? 54.088 62.242 32.363 1.00 15.19 328 ARG B C 1
ATOM 4873 O O . ARG B 1 328 ? 53.155 62.944 31.821 1.00 16.33 328 ARG B O 1
ATOM 4881 N N . ALA B 1 329 ? 55.284 62.732 32.658 1.00 14.17 329 ALA B N 1
ATOM 4882 C CA . ALA B 1 329 ? 55.666 64.125 32.398 1.00 16.00 329 ALA B CA 1
ATOM 4883 C C . ALA B 1 329 ? 55.612 64.381 30.876 1.00 18.44 329 ALA B C 1
ATOM 4884 O O . ALA B 1 329 ? 55.095 65.434 30.508 1.00 17.87 329 ALA B O 1
ATOM 4886 N N . VAL B 1 330 ? 56.026 63.429 30.042 1.00 17.26 330 VAL B N 1
ATOM 4887 C CA . VAL B 1 330 ? 55.954 63.532 28.549 1.00 19.15 330 VAL B CA 1
ATOM 4888 C C . VAL B 1 330 ? 54.490 63.559 28.069 1.00 20.76 330 VAL B C 1
ATOM 4889 O O . VAL B 1 330 ? 54.168 64.470 27.275 1.00 20.24 330 VAL B O 1
ATOM 4893 N N . ASP B 1 331 ? 53.648 62.662 28.582 1.00 19.81 331 ASP B N 1
ATOM 4894 C CA . ASP B 1 331 ? 52.213 62.536 28.246 1.00 23.95 331 ASP B CA 1
ATOM 4895 C C . ASP B 1 331 ? 51.465 63.846 28.548 1.00 27.40 331 ASP B C 1
ATOM 4896 O O . ASP B 1 331 ? 50.582 64.219 27.733 1.00 29.00 331 ASP B O 1
ATOM 4901 N N . LEU B 1 332 ? 51.825 64.580 29.589 1.00 21.84 332 LEU B N 1
ATOM 4902 C CA . LEU B 1 332 ? 51.092 65.810 29.949 1.00 24.54 332 LEU B CA 1
ATOM 4903 C C . LEU B 1 332 ? 51.490 66.991 29.044 1.00 28.19 332 LEU B C 1
ATOM 4904 O O . LEU B 1 332 ? 50.920 68.078 29.251 1.00 23.81 332 LEU B O 1
ATOM 4909 N N . HIS B 1 333 ? 52.435 66.837 28.098 1.00 29.99 333 HIS B N 1
ATOM 4910 C CA . HIS B 1 333 ? 52.695 67.853 27.019 1.00 29.83 333 HIS B CA 1
ATOM 4911 C C . HIS B 1 333 ? 51.583 67.822 25.952 1.00 33.67 333 HIS B C 1
ATOM 4912 O O . HIS B 1 333 ? 50.976 66.750 25.721 1.00 32.39 333 HIS B O 1
ATOM 4919 N N . GLY B 1 334 ? 51.332 68.978 25.336 1.00 41.67 334 GLY B N 1
ATOM 4920 C CA . GLY B 1 334 ? 50.279 69.173 24.321 1.00 43.18 334 GLY B CA 1
ATOM 4921 C C . GLY B 1 334 ? 48.891 68.842 24.841 1.00 45.37 334 GLY B C 1
ATOM 4922 O O . GLY B 1 334 ? 48.086 68.331 24.050 1.00 51.68 334 GLY B O 1
ATOM 4923 N N . ARG B 1 335 ? 48.593 69.108 26.118 1.00 49.49 335 ARG B N 1
ATOM 4924 C CA . ARG B 1 335 ? 47.243 68.868 26.715 1.00 44.98 335 ARG B CA 1
ATOM 4925 C C . ARG B 1 335 ? 46.676 70.159 27.326 1.00 45.01 335 ARG B C 1
ATOM 4926 O O . ARG B 1 335 ? 45.631 70.058 27.971 1.00 46.41 335 ARG B O 1
ATOM 4934 N N . GLY B 1 336 ? 47.343 71.305 27.143 1.00 43.38 336 GLY B N 1
ATOM 4935 C CA . GLY B 1 336 ? 47.062 72.557 27.877 1.00 43.65 336 GLY B CA 1
ATOM 4936 C C . GLY B 1 336 ? 47.336 72.429 29.373 1.00 44.96 336 GLY B C 1
ATOM 4937 O O . GLY B 1 336 ? 46.701 73.151 30.175 1.00 38.36 336 GLY B O 1
ATOM 4938 N N . THR B 1 337 ? 48.235 71.557 29.781 1.00 36.76 337 THR B N 1
ATOM 4939 C CA . THR B 1 337 ? 48.579 71.421 31.177 1.00 32.77 337 THR B CA 1
ATOM 4940 C C . THR B 1 337 ? 49.254 72.700 31.666 1.00 28.03 337 THR B C 1
ATOM 4941 O O . THR B 1 337 ? 50.005 73.279 30.957 1.00 28.92 337 THR B O 1
ATOM 4945 N N . ASP B 1 338 ? 48.978 73.094 32.896 1.00 30.52 338 ASP B N 1
ATOM 4946 C CA . ASP B 1 338 ? 49.578 74.261 33.533 1.00 31.36 338 ASP B CA 1
ATOM 4947 C C . ASP B 1 338 ? 51.105 74.205 33.373 1.00 33.48 338 ASP B C 1
ATOM 4948 O O . ASP B 1 338 ? 51.736 73.224 33.666 1.00 29.50 338 ASP B O 1
ATOM 4953 N N . PRO B 1 339 ? 51.711 75.269 32.876 1.00 35.85 339 PRO B N 1
ATOM 4954 C CA . PRO B 1 339 ? 53.143 75.402 32.657 1.00 34.42 339 PRO B CA 1
ATOM 4955 C C . PRO B 1 339 ? 53.962 75.164 33.913 1.00 33.42 339 PRO B C 1
ATOM 4956 O O . PRO B 1 339 ? 54.973 74.564 33.777 1.00 27.16 339 PRO B O 1
ATOM 4960 N N . VAL B 1 340 ? 53.547 75.708 35.050 1.00 31.88 340 VAL B N 1
ATOM 4961 C CA . VAL B 1 340 ? 54.238 75.490 36.363 1.00 32.31 340 VAL B CA 1
ATOM 4962 C C . VAL B 1 340 ? 54.291 73.979 36.658 1.00 29.61 340 VAL B C 1
ATOM 4963 O O . VAL B 1 340 ? 55.364 73.465 37.022 1.00 25.95 340 VAL B O 1
ATOM 4967 N N . GLU B 1 341 ? 53.176 73.285 36.515 1.00 26.67 341 GLU B N 1
ATOM 4968 C CA . GLU B 1 341 ? 53.104 71.828 36.732 1.00 29.24 341 GLU B CA 1
ATOM 4969 C C . GLU B 1 341 ? 54.066 71.131 35.757 1.00 31.00 341 GLU B C 1
ATOM 4970 O O . GLU B 1 341 ? 54.731 70.187 36.206 1.00 22.68 341 GLU B O 1
ATOM 4976 N N . LEU B 1 342 ? 54.155 71.550 34.506 1.00 24.36 342 LEU B N 1
ATOM 4977 C CA . LEU B 1 342 ? 55.089 70.947 33.588 1.00 25.63 342 LEU B CA 1
ATOM 4978 C C . LEU B 1 342 ? 56.540 71.162 34.029 1.00 21.21 342 LEU B C 1
ATOM 4979 O O . LEU B 1 342 ? 57.295 70.277 33.940 1.00 19.61 342 LEU B O 1
ATOM 4984 N N . MET B 1 343 ? 56.865 72.351 34.491 1.00 22.28 343 MET B N 1
ATOM 4985 C CA . MET B 1 343 ? 58.196 72.672 34.998 1.00 23.26 343 MET B CA 1
ATOM 4986 C C . MET B 1 343 ? 58.508 71.757 36.209 1.00 22.92 343 MET B C 1
ATOM 4987 O O . MET B 1 343 ? 59.542 71.186 36.287 1.00 16.04 343 MET B O 1
ATOM 4992 N N . ARG B 1 344 ? 57.545 71.634 37.106 1.00 17.86 344 ARG B N 1
ATOM 4993 C CA . ARG B 1 344 ? 57.704 70.819 38.331 1.00 19.98 344 ARG B CA 1
ATOM 4994 C C . ARG B 1 344 ? 57.981 69.377 37.895 1.00 15.92 344 ARG B C 1
ATOM 4995 O O . ARG B 1 344 ? 58.987 68.814 38.384 1.00 15.42 344 ARG B O 1
ATOM 5003 N N . LEU B 1 345 ? 57.141 68.799 37.020 1.00 13.49 345 LEU B N 1
ATOM 5004 C CA . LEU B 1 345 ? 57.220 67.370 36.684 1.00 15.11 345 LEU B CA 1
ATOM 5005 C C . LEU B 1 345 ? 58.562 67.116 35.941 1.00 15.51 345 LEU B C 1
ATOM 5006 O O . LEU B 1 345 ? 59.163 66.043 36.160 1.00 14.23 345 LEU B O 1
ATOM 5011 N N . ALA B 1 346 ? 59.008 68.037 35.077 1.00 13.39 346 ALA B N 1
ATOM 5012 C CA . ALA B 1 346 ? 60.265 67.852 34.301 1.00 13.60 346 ALA B CA 1
ATOM 5013 C C . ALA B 1 346 ? 61.469 67.882 35.250 1.00 12.12 346 ALA B C 1
ATOM 5014 O O . ALA B 1 346 ? 62.351 66.967 35.098 1.00 11.01 346 ALA B O 1
ATOM 5016 N N . ALA B 1 347 ? 61.455 68.772 36.244 1.00 11.34 347 ALA B N 1
ATOM 5017 C CA . ALA B 1 347 ? 62.556 68.880 37.226 1.00 11.13 347 ALA B CA 1
ATOM 5018 C C . ALA B 1 347 ? 62.601 67.598 38.081 1.00 11.38 347 ALA B C 1
ATOM 5019 O O . ALA B 1 347 ? 63.692 67.035 38.306 1.00 9.75 347 ALA B O 1
ATOM 5021 N N . MET B 1 348 ? 61.438 67.129 38.511 1.00 10.14 348 MET B N 1
ATOM 5022 C CA . MET B 1 348 ? 61.328 65.904 39.347 1.00 10.90 348 MET B CA 1
ATOM 5023 C C . MET B 1 348 ? 61.760 64.695 38.517 1.00 10.71 348 MET B C 1
ATOM 5024 O O . MET B 1 348 ? 62.542 63.862 39.054 1.00 10.95 348 MET B O 1
ATOM 5029 N N . ALA B 1 349 ? 61.368 64.594 37.244 1.00 9.30 349 ALA B N 1
ATOM 5030 C CA . ALA B 1 349 ? 61.725 63.454 36.394 1.00 9.83 349 ALA B CA 1
ATOM 5031 C C . ALA B 1 349 ? 63.238 63.366 36.234 1.00 9.94 349 ALA B C 1
ATOM 5032 O O . ALA B 1 349 ? 63.828 62.259 36.307 1.00 10.16 349 ALA B O 1
ATOM 5034 N N . LYS B 1 350 ? 63.864 64.494 35.994 1.00 9.97 350 LYS B N 1
ATOM 5035 C CA . LYS B 1 350 ? 65.330 64.502 35.785 1.00 10.79 350 LYS B CA 1
ATOM 5036 C C . LYS B 1 350 ? 66.060 64.191 37.095 1.00 11.06 350 LYS B C 1
ATOM 5037 O O . LYS B 1 350 ? 67.005 63.416 37.109 1.00 9.11 350 LYS B O 1
ATOM 5043 N N . TYR B 1 351 ? 65.585 64.746 38.183 1.00 11.16 351 TYR B N 1
ATOM 5044 C CA . TYR B 1 351 ? 66.189 64.536 39.510 1.00 10.91 351 TYR B CA 1
ATOM 5045 C C . TYR B 1 351 ? 66.177 63.034 39.862 1.00 11.34 351 TYR B C 1
ATOM 5046 O O . TYR B 1 351 ? 67.199 62.430 40.264 1.00 10.71 351 TYR B O 1
ATOM 5055 N N . VAL B 1 352 ? 65.010 62.430 39.786 1.00 10.45 352 VAL B N 1
ATOM 5056 C CA . VAL B 1 352 ? 64.810 60.998 40.105 1.00 10.70 352 VAL B CA 1
ATOM 5057 C C . VAL B 1 352 ? 65.587 60.083 39.145 1.00 9.87 352 VAL B C 1
ATOM 5058 O O . VAL B 1 352 ? 66.264 59.145 39.619 1.00 9.08 352 VAL B O 1
ATOM 5062 N N . ALA B 1 353 ? 65.532 60.337 37.838 1.00 9.43 353 ALA B N 1
ATOM 5063 C CA . ALA B 1 353 ? 66.216 59.527 36.820 1.00 8.88 353 ALA B CA 1
ATOM 5064 C C . ALA B 1 353 ? 67.728 59.623 37.038 1.00 8.15 353 ALA B C 1
ATOM 5065 O O . ALA B 1 353 ? 68.365 58.580 36.978 1.00 7.50 353 ALA B O 1
ATOM 5067 N N . SER B 1 354 ? 68.264 60.789 37.363 1.00 8.15 354 SER B N 1
ATOM 5068 C CA . SER B 1 354 ? 69.687 60.959 37.626 1.00 9.35 354 SER B CA 1
ATOM 5069 C C . SER B 1 354 ? 70.149 60.108 38.811 1.00 9.51 354 SER B C 1
ATOM 5070 O O . SER B 1 354 ? 71.175 59.464 38.798 1.00 8.45 354 SER B O 1
ATOM 5073 N N . GLU B 1 355 ? 69.369 60.130 39.862 1.00 11.76 355 GLU B N 1
ATOM 5074 C CA . GLU B 1 355 ? 69.642 59.372 41.051 1.00 13.49 355 GLU B CA 1
ATOM 5075 C C . GLU B 1 355 ? 69.675 57.882 40.740 1.00 12.15 355 GLU B C 1
ATOM 5076 O O . GLU B 1 355 ? 70.586 57.236 41.071 1.00 9.76 355 GLU B O 1
ATOM 5082 N N . VAL B 1 356 ? 68.648 57.399 40.058 1.00 11.35 356 VAL B N 1
ATOM 5083 C CA . VAL B 1 356 ? 68.575 55.974 39.685 1.00 11.50 356 VAL B CA 1
ATOM 5084 C C . VAL B 1 356 ? 69.736 55.590 38.746 1.00 9.84 356 VAL B C 1
ATOM 5085 O O . VAL B 1 356 ? 70.277 54.467 38.857 1.00 10.00 356 VAL B O 1
ATOM 5089 N N . ALA B 1 357 ? 70.109 56.423 37.801 1.00 9.35 357 ALA B N 1
ATOM 5090 C CA . ALA B 1 357 ? 71.265 56.142 36.926 1.00 9.55 357 ALA B CA 1
ATOM 5091 C C . ALA B 1 357 ? 72.536 55.954 37.771 1.00 9.14 357 ALA B C 1
ATOM 5092 O O . ALA B 1 357 ? 73.294 55.009 37.479 1.00 9.57 357 ALA B O 1
ATOM 5094 N N . GLU B 1 358 ? 72.787 56.822 38.740 1.00 9.56 358 GLU B N 1
ATOM 5095 C CA . GLU B 1 358 ? 73.969 56.674 39.591 1.00 11.03 358 GLU B CA 1
ATOM 5096 C C . GLU B 1 358 ? 73.964 55.320 40.308 1.00 10.56 358 GLU B C 1
ATOM 5097 O O . GLU B 1 358 ? 74.942 54.588 40.272 1.00 9.97 358 GLU B O 1
ATOM 5103 N N . ARG B 1 359 ? 72.854 55.012 40.970 1.00 11.37 359 ARG B N 1
ATOM 5104 C CA . ARG B 1 359 ? 72.646 53.731 41.708 1.00 12.35 359 ARG B CA 1
ATOM 5105 C C . ARG B 1 359 ? 72.845 52.542 40.777 1.00 10.05 359 ARG B C 1
ATOM 5106 O O . ARG B 1 359 ? 73.549 51.601 41.171 1.00 9.34 359 ARG B O 1
ATOM 5114 N N . ALA B 1 360 ? 72.191 52.521 39.609 1.00 8.96 360 ALA B N 1
ATOM 5115 C CA . ALA B 1 360 ? 72.282 51.428 38.632 1.00 8.72 360 ALA B CA 1
ATOM 5116 C C . ALA B 1 360 ? 73.742 51.213 38.216 1.00 8.94 360 ALA B C 1
ATOM 5117 O O . ALA B 1 360 ? 74.220 50.055 38.224 1.00 7.95 360 ALA B O 1
ATOM 5119 N N . ALA B 1 361 ? 74.442 52.280 37.828 1.00 8.85 361 ALA B N 1
ATOM 5120 C CA . ALA B 1 361 ? 75.806 52.176 37.314 1.00 9.69 361 ALA B CA 1
ATOM 5121 C C . ALA B 1 361 ? 76.727 51.662 38.446 1.00 9.60 361 ALA B C 1
ATOM 5122 O O . ALA B 1 361 ? 77.583 50.865 38.195 1.00 11.04 361 ALA B O 1
ATOM 5124 N N . SER B 1 362 ? 76.575 52.177 39.639 1.00 10.10 362 SER B N 1
ATOM 5125 C CA . SER B 1 362 ? 77.348 51.779 40.833 1.00 9.86 362 SER B CA 1
ATOM 5126 C C . SER B 1 362 ? 77.152 50.280 41.093 1.00 10.35 362 SER B C 1
ATOM 5127 O O . SER B 1 362 ? 78.136 49.533 41.210 1.00 9.81 362 SER B O 1
ATOM 5130 N N . VAL B 1 363 ? 75.895 49.871 41.237 1.00 10.52 363 VAL B N 1
ATOM 5131 C CA . VAL B 1 363 ? 75.536 48.455 41.479 1.00 10.64 363 VAL B CA 1
ATOM 5132 C C . VAL B 1 363 ? 76.103 47.600 40.347 1.00 9.51 363 VAL B C 1
ATOM 5133 O O . VAL B 1 363 ? 76.625 46.476 40.643 1.00 10.42 363 VAL B O 1
ATOM 5137 N N . ALA B 1 364 ? 76.028 48.060 39.095 1.00 9.33 364 ALA B N 1
ATOM 5138 C CA . ALA B 1 364 ? 76.476 47.256 37.948 1.00 9.34 364 ALA B CA 1
ATOM 5139 C C . ALA B 1 364 ? 78.001 47.071 38.015 1.00 8.72 364 ALA B C 1
ATOM 5140 O O . ALA B 1 364 ? 78.482 45.907 37.815 1.00 8.65 364 ALA B O 1
ATOM 5142 N N . VAL B 1 365 ? 78.753 48.122 38.299 1.00 8.26 365 VAL B N 1
ATOM 5143 C CA . VAL B 1 365 ? 80.230 47.961 38.429 1.00 8.46 365 VAL B CA 1
ATOM 5144 C C . VAL B 1 365 ? 80.528 46.904 39.490 1.00 8.86 365 VAL B C 1
ATOM 5145 O O . VAL B 1 365 ? 81.334 45.960 39.242 1.00 9.68 365 VAL B O 1
ATOM 5149 N N . GLU B 1 366 ? 79.881 47.008 40.647 1.00 9.77 366 GLU B N 1
ATOM 5150 C CA . GLU B 1 366 ? 80.176 46.074 41.749 1.00 10.61 366 GLU B CA 1
ATOM 5151 C C . GLU B 1 366 ? 79.727 44.640 41.419 1.00 10.32 366 GLU B C 1
ATOM 5152 O O . GLU B 1 366 ? 80.398 43.735 41.897 1.00 9.51 366 GLU B O 1
ATOM 5158 N N . THR B 1 367 ? 78.617 44.470 40.719 1.00 9.50 367 THR B N 1
ATOM 5159 C CA . THR B 1 367 ? 78.076 43.137 40.379 1.00 9.42 367 THR B CA 1
ATOM 5160 C C . THR B 1 367 ? 79.120 42.422 39.519 1.00 9.81 367 THR B C 1
ATOM 5161 O O . THR B 1 367 ? 79.268 41.161 39.634 1.00 9.84 367 THR B O 1
ATOM 5165 N N . LEU B 1 368 ? 79.755 43.160 38.626 1.00 8.93 368 LEU B N 1
ATOM 5166 C CA . LEU B 1 368 ? 80.737 42.572 37.700 1.00 10.29 368 LEU B CA 1
ATOM 5167 C C . LEU B 1 368 ? 82.115 42.421 38.372 1.00 10.56 368 LEU B C 1
ATOM 5168 O O . LEU B 1 368 ? 83.014 41.908 37.713 1.00 11.99 368 LEU B O 1
ATOM 5173 N N . GLY B 1 369 ? 82.346 42.909 39.588 1.00 10.58 369 GLY B N 1
ATOM 5174 C CA . GLY B 1 369 ? 83.669 42.803 40.243 1.00 10.06 369 GLY B CA 1
ATOM 5175 C C . GLY B 1 369 ? 84.780 43.443 39.439 1.00 9.96 369 GLY B C 1
ATOM 5176 O O . GLY B 1 369 ? 84.573 44.513 38.905 1.00 10.52 369 GLY B O 1
ATOM 5177 N N . GLY B 1 370 ? 85.979 42.848 39.402 1.00 9.70 370 GLY B N 1
ATOM 5178 C CA . GLY B 1 370 ? 87.092 43.427 38.669 1.00 9.46 370 GLY B CA 1
ATOM 5179 C C . GLY B 1 370 ? 86.736 43.727 37.243 1.00 10.26 370 GLY B C 1
ATOM 5180 O O . GLY B 1 370 ? 87.112 44.830 36.710 1.00 10.24 370 GLY B O 1
ATOM 5181 N N . ASN B 1 371 ? 86.043 42.810 36.581 1.00 10.20 371 ASN B N 1
ATOM 5182 C CA . ASN B 1 371 ? 85.647 43.032 35.170 1.00 10.27 371 ASN B CA 1
ATOM 5183 C C . ASN B 1 371 ? 84.839 44.330 35.023 1.00 9.72 371 ASN B C 1
ATOM 5184 O O . ASN B 1 371 ? 84.991 45.008 34.002 1.00 9.83 371 ASN B O 1
ATOM 5189 N N . GLY B 1 372 ? 84.047 44.672 36.020 1.00 9.79 372 GLY B N 1
ATOM 5190 C CA . GLY B 1 372 ? 83.207 45.870 36.008 1.00 8.89 372 GLY B CA 1
ATOM 5191 C C . GLY B 1 372 ? 84.044 47.131 36.100 1.00 9.40 372 GLY B C 1
ATOM 5192 O O . GLY B 1 372 ? 83.537 48.190 35.680 1.00 9.45 372 GLY B O 1
ATOM 5193 N N . TYR B 1 373 ? 85.290 47.021 36.574 1.00 8.82 373 TYR B N 1
ATOM 5194 C CA . TYR B 1 373 ? 86.228 48.164 36.670 1.00 9.15 373 TYR B CA 1
ATOM 5195 C C . TYR B 1 373 ? 87.018 48.369 35.372 1.00 9.27 373 TYR B C 1
ATOM 5196 O O . TYR B 1 373 ? 87.934 49.244 35.352 1.00 10.44 373 TYR B O 1
ATOM 5205 N N . THR B 1 374 ? 86.705 47.628 34.316 1.00 9.63 374 THR B N 1
ATOM 5206 C CA . THR B 1 374 ? 87.482 47.612 33.074 1.00 9.98 374 THR B CA 1
ATOM 5207 C C . THR B 1 374 ? 86.608 47.924 31.852 1.00 10.70 374 THR B C 1
ATOM 5208 O O . THR B 1 374 ? 85.400 47.666 31.882 1.00 10.97 374 THR B O 1
ATOM 5212 N N . ASP B 1 375 ? 87.274 48.264 30.761 1.00 12.09 375 ASP B N 1
ATOM 5213 C CA . ASP B 1 375 ? 86.607 48.555 29.512 1.00 14.43 375 ASP B CA 1
ATOM 5214 C C . ASP B 1 375 ? 86.214 47.301 28.762 1.00 15.30 375 ASP B C 1
ATOM 5215 O O . ASP B 1 375 ? 85.714 47.380 27.688 1.00 16.09 375 ASP B O 1
ATOM 5220 N N . ALA B 1 376 ? 86.493 46.135 29.302 1.00 14.74 376 ALA B N 1
ATOM 5221 C CA . ALA B 1 376 ? 86.052 44.912 28.677 1.00 15.74 376 ALA B CA 1
ATOM 5222 C C . ALA B 1 376 ? 84.492 44.835 28.719 1.00 15.32 376 ALA B C 1
ATOM 5223 O O . ALA B 1 376 ? 83.916 44.113 27.980 1.00 12.91 376 ALA B O 1
ATOM 5225 N N . TYR B 1 377 ? 83.876 45.584 29.624 1.00 11.55 377 TYR B N 1
ATOM 5226 C CA . TYR B 1 377 ? 82.419 45.674 29.811 1.00 11.67 377 TYR B CA 1
ATOM 5227 C C . TYR B 1 377 ? 82.058 47.154 29.790 1.00 11.07 377 TYR B C 1
ATOM 5228 O O . TYR B 1 377 ? 82.931 48.015 29.983 1.00 11.12 377 TYR B O 1
ATOM 5237 N N . PRO B 1 378 ? 80.775 47.477 29.555 1.00 11.04 378 PRO B N 1
ATOM 5238 C CA . PRO B 1 378 ? 80.410 48.893 29.412 1.00 11.17 378 PRO B CA 1
ATOM 5239 C C . PRO B 1 378 ? 80.107 49.659 30.695 1.00 10.01 378 PRO B C 1
ATOM 5240 O O . PRO B 1 378 ? 79.848 50.866 30.601 1.00 10.20 378 PRO B O 1
ATOM 5244 N N . VAL B 1 379 ? 80.066 48.976 31.840 1.00 10.31 379 VAL B N 1
ATOM 5245 C CA . VAL B 1 379 ? 79.457 49.552 33.067 1.00 10.26 379 VAL B CA 1
ATOM 5246 C C . VAL B 1 379 ? 80.373 50.612 33.698 1.00 9.00 379 VAL B C 1
ATOM 5247 O O . VAL B 1 379 ? 79.795 51.596 34.213 1.00 8.22 379 VAL B O 1
ATOM 5251 N N . GLU B 1 380 ? 81.691 50.525 33.571 1.00 9.14 380 GLU B N 1
ATOM 5252 C CA . GLU B 1 380 ? 82.561 51.614 34.082 1.00 9.97 380 GLU B CA 1
ATOM 5253 C C . GLU B 1 380 ? 82.326 52.879 33.237 1.00 9.98 380 GLU B C 1
ATOM 5254 O O . GLU B 1 380 ? 82.278 53.968 33.823 1.00 8.76 380 GLU B O 1
ATOM 5260 N N . ARG B 1 381 ? 82.090 52.743 31.927 1.00 9.54 381 ARG B N 1
ATOM 5261 C CA . ARG B 1 381 ? 81.718 53.898 31.079 1.00 9.84 381 ARG B CA 1
ATOM 5262 C C . ARG B 1 381 ? 80.388 54.449 31.556 1.00 9.25 381 ARG B C 1
ATOM 5263 O O . ARG B 1 381 ? 80.220 55.708 31.676 1.00 8.46 381 ARG B O 1
ATOM 5271 N N . PHE B 1 382 ? 79.402 53.596 31.780 1.00 8.96 382 PHE B N 1
ATOM 5272 C CA . PHE B 1 382 ? 78.102 54.099 32.264 1.00 9.25 382 PHE B CA 1
ATOM 5273 C C . PHE B 1 382 ? 78.274 54.845 33.598 1.00 8.93 382 PHE B C 1
ATOM 5274 O O . PHE B 1 382 ? 77.580 55.832 33.829 1.00 8.67 382 PHE B O 1
ATOM 5282 N N . TYR B 1 383 ? 79.133 54.357 34.486 1.00 9.09 383 TYR B N 1
ATOM 5283 C CA . TYR B 1 383 ? 79.390 55.000 35.801 1.00 9.62 383 TYR B CA 1
ATOM 5284 C C . TYR B 1 383 ? 79.987 56.428 35.605 1.00 9.61 383 TYR B C 1
ATOM 5285 O O . TYR B 1 383 ? 79.503 57.379 36.218 1.00 11.70 383 TYR B O 1
ATOM 5294 N N . ARG B 1 384 ? 80.986 56.578 34.761 1.00 9.30 384 ARG B N 1
ATOM 5295 C CA . ARG B 1 384 ? 81.594 57.903 34.385 1.00 9.56 384 ARG B CA 1
ATOM 5296 C C . ARG B 1 384 ? 80.564 58.819 33.707 1.00 9.69 384 ARG B C 1
ATOM 5297 O O . ARG B 1 384 ? 80.512 60.018 34.054 1.00 10.01 384 ARG B O 1
ATOM 5305 N N . ASP B 1 385 ? 79.731 58.250 32.836 1.00 9.69 385 ASP B N 1
ATOM 5306 C CA . ASP B 1 385 ? 78.712 59.005 32.069 1.00 10.37 385 ASP B CA 1
ATOM 5307 C C . ASP B 1 385 ? 77.599 59.511 33.001 1.00 10.29 385 ASP B C 1
ATOM 5308 O O . ASP B 1 385 ? 77.112 60.648 32.805 1.00 9.44 385 ASP B O 1
ATOM 5313 N N . ALA B 1 386 ? 77.200 58.711 34.001 1.00 10.15 386 ALA B N 1
ATOM 5314 C CA . ALA B 1 386 ? 76.017 59.008 34.824 1.00 9.91 386 ALA B CA 1
ATOM 5315 C C . ALA B 1 386 ? 76.189 60.329 35.553 1.00 9.42 386 ALA B C 1
ATOM 5316 O O . ALA B 1 386 ? 75.214 61.099 35.675 1.00 8.09 386 ALA B O 1
ATOM 5318 N N . LYS B 1 387 ? 77.396 60.573 36.047 1.00 10.17 387 LYS B N 1
ATOM 5319 C CA . LYS B 1 387 ? 77.683 61.781 36.781 1.00 11.06 387 LYS B CA 1
ATOM 5320 C C . LYS B 1 387 ? 77.392 63.085 36.019 1.00 10.71 387 LYS B C 1
ATOM 5321 O O . LYS B 1 387 ? 77.040 64.033 36.619 1.00 10.35 387 LYS B O 1
ATOM 5327 N N . ALA B 1 388 ? 77.509 63.076 34.693 1.00 9.08 388 ALA B N 1
ATOM 5328 C CA . ALA B 1 388 ? 77.227 64.292 33.902 1.00 10.33 388 ALA B CA 1
ATOM 5329 C C . ALA B 1 388 ? 75.753 64.687 34.074 1.00 10.26 388 ALA B C 1
ATOM 5330 O O . ALA B 1 388 ? 75.451 65.907 34.078 1.00 10.80 388 ALA B O 1
ATOM 5332 N N . GLY B 1 389 ? 74.862 63.698 34.266 1.00 11.32 389 GLY B N 1
ATOM 5333 C CA . GLY B 1 389 ? 73.418 63.956 34.457 1.00 12.74 389 GLY B CA 1
ATOM 5334 C C . GLY B 1 389 ? 73.124 64.735 35.743 1.00 12.80 389 GLY B C 1
ATOM 5335 O O . GLY B 1 389 ? 72.082 65.387 35.804 1.00 16.09 389 GLY B O 1
ATOM 5336 N N . LYS B 1 390 ? 73.995 64.723 36.731 1.00 11.82 390 LYS B N 1
ATOM 5337 C CA . LYS B 1 390 ? 73.787 65.510 37.977 1.00 12.54 390 LYS B CA 1
ATOM 5338 C C . LYS B 1 390 ? 74.232 66.965 37.763 1.00 12.58 390 LYS B C 1
ATOM 5339 O O . LYS B 1 390 ? 74.058 67.795 38.677 1.00 14.39 390 LYS B O 1
ATOM 5345 N N . ILE B 1 391 ? 74.923 67.252 36.673 1.00 12.23 391 ILE B N 1
ATOM 5346 C CA . ILE B 1 391 ? 75.555 68.588 36.472 1.00 11.77 391 ILE B CA 1
ATOM 5347 C C . ILE B 1 391 ? 74.813 69.361 35.403 1.00 12.65 391 ILE B C 1
ATOM 5348 O O . ILE B 1 391 ? 74.416 70.532 35.686 1.00 12.65 391 ILE B O 1
ATOM 5353 N N . TYR B 1 392 ? 74.686 68.841 34.188 1.00 12.93 392 TYR B N 1
ATOM 5354 C CA . TYR B 1 392 ? 74.020 69.618 33.106 1.00 15.85 392 TYR B CA 1
ATOM 5355 C C . TYR B 1 392 ? 72.471 69.581 33.160 1.00 16.37 392 TYR B C 1
ATOM 5356 O O . TYR B 1 392 ? 71.890 68.727 33.821 1.00 13.77 392 TYR B O 1
ATOM 5365 N N . GLU B 1 393 ? 71.851 70.571 32.508 1.00 17.39 393 GLU B N 1
ATOM 5366 C CA . GLU B 1 393 ? 70.378 70.873 32.463 1.00 19.52 393 GLU B CA 1
ATOM 5367 C C . GLU B 1 393 ? 69.822 71.015 33.872 1.00 15.60 393 GLU B C 1
ATOM 5368 O O . GLU B 1 393 ? 68.737 70.455 34.201 1.00 16.83 393 GLU B O 1
ATOM 5374 N N . GLY B 1 394 ? 70.543 71.735 34.703 1.00 13.07 394 GLY B N 1
ATOM 5375 C CA . GLY B 1 394 ? 70.159 71.952 36.103 1.00 12.70 394 GLY B CA 1
ATOM 5376 C C . GLY B 1 394 ? 70.881 70.997 37.025 1.00 12.69 394 GLY B C 1
ATOM 5377 O O . GLY B 1 394 ? 70.593 69.763 37.035 1.00 11.38 394 GLY B O 1
ATOM 5378 N N . THR B 1 395 ? 71.818 71.507 37.837 1.00 11.81 395 THR B N 1
ATOM 5379 C CA . THR B 1 395 ? 72.446 70.671 38.872 1.00 11.16 395 THR B CA 1
ATOM 5380 C C . THR B 1 395 ? 71.336 70.135 39.804 1.00 11.17 395 THR B C 1
ATOM 5381 O O . THR B 1 395 ? 70.255 70.758 39.926 1.00 10.84 395 THR B O 1
ATOM 5385 N N . SER B 1 396 ? 71.665 69.128 40.607 1.00 11.40 396 SER B N 1
ATOM 5386 C CA . SER B 1 396 ? 70.762 68.607 41.656 1.00 12.16 396 SER B CA 1
ATOM 5387 C C . SER B 1 396 ? 70.215 69.742 42.519 1.00 11.96 396 SER B C 1
ATOM 5388 O O . SER B 1 396 ? 68.997 69.787 42.747 1.00 10.90 396 SER B O 1
ATOM 5391 N N . ASN B 1 397 ? 71.080 70.623 43.002 1.00 12.48 397 ASN B N 1
ATOM 5392 C CA . ASN B 1 397 ? 70.623 71.713 43.895 1.00 12.30 397 ASN B CA 1
ATOM 5393 C C . ASN B 1 397 ? 69.706 72.674 43.139 1.00 11.38 397 ASN B C 1
ATOM 5394 O O . ASN B 1 397 ? 68.771 73.185 43.770 1.00 11.32 397 ASN B O 1
ATOM 5399 N N . VAL B 1 398 ? 70.001 72.973 41.882 1.00 11.75 398 VAL B N 1
ATOM 5400 C CA . VAL B 1 398 ? 69.147 73.884 41.077 1.00 12.39 398 VAL B CA 1
ATOM 5401 C C . VAL B 1 398 ? 67.754 73.255 40.885 1.00 11.94 398 VAL B C 1
ATOM 5402 O O . VAL B 1 398 ? 66.751 73.946 41.070 1.00 9.98 398 VAL B O 1
ATOM 5406 N N . LEU B 1 399 ? 67.676 71.952 40.628 1.00 10.78 399 LEU B N 1
ATOM 5407 C CA . LEU B 1 399 ? 66.383 71.252 40.503 1.00 10.72 399 LEU B CA 1
ATOM 5408 C C . LEU B 1 399 ? 65.634 71.320 41.840 1.00 10.78 399 LEU B C 1
ATOM 5409 O O . LEU B 1 399 ? 64.424 71.641 41.825 1.00 10.53 399 LEU B O 1
ATOM 5414 N N . LEU B 1 400 ? 66.298 71.006 42.941 1.00 10.76 400 LEU B N 1
ATOM 5415 C CA . LEU B 1 400 ? 65.597 70.973 44.242 1.00 11.99 400 LEU B CA 1
ATOM 5416 C C . LEU B 1 400 ? 65.129 72.382 44.616 1.00 12.65 400 LEU B C 1
ATOM 5417 O O . LEU B 1 400 ? 63.998 72.517 45.144 1.00 10.86 400 LEU B O 1
ATOM 5422 N N . ARG B 1 401 ? 65.907 73.397 44.275 1.00 13.11 401 ARG B N 1
ATOM 5423 C CA . ARG B 1 401 ? 65.562 74.811 44.487 1.00 15.31 401 ARG B CA 1
ATOM 5424 C C . ARG B 1 401 ? 64.269 75.144 43.757 1.00 13.43 401 ARG B C 1
ATOM 5425 O O . ARG B 1 401 ? 63.407 75.728 44.288 1.00 13.80 401 ARG B O 1
ATOM 5433 N N . THR B 1 402 ? 64.179 74.735 42.512 1.00 13.11 402 THR B N 1
ATOM 5434 C CA . THR B 1 402 ? 63.008 74.984 41.702 1.00 14.32 402 THR B CA 1
ATOM 5435 C C . THR B 1 402 ? 61.776 74.248 42.236 1.00 13.41 402 THR B C 1
ATOM 5436 O O . THR B 1 402 ? 60.730 74.806 42.419 1.00 11.90 402 THR B O 1
ATOM 5440 N N . ILE B 1 403 ? 61.966 72.977 42.504 1.00 10.85 403 ILE B N 1
ATOM 5441 C CA . ILE B 1 403 ? 60.895 72.181 43.011 1.00 11.11 403 ILE B CA 1
ATOM 5442 C C . ILE B 1 403 ? 60.370 72.712 44.355 1.00 12.11 403 ILE B C 1
ATOM 5443 O O . ILE B 1 403 ? 59.203 72.861 44.523 1.00 13.85 403 ILE B O 1
ATOM 5448 N N . ALA B 1 404 ? 61.271 72.987 45.276 1.00 11.20 404 ALA B N 1
ATOM 5449 C CA . ALA B 1 404 ? 60.870 73.474 46.601 1.00 12.47 404 ALA B CA 1
ATOM 5450 C C . ALA B 1 404 ? 60.134 74.811 46.434 1.00 14.66 404 ALA B C 1
ATOM 5451 O O . ALA B 1 404 ? 59.147 75.068 47.154 1.00 14.17 404 ALA B O 1
ATOM 5453 N N . SER B 1 405 ? 60.637 75.666 45.560 1.00 17.25 405 SER B N 1
ATOM 5454 C CA . SER B 1 405 ? 60.093 77.031 45.369 1.00 19.77 405 SER B CA 1
ATOM 5455 C C . SER B 1 405 ? 58.631 76.927 44.899 1.00 18.88 405 SER B C 1
ATOM 5456 O O . SER B 1 405 ? 57.796 77.686 45.378 1.00 19.73 405 SER B O 1
ATOM 5459 N N . ILE B 1 406 ? 58.314 75.988 44.024 1.00 18.93 406 ILE B N 1
ATOM 5460 C CA . ILE B 1 406 ? 56.932 75.765 43.522 1.00 20.25 406 ILE B CA 1
ATOM 5461 C C . ILE B 1 406 ? 56.099 75.272 44.718 1.00 23.09 406 ILE B C 1
ATOM 5462 O O . ILE B 1 406 ? 55.014 75.720 44.889 1.00 20.70 406 ILE B O 1
ATOM 5467 N N . MET B 1 407 ? 56.633 74.397 45.566 1.00 21.15 407 MET B N 1
ATOM 5468 C CA . MET B 1 407 ? 55.893 73.759 46.681 1.00 22.42 407 MET B CA 1
ATOM 5469 C C . MET B 1 407 ? 55.655 74.738 47.835 1.00 22.85 407 MET B C 1
ATOM 5470 O O . MET B 1 407 ? 54.599 74.693 48.386 1.00 24.49 407 MET B O 1
ATOM 5475 N N . ILE B 1 408 ? 56.600 75.581 48.212 1.00 21.67 408 ILE B N 1
ATOM 5476 C CA . ILE B 1 408 ? 56.525 76.438 49.431 1.00 27.67 408 ILE B CA 1
ATOM 5477 C C . ILE B 1 408 ? 56.331 77.917 49.109 1.00 29.24 408 ILE B C 1
ATOM 5478 O O . ILE B 1 408 ? 56.363 78.674 50.092 1.00 33.71 408 ILE B O 1
ATOM 5483 N N . GLY B 1 409 ? 56.217 78.334 47.845 1.00 27.37 409 GLY B N 1
ATOM 5484 C CA . GLY B 1 409 ? 56.142 79.768 47.491 1.00 32.62 409 GLY B CA 1
ATOM 5485 C C . GLY B 1 409 ? 57.538 80.425 47.514 1.00 35.54 409 GLY B C 1
ATOM 5486 O O . GLY B 1 409 ? 58.522 79.832 48.074 1.00 37.35 409 GLY B O 1
ATOM 5487 N N . GLY B 1 410 ? 57.650 81.619 46.932 1.00 37.34 410 GLY B N 1
ATOM 5488 C CA . GLY B 1 410 ? 58.912 82.375 46.815 1.00 33.15 410 GLY B CA 1
ATOM 5489 C C . GLY B 1 410 ? 59.622 82.030 45.517 1.00 32.35 410 GLY B C 1
ATOM 5490 O O . GLY B 1 410 ? 59.076 81.239 44.686 1.00 30.11 410 GLY B O 1
ATOM 5491 N N . SER B 1 411 ? 60.790 82.582 45.328 1.00 31.06 411 SER B N 1
ATOM 5492 C CA . SER B 1 411 ? 61.595 82.255 44.192 1.00 29.25 411 SER B CA 1
ATOM 5493 C C . SER B 1 411 ? 62.786 81.438 44.675 1.00 25.54 411 SER B C 1
ATOM 5494 O O . SER B 1 411 ? 63.111 81.454 45.829 1.00 22.83 411 SER B O 1
ATOM 5497 N N . PRO B 1 412 ? 63.455 80.762 43.753 1.00 24.86 412 PRO B N 1
ATOM 5498 C CA . PRO B 1 412 ? 64.636 79.971 44.085 1.00 23.72 412 PRO B CA 1
ATOM 5499 C C . PRO B 1 412 ? 65.685 80.804 44.842 1.00 24.43 412 PRO B C 1
ATOM 5500 O O . PRO B 1 412 ? 66.273 80.333 45.759 1.00 21.93 412 PRO B O 1
ATOM 5504 N N . GLY B 1 413 ? 65.825 82.069 44.472 1.00 20.73 413 GLY B N 1
ATOM 5505 C CA . GLY B 1 413 ? 66.792 82.970 45.123 1.00 22.15 413 GLY B CA 1
ATOM 5506 C C . GLY B 1 413 ? 66.466 83.240 46.595 1.00 23.55 413 GLY B C 1
ATOM 5507 O O . GLY B 1 413 ? 67.360 83.688 47.321 1.00 25.44 413 GLY B O 1
ATOM 5508 N N . ASP B 1 414 ? 65.241 83.012 47.070 1.00 24.34 414 ASP B N 1
ATOM 5509 C CA . ASP B 1 414 ? 64.915 83.132 48.522 1.00 23.67 414 ASP B CA 1
ATOM 5510 C C . ASP B 1 414 ? 65.508 81.958 49.331 1.00 28.81 414 ASP B C 1
ATOM 5511 O O . ASP B 1 414 ? 65.491 82.046 50.583 1.00 23.59 414 ASP B O 1
ATOM 5516 N N . LEU B 1 415 ? 65.898 80.842 48.683 1.00 24.04 415 LEU B N 1
ATOM 5517 C CA . LEU B 1 415 ? 66.340 79.628 49.441 1.00 25.64 415 LEU B CA 1
ATOM 5518 C C . LEU B 1 415 ? 67.854 79.701 49.641 1.00 26.23 415 LEU B C 1
ATOM 5519 O O . LEU B 1 415 ? 68.553 79.655 48.596 1.00 26.57 415 LEU B O 1
ATOM 5524 N N . GLU B 1 416 ? 68.353 79.771 50.882 1.00 28.50 416 GLU B N 1
ATOM 5525 C CA . GLU B 1 416 ? 69.828 79.856 51.184 1.00 31.16 416 GLU B CA 1
ATOM 5526 C C . GLU B 1 416 ? 70.433 78.525 51.716 1.00 25.59 416 GLU B C 1
ATOM 5527 O O . GLU B 1 416 ? 69.880 77.999 52.770 1.00 17.57 416 GLU B O 1
ATOM 5533 N N . GLU C 1 40 ? 35.906 62.175 36.211 1.00 39.50 40 GLU C N 1
ATOM 5534 C CA . GLU C 1 40 ? 35.150 61.196 36.963 1.00 41.43 40 GLU C CA 1
ATOM 5535 C C . GLU C 1 40 ? 35.979 60.687 38.137 1.00 44.02 40 GLU C C 1
ATOM 5536 O O . GLU C 1 40 ? 35.480 60.565 39.227 1.00 35.78 40 GLU C O 1
ATOM 5542 N N . ASN C 1 41 ? 37.239 60.382 37.861 1.00 36.61 41 ASN C N 1
ATOM 5543 C CA . ASN C 1 41 ? 38.194 59.913 38.901 1.00 34.91 41 ASN C CA 1
ATOM 5544 C C . ASN C 1 41 ? 38.691 61.092 39.721 1.00 36.76 41 ASN C C 1
ATOM 5545 O O . ASN C 1 41 ? 38.949 60.883 40.929 1.00 34.32 41 ASN C O 1
ATOM 5550 N N . GLN C 1 42 ? 38.709 62.289 39.144 1.00 34.88 42 GLN C N 1
ATOM 5551 C CA . GLN C 1 42 ? 39.057 63.541 39.871 1.00 41.00 42 GLN C CA 1
ATOM 5552 C C . GLN C 1 42 ? 37.943 63.913 40.865 1.00 38.60 42 GLN C C 1
ATOM 5553 O O . GLN C 1 42 ? 38.258 64.322 42.017 1.00 33.28 42 GLN C O 1
ATOM 5559 N N . ARG C 1 43 ? 36.687 63.809 40.447 1.00 31.38 43 ARG C N 1
ATOM 5560 C CA . ARG C 1 43 ? 35.545 64.059 41.344 1.00 34.94 43 ARG C CA 1
ATOM 5561 C C . ARG C 1 43 ? 35.576 63.003 42.466 1.00 28.77 43 ARG C C 1
ATOM 5562 O O . ARG C 1 43 ? 35.322 63.356 43.599 1.00 27.00 43 ARG C O 1
ATOM 5570 N N . TRP C 1 44 ? 35.860 61.746 42.139 1.00 25.60 44 TRP C N 1
ATOM 5571 C CA . TRP C 1 44 ? 35.864 60.633 43.117 1.00 24.37 44 TRP C CA 1
ATOM 5572 C C . TRP C 1 44 ? 36.958 60.935 44.146 1.00 23.15 44 TRP C C 1
ATOM 5573 O O . TRP C 1 44 ? 36.711 60.825 45.346 1.00 20.14 44 TRP C O 1
ATOM 5584 N N . ARG C 1 45 ? 38.138 61.340 43.685 1.00 22.44 45 ARG C N 1
ATOM 5585 C CA . ARG C 1 45 ? 39.247 61.641 44.600 1.00 23.32 45 ARG C CA 1
ATOM 5586 C C . ARG C 1 45 ? 38.831 62.759 45.540 1.00 23.51 45 ARG C C 1
ATOM 5587 O O . ARG C 1 45 ? 39.179 62.693 46.743 1.00 20.06 45 ARG C O 1
ATOM 5595 N N . GLU C 1 46 ? 38.233 63.828 45.011 1.00 22.11 46 GLU C N 1
ATOM 5596 C CA . GLU C 1 46 ? 37.838 64.993 45.837 1.00 25.70 46 GLU C CA 1
ATOM 5597 C C . GLU C 1 46 ? 36.751 64.587 46.853 1.00 19.35 46 GLU C C 1
ATOM 5598 O O . GLU C 1 46 ? 36.745 65.104 47.953 1.00 19.38 46 GLU C O 1
ATOM 5604 N N . ARG C 1 47 ? 35.838 63.704 46.500 1.00 20.42 47 ARG C N 1
ATOM 5605 C CA . ARG C 1 47 ? 34.775 63.231 47.427 1.00 21.80 47 ARG C CA 1
ATOM 5606 C C . ARG C 1 47 ? 35.441 62.481 48.606 1.00 18.66 47 ARG C C 1
ATOM 5607 O O . ARG C 1 47 ? 35.069 62.697 49.769 1.00 17.84 47 ARG C O 1
ATOM 5615 N N . ILE C 1 48 ? 36.376 61.576 48.315 1.00 16.23 48 ILE C N 1
ATOM 5616 C CA . ILE C 1 48 ? 37.053 60.815 49.397 1.00 15.35 48 ILE C CA 1
ATOM 5617 C C . ILE C 1 48 ? 37.891 61.781 50.215 1.00 15.62 48 ILE C C 1
ATOM 5618 O O . ILE C 1 48 ? 37.873 61.651 51.439 1.00 15.48 48 ILE C O 1
ATOM 5623 N N . ARG C 1 49 ? 38.576 62.748 49.593 1.00 16.73 49 ARG C N 1
ATOM 5624 C CA . ARG C 1 49 ? 39.394 63.674 50.371 1.00 18.79 49 ARG C CA 1
ATOM 5625 C C . ARG C 1 49 ? 38.510 64.461 51.325 1.00 17.97 49 ARG C C 1
ATOM 5626 O O . ARG C 1 49 ? 38.854 64.622 52.507 1.00 14.82 49 ARG C O 1
ATOM 5634 N N . HIS C 1 50 ? 37.373 64.939 50.813 1.00 18.13 50 HIS C N 1
ATOM 5635 C CA . HIS C 1 50 ? 36.422 65.711 51.663 1.00 20.80 50 HIS C CA 1
ATOM 5636 C C . HIS C 1 50 ? 35.893 64.800 52.790 1.00 17.91 50 HIS C C 1
ATOM 5637 O O . HIS C 1 50 ? 35.860 65.231 53.911 1.00 19.52 50 HIS C O 1
ATOM 5644 N N . PHE C 1 51 ? 35.550 63.547 52.497 1.00 17.64 51 PHE C N 1
ATOM 5645 C CA . PHE C 1 51 ? 35.116 62.580 53.533 1.00 16.67 51 PHE C CA 1
ATOM 5646 C C . PHE C 1 51 ? 36.209 62.417 54.609 1.00 17.17 51 PHE C C 1
ATOM 5647 O O . PHE C 1 51 ? 35.937 62.479 55.828 1.00 17.54 51 PHE C O 1
ATOM 5655 N N . ALA C 1 52 ? 37.439 62.141 54.176 1.00 15.63 52 ALA C N 1
ATOM 5656 C CA . ALA C 1 52 ? 38.560 61.860 55.094 1.00 14.89 52 ALA C CA 1
ATOM 5657 C C . ALA C 1 52 ? 38.773 63.093 55.972 1.00 14.93 52 ALA C C 1
ATOM 5658 O O . ALA C 1 52 ? 38.938 62.946 57.200 1.00 14.20 52 ALA C O 1
ATOM 5660 N N . GLU C 1 53 ? 38.822 64.291 55.380 1.00 16.02 53 GLU C N 1
ATOM 5661 C CA . GLU C 1 53 ? 39.150 65.506 56.171 1.00 17.95 53 GLU C CA 1
ATOM 5662 C C . GLU C 1 53 ? 38.027 65.801 57.171 1.00 18.65 53 GLU C C 1
ATOM 5663 O O . GLU C 1 53 ? 38.303 66.206 58.304 1.00 17.84 53 GLU C O 1
ATOM 5669 N N . LYS C 1 54 ? 36.784 65.513 56.837 1.00 19.82 54 LYS C N 1
ATOM 5670 C CA . LYS C 1 54 ? 35.656 65.932 57.717 1.00 21.42 54 LYS C CA 1
ATOM 5671 C C . LYS C 1 54 ? 35.284 64.818 58.709 1.00 19.32 54 LYS C C 1
ATOM 5672 O O . LYS C 1 54 ? 35.010 65.148 59.844 1.00 20.65 54 LYS C O 1
ATOM 5678 N N . GLU C 1 55 ? 35.222 63.549 58.298 1.00 17.06 55 GLU C N 1
ATOM 5679 C CA . GLU C 1 55 ? 34.661 62.427 59.084 1.00 18.59 55 GLU C CA 1
ATOM 5680 C C . GLU C 1 55 ? 35.780 61.622 59.777 1.00 18.78 55 GLU C C 1
ATOM 5681 O O . GLU C 1 55 ? 35.502 60.987 60.791 1.00 17.20 55 GLU C O 1
ATOM 5687 N N . ILE C 1 56 ? 36.993 61.585 59.219 1.00 15.46 56 ILE C N 1
ATOM 5688 C CA . ILE C 1 56 ? 38.087 60.756 59.832 1.00 14.72 56 ILE C CA 1
ATOM 5689 C C . ILE C 1 56 ? 39.017 61.617 60.680 1.00 14.26 56 ILE C C 1
ATOM 5690 O O . ILE C 1 56 ? 39.279 61.242 61.856 1.00 12.65 56 ILE C O 1
ATOM 5695 N N . ALA C 1 57 ? 39.554 62.709 60.137 1.00 14.18 57 ALA C N 1
ATOM 5696 C CA . ALA C 1 57 ? 40.644 63.477 60.797 1.00 16.88 57 ALA C CA 1
ATOM 5697 C C . ALA C 1 57 ? 40.348 63.791 62.265 1.00 16.69 57 ALA C C 1
ATOM 5698 O O . ALA C 1 57 ? 41.235 63.635 63.117 1.00 16.68 57 ALA C O 1
ATOM 5700 N N . PRO C 1 58 ? 39.139 64.282 62.623 1.00 18.11 58 PRO C N 1
ATOM 5701 C CA . PRO C 1 58 ? 38.847 64.639 64.007 1.00 18.52 58 PRO C CA 1
ATOM 5702 C C . PRO C 1 58 ? 38.918 63.470 64.997 1.00 17.47 58 PRO C C 1
ATOM 5703 O O . PRO C 1 58 ? 39.030 63.737 66.179 1.00 18.18 58 PRO C O 1
ATOM 5707 N N . LEU C 1 59 ? 38.834 62.219 64.525 1.00 13.59 59 LEU C N 1
ATOM 5708 C CA . LEU C 1 59 ? 38.780 61.011 65.358 1.00 14.37 59 LEU C CA 1
ATOM 5709 C C . LEU C 1 59 ? 40.133 60.266 65.357 1.00 14.12 59 LEU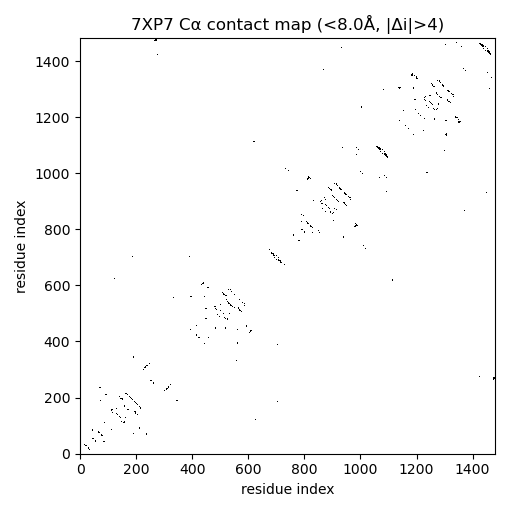 C C 1
ATOM 5710 O O . LEU C 1 59 ? 40.266 59.400 66.194 1.00 13.81 59 LEU C O 1
ATOM 5715 N N . SER C 1 60 ? 41.098 60.612 64.494 1.00 13.31 60 SER C N 1
ATOM 5716 C CA . SER C 1 60 ? 42.366 59.840 64.299 1.00 13.35 60 SER C CA 1
ATOM 5717 C C . SER C 1 60 ? 43.176 59.701 65.586 1.00 14.20 60 SER C C 1
ATOM 5718 O O . SER C 1 60 ? 43.611 58.564 65.887 1.00 12.66 60 SER C O 1
ATOM 5721 N N . THR C 1 61 ? 43.378 60.767 66.311 1.00 13.86 61 THR C N 1
ATOM 5722 C CA . THR C 1 61 ? 44.177 60.664 67.495 1.00 14.95 61 THR C CA 1
ATOM 5723 C C . THR C 1 61 ? 43.622 59.684 68.511 1.00 15.10 61 THR C C 1
ATOM 5724 O O . THR C 1 61 ? 44.317 58.876 68.989 1.00 14.95 61 THR C O 1
ATOM 5728 N N . THR C 1 62 ? 42.332 59.781 68.777 1.00 14.56 62 THR C N 1
ATOM 5729 C CA . THR C 1 62 ? 41.678 58.895 69.724 1.00 15.51 62 THR C CA 1
ATOM 5730 C C . THR C 1 62 ? 41.668 57.432 69.229 1.00 14.40 62 THR C C 1
ATOM 5731 O O . THR C 1 62 ? 41.930 56.534 69.968 1.00 14.57 62 THR C O 1
ATOM 5735 N N . MET C 1 63 ? 41.304 57.224 67.979 1.00 12.38 63 MET C N 1
ATOM 5736 C CA . MET C 1 63 ? 41.317 55.857 67.432 1.00 12.64 63 MET C CA 1
ATOM 5737 C C . MET C 1 63 ? 42.723 55.246 67.555 1.00 12.48 63 MET C C 1
ATOM 5738 O O . MET C 1 63 ? 42.800 54.056 67.792 1.00 14.03 63 MET C O 1
ATOM 5743 N N . ASP C 1 64 ? 43.768 56.034 67.344 1.00 12.39 64 ASP C N 1
ATOM 5744 C CA . ASP C 1 64 ? 45.170 55.580 67.453 1.00 13.27 64 ASP C CA 1
ATOM 5745 C C . ASP C 1 64 ? 45.455 55.223 68.906 1.00 13.53 64 ASP C C 1
ATOM 5746 O O . ASP C 1 64 ? 45.880 54.109 69.154 1.00 13.59 64 ASP C O 1
ATOM 5751 N N . ARG C 1 65 ? 45.209 56.129 69.831 1.00 14.02 65 ARG C N 1
ATOM 5752 C CA . ARG C 1 65 ? 45.538 55.877 71.261 1.00 18.17 65 ARG C CA 1
ATOM 5753 C C . ARG C 1 65 ? 44.755 54.655 71.783 1.00 16.01 65 ARG C C 1
ATOM 5754 O O . ARG C 1 65 ? 45.373 53.765 72.407 1.00 15.29 65 ARG C O 1
ATOM 5762 N N . THR C 1 66 ? 43.476 54.505 71.461 1.00 13.28 66 THR C N 1
ATOM 5763 C CA . THR C 1 66 ? 42.621 53.435 72.053 1.00 15.07 66 THR C CA 1
ATOM 5764 C C . THR C 1 66 ? 42.606 52.177 71.171 1.00 16.90 66 THR C C 1
ATOM 5765 O O . THR C 1 66 ? 41.992 51.184 71.586 1.00 14.62 66 THR C O 1
ATOM 5769 N N . ALA C 1 67 ? 43.222 52.203 69.976 1.00 13.47 67 ALA C N 1
ATOM 5770 C CA . ALA C 1 67 ? 43.172 51.082 69.001 1.00 13.70 67 ALA C CA 1
ATOM 5771 C C . ALA C 1 67 ? 41.710 50.701 68.714 1.00 13.69 67 ALA C C 1
ATOM 5772 O O . ALA C 1 67 ? 41.374 49.520 68.746 1.00 12.74 67 ALA C O 1
ATOM 5774 N N . THR C 1 68 ? 40.877 51.685 68.419 1.00 14.65 68 THR C N 1
ATOM 5775 C CA . THR C 1 68 ? 39.454 51.486 68.099 1.00 16.28 68 THR C CA 1
ATOM 5776 C C . THR C 1 68 ? 39.100 52.079 66.725 1.00 16.57 68 THR C C 1
ATOM 5777 O O . THR C 1 68 ? 39.803 53.001 66.191 1.00 18.22 68 THR C O 1
ATOM 5781 N N . LEU C 1 69 ? 38.022 51.558 66.164 1.00 14.64 69 LEU C N 1
ATOM 5782 C CA . LEU C 1 69 ? 37.290 52.139 65.045 1.00 14.30 69 LEU C CA 1
ATOM 5783 C C . LEU C 1 69 ? 36.028 52.777 65.616 1.00 15.94 69 LEU C C 1
ATOM 5784 O O . LEU C 1 69 ? 35.171 52.038 66.166 1.00 14.08 69 LEU C O 1
ATOM 5789 N N . ASP C 1 70 ? 35.902 54.087 65.464 1.00 15.19 70 ASP C N 1
ATOM 5790 C CA . ASP C 1 70 ? 34.753 54.868 66.004 1.00 15.04 70 ASP C CA 1
ATOM 5791 C C . ASP C 1 70 ? 33.437 54.330 65.381 1.00 14.65 70 ASP C C 1
ATOM 5792 O O . ASP C 1 70 ? 33.381 54.176 64.139 1.00 13.88 70 ASP C O 1
ATOM 5797 N N . ALA C 1 71 ? 32.402 54.051 66.189 1.00 16.25 71 ALA C N 1
ATOM 5798 C CA . ALA C 1 71 ? 31.111 53.470 65.710 1.00 16.93 71 ALA C CA 1
ATOM 5799 C C . ALA C 1 71 ? 30.438 54.418 64.708 1.00 15.87 71 ALA C C 1
ATOM 5800 O O . ALA C 1 71 ? 29.884 53.963 63.696 1.00 16.14 71 ALA C O 1
ATOM 5802 N N . GLY C 1 72 ? 30.490 55.732 64.929 1.00 14.65 72 GLY C N 1
ATOM 5803 C CA . GLY C 1 72 ? 29.895 56.699 64.004 1.00 15.87 72 GLY C CA 1
ATOM 5804 C C . GLY C 1 72 ? 30.613 56.671 62.648 1.00 15.02 72 GLY C C 1
ATOM 5805 O O . GLY C 1 72 ? 29.983 56.626 61.584 1.00 15.40 72 GLY C O 1
ATOM 5806 N N . LEU C 1 73 ? 31.937 56.580 62.652 1.00 13.73 73 LEU C N 1
ATOM 5807 C CA . LEU C 1 73 ? 32.693 56.535 61.399 1.00 13.35 73 LEU C CA 1
ATOM 5808 C C . LEU C 1 73 ? 32.404 55.213 60.697 1.00 13.71 73 LEU C C 1
ATOM 5809 O O . LEU C 1 73 ? 32.298 55.203 59.423 1.00 13.71 73 LEU C O 1
ATOM 5814 N N . ARG C 1 74 ? 32.294 54.135 61.458 1.00 12.67 74 ARG C N 1
ATOM 5815 C CA . ARG C 1 74 ? 32.043 52.817 60.827 1.00 14.35 74 ARG C CA 1
ATOM 5816 C C . ARG C 1 74 ? 30.776 52.947 59.967 1.00 15.38 74 ARG C C 1
ATOM 5817 O O . ARG C 1 74 ? 30.743 52.504 58.805 1.00 12.18 74 ARG C O 1
ATOM 5825 N N . GLU C 1 75 ? 29.737 53.552 60.547 1.00 16.30 75 GLU C N 1
ATOM 5826 C CA . GLU C 1 75 ? 28.446 53.692 59.818 1.00 17.63 75 GLU C CA 1
ATOM 5827 C C . GLU C 1 75 ? 28.638 54.542 58.573 1.00 14.75 75 GLU C C 1
ATOM 5828 O O . GLU C 1 75 ? 28.062 54.178 57.516 1.00 14.15 75 GLU C O 1
ATOM 5834 N N . ARG C 1 76 ? 29.403 55.636 58.663 1.00 13.57 76 ARG C N 1
ATOM 5835 C CA . ARG C 1 76 ? 29.648 56.497 57.512 1.00 15.06 76 ARG C CA 1
ATOM 5836 C C . ARG C 1 76 ? 30.470 55.802 56.413 1.00 14.26 76 ARG C C 1
ATOM 5837 O O . ARG C 1 76 ? 30.224 56.015 55.217 1.00 13.25 76 ARG C O 1
ATOM 5845 N N . LEU C 1 77 ? 31.440 54.975 56.809 1.00 15.21 77 LEU C N 1
ATOM 5846 C CA . LEU C 1 77 ? 32.276 54.246 55.809 1.00 15.06 77 LEU C CA 1
ATOM 5847 C C . LEU C 1 77 ? 31.367 53.385 54.907 1.00 14.68 77 LEU C C 1
ATOM 5848 O O . LEU C 1 77 ? 31.565 53.380 53.688 1.00 13.37 77 LEU C O 1
ATOM 5853 N N . PHE C 1 78 ? 30.463 52.602 55.509 1.00 12.94 78 PHE C N 1
ATOM 5854 C CA . PHE C 1 78 ? 29.462 51.806 54.766 1.00 13.93 78 PHE C CA 1
ATOM 5855 C C . PHE C 1 78 ? 28.517 52.732 53.958 1.00 13.48 78 PHE C C 1
ATOM 5856 O O . PHE C 1 78 ? 28.411 52.544 52.729 1.00 12.81 78 PHE C O 1
ATOM 5864 N N . ALA C 1 79 ? 27.929 53.747 54.568 1.00 15.10 79 ALA C N 1
ATOM 5865 C CA . ALA C 1 79 ? 26.835 54.518 53.916 1.00 17.97 79 ALA C CA 1
ATOM 5866 C C . ALA C 1 79 ? 27.404 55.305 52.729 1.00 19.44 79 ALA C C 1
ATOM 5867 O O . ALA C 1 79 ? 26.714 55.393 51.711 1.00 16.07 79 ALA C O 1
ATOM 5869 N N . GLU C 1 80 ? 28.648 55.790 52.813 1.00 16.25 80 GLU C N 1
ATOM 5870 C CA . GLU C 1 80 ? 29.244 56.609 51.720 1.00 18.79 80 GLU C CA 1
ATOM 5871 C C . GLU C 1 80 ? 29.983 55.761 50.684 1.00 17.66 80 GLU C C 1
ATOM 5872 O O . GLU C 1 80 ? 30.567 56.338 49.755 1.00 17.88 80 GLU C O 1
ATOM 5878 N N . GLY C 1 81 ? 29.909 54.441 50.773 1.00 16.51 81 GLY C N 1
ATOM 5879 C CA . GLY C 1 81 ? 30.387 53.537 49.718 1.00 15.36 81 GLY C CA 1
ATOM 5880 C C . GLY C 1 81 ? 31.878 53.134 49.871 1.00 14.42 81 GLY C C 1
ATOM 5881 O O . GLY C 1 81 ? 32.336 52.403 48.992 1.00 15.04 81 GLY C O 1
ATOM 5882 N N . LEU C 1 82 ? 32.589 53.543 50.924 1.00 13.47 82 LEU C N 1
ATOM 5883 C CA . LEU C 1 82 ? 34.064 53.247 51.048 1.00 14.29 82 LEU C CA 1
ATOM 5884 C C . LEU C 1 82 ? 34.278 51.754 51.328 1.00 13.44 82 LEU C C 1
ATOM 5885 O O . LEU C 1 82 ? 35.410 51.257 51.069 1.00 13.68 82 LEU C O 1
ATOM 5890 N N . MET C 1 83 ? 33.223 51.026 51.758 1.00 13.55 83 MET C N 1
ATOM 5891 C CA . MET C 1 83 ? 33.296 49.569 52.023 1.00 12.50 83 MET C CA 1
ATOM 5892 C C . MET C 1 83 ? 32.752 48.772 50.849 1.00 13.77 83 MET C C 1
ATOM 5893 O O . MET C 1 83 ? 32.637 47.512 50.970 1.00 12.65 83 MET C O 1
ATOM 5898 N N . SER C 1 84 ? 32.516 49.388 49.678 1.00 13.26 84 SER C N 1
ATOM 5899 C CA . SER C 1 84 ? 31.985 48.593 48.567 1.00 14.37 84 SER C CA 1
ATOM 5900 C C . SER C 1 84 ? 32.355 49.171 47.204 1.00 15.03 84 SER C C 1
ATOM 5901 O O . SER C 1 84 ? 31.578 49.023 46.252 1.00 13.22 84 SER C O 1
ATOM 5904 N N . VAL C 1 85 ? 33.544 49.765 47.105 1.00 15.92 85 VAL C N 1
ATOM 5905 C CA . VAL C 1 85 ? 33.907 50.654 45.982 1.00 15.55 85 VAL C CA 1
ATOM 5906 C C . VAL C 1 85 ? 33.765 49.895 44.664 1.00 16.99 85 VAL C C 1
ATOM 5907 O O . VAL C 1 85 ? 33.189 50.471 43.735 1.00 14.94 85 VAL C O 1
ATOM 5911 N N . GLU C 1 86 ? 34.235 48.659 44.582 1.00 17.45 86 GLU C N 1
ATOM 5912 C CA . GLU C 1 86 ? 34.253 47.931 43.299 1.00 20.11 86 GLU C CA 1
ATOM 5913 C C . GLU C 1 86 ? 33.224 46.804 43.328 1.00 20.28 86 GLU C C 1
ATOM 5914 O O . GLU C 1 86 ? 33.118 46.155 42.336 1.00 19.53 86 GLU C O 1
ATOM 5920 N N . ILE C 1 87 ? 32.477 46.608 44.411 1.00 17.05 87 ILE C N 1
ATOM 5921 C CA . ILE C 1 87 ? 31.425 45.550 44.461 1.00 16.35 87 ILE C CA 1
ATOM 5922 C C . ILE C 1 87 ? 30.305 46.025 43.531 1.00 15.33 87 ILE C C 1
ATOM 5923 O O . ILE C 1 87 ? 29.816 47.143 43.677 1.00 13.81 87 ILE C O 1
ATOM 5928 N N . PRO C 1 88 ? 29.919 45.235 42.514 1.00 17.81 88 PRO C N 1
ATOM 5929 C CA . PRO C 1 88 ? 28.857 45.660 41.600 1.00 19.06 88 PRO C CA 1
ATOM 5930 C C . PRO C 1 88 ? 27.565 46.016 42.332 1.00 19.58 88 PRO C C 1
ATOM 5931 O O . PRO C 1 88 ? 27.259 45.494 43.444 1.00 15.48 88 PRO C O 1
ATOM 5935 N N . ARG C 1 89 ? 26.792 46.902 41.711 1.00 23.38 89 ARG C N 1
ATOM 5936 C CA . ARG C 1 89 ? 25.464 47.303 42.271 1.00 24.02 89 ARG C CA 1
ATOM 5937 C C . ARG C 1 89 ? 24.499 46.106 42.344 1.00 22.41 89 ARG C C 1
ATOM 5938 O O . ARG C 1 89 ? 23.637 46.119 43.226 1.00 25.88 89 ARG C O 1
ATOM 5946 N N . GLY C 1 90 ? 24.710 45.067 41.541 1.00 25.12 90 GLY C N 1
ATOM 5947 C CA . GLY C 1 90 ? 23.950 43.792 41.567 1.00 26.82 90 GLY C CA 1
ATOM 5948 C C . GLY C 1 90 ? 24.001 43.131 42.928 1.00 28.72 90 GLY C C 1
ATOM 5949 O O . GLY C 1 90 ? 23.073 42.351 43.238 1.00 26.00 90 GLY C O 1
ATOM 5950 N N . TYR C 1 91 ? 24.993 43.469 43.782 1.00 25.15 91 TYR C N 1
ATOM 5951 C CA . TYR C 1 91 ? 25.079 42.885 45.138 1.00 20.68 91 TYR C CA 1
ATOM 5952 C C . TYR C 1 91 ? 24.707 43.931 46.172 1.00 19.90 91 TYR C C 1
ATOM 5953 O O . TYR C 1 91 ? 24.767 43.667 47.351 1.00 23.10 91 TYR C O 1
ATOM 5962 N N . GLY C 1 92 ? 24.476 45.164 45.779 1.00 19.77 92 GLY C N 1
ATOM 5963 C CA . GLY C 1 92 ? 24.328 46.239 46.775 1.00 18.49 92 GLY C CA 1
ATOM 5964 C C . GLY C 1 92 ? 25.529 47.153 46.873 1.00 18.37 92 GLY C C 1
ATOM 5965 O O . GLY C 1 92 ? 25.550 47.989 47.773 1.00 18.58 92 GLY C O 1
ATOM 5966 N N . GLY C 1 93 ? 26.511 47.003 46.001 1.00 19.37 93 GLY C N 1
ATOM 5967 C CA . GLY C 1 93 ? 27.767 47.772 46.088 1.00 19.31 93 GLY C CA 1
ATOM 5968 C C . GLY C 1 93 ? 27.706 49.102 45.365 1.00 22.88 93 GLY C C 1
ATOM 5969 O O . GLY C 1 93 ? 26.672 49.459 44.764 1.00 20.58 93 GLY C O 1
ATOM 5970 N N . THR C 1 94 ? 28.839 49.784 45.327 1.00 21.55 94 THR C N 1
ATOM 5971 C CA . THR C 1 94 ? 29.000 51.111 44.704 1.00 22.44 94 THR C CA 1
ATOM 5972 C C . THR C 1 94 ? 29.078 50.925 43.183 1.00 22.81 94 THR C C 1
ATOM 5973 O O . THR C 1 94 ? 28.685 51.851 42.484 1.00 23.33 94 THR C O 1
ATOM 5977 N N . GLY C 1 95 ? 29.572 49.800 42.673 1.00 20.65 95 GLY C N 1
ATOM 5978 C CA . GLY C 1 95 ? 29.707 49.625 41.218 1.00 24.16 95 GLY C CA 1
ATOM 5979 C C . GLY C 1 95 ? 30.817 50.480 40.605 1.00 25.40 95 GLY C C 1
ATOM 5980 O O . GLY C 1 95 ? 30.773 50.751 39.374 1.00 19.99 95 GLY C O 1
ATOM 5981 N N . GLY C 1 96 ? 31.841 50.851 41.367 1.00 22.56 96 GLY C N 1
ATOM 5982 C CA . GLY C 1 96 ? 32.996 51.603 40.819 1.00 22.35 96 GLY C CA 1
ATOM 5983 C C . GLY C 1 96 ? 34.106 50.694 40.299 1.00 20.55 96 GLY C C 1
ATOM 5984 O O . GLY C 1 96 ? 33.912 49.509 40.130 1.00 19.75 96 GLY C O 1
ATOM 5985 N N . THR C 1 97 ? 35.294 51.241 40.073 1.00 20.06 97 THR C N 1
ATOM 5986 C CA . THR C 1 97 ? 36.408 50.553 39.384 1.00 19.84 97 THR C CA 1
ATOM 5987 C C . THR C 1 97 ? 37.553 50.274 40.389 1.00 20.15 97 THR C C 1
ATOM 5988 O O . THR C 1 97 ? 37.564 50.895 41.491 1.00 16.91 97 THR C O 1
ATOM 5992 N N . LEU C 1 98 ? 38.487 49.422 39.991 1.00 18.19 98 LEU C N 1
ATOM 5993 C CA . LEU C 1 98 ? 39.755 49.187 40.724 1.00 18.85 98 LEU C CA 1
ATOM 5994 C C . LEU C 1 98 ? 40.435 50.534 40.933 1.00 18.18 98 LEU C C 1
ATOM 5995 O O . LEU C 1 98 ? 40.874 50.789 42.063 1.00 16.17 98 LEU C O 1
ATOM 6000 N N . CYS C 1 99 ? 40.570 51.349 39.893 1.00 17.62 99 CYS C N 1
ATOM 6001 C CA . CYS C 1 99 ? 41.207 52.687 39.997 1.00 20.21 99 CYS C CA 1
ATOM 6002 C C . CYS C 1 99 ? 40.549 53.520 41.124 1.00 18.23 99 CYS C C 1
ATOM 6003 O O . CYS C 1 99 ? 41.287 54.202 41.868 1.00 15.41 99 CYS C O 1
ATOM 6006 N N . GLN C 1 100 ? 39.219 53.536 41.238 1.00 15.98 100 GLN C N 1
ATOM 6007 C CA . GLN C 1 100 ? 38.531 54.317 42.296 1.00 15.93 100 GLN C CA 1
ATOM 6008 C C . GLN C 1 100 ? 38.819 53.701 43.676 1.00 13.98 100 GLN C C 1
ATOM 6009 O O . GLN C 1 100 ? 38.945 54.464 44.658 1.00 13.94 100 GLN C O 1
ATOM 6015 N N . LEU C 1 101 ? 38.886 52.387 43.773 1.00 13.74 101 LEU C N 1
ATOM 6016 C CA . LEU C 1 101 ? 39.216 51.731 45.066 1.00 13.17 101 LEU C CA 1
ATOM 6017 C C . LEU C 1 101 ? 40.655 52.141 45.472 1.00 13.95 101 LEU C C 1
ATOM 6018 O O . LEU C 1 101 ? 40.884 52.484 46.613 1.00 12.85 101 LEU C O 1
ATOM 6023 N N . ILE C 1 102 ? 41.620 52.059 44.561 1.00 13.24 102 ILE C N 1
ATOM 6024 C CA . ILE C 1 102 ? 43.014 52.514 44.841 1.00 15.31 102 ILE C CA 1
ATOM 6025 C C . ILE C 1 102 ? 43.039 53.988 45.274 1.00 14.88 102 ILE C C 1
ATOM 6026 O O . ILE C 1 102 ? 43.658 54.274 46.300 1.00 13.76 102 ILE C O 1
ATOM 6031 N N . LEU C 1 103 ? 42.297 54.887 44.619 1.00 13.88 103 LEU C N 1
ATOM 6032 C CA . LEU C 1 103 ? 42.244 56.294 45.028 1.00 15.26 103 LEU C CA 1
ATOM 6033 C C . LEU C 1 103 ? 41.622 56.402 46.400 1.00 13.91 103 LEU C C 1
ATOM 6034 O O . LEU C 1 103 ? 41.972 57.332 47.086 1.00 13.45 103 LEU C O 1
ATOM 6039 N N . THR C 1 104 ? 40.623 55.572 46.715 1.00 12.09 104 THR C N 1
ATOM 6040 C CA . THR C 1 104 ? 39.940 55.633 48.017 1.00 12.27 104 THR C CA 1
ATOM 6041 C C . THR C 1 104 ? 40.952 55.316 49.123 1.00 10.83 104 THR C C 1
ATOM 6042 O O . THR C 1 104 ? 41.002 56.059 50.082 1.00 11.14 104 THR C O 1
ATOM 6046 N N . ILE C 1 105 ? 41.730 54.248 48.947 1.00 10.49 105 ILE C N 1
ATOM 6047 C CA . ILE C 1 105 ? 42.755 53.851 49.938 1.00 10.55 105 ILE C CA 1
ATOM 6048 C C . ILE C 1 105 ? 43.771 54.991 50.121 1.00 11.06 105 ILE C C 1
ATOM 6049 O O . ILE C 1 105 ? 44.110 55.329 51.272 1.00 11.18 105 ILE C O 1
ATOM 6054 N N . GLU C 1 106 ? 44.235 55.555 49.030 1.00 11.45 106 GLU C N 1
ATOM 6055 C CA . GLU C 1 106 ? 45.235 56.661 49.009 1.00 12.75 106 GLU C CA 1
ATOM 6056 C C . GLU C 1 106 ? 44.702 57.850 49.797 1.00 12.56 106 GLU C C 1
ATOM 6057 O O . GLU C 1 106 ? 45.409 58.367 50.715 1.00 11.59 106 GLU C O 1
ATOM 6063 N N . GLU C 1 107 ? 43.465 58.272 49.521 1.00 12.31 107 GLU C N 1
ATOM 6064 C CA . GLU C 1 107 ? 42.963 59.514 50.139 1.00 11.94 107 GLU C CA 1
ATOM 6065 C C . GLU C 1 107 ? 42.598 59.260 51.594 1.00 10.75 107 GLU C C 1
ATOM 6066 O O . GLU C 1 107 ? 42.795 60.165 52.423 1.00 12.07 107 GLU C O 1
ATOM 6072 N N . VAL C 1 108 ? 42.181 58.053 51.942 1.00 9.78 108 VAL C N 1
ATOM 6073 C CA . VAL C 1 108 ? 41.941 57.753 53.381 1.00 10.60 108 VAL C CA 1
ATOM 6074 C C . VAL C 1 108 ? 43.297 57.783 54.104 1.00 10.17 108 VAL C C 1
ATOM 6075 O O . VAL C 1 108 ? 43.351 58.350 55.207 1.00 10.13 108 VAL C O 1
ATOM 6079 N N . ALA C 1 109 ? 44.330 57.142 53.538 1.00 11.23 109 ALA C N 1
ATOM 6080 C CA . ALA C 1 109 ? 45.648 56.967 54.211 1.00 11.27 109 ALA C CA 1
ATOM 6081 C C . ALA C 1 109 ? 46.334 58.334 54.337 1.00 12.46 109 ALA C C 1
ATOM 6082 O O . ALA C 1 109 ? 47.110 58.527 55.270 1.00 12.08 109 ALA C O 1
ATOM 6084 N N . ARG C 1 110 ? 46.006 59.302 53.471 1.00 11.21 110 ARG C N 1
ATOM 6085 C CA . ARG C 1 110 ? 46.572 60.662 53.587 1.00 12.24 110 ARG C CA 1
ATOM 6086 C C . ARG C 1 110 ? 46.184 61.312 54.936 1.00 11.75 110 ARG C C 1
ATOM 6087 O O . ARG C 1 110 ? 46.906 62.186 55.433 1.00 12.99 110 ARG C O 1
ATOM 6095 N N . VAL C 1 111 ? 45.061 60.908 55.528 1.00 11.13 111 VAL C N 1
ATOM 6096 C CA . VAL C 1 111 ? 44.608 61.374 56.870 1.00 11.85 111 VAL C CA 1
ATOM 6097 C C . VAL C 1 111 ? 44.876 60.300 57.918 1.00 11.40 111 VAL C C 1
ATOM 6098 O O . VAL C 1 111 ? 45.264 60.655 59.060 1.00 12.32 111 VAL C O 1
ATOM 6102 N N . ASP C 1 112 ? 44.600 59.035 57.599 1.00 11.86 112 ASP C N 1
ATOM 6103 C CA . ASP C 1 112 ? 44.621 57.945 58.604 1.00 11.38 112 ASP C CA 1
ATOM 6104 C C . ASP C 1 112 ? 44.995 56.611 57.987 1.00 10.28 112 ASP C C 1
ATOM 6105 O O . ASP C 1 112 ? 44.121 55.833 57.555 1.00 10.33 112 ASP C O 1
ATOM 6110 N N . PRO C 1 113 ? 46.300 56.286 57.957 1.00 9.85 113 PRO C N 1
ATOM 6111 C CA . PRO C 1 113 ? 46.762 54.977 57.490 1.00 9.48 113 PRO C CA 1
ATOM 6112 C C . PRO C 1 113 ? 46.107 53.812 58.229 1.00 9.28 113 PRO C C 1
ATOM 6113 O O . PRO C 1 113 ? 45.962 52.813 57.628 1.00 9.62 113 PRO C O 1
ATOM 6117 N N . GLY C 1 114 ? 45.803 53.938 59.508 1.00 9.96 114 GLY C N 1
ATOM 6118 C CA . GLY C 1 114 ? 45.179 52.855 60.288 1.00 10.90 114 GLY C CA 1
ATOM 6119 C C . GLY C 1 114 ? 43.759 52.526 59.805 1.00 11.03 114 GLY C C 1
ATOM 6120 O O . GLY C 1 114 ? 43.430 51.352 59.558 1.00 11.15 114 GLY C O 1
ATOM 6121 N N . VAL C 1 115 ? 42.945 53.532 59.569 1.00 10.72 115 VAL C N 1
ATOM 6122 C CA . VAL C 1 115 ? 41.591 53.339 58.992 1.00 10.85 115 VAL C CA 1
ATOM 6123 C C . VAL C 1 115 ? 41.758 52.787 57.591 1.00 10.74 115 VAL C C 1
ATOM 6124 O O . VAL C 1 115 ? 41.006 51.903 57.198 1.00 9.57 115 VAL C O 1
ATOM 6128 N N . ALA C 1 116 ? 42.781 53.216 56.863 1.00 10.28 116 ALA C N 1
ATOM 6129 C CA . ALA C 1 116 ? 43.020 52.702 55.513 1.00 10.00 116 ALA C CA 1
ATOM 6130 C C . ALA C 1 116 ? 43.321 51.195 55.523 1.00 11.59 116 ALA C C 1
ATOM 6131 O O . ALA C 1 116 ? 42.904 50.515 54.546 1.00 10.36 116 ALA C O 1
ATOM 6133 N N . VAL C 1 117 ? 43.990 50.666 56.551 1.00 10.70 117 VAL C N 1
ATOM 6134 C CA . VAL C 1 117 ? 44.199 49.190 56.641 1.00 12.52 117 VAL C CA 1
ATOM 6135 C C . VAL C 1 117 ? 42.838 48.480 56.565 1.00 11.51 117 VAL C C 1
ATOM 6136 O O . VAL C 1 117 ? 42.725 47.495 55.796 1.00 12.63 117 VAL C O 1
ATOM 6140 N N . GLY C 1 118 ? 41.861 48.890 57.375 1.00 12.25 118 GLY C N 1
ATOM 6141 C CA . GLY C 1 118 ? 40.524 48.239 57.431 1.00 12.30 118 GLY C CA 1
ATOM 6142 C C . GLY C 1 118 ? 39.834 48.295 56.080 1.00 10.57 118 GLY C C 1
ATOM 6143 O O . GLY C 1 118 ? 39.305 47.284 55.618 1.00 10.22 118 GLY C O 1
ATOM 6144 N N . VAL C 1 119 ? 39.859 49.449 55.447 1.00 10.99 119 VAL C N 1
ATOM 6145 C CA . VAL C 1 119 ? 39.262 49.630 54.104 1.00 11.96 119 VAL C CA 1
ATOM 6146 C C . VAL C 1 119 ? 39.914 48.710 53.081 1.00 11.89 119 VAL C C 1
ATOM 6147 O O . VAL C 1 119 ? 39.202 48.127 52.211 1.00 10.99 119 VAL C O 1
ATOM 6151 N N . HIS C 1 120 ? 41.257 48.652 53.095 1.00 11.24 120 HIS C N 1
ATOM 6152 C CA . HIS C 1 120 ? 42.043 47.814 52.171 1.00 11.77 120 HIS C CA 1
ATOM 6153 C C . HIS C 1 120 ? 41.746 46.345 52.396 1.00 10.74 120 HIS C C 1
ATOM 6154 O O . HIS C 1 120 ? 41.466 45.657 51.418 1.00 9.82 120 HIS C O 1
ATOM 6161 N N . VAL C 1 121 ? 41.835 45.863 53.624 1.00 11.33 121 VAL C N 1
ATOM 6162 C CA . VAL C 1 121 ? 41.602 44.411 53.877 1.00 11.27 121 VAL C CA 1
ATOM 6163 C C . VAL C 1 121 ? 40.166 44.036 53.407 1.00 11.33 121 VAL C C 1
ATOM 6164 O O . VAL C 1 121 ? 39.961 43.003 52.718 1.00 11.06 121 VAL C O 1
ATOM 6168 N N . HIS C 1 122 ? 39.191 44.828 53.827 1.00 10.69 122 HIS C N 1
ATOM 6169 C CA . HIS C 1 122 ? 37.758 44.585 53.537 1.00 10.81 122 HIS C CA 1
ATOM 6170 C C . HIS C 1 122 ? 37.543 44.552 52.020 1.00 10.39 122 HIS C C 1
ATOM 6171 O O . HIS C 1 122 ? 37.030 43.540 51.520 1.00 10.76 122 HIS C O 1
ATOM 6178 N N . ASN C 1 123 ? 37.894 45.617 51.304 1.00 10.93 123 ASN C N 1
ATOM 6179 C CA . ASN C 1 123 ? 37.626 45.748 49.851 1.00 11.39 123 ASN C CA 1
ATOM 6180 C C . ASN C 1 123 ? 38.545 44.832 49.045 1.00 14.55 123 ASN C C 1
ATOM 6181 O O . ASN C 1 123 ? 38.033 44.097 48.178 1.00 14.38 123 ASN C O 1
ATOM 6186 N N . VAL C 1 124 ? 39.868 44.927 49.255 1.00 12.64 124 VAL C N 1
ATOM 6187 C CA . VAL C 1 124 ? 40.829 44.221 48.362 1.00 13.65 124 VAL C CA 1
ATOM 6188 C C . VAL C 1 124 ? 40.935 42.752 48.747 1.00 13.37 124 VAL C C 1
ATOM 6189 O O . VAL C 1 124 ? 40.740 41.903 47.852 1.00 15.16 124 VAL C O 1
ATOM 6193 N N . LEU C 1 125 ? 41.308 42.413 49.972 1.00 14.12 125 LEU C N 1
ATOM 6194 C CA . LEU C 1 125 ? 41.641 41.016 50.351 1.00 14.40 125 LEU C CA 1
ATOM 6195 C C . LEU C 1 125 ? 40.375 40.178 50.534 1.00 17.13 125 LEU C C 1
ATOM 6196 O O . LEU C 1 125 ? 40.451 38.962 50.318 1.00 18.46 125 LEU C O 1
ATOM 6201 N N . VAL C 1 126 ? 39.269 40.726 51.041 1.00 14.65 126 VAL C N 1
ATOM 6202 C CA . VAL C 1 126 ? 38.079 39.859 51.290 1.00 14.36 126 VAL C CA 1
ATOM 6203 C C . VAL C 1 126 ? 37.080 40.015 50.127 1.00 15.40 126 VAL C C 1
ATOM 6204 O O . VAL C 1 126 ? 36.910 39.029 49.390 1.00 13.57 126 VAL C O 1
ATOM 6208 N N . ALA C 1 127 ? 36.396 41.165 49.980 1.00 13.24 127 ALA C N 1
ATOM 6209 C CA . ALA C 1 127 ? 35.373 41.353 48.911 1.00 13.37 127 ALA C CA 1
ATOM 6210 C C . ALA C 1 127 ? 36.001 41.064 47.540 1.00 15.69 127 ALA C C 1
ATOM 6211 O O . ALA C 1 127 ? 35.389 40.336 46.717 1.00 13.57 127 ALA C O 1
ATOM 6213 N N . GLY C 1 128 ? 37.199 41.590 47.275 1.00 17.08 128 GLY C N 1
ATOM 6214 C CA . GLY C 1 128 ? 37.820 41.502 45.943 1.00 16.97 128 GLY C CA 1
ATOM 6215 C C . GLY C 1 128 ? 38.231 40.088 45.593 1.00 18.06 128 GLY C C 1
ATOM 6216 O O . GLY C 1 128 ? 38.124 39.722 44.394 1.00 20.95 128 GLY C O 1
ATOM 6217 N N . THR C 1 129 ? 38.628 39.290 46.583 1.00 17.05 129 THR C N 1
ATOM 6218 C CA . THR C 1 129 ? 38.952 37.862 46.410 1.00 18.45 129 THR C CA 1
ATOM 6219 C C . THR C 1 129 ? 37.660 37.078 46.119 1.00 20.40 129 THR C C 1
ATOM 6220 O O . THR C 1 129 ? 37.692 36.178 45.234 1.00 19.87 129 THR C O 1
ATOM 6224 N N . LEU C 1 130 ? 36.581 37.327 46.873 1.00 17.05 130 LEU C N 1
ATOM 6225 C CA . LEU C 1 130 ? 35.282 36.623 46.613 1.00 19.23 130 LEU C CA 1
ATOM 6226 C C . LEU C 1 130 ? 34.810 36.964 45.215 1.00 17.70 130 LEU C C 1
ATOM 6227 O O . LEU C 1 130 ? 34.405 36.051 44.543 1.00 20.15 130 LEU C O 1
ATOM 6232 N N . LEU C 1 131 ? 34.915 38.220 44.797 1.00 19.82 131 LEU C N 1
ATOM 6233 C CA . LEU C 1 131 ? 34.439 38.724 43.498 1.00 23.90 131 LEU C CA 1
ATOM 6234 C C . LEU C 1 131 ? 35.187 38.000 42.385 1.00 26.52 131 LEU C C 1
ATOM 6235 O O . LEU C 1 131 ? 34.574 37.707 41.340 1.00 22.98 131 LEU C O 1
ATOM 6240 N N . ARG C 1 132 ? 36.474 37.723 42.590 1.00 23.67 132 ARG C N 1
ATOM 6241 C CA . ARG C 1 132 ? 37.350 37.153 41.528 1.00 25.72 132 ARG C CA 1
ATOM 6242 C C . ARG C 1 132 ? 37.380 35.626 41.604 1.00 23.86 132 ARG C C 1
ATOM 6243 O O . ARG C 1 132 ? 37.677 35.009 40.569 1.00 29.67 132 ARG C O 1
ATOM 6251 N N . HIS C 1 133 ? 37.140 34.993 42.735 1.00 23.40 133 HIS C N 1
ATOM 6252 C CA . HIS C 1 133 ? 37.473 33.551 42.894 1.00 26.43 133 HIS C CA 1
ATOM 6253 C C . HIS C 1 133 ? 36.368 32.743 43.535 1.00 25.26 133 HIS C C 1
ATOM 6254 O O . HIS C 1 133 ? 36.518 31.514 43.563 1.00 26.91 133 HIS C O 1
ATOM 6261 N N . ALA C 1 134 ? 35.332 33.347 44.122 1.00 21.03 134 ALA C N 1
ATOM 6262 C CA . ALA C 1 134 ? 34.307 32.536 44.805 1.00 20.73 134 ALA C CA 1
ATOM 6263 C C . ALA C 1 134 ? 33.219 32.095 43.798 1.00 19.62 134 ALA C C 1
ATOM 6264 O O . ALA C 1 134 ? 33.134 32.614 42.705 1.00 20.34 134 ALA C O 1
ATOM 6266 N N . SER C 1 135 ? 32.396 31.149 44.176 1.00 19.77 135 SER C N 1
ATOM 6267 C CA . SER C 1 135 ? 31.288 30.674 43.308 1.00 21.91 135 SER C CA 1
ATOM 6268 C C . SER C 1 135 ? 30.182 31.754 43.250 1.00 24.87 135 SER C C 1
ATOM 6269 O O . SER C 1 135 ? 30.176 32.693 44.085 1.00 19.02 135 SER C O 1
ATOM 6272 N N . GLY C 1 136 ? 29.278 31.648 42.274 1.00 23.70 136 GLY C N 1
ATOM 6273 C CA . GLY C 1 136 ? 28.077 32.498 42.188 1.00 22.39 136 GLY C CA 1
ATOM 6274 C C . GLY C 1 136 ? 27.347 32.531 43.501 1.00 19.63 136 GLY C C 1
ATOM 6275 O O . GLY C 1 136 ? 26.967 33.640 43.958 1.00 20.33 136 GLY C O 1
ATOM 6276 N N . ASP C 1 137 ? 27.086 31.366 44.089 1.00 18.63 137 ASP C N 1
ATOM 6277 C CA . ASP C 1 137 ? 26.272 31.279 45.316 1.00 21.49 137 ASP C CA 1
ATOM 6278 C C . ASP C 1 137 ? 26.971 32.042 46.443 1.00 21.74 137 ASP C C 1
ATOM 6279 O O . ASP C 1 137 ? 26.286 32.646 47.305 1.00 16.79 137 ASP C O 1
ATOM 6284 N N . GLN C 1 138 ? 28.297 31.905 46.545 1.00 21.65 138 GLN C N 1
ATOM 6285 C CA . GLN C 1 138 ? 29.062 32.549 47.646 1.00 18.21 138 GLN C CA 1
ATOM 6286 C C . GLN C 1 138 ? 29.087 34.063 47.400 1.00 16.26 138 GLN C C 1
ATOM 6287 O O . GLN C 1 138 ? 28.971 34.816 48.386 1.00 18.38 138 GLN C O 1
ATOM 6293 N N . ARG C 1 139 ? 29.259 34.516 46.175 1.00 15.50 139 ARG C N 1
ATOM 6294 C CA . ARG C 1 139 ? 29.240 35.948 45.860 1.00 17.49 139 ARG C CA 1
ATOM 6295 C C . ARG C 1 139 ? 27.897 36.533 46.318 1.00 17.90 139 ARG C C 1
ATOM 6296 O O . ARG C 1 139 ? 27.874 37.597 47.007 1.00 13.80 139 ARG C O 1
ATOM 6304 N N . ARG C 1 140 ? 26.812 35.850 45.954 1.00 16.21 140 ARG C N 1
ATOM 6305 C CA . ARG C 1 140 ? 25.445 36.352 46.237 1.00 15.50 140 ARG C CA 1
ATOM 6306 C C . ARG C 1 140 ? 25.205 36.261 47.730 1.00 15.46 140 ARG C C 1
ATOM 6307 O O . ARG C 1 140 ? 24.485 37.101 48.247 1.00 15.03 140 ARG C O 1
ATOM 6315 N N . GLN C 1 141 ? 25.782 35.300 48.425 1.00 14.42 141 GLN C N 1
ATOM 6316 C CA . GLN C 1 141 ? 25.505 35.148 49.852 1.00 14.40 141 GLN C CA 1
ATOM 6317 C C . GLN C 1 141 ? 26.273 36.240 50.634 1.00 14.29 141 GLN C C 1
ATOM 6318 O O . GLN C 1 141 ? 25.712 36.749 51.586 1.00 13.66 141 GLN C O 1
ATOM 6324 N N . TYR C 1 142 ? 27.509 36.549 50.275 1.00 13.46 142 TYR C N 1
ATOM 6325 C CA . TYR C 1 142 ? 28.425 37.325 51.140 1.00 14.23 142 TYR C CA 1
ATOM 6326 C C . TYR C 1 142 ? 28.646 38.751 50.642 1.00 12.85 142 TYR C C 1
ATOM 6327 O O . TYR C 1 142 ? 28.796 39.616 51.512 1.00 15.00 142 TYR C O 1
ATOM 6336 N N . LEU C 1 143 ? 28.702 39.017 49.340 1.00 12.06 143 LEU C N 1
ATOM 6337 C CA . LEU C 1 143 ? 29.004 40.383 48.875 1.00 13.82 143 LEU C CA 1
ATOM 6338 C C . LEU C 1 143 ? 27.940 41.379 49.361 1.00 14.52 143 LEU C C 1
ATOM 6339 O O . LEU C 1 143 ? 28.288 42.517 49.742 1.00 13.86 143 LEU C O 1
ATOM 6344 N N . PRO C 1 144 ? 26.628 41.041 49.399 1.00 13.45 144 PRO C N 1
ATOM 6345 C CA . PRO C 1 144 ? 25.633 42.044 49.835 1.00 13.67 144 PRO C CA 1
ATOM 6346 C C . PRO C 1 144 ? 25.821 42.433 51.299 1.00 13.22 144 PRO C C 1
ATOM 6347 O O . PRO C 1 144 ? 25.608 43.581 51.657 1.00 15.50 144 PRO C O 1
ATOM 6351 N N . GLN C 1 145 ? 26.308 41.498 52.119 1.00 13.21 145 GLN C N 1
ATOM 6352 C CA . GLN C 1 145 ? 26.623 41.729 53.555 1.00 13.91 145 GLN C CA 1
ATOM 6353 C C . GLN C 1 145 ? 27.858 42.646 53.671 1.00 12.72 145 GLN C C 1
ATOM 6354 O O . GLN C 1 145 ? 27.824 43.657 54.440 1.00 12.31 145 GLN C O 1
ATOM 6360 N N . LEU C 1 146 ? 28.917 42.297 52.960 1.00 13.26 146 LEU C N 1
ATOM 6361 C CA . LEU C 1 146 ? 30.199 43.058 52.959 1.00 12.94 146 LEU C CA 1
ATOM 6362 C C . LEU C 1 146 ? 29.971 44.460 52.404 1.00 12.63 146 LEU C C 1
ATOM 6363 O O . LEU C 1 146 ? 30.611 45.401 52.888 1.00 12.04 146 LEU C O 1
ATOM 6368 N N . ALA C 1 147 ? 29.056 44.632 51.453 1.00 12.06 147 ALA C N 1
ATOM 6369 C CA . ALA C 1 147 ? 28.774 45.971 50.922 1.00 13.72 147 ALA C CA 1
ATOM 6370 C C . ALA C 1 147 ? 28.058 46.881 51.921 1.00 12.67 147 ALA C C 1
ATOM 6371 O O . ALA C 1 147 ? 28.178 48.130 51.769 1.00 15.36 147 ALA C O 1
ATOM 6373 N N . THR C 1 148 ? 27.268 46.362 52.837 1.00 13.02 148 THR C N 1
ATOM 6374 C CA . THR C 1 148 ? 26.255 47.175 53.566 1.00 13.52 148 THR C CA 1
ATOM 6375 C C . THR C 1 148 ? 26.494 47.237 55.065 1.00 15.29 148 THR C C 1
ATOM 6376 O O . THR C 1 148 ? 26.123 48.249 55.605 1.00 14.89 148 THR C O 1
ATOM 6380 N N . GLY C 1 149 ? 27.108 46.257 55.704 1.00 14.83 149 GLY C N 1
ATOM 6381 C CA . GLY C 1 149 ? 27.318 46.401 57.149 1.00 16.73 149 GLY C CA 1
ATOM 6382 C C . GLY C 1 149 ? 28.236 45.404 57.826 1.00 16.84 149 GLY C C 1
ATOM 6383 O O . GLY C 1 149 ? 28.364 45.535 59.034 1.00 19.73 149 GLY C O 1
ATOM 6384 N N . LYS C 1 150 ? 28.821 44.431 57.128 1.00 14.77 150 LYS C N 1
ATOM 6385 C CA . LYS C 1 150 ? 29.615 43.382 57.778 1.00 13.21 150 LYS C CA 1
ATOM 6386 C C . LYS C 1 150 ? 31.065 43.593 57.325 1.00 12.81 150 LYS C C 1
ATOM 6387 O O . LYS C 1 150 ? 31.298 43.620 56.132 1.00 10.94 150 LYS C O 1
ATOM 6393 N N . ILE C 1 151 ? 31.975 43.783 58.283 1.00 12.19 151 ILE C N 1
ATOM 6394 C CA . ILE C 1 151 ? 33.415 44.009 57.992 1.00 11.25 151 ILE C CA 1
ATOM 6395 C C . ILE C 1 151 ? 34.097 42.658 57.735 1.00 12.60 151 ILE C C 1
ATOM 6396 O O . ILE C 1 151 ? 33.941 41.743 58.548 1.00 12.79 151 ILE C O 1
ATOM 6401 N N . GLY C 1 152 ? 34.840 42.568 56.631 1.00 11.24 152 GLY C N 1
ATOM 6402 C CA . GLY C 1 152 ? 35.694 41.426 56.312 1.00 11.40 152 GLY C CA 1
ATOM 6403 C C . GLY C 1 152 ? 37.102 41.626 56.858 1.00 12.03 152 GLY C C 1
ATOM 6404 O O . GLY C 1 152 ? 37.652 42.731 56.690 1.00 11.73 152 GLY C O 1
ATOM 6405 N N . ALA C 1 153 ? 37.687 40.565 57.390 1.00 11.87 153 ALA C N 1
ATOM 6406 C CA . ALA C 1 153 ? 39.120 40.480 57.736 1.00 12.02 153 ALA C CA 1
ATOM 6407 C C . ALA C 1 153 ? 39.726 39.213 57.136 1.00 12.34 153 ALA C C 1
ATOM 6408 O O . ALA C 1 153 ? 38.983 38.276 56.801 1.00 12.56 153 ALA C O 1
ATOM 6410 N N . PHE C 1 154 ? 41.049 39.186 57.032 1.00 11.75 154 PHE C N 1
ATOM 6411 C CA . PHE C 1 154 ? 41.815 38.198 56.239 1.00 13.22 154 PHE C CA 1
ATOM 6412 C C . PHE C 1 154 ? 42.799 37.508 57.180 1.00 15.07 154 PHE C C 1
ATOM 6413 O O . PHE C 1 154 ? 43.664 38.209 57.774 1.00 12.71 154 PHE C O 1
ATOM 6421 N N . ALA C 1 155 ? 42.606 36.210 57.438 1.00 13.91 155 ALA C N 1
ATOM 6422 C CA . ALA C 1 155 ? 43.331 35.513 58.506 1.00 13.24 155 ALA C CA 1
ATOM 6423 C C . ALA C 1 155 ? 44.130 34.365 57.897 1.00 15.31 155 ALA C C 1
ATOM 6424 O O . ALA C 1 155 ? 43.570 33.233 57.761 1.00 16.41 155 ALA C O 1
ATOM 6426 N N . LEU C 1 156 ? 45.343 34.674 57.463 1.00 15.41 156 LEU C N 1
ATOM 6427 C CA . LEU C 1 156 ? 46.277 33.709 56.855 1.00 16.33 156 LEU C CA 1
ATOM 6428 C C . LEU C 1 156 ? 47.415 33.416 57.842 1.00 17.03 156 LEU C C 1
ATOM 6429 O O . LEU C 1 156 ? 47.714 32.232 58.084 1.00 13.19 156 LEU C O 1
ATOM 6434 N N . SER C 1 157 ? 48.148 34.446 58.250 1.00 13.65 157 SER C N 1
ATOM 6435 C CA . SER C 1 157 ? 49.386 34.280 59.037 1.00 13.50 157 SER C CA 1
ATOM 6436 C C . SER C 1 157 ? 49.127 33.530 60.351 1.00 14.39 157 SER C C 1
ATOM 6437 O O . SER C 1 157 ? 48.041 33.612 60.958 1.00 14.63 157 SER C O 1
ATOM 6440 N N . GLU C 1 158 ? 50.183 32.897 60.870 1.00 13.15 158 GLU C N 1
ATOM 6441 C CA . GLU C 1 158 ? 50.247 32.286 62.199 1.00 12.84 158 GLU C CA 1
ATOM 6442 C C . GLU C 1 158 ? 51.663 32.528 62.792 1.00 14.24 158 GLU C C 1
ATOM 6443 O O . GLU C 1 158 ? 52.562 33.018 62.081 1.00 12.96 158 GLU C O 1
ATOM 6449 N N . GLU C 1 159 ? 51.857 32.096 64.024 1.00 14.49 159 GLU C N 1
ATOM 6450 C CA . GLU C 1 159 ? 53.155 32.205 64.740 1.00 18.50 159 GLU C CA 1
ATOM 6451 C C . GLU C 1 159 ? 54.270 31.646 63.865 1.00 19.97 159 GLU C C 1
ATOM 6452 O O . GLU C 1 159 ? 55.341 32.301 63.775 1.00 17.95 159 GLU C O 1
ATOM 6458 N N . GLN C 1 160 ? 54.092 30.470 63.271 1.00 18.17 160 GLN C N 1
ATOM 6459 C CA . GLN C 1 160 ? 55.181 29.821 62.482 1.00 23.51 160 GLN C CA 1
ATOM 6460 C C . GLN C 1 160 ? 54.955 29.989 60.979 1.00 20.44 160 GLN C C 1
ATOM 6461 O O . GLN C 1 160 ? 55.768 29.498 60.212 1.00 20.66 160 GLN C O 1
ATOM 6467 N N . ALA C 1 161 ? 53.948 30.747 60.540 1.00 18.99 161 ALA C N 1
ATOM 6468 C CA . ALA C 1 161 ? 53.698 30.987 59.105 1.00 19.09 161 ALA C CA 1
ATOM 6469 C C . ALA C 1 161 ? 53.617 32.501 58.838 1.00 20.04 161 ALA C C 1
ATOM 6470 O O . ALA C 1 161 ? 52.484 33.059 58.846 1.00 19.35 161 ALA C O 1
ATOM 6472 N N . GLY C 1 162 ? 54.761 33.138 58.627 1.00 17.01 162 GLY C N 1
ATOM 6473 C CA . GLY C 1 162 ? 54.874 34.585 58.384 1.00 15.96 162 GLY C CA 1
ATOM 6474 C C . GLY C 1 162 ? 55.263 34.757 56.930 1.00 16.39 162 GLY C C 1
ATOM 6475 O O . GLY C 1 162 ? 54.410 34.515 56.048 1.00 18.05 162 GLY C O 1
ATOM 6476 N N . SER C 1 163 ? 56.528 34.967 56.668 1.00 14.65 163 SER C N 1
ATOM 6477 C CA . SER C 1 163 ? 57.007 35.054 55.327 1.00 16.43 163 SER C CA 1
ATOM 6478 C C . SER C 1 163 ? 56.736 33.707 54.607 1.00 18.68 163 SER C C 1
ATOM 6479 O O . SER C 1 163 ? 56.407 33.725 53.484 1.00 19.48 163 SER C O 1
ATOM 6482 N N . ASP C 1 164 ? 56.869 32.589 55.318 1.00 16.88 164 ASP C N 1
ATOM 6483 C CA . ASP C 1 164 ? 56.605 31.225 54.833 1.00 19.27 164 ASP C CA 1
ATOM 6484 C C . ASP C 1 164 ? 55.108 31.092 55.101 1.00 20.08 164 ASP C C 1
ATOM 6485 O O . ASP C 1 164 ? 54.705 30.368 55.972 1.00 18.73 164 ASP C O 1
ATOM 6490 N N . ALA C 1 165 ? 54.316 31.728 54.244 1.00 20.04 165 ALA C N 1
ATOM 6491 C CA . ALA C 1 165 ? 52.907 32.045 54.565 1.00 23.59 165 ALA C CA 1
ATOM 6492 C C . ALA C 1 165 ? 52.090 30.748 54.620 1.00 24.13 165 ALA C C 1
ATOM 6493 O O . ALA C 1 165 ? 51.132 30.693 55.388 1.00 30.45 165 ALA C O 1
ATOM 6495 N N . PHE C 1 166 ? 52.524 29.689 53.933 1.00 24.14 166 PHE C N 1
ATOM 6496 C CA . PHE C 1 166 ? 51.694 28.464 53.793 1.00 26.32 166 PHE C CA 1
ATOM 6497 C C . PHE C 1 166 ? 52.200 27.340 54.682 1.00 26.98 166 PHE C C 1
ATOM 6498 O O . PHE C 1 166 ? 51.592 26.278 54.605 1.00 27.84 166 PHE C O 1
ATOM 6506 N N . ALA C 1 167 ? 53.092 27.604 55.639 1.00 23.87 167 ALA C N 1
ATOM 6507 C CA . ALA C 1 167 ? 53.521 26.623 56.679 1.00 22.42 167 ALA C CA 1
ATOM 6508 C C . ALA C 1 167 ? 52.476 26.593 57.814 1.00 21.60 167 ALA C C 1
ATOM 6509 O O . ALA C 1 167 ? 52.808 26.640 59.038 1.00 24.34 167 ALA C O 1
ATOM 6511 N N . LEU C 1 168 ? 51.192 26.474 57.443 1.00 24.27 168 LEU C N 1
ATOM 6512 C CA . LEU C 1 168 ? 50.034 26.582 58.393 1.00 24.20 168 LEU C CA 1
ATOM 6513 C C . LEU C 1 168 ? 49.920 25.371 59.311 1.00 23.27 168 LEU C C 1
ATOM 6514 O O . LEU C 1 168 ? 50.214 24.269 58.848 1.00 26.81 168 LEU C O 1
ATOM 6519 N N . THR C 1 169 ? 49.463 25.562 60.540 1.00 22.51 169 THR C N 1
ATOM 6520 C CA . THR C 1 169 ? 49.107 24.464 61.464 1.00 23.57 169 THR C CA 1
ATOM 6521 C C . THR C 1 169 ? 47.604 24.476 61.779 1.00 25.02 169 THR C C 1
ATOM 6522 O O . THR C 1 169 ? 47.167 23.542 62.410 1.00 20.81 169 THR C O 1
ATOM 6526 N N . THR C 1 170 ? 46.845 25.533 61.478 1.00 21.20 170 THR C N 1
ATOM 6527 C CA . THR C 1 170 ? 45.354 25.501 61.696 1.00 19.02 170 THR C CA 1
ATOM 6528 C C . THR C 1 170 ? 44.778 24.395 60.766 1.00 17.67 170 THR C C 1
ATOM 6529 O O . THR C 1 170 ? 45.147 24.346 59.559 1.00 18.44 170 THR C O 1
ATOM 6533 N N . VAL C 1 171 ? 43.909 23.556 61.306 1.00 20.22 171 VAL C N 1
ATOM 6534 C CA . VAL C 1 171 ? 43.306 22.451 60.497 1.00 22.94 171 VAL C CA 1
ATOM 6535 C C . VAL C 1 171 ? 41.770 22.602 60.379 1.00 20.26 171 VAL C C 1
ATOM 6536 O O . VAL C 1 171 ? 41.100 23.055 61.345 1.00 21.77 171 VAL C O 1
ATOM 6540 N N . ALA C 1 172 ? 41.265 22.154 59.222 1.00 21.06 172 ALA C N 1
ATOM 6541 C CA . ALA C 1 172 ? 39.838 21.902 58.913 1.00 22.55 172 ALA C CA 1
ATOM 6542 C C . ALA C 1 172 ? 39.700 20.393 58.674 1.00 21.61 172 ALA C C 1
ATOM 6543 O O . ALA C 1 172 ? 40.188 19.941 57.650 1.00 23.67 172 ALA C O 1
ATOM 6545 N N . ARG C 1 173 ? 39.095 19.715 59.626 1.00 24.24 173 ARG C N 1
ATOM 6546 C CA . ARG C 1 173 ? 38.839 18.257 59.626 1.00 31.24 173 ARG C CA 1
ATOM 6547 C C . ARG C 1 173 ? 37.387 18.027 59.203 1.00 25.98 173 ARG C C 1
ATOM 6548 O O . ARG C 1 173 ? 36.486 18.529 59.913 1.00 23.41 173 ARG C O 1
ATOM 6556 N N . GLN C 1 174 ? 37.202 17.287 58.122 1.00 31.47 174 GLN C N 1
ATOM 6557 C CA . GLN C 1 174 ? 35.855 16.948 57.589 1.00 33.73 174 GLN C CA 1
ATOM 6558 C C . GLN C 1 174 ? 34.998 16.277 58.679 1.00 31.14 174 GLN C C 1
ATOM 6559 O O . GLN C 1 174 ? 35.522 15.573 59.532 1.00 25.37 174 GLN C O 1
ATOM 6565 N N . ASP C 1 175 ? 33.711 16.613 58.683 1.00 32.46 175 ASP C N 1
ATOM 6566 C CA . ASP C 1 175 ? 32.613 15.932 59.404 1.00 33.96 175 ASP C CA 1
ATOM 6567 C C . ASP C 1 175 ? 31.508 15.649 58.359 1.00 35.93 175 ASP C C 1
ATOM 6568 O O . ASP C 1 175 ? 31.775 15.753 57.107 1.00 36.68 175 ASP C O 1
ATOM 6573 N N . GLU C 1 176 ? 30.283 15.424 58.817 1.00 39.61 176 GLU C N 1
ATOM 6574 C CA . GLU C 1 176 ? 29.137 15.063 57.945 1.00 37.30 176 GLU C CA 1
ATOM 6575 C C . GLU C 1 176 ? 28.733 16.276 57.092 1.00 39.73 176 GLU C C 1
ATOM 6576 O O . GLU C 1 176 ? 28.362 16.031 55.953 1.00 34.04 176 GLU C O 1
ATOM 6582 N N . GLY C 1 177 ? 28.719 17.508 57.634 1.00 36.63 177 GLY C N 1
ATOM 6583 C CA . GLY C 1 177 ? 28.124 18.690 56.956 1.00 38.61 177 GLY C CA 1
ATOM 6584 C C . GLY C 1 177 ? 29.164 19.651 56.381 1.00 38.35 177 GLY C C 1
ATOM 6585 O O . GLY C 1 177 ? 28.768 20.686 55.743 1.00 34.23 177 GLY C O 1
ATOM 6586 N N . GLY C 1 178 ? 30.456 19.327 56.532 1.00 30.56 178 GLY C N 1
ATOM 6587 C CA . GLY C 1 178 ? 31.566 20.179 56.074 1.00 29.39 178 GLY C CA 1
ATOM 6588 C C . GLY C 1 178 ? 32.823 19.935 56.890 1.00 27.88 178 GLY C C 1
ATOM 6589 O O . GLY C 1 178 ? 33.435 18.889 56.654 1.00 28.65 178 GLY C O 1
ATOM 6590 N N . TYR C 1 179 ? 33.189 20.843 57.809 1.00 27.59 179 TYR C N 1
ATOM 6591 C CA . TYR C 1 179 ? 34.497 20.774 58.527 1.00 26.03 179 TYR C CA 1
ATOM 6592 C C . TYR C 1 179 ? 34.375 21.350 59.921 1.00 21.99 179 TYR C C 1
ATOM 6593 O O . TYR C 1 179 ? 33.457 22.152 60.240 1.00 23.35 179 TYR C O 1
ATOM 6602 N N . LEU C 1 180 ? 35.295 20.932 60.807 1.00 22.79 180 LEU C N 1
ATOM 6603 C CA . LEU C 1 180 ? 35.501 21.595 62.110 1.00 21.85 180 LEU C CA 1
ATOM 6604 C C . LEU C 1 180 ? 36.896 22.250 62.086 1.00 23.57 180 LEU C C 1
ATOM 6605 O O . LEU C 1 180 ? 37.872 21.539 61.785 1.00 21.37 180 LEU C O 1
ATOM 6610 N N . LEU C 1 181 ? 36.979 23.534 62.430 1.00 21.87 181 LEU C N 1
ATOM 6611 C CA . LEU C 1 181 ? 38.270 24.286 62.380 1.00 21.99 181 LEU C CA 1
ATOM 6612 C C . LEU C 1 181 ? 38.886 24.332 63.756 1.00 18.11 181 LEU C C 1
ATOM 6613 O O . LEU C 1 181 ? 38.186 24.785 64.716 1.00 17.46 181 LEU C O 1
ATOM 6618 N N . THR C 1 182 ? 40.184 24.012 63.841 1.00 19.18 182 THR C N 1
ATOM 6619 C CA . THR C 1 182 ? 40.922 24.140 65.125 1.00 22.28 182 THR C CA 1
ATOM 6620 C C . THR C 1 182 ? 42.300 24.762 64.842 1.00 19.18 182 THR C C 1
ATOM 6621 O O . THR C 1 182 ? 43.005 24.264 63.988 1.00 17.34 182 THR C O 1
ATOM 6625 N N . GLY C 1 183 ? 42.596 25.868 65.519 1.00 18.58 183 GLY C N 1
ATOM 6626 C CA . GLY C 1 183 ? 43.946 26.464 65.450 1.00 19.03 183 GLY C CA 1
ATOM 6627 C C . GLY C 1 183 ? 43.923 27.911 65.874 1.00 18.73 183 GLY C C 1
ATOM 6628 O O . GLY C 1 183 ? 42.971 28.353 66.527 1.00 19.76 183 GLY C O 1
ATOM 6629 N N . ARG C 1 184 ? 44.997 28.606 65.554 1.00 18.85 184 ARG C N 1
ATOM 6630 C CA . ARG C 1 184 ? 45.228 29.951 66.031 1.00 18.24 184 ARG C CA 1
ATOM 6631 C C . ARG C 1 184 ? 45.832 30.751 64.892 1.00 19.21 184 ARG C C 1
ATOM 6632 O O . ARG C 1 184 ? 46.796 30.322 64.268 1.00 19.11 184 ARG C O 1
ATOM 6640 N N . LYS C 1 185 ? 45.209 31.875 64.568 1.00 14.56 185 LYS C N 1
ATOM 6641 C CA . LYS C 1 185 ? 45.742 32.780 63.519 1.00 15.15 185 LYS C CA 1
ATOM 6642 C C . LYS C 1 185 ? 46.426 33.931 64.275 1.00 13.37 185 LYS C C 1
ATOM 6643 O O . LYS C 1 185 ? 46.061 34.190 65.436 1.00 14.06 185 LYS C O 1
ATOM 6649 N N . ARG C 1 186 ? 47.421 34.544 63.682 1.00 13.15 186 ARG C N 1
ATOM 6650 C CA . ARG C 1 186 ? 48.136 35.667 64.297 1.00 13.10 186 ARG C CA 1
ATOM 6651 C C . ARG C 1 186 ? 48.138 36.817 63.303 1.00 10.14 186 ARG C C 1
ATOM 6652 O O . ARG C 1 186 ? 48.071 36.574 62.137 1.00 11.41 186 ARG C O 1
ATOM 6660 N N . TRP C 1 187 ? 48.176 38.056 63.775 1.00 10.16 187 TRP C N 1
ATOM 6661 C CA . TRP C 1 187 ? 48.249 39.267 62.964 1.00 11.06 187 TRP C CA 1
ATOM 6662 C C . TRP C 1 187 ? 47.003 39.622 62.120 1.00 12.39 187 TRP C C 1
ATOM 6663 O O . TRP C 1 187 ? 47.117 40.250 61.135 1.00 12.42 187 TRP C O 1
ATOM 6674 N N . THR C 1 188 ? 45.838 39.240 62.593 1.00 10.69 188 THR C N 1
ATOM 6675 C CA . THR C 1 188 ? 44.603 39.536 61.895 1.00 11.04 188 THR C CA 1
ATOM 6676 C C . THR C 1 188 ? 44.172 41.017 62.065 1.00 9.95 188 THR C C 1
ATOM 6677 O O . THR C 1 188 ? 43.581 41.367 63.018 1.00 10.54 188 THR C O 1
ATOM 6681 N N . SER C 1 189 ? 44.475 41.842 61.080 1.00 10.07 189 SER C N 1
ATOM 6682 C CA . SER C 1 189 ? 44.151 43.284 61.134 1.00 10.66 189 SER C CA 1
ATOM 6683 C C . SER C 1 189 ? 42.614 43.419 61.241 1.00 10.49 189 SER C C 1
ATOM 6684 O O . SER C 1 189 ? 41.888 42.669 60.532 1.00 10.97 189 SER C O 1
ATOM 6687 N N . ASN C 1 190 ? 42.158 44.377 62.037 1.00 10.78 190 ASN C N 1
ATOM 6688 C CA . ASN C 1 190 ? 40.745 44.770 62.168 1.00 11.54 190 ASN C CA 1
ATOM 6689 C C . ASN C 1 190 ? 39.910 43.633 62.762 1.00 11.70 190 ASN C C 1
ATOM 6690 O O . ASN C 1 190 ? 38.666 43.686 62.644 1.00 11.12 190 ASN C O 1
ATOM 6695 N N . ALA C 1 191 ? 40.528 42.617 63.372 1.00 12.49 191 ALA C N 1
ATOM 6696 C CA . ALA C 1 191 ? 39.798 41.402 63.836 1.00 12.98 191 ALA C CA 1
ATOM 6697 C C . ALA C 1 191 ? 38.745 41.832 64.864 1.00 14.69 191 ALA C C 1
ATOM 6698 O O . ALA C 1 191 ? 37.609 41.306 64.796 1.00 13.60 191 ALA C O 1
ATOM 6700 N N . ARG C 1 192 ? 39.060 42.760 65.767 1.00 12.60 192 ARG C N 1
ATOM 6701 C CA . ARG C 1 192 ? 38.088 43.135 66.826 1.00 14.18 192 ARG C CA 1
ATOM 6702 C C . ARG C 1 192 ? 36.869 43.880 66.270 1.00 13.84 192 ARG C C 1
ATOM 6703 O O . ARG C 1 192 ? 35.885 44.045 67.027 1.00 12.48 192 ARG C O 1
ATOM 6711 N N . ASN C 1 193 ? 36.916 44.321 65.021 1.00 13.11 193 ASN C N 1
ATOM 6712 C CA . ASN C 1 193 ? 35.803 45.000 64.317 1.00 12.79 193 ASN C CA 1
ATOM 6713 C C . ASN C 1 193 ? 35.154 44.088 63.258 1.00 11.97 193 ASN C C 1
ATOM 6714 O O . ASN C 1 193 ? 34.144 44.502 62.659 1.00 11.65 193 ASN C O 1
ATOM 6719 N N . ALA C 1 194 ? 35.702 42.912 63.004 1.00 12.16 194 ALA C N 1
ATOM 6720 C CA . ALA C 1 194 ? 35.288 42.091 61.859 1.00 12.24 194 ALA C CA 1
ATOM 6721 C C . ALA C 1 194 ? 34.013 41.284 62.176 1.00 13.24 194 ALA C C 1
ATOM 6722 O O . ALA C 1 194 ? 33.842 40.833 63.302 1.00 12.28 194 ALA C O 1
ATOM 6724 N N . ASP C 1 195 ? 33.213 41.065 61.149 1.00 13.31 195 ASP C N 1
ATOM 6725 C CA . ASP C 1 195 ? 32.015 40.190 61.190 1.00 15.28 195 ASP C CA 1
ATOM 6726 C C . ASP C 1 195 ? 32.251 38.915 60.375 1.00 13.31 195 ASP C C 1
ATOM 6727 O O . ASP C 1 195 ? 31.645 37.891 60.686 1.00 13.51 195 ASP C O 1
ATOM 6732 N N . LEU C 1 196 ? 33.046 38.965 59.324 1.00 12.26 196 LEU C N 1
ATOM 6733 C CA . LEU C 1 196 ? 33.321 37.843 58.430 1.00 13.02 196 LEU C CA 1
ATOM 6734 C C . LEU C 1 196 ? 34.853 37.722 58.336 1.00 14.18 196 LEU C C 1
ATOM 6735 O O . LEU C 1 196 ? 35.532 38.779 58.134 1.00 15.48 196 LEU C O 1
ATOM 6740 N N . LEU C 1 197 ? 35.357 36.500 58.404 1.00 12.83 197 LEU C N 1
ATOM 6741 C CA . LEU C 1 197 ? 36.791 36.169 58.261 1.00 13.98 197 LEU C CA 1
ATOM 6742 C C . LEU C 1 197 ? 37.016 35.311 57.016 1.00 14.91 197 LEU C C 1
ATOM 6743 O O . LEU C 1 197 ? 36.261 34.329 56.797 1.00 14.36 197 LEU C O 1
ATOM 6748 N N . LEU C 1 198 ? 37.985 35.662 56.180 1.00 14.41 198 LEU C N 1
ATOM 6749 C CA . LEU C 1 198 ? 38.483 34.738 55.137 1.00 16.15 198 LEU C CA 1
ATOM 6750 C C . LEU C 1 198 ? 39.667 34.014 55.767 1.00 17.10 198 LEU C C 1
ATOM 6751 O O . LEU C 1 198 ? 40.686 34.669 55.993 1.00 17.78 198 LEU C O 1
ATOM 6756 N N . VAL C 1 199 ? 39.482 32.755 56.134 1.00 15.73 199 VAL C N 1
ATOM 6757 C CA . VAL C 1 199 ? 40.422 31.996 57.004 1.00 18.42 199 VAL C CA 1
ATOM 6758 C C . VAL C 1 199 ? 41.104 30.932 56.168 1.00 19.35 199 VAL C C 1
ATOM 6759 O O . VAL C 1 199 ? 40.392 30.287 55.368 1.00 18.11 199 VAL C O 1
ATOM 6763 N N . PHE C 1 200 ? 42.408 30.707 56.378 1.00 18.62 200 PHE C N 1
ATOM 6764 C CA . PHE C 1 200 ? 43.180 29.666 55.641 1.00 17.41 200 PHE C CA 1
ATOM 6765 C C . PHE C 1 200 ? 43.546 28.573 56.626 1.00 17.92 200 PHE C C 1
ATOM 6766 O O . PHE C 1 200 ? 43.985 28.816 57.745 1.00 16.17 200 PHE C O 1
ATOM 6774 N N . ALA C 1 201 ? 43.300 27.327 56.218 1.00 18.93 201 ALA C N 1
ATOM 6775 C CA . ALA C 1 201 ? 43.516 26.144 57.062 1.00 17.88 201 ALA C CA 1
ATOM 6776 C C . ALA C 1 201 ? 43.879 24.933 56.182 1.00 19.39 201 ALA C C 1
ATOM 6777 O O . ALA C 1 201 ? 43.660 24.964 54.937 1.00 22.29 201 ALA C O 1
ATOM 6779 N N . LEU C 1 202 ? 44.518 23.942 56.804 1.00 22.68 202 LEU C N 1
ATOM 6780 C CA . LEU C 1 202 ? 44.908 22.690 56.098 1.00 22.72 202 LEU C CA 1
ATOM 6781 C C . LEU C 1 202 ? 43.637 21.833 56.062 1.00 19.99 202 LEU C C 1
ATOM 6782 O O . LEU C 1 202 ? 43.185 21.444 57.096 1.00 19.79 202 LEU C O 1
ATOM 6787 N N . ALA C 1 203 ? 43.071 21.582 54.885 1.00 21.94 203 ALA C N 1
ATOM 6788 C CA . ALA C 1 203 ? 41.795 20.813 54.792 1.00 25.53 203 ALA C CA 1
ATOM 6789 C C . ALA C 1 203 ? 42.157 19.357 54.549 1.00 28.20 203 ALA C C 1
ATOM 6790 O O . ALA C 1 203 ? 42.685 19.103 53.447 1.00 27.03 203 ALA C O 1
ATOM 6792 N N . ASP C 1 204 ? 41.958 18.495 55.549 1.00 31.03 204 ASP C N 1
ATOM 6793 C CA . ASP C 1 204 ? 42.159 17.031 55.405 1.00 36.73 204 ASP C CA 1
ATOM 6794 C C . ASP C 1 204 ? 43.634 16.843 55.015 1.00 38.57 204 ASP C C 1
ATOM 6795 O O . ASP C 1 204 ? 44.531 17.418 55.740 1.00 38.33 204 ASP C O 1
ATOM 6800 N N . ALA C 1 205 ? 43.896 16.191 53.879 1.00 34.70 205 ALA C N 1
ATOM 6801 C CA . ALA C 1 205 ? 45.266 15.998 53.339 1.00 35.63 205 ALA C CA 1
ATOM 6802 C C . ALA C 1 205 ? 45.460 16.853 52.089 1.00 37.21 205 ALA C C 1
ATOM 6803 O O . ALA C 1 205 ? 46.486 16.640 51.406 1.00 36.54 205 ALA C O 1
ATOM 6805 N N . GLY C 1 206 ? 44.504 17.749 51.782 1.00 33.02 206 GLY C N 1
ATOM 6806 C CA . GLY C 1 206 ? 44.466 18.520 50.527 1.00 31.78 206 GLY C CA 1
ATOM 6807 C C . GLY C 1 206 ? 45.397 19.729 50.566 1.00 30.08 206 GLY C C 1
ATOM 6808 O O . GLY C 1 206 ? 45.633 20.304 49.495 1.00 31.16 206 GLY C O 1
ATOM 6809 N N . GLY C 1 207 ? 45.891 20.120 51.743 1.00 27.05 207 GLY C N 1
ATOM 6810 C CA . GLY C 1 207 ? 46.756 21.312 51.883 1.00 29.20 207 GLY C CA 1
ATOM 6811 C C . GLY C 1 207 ? 45.947 22.584 52.168 1.00 28.44 207 GLY C C 1
ATOM 6812 O O . GLY C 1 207 ? 44.792 22.544 52.595 1.00 26.04 207 GLY C O 1
ATOM 6813 N N . PRO C 1 208 ? 46.579 23.758 51.988 1.00 27.18 208 PRO C N 1
ATOM 6814 C CA . PRO C 1 208 ? 45.975 25.029 52.393 1.00 26.23 208 PRO C CA 1
ATOM 6815 C C . PRO C 1 208 ? 44.676 25.303 51.630 1.00 23.73 208 PRO C C 1
ATOM 6816 O O . PRO C 1 208 ? 44.641 25.157 50.392 1.00 22.58 208 PRO C O 1
ATOM 6820 N N . THR C 1 209 ? 43.663 25.726 52.388 1.00 21.68 209 THR C N 1
ATOM 6821 C CA . THR C 1 209 ? 42.273 25.906 51.906 1.00 22.63 209 THR C CA 1
ATOM 6822 C C . THR C 1 209 ? 41.667 27.176 52.532 1.00 19.79 209 THR C C 1
ATOM 6823 O O . THR C 1 209 ? 41.890 27.401 53.740 1.00 19.16 209 THR C O 1
ATOM 6827 N N . ALA C 1 210 ? 40.862 27.892 51.741 1.00 22.32 210 ALA C N 1
ATOM 6828 C CA . ALA C 1 210 ? 40.147 29.146 52.132 1.00 19.37 210 ALA C CA 1
ATOM 6829 C C . ALA C 1 210 ? 38.700 28.871 52.545 1.00 19.10 210 ALA C C 1
ATOM 6830 O O . ALA C 1 210 ? 38.002 28.100 51.865 1.00 19.16 210 ALA C O 1
ATOM 6832 N N . PHE C 1 211 ? 38.262 29.454 53.654 1.00 16.95 211 PHE C N 1
ATOM 6833 C CA . PHE C 1 211 ? 36.889 29.388 54.196 1.00 16.75 211 PHE C CA 1
ATOM 6834 C C . PHE C 1 211 ? 36.382 30.800 54.540 1.00 19.84 211 PHE C C 1
ATOM 6835 O O . PHE C 1 211 ? 37.168 31.591 55.111 1.00 17.36 211 PHE C O 1
ATOM 6843 N N . VAL C 1 212 ? 35.092 31.061 54.315 1.00 16.68 212 VAL C N 1
ATOM 6844 C CA . VAL C 1 212 ? 34.413 32.245 54.902 1.00 16.74 212 VAL C CA 1
ATOM 6845 C C . VAL C 1 212 ? 33.804 31.818 56.214 1.00 17.07 212 VAL C C 1
ATOM 6846 O O . VAL C 1 212 ? 32.936 30.881 56.254 1.00 16.94 212 VAL C O 1
ATOM 6850 N N . VAL C 1 213 ? 34.219 32.451 57.298 1.00 14.29 213 VAL C N 1
ATOM 6851 C CA . VAL C 1 213 ? 33.732 32.117 58.650 1.00 16.00 213 VAL C CA 1
ATOM 6852 C C . VAL C 1 213 ? 33.217 33.396 59.288 1.00 17.06 213 VAL C C 1
ATOM 6853 O O . VAL C 1 213 ? 33.969 34.376 59.434 1.00 16.00 213 VAL C O 1
ATOM 6857 N N . PRO C 1 214 ? 31.973 33.385 59.800 1.00 18.36 214 PRO C N 1
ATOM 6858 C CA . PRO C 1 214 ? 31.517 34.452 60.697 1.00 19.26 214 PRO C CA 1
ATOM 6859 C C . PRO C 1 214 ? 32.313 34.539 62.004 1.00 19.65 214 PRO C C 1
ATOM 6860 O O . PRO C 1 214 ? 32.653 33.522 62.659 1.00 19.14 214 PRO C O 1
ATOM 6864 N N . ALA C 1 215 ? 32.630 35.768 62.401 1.00 17.09 215 ALA C N 1
ATOM 6865 C CA . ALA C 1 215 ? 33.467 36.011 63.600 1.00 19.10 215 ALA C CA 1
ATOM 6866 C C . ALA C 1 215 ? 32.720 35.550 64.861 1.00 21.35 215 ALA C C 1
ATOM 6867 O O . ALA C 1 215 ? 33.346 35.387 65.893 1.00 26.63 215 ALA C O 1
ATOM 6869 N N . ASP C 1 216 ? 31.424 35.378 64.790 1.00 21.53 216 ASP C N 1
ATOM 6870 C CA . ASP C 1 216 ? 30.602 35.027 65.965 1.00 26.15 216 ASP C CA 1
ATOM 6871 C C . ASP C 1 216 ? 30.199 33.550 65.847 1.00 23.96 216 ASP C C 1
ATOM 6872 O O . ASP C 1 216 ? 29.310 33.150 66.560 1.00 26.13 216 ASP C O 1
ATOM 6877 N N . ALA C 1 217 ? 30.796 32.782 64.942 1.00 20.96 217 ALA C N 1
ATOM 6878 C CA . ALA C 1 217 ? 30.566 31.326 64.817 1.00 19.81 217 ALA C CA 1
ATOM 6879 C C . ALA C 1 217 ? 30.981 30.653 66.121 1.00 21.79 217 ALA C C 1
ATOM 6880 O O . ALA C 1 217 ? 31.806 31.193 66.887 1.00 20.50 217 ALA C O 1
ATOM 6882 N N . PRO C 1 218 ? 30.383 29.477 66.460 1.00 22.23 218 PRO C N 1
ATOM 6883 C CA . PRO C 1 218 ? 30.782 28.737 67.661 1.00 18.73 218 PRO C CA 1
ATOM 6884 C C . PRO C 1 218 ? 32.304 28.508 67.683 1.00 15.83 218 PRO C C 1
ATOM 6885 O O . PRO C 1 218 ? 32.875 28.129 66.696 1.00 18.19 218 PRO C O 1
ATOM 6889 N N . GLY C 1 219 ? 32.892 28.677 68.842 1.00 16.68 219 GLY C N 1
ATOM 6890 C CA . GLY C 1 219 ? 34.295 28.310 69.101 1.00 18.88 219 GLY C CA 1
ATOM 6891 C C . GLY C 1 219 ? 35.311 29.360 68.614 1.00 18.77 219 GLY C C 1
ATOM 6892 O O . GLY C 1 219 ? 36.575 29.060 68.648 1.00 18.19 219 GLY C O 1
ATOM 6893 N N . VAL C 1 220 ? 34.829 30.484 68.083 1.00 19.00 220 VAL C N 1
ATOM 6894 C CA . VAL C 1 220 ? 35.718 31.572 67.561 1.00 19.97 220 VAL C CA 1
ATOM 6895 C C . VAL C 1 220 ? 35.926 32.536 68.717 1.00 19.26 220 VAL C C 1
ATOM 6896 O O . VAL C 1 220 ? 34.931 32.966 69.350 1.00 16.07 220 VAL C O 1
ATOM 6900 N N . SER C 1 221 ? 37.182 32.902 69.012 1.00 16.07 221 SER C N 1
ATOM 6901 C CA . SER C 1 221 ? 37.444 33.944 70.014 1.00 17.03 221 SER C CA 1
ATOM 6902 C C . SER C 1 221 ? 38.689 34.759 69.599 1.00 15.79 221 SER C C 1
ATOM 6903 O O . SER C 1 221 ? 39.424 34.339 68.720 1.00 15.58 221 SER C O 1
ATOM 6906 N N . LEU C 1 222 ? 38.836 35.919 70.194 1.00 17.26 222 LEU C N 1
ATOM 6907 C CA . LEU C 1 222 ? 39.977 36.812 69.870 1.00 18.85 222 LEU C CA 1
ATOM 6908 C C . LEU C 1 222 ? 40.921 36.859 71.051 1.00 17.86 222 LEU C C 1
ATOM 6909 O O . LEU C 1 222 ? 40.442 36.838 72.179 1.00 15.59 222 LEU C O 1
ATOM 6914 N N . ASP C 1 223 ? 42.211 37.090 70.794 1.00 16.68 223 ASP C N 1
ATOM 6915 C CA . ASP C 1 223 ? 43.182 37.440 71.870 1.00 16.58 223 ASP C CA 1
ATOM 6916 C C . ASP C 1 223 ? 44.011 38.613 71.312 1.00 15.47 223 ASP C C 1
ATOM 6917 O O . ASP C 1 223 ? 44.860 38.347 70.443 1.00 14.50 223 ASP C O 1
ATOM 6922 N N . ASP C 1 224 ? 43.824 39.824 71.809 1.00 15.66 224 ASP C N 1
ATOM 6923 C CA . ASP C 1 224 ? 44.511 41.015 71.251 1.00 17.13 224 ASP C CA 1
ATOM 6924 C C . ASP C 1 224 ? 46.028 40.810 71.361 1.00 18.35 224 ASP C C 1
ATOM 6925 O O . ASP C 1 224 ? 46.766 41.316 70.457 1.00 16.40 224 ASP C O 1
ATOM 6930 N N . ARG C 1 225 ? 46.454 40.168 72.466 1.00 15.67 225 ARG C N 1
ATOM 6931 C CA . ARG C 1 225 ? 47.784 39.579 72.733 1.00 16.14 225 ARG C CA 1
ATOM 6932 C C . ARG C 1 225 ? 48.822 40.688 73.030 1.00 17.89 225 ARG C C 1
ATOM 6933 O O . ARG C 1 225 ? 49.602 40.510 73.962 1.00 16.37 225 ARG C O 1
ATOM 6941 N N . VAL C 1 226 ? 4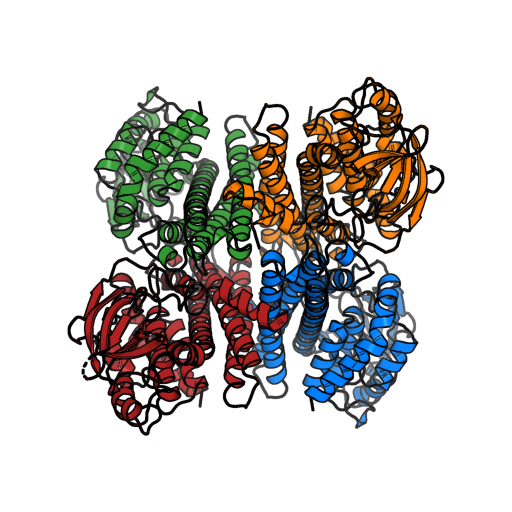8.951 41.711 72.201 1.00 17.15 226 VAL C N 1
ATOM 6942 C CA . VAL C 1 226 ? 50.101 42.663 72.269 1.00 16.78 226 VAL C CA 1
ATOM 6943 C C . VAL C 1 226 ? 49.621 44.061 71.913 1.00 14.83 226 VAL C C 1
ATOM 6944 O O . VAL C 1 226 ? 48.576 44.183 71.339 1.00 15.15 226 VAL C O 1
ATOM 6948 N N . GLU C 1 227 ? 50.416 45.074 72.206 1.00 14.79 227 GLU C N 1
ATOM 6949 C CA . GLU C 1 227 ? 50.236 46.451 71.687 1.00 14.94 227 GLU C CA 1
ATOM 6950 C C . GLU C 1 227 ? 51.095 46.558 70.435 1.00 14.34 227 GLU C C 1
ATOM 6951 O O . GLU C 1 227 ? 52.292 46.206 70.526 1.00 13.57 227 GLU C O 1
ATOM 6957 N N . GLN C 1 228 ? 50.539 47.048 69.322 1.00 11.77 228 GLN C N 1
ATOM 6958 C CA . GLN C 1 228 ? 51.343 47.290 68.107 1.00 11.28 228 GLN C CA 1
ATOM 6959 C C . GLN C 1 228 ? 51.683 48.791 68.017 1.00 10.96 228 GLN C C 1
ATOM 6960 O O . GLN C 1 228 ? 50.923 49.622 68.579 1.00 10.56 228 GLN C O 1
ATOM 6966 N N . MET C 1 229 ? 52.727 49.117 67.245 1.00 10.34 229 MET C N 1
ATOM 6967 C CA . MET C 1 229 ? 53.288 50.502 67.254 1.00 10.88 229 MET C CA 1
ATOM 6968 C C . MET C 1 229 ? 52.341 51.473 66.528 1.00 10.08 229 MET C C 1
ATOM 6969 O O . MET C 1 229 ? 52.182 52.637 66.978 1.00 9.67 229 MET C O 1
ATOM 6974 N N . GLY C 1 230 ? 51.775 51.048 65.393 1.00 9.97 230 GLY C N 1
ATOM 6975 C CA . GLY C 1 230 ? 50.930 51.921 64.552 1.00 10.10 230 GLY C CA 1
ATOM 6976 C C . GLY C 1 230 ? 49.836 51.169 63.833 1.00 10.22 230 GLY C C 1
ATOM 6977 O O . GLY C 1 230 ? 49.636 49.965 64.128 1.00 9.96 230 GLY C O 1
ATOM 6978 N N . VAL C 1 231 ? 49.265 51.778 62.795 1.00 10.94 231 VAL C N 1
ATOM 6979 C CA . VAL C 1 231 ? 47.982 51.367 62.168 1.00 10.27 231 VAL C CA 1
ATOM 6980 C C . VAL C 1 231 ? 47.037 50.793 63.231 1.00 10.50 231 VAL C C 1
ATOM 6981 O O . VAL C 1 231 ? 46.283 49.863 62.938 1.00 9.95 231 VAL C O 1
ATOM 6985 N N . ARG C 1 232 ? 46.962 51.471 64.380 1.00 10.05 232 ARG C N 1
ATOM 6986 C CA . ARG C 1 232 ? 46.237 50.961 65.561 1.00 11.24 232 ARG C CA 1
ATOM 6987 C C . ARG C 1 232 ? 44.713 51.035 65.370 1.00 11.01 232 ARG C C 1
ATOM 6988 O O . ARG C 1 232 ? 43.992 50.259 66.064 1.00 11.29 232 ARG C O 1
ATOM 6996 N N . ALA C 1 233 ? 44.185 51.927 64.534 1.00 10.48 233 ALA C N 1
ATOM 6997 C CA . ALA C 1 233 ? 42.732 51.989 64.274 1.00 10.89 233 ALA C CA 1
ATOM 6998 C C . ALA C 1 233 ? 42.265 50.608 63.791 1.00 11.48 233 ALA C C 1
ATOM 6999 O O . ALA C 1 233 ? 41.059 50.276 63.956 1.00 11.99 233 ALA C O 1
ATOM 7001 N N . ALA C 1 234 ? 43.145 49.820 63.185 1.00 10.32 234 ALA C N 1
ATOM 7002 C CA . ALA C 1 234 ? 42.818 48.473 62.696 1.00 11.14 234 ALA C CA 1
ATOM 7003 C C . ALA C 1 234 ? 43.749 47.454 63.330 1.00 10.87 234 ALA C C 1
ATOM 7004 O O . ALA C 1 234 ? 44.173 46.506 62.641 1.00 11.23 234 ALA C O 1
ATOM 7006 N N . ALA C 1 235 ? 44.096 47.659 64.584 1.00 11.60 235 ALA C N 1
ATOM 7007 C CA . ALA C 1 235 ? 45.022 46.787 65.327 1.00 12.19 235 ALA C CA 1
ATOM 7008 C C . ALA C 1 235 ? 44.686 45.294 65.115 1.00 12.37 235 ALA C C 1
ATOM 7009 O O . ALA C 1 235 ? 43.466 44.894 65.041 1.00 11.50 235 ALA C O 1
ATOM 7011 N N . THR C 1 236 ? 45.733 44.470 65.152 1.00 10.93 236 THR C N 1
ATOM 7012 C CA . THR C 1 236 ? 45.637 42.997 65.017 1.00 11.10 236 THR C CA 1
ATOM 7013 C C . THR C 1 236 ? 45.087 42.387 66.305 1.00 11.48 236 THR C C 1
ATOM 7014 O O . THR C 1 236 ? 45.259 42.963 67.402 1.00 11.94 236 THR C O 1
ATOM 7018 N N . SER C 1 237 ? 44.587 41.169 66.162 1.00 12.02 237 SER C N 1
ATOM 7019 C CA . SER C 1 237 ? 44.404 40.203 67.257 1.00 12.89 237 SER C CA 1
ATOM 7020 C C . SER C 1 237 ? 44.798 38.834 66.737 1.00 12.86 237 SER C C 1
ATOM 7021 O O . SER C 1 237 ? 44.781 38.585 65.510 1.00 10.76 237 SER C O 1
ATOM 7024 N N . ASP C 1 238 ? 45.103 37.942 67.665 1.00 13.02 238 ASP C N 1
ATOM 7025 C CA . ASP C 1 238 ? 45.055 36.497 67.326 1.00 13.81 238 ASP C CA 1
ATOM 7026 C C . ASP C 1 238 ? 43.577 36.110 67.164 1.00 12.98 238 ASP C C 1
ATOM 7027 O O . ASP C 1 238 ? 42.752 36.631 67.927 1.00 12.70 238 ASP C O 1
ATOM 7032 N N . VAL C 1 239 ? 43.287 35.173 66.256 1.00 14.20 239 VAL C N 1
ATOM 7033 C CA . VAL C 1 239 ? 41.940 34.551 66.135 1.00 14.50 239 VAL C CA 1
ATOM 7034 C C . VAL C 1 239 ? 42.064 33.052 66.461 1.00 14.35 239 VAL C C 1
ATOM 7035 O O . VAL C 1 239 ? 42.906 32.403 65.832 1.00 13.97 239 VAL C O 1
ATOM 7039 N N . ILE C 1 240 ? 41.320 32.592 67.454 1.00 14.49 240 ILE C N 1
ATOM 7040 C CA . ILE C 1 240 ? 41.368 31.192 67.958 1.00 17.38 240 ILE C CA 1
ATOM 7041 C C . ILE C 1 240 ? 40.102 30.457 67.480 1.00 17.91 240 ILE C C 1
ATOM 7042 O O . ILE C 1 240 ? 39.016 30.963 67.708 1.00 18.35 240 ILE C O 1
ATOM 7047 N N . PHE C 1 241 ? 40.279 29.300 66.846 1.00 18.04 241 PHE C N 1
ATOM 7048 C CA . PHE C 1 241 ? 39.178 28.401 66.435 1.00 17.69 241 PHE C CA 1
ATOM 7049 C C . PHE C 1 241 ? 39.275 27.161 67.331 1.00 20.16 241 PHE C C 1
ATOM 7050 O O . PHE C 1 241 ? 40.351 26.527 67.330 1.00 19.97 241 PHE C O 1
ATOM 7058 N N . ASP C 1 242 ? 38.214 26.872 68.083 1.00 21.53 242 ASP C N 1
ATOM 7059 C CA . ASP C 1 242 ? 38.129 25.655 68.926 1.00 23.27 242 ASP C CA 1
ATOM 7060 C C . ASP C 1 242 ? 36.941 24.800 68.461 1.00 22.43 242 ASP C C 1
ATOM 7061 O O . ASP C 1 242 ? 35.853 25.072 68.918 1.00 22.25 242 ASP C O 1
ATOM 7066 N N . GLY C 1 243 ? 37.136 23.944 67.483 1.00 22.61 243 GLY C N 1
ATOM 7067 C CA . GLY C 1 243 ? 36.078 23.069 66.950 1.00 26.39 243 GLY C CA 1
ATOM 7068 C C . GLY C 1 243 ? 34.996 23.892 66.281 1.00 24.52 243 GLY C C 1
ATOM 7069 O O . GLY C 1 243 ? 33.815 23.634 66.529 1.00 23.56 243 GLY C O 1
ATOM 7070 N N . THR C 1 244 ? 35.389 24.898 65.484 1.00 21.48 244 THR C N 1
ATOM 7071 C CA . THR C 1 244 ? 34.459 25.830 64.803 1.00 18.37 244 THR C CA 1
ATOM 7072 C C . THR C 1 244 ? 33.805 25.113 63.640 1.00 17.69 244 THR C C 1
ATOM 7073 O O . THR C 1 244 ? 34.471 24.717 62.669 1.00 17.64 244 THR C O 1
ATOM 7077 N N . PRO C 1 245 ? 32.455 24.955 63.627 1.00 18.42 245 PRO C N 1
ATOM 7078 C CA . PRO C 1 245 ? 31.816 24.289 62.502 1.00 19.20 245 PRO C CA 1
ATOM 7079 C C . PRO C 1 245 ? 31.666 25.207 61.284 1.00 20.54 245 PRO C C 1
ATOM 7080 O O . PRO C 1 245 ? 31.240 26.362 61.425 1.00 23.63 245 PRO C O 1
ATOM 7084 N N . VAL C 1 246 ? 31.967 24.673 60.124 1.00 20.28 246 VAL C N 1
ATOM 7085 C CA . VAL C 1 246 ? 31.756 25.387 58.851 1.00 24.42 246 VAL C CA 1
ATOM 7086 C C . VAL C 1 246 ? 31.164 24.357 57.893 1.00 27.47 246 VAL C C 1
ATOM 7087 O O . VAL C 1 246 ? 31.575 23.177 57.986 1.00 25.79 246 VAL C O 1
ATOM 7091 N N . ARG C 1 247 ? 30.265 24.814 57.015 1.00 26.49 247 ARG C N 1
ATOM 7092 C CA . ARG C 1 247 ? 29.607 24.004 55.968 1.00 25.22 247 ARG C CA 1
ATOM 7093 C C . ARG C 1 247 ? 30.511 23.970 54.755 1.00 24.45 247 ARG C C 1
ATOM 7094 O O . ARG C 1 247 ? 31.317 24.909 54.550 1.00 22.75 247 ARG C O 1
ATOM 7102 N N . THR C 1 248 ? 30.393 22.945 53.913 1.00 21.79 248 THR C N 1
ATOM 7103 C CA . THR C 1 248 ? 31.141 22.852 52.648 1.00 23.47 248 THR C CA 1
ATOM 7104 C C . THR C 1 248 ? 30.922 24.101 51.806 1.00 23.78 248 THR C C 1
ATOM 7105 O O . THR C 1 248 ? 31.823 24.455 51.051 1.00 21.89 248 THR C O 1
ATOM 7109 N N . ALA C 1 249 ? 29.720 24.687 51.829 1.00 21.64 249 ALA C N 1
ATOM 7110 C CA . ALA C 1 249 ? 29.382 25.881 51.011 1.00 23.06 249 ALA C CA 1
ATOM 7111 C C . ALA C 1 249 ? 30.237 27.110 51.433 1.00 20.28 249 ALA C C 1
ATOM 7112 O O . ALA C 1 249 ? 30.281 28.099 50.666 1.00 22.07 249 ALA C O 1
ATOM 7114 N N . GLN C 1 250 ? 30.878 27.061 52.595 1.00 22.53 250 GLN C N 1
ATOM 7115 C CA . GLN C 1 250 ? 31.771 28.161 53.092 1.00 20.38 250 GLN C CA 1
ATOM 7116 C C . GLN C 1 250 ? 33.201 27.990 52.601 1.00 21.05 250 GLN C C 1
ATOM 7117 O O . GLN C 1 250 ? 34.005 28.948 52.801 1.00 18.98 250 GLN C O 1
ATOM 7123 N N . ARG C 1 251 ? 33.549 26.867 51.967 1.00 21.26 251 ARG C N 1
ATOM 7124 C CA . ARG C 1 251 ? 34.901 26.658 51.368 1.00 19.69 251 ARG C CA 1
ATOM 7125 C C . ARG C 1 251 ? 35.024 27.377 50.033 1.00 19.65 251 ARG C C 1
ATOM 7126 O O . ARG C 1 251 ? 34.243 27.121 49.123 1.00 19.69 251 ARG C O 1
ATOM 7134 N N . VAL C 1 252 ? 35.982 28.291 49.909 1.00 17.40 252 VAL C N 1
ATOM 7135 C CA . VAL C 1 252 ? 36.197 29.093 48.685 1.00 19.29 252 VAL C CA 1
ATOM 7136 C C . VAL C 1 252 ? 37.273 28.380 47.861 1.00 23.00 252 VAL C C 1
ATOM 7137 O O . VAL C 1 252 ? 38.444 28.369 48.301 1.00 21.40 252 VAL C O 1
ATOM 7141 N N . GLY C 1 253 ? 36.906 27.885 46.688 1.00 23.22 253 GLY C N 1
ATOM 7142 C CA . GLY C 1 253 ? 37.738 27.008 45.852 1.00 24.76 253 GLY C CA 1
ATOM 7143 C C . GLY C 1 253 ? 37.803 25.586 46.415 1.00 24.33 253 GLY C C 1
ATOM 7144 O O . GLY C 1 253 ? 37.256 25.281 47.461 1.00 22.02 253 GLY C O 1
ATOM 7145 N N . PRO C 1 254 ? 38.545 24.664 45.753 1.00 27.69 254 PRO C N 1
ATOM 7146 C CA . PRO C 1 254 ? 38.678 23.283 46.252 1.00 28.36 254 PRO C CA 1
ATOM 7147 C C . PRO C 1 254 ? 39.639 23.219 47.442 1.00 30.95 254 PRO C C 1
ATOM 7148 O O . PRO C 1 254 ? 40.458 24.154 47.627 1.00 28.75 254 PRO C O 1
ATOM 7152 N N . PRO C 1 255 ? 39.675 22.070 48.159 1.00 32.23 255 PRO C N 1
ATOM 7153 C CA . PRO C 1 255 ? 40.792 21.733 49.058 1.00 36.54 255 PRO C CA 1
ATOM 7154 C C . PRO C 1 255 ? 42.139 21.849 48.330 1.00 33.00 255 PRO C C 1
ATOM 7155 O O . PRO C 1 255 ? 42.214 21.449 47.170 1.00 29.18 255 PRO C O 1
ATOM 7159 N N . GLY C 1 256 ? 43.140 22.485 48.945 1.00 29.63 256 GLY C N 1
ATOM 7160 C CA . GLY C 1 256 ? 44.442 22.763 48.296 1.00 24.88 256 GLY C CA 1
ATOM 7161 C C . GLY C 1 256 ? 44.403 23.980 47.438 1.00 27.29 256 GLY C C 1
ATOM 7162 O O . GLY C 1 256 ? 45.465 24.404 46.915 1.00 30.87 256 GLY C O 1
ATOM 7163 N N . GLY C 1 257 ? 43.235 24.637 47.340 1.00 26.15 257 GLY C N 1
ATOM 7164 C CA . GLY C 1 257 ? 43.113 25.833 46.491 1.00 24.32 257 GLY C CA 1
ATOM 7165 C C . GLY C 1 257 ? 43.457 27.113 47.234 1.00 23.70 257 GLY C C 1
ATOM 7166 O O . GLY C 1 257 ? 43.392 28.133 46.584 1.00 23.77 257 GLY C O 1
ATOM 7167 N N . GLY C 1 258 ? 43.837 27.041 48.517 1.00 26.80 258 GLY C N 1
ATOM 7168 C CA . GLY C 1 258 ? 44.147 28.201 49.386 1.00 25.64 258 GLY C CA 1
ATOM 7169 C C . GLY C 1 258 ? 45.233 29.072 48.802 1.00 29.32 258 GLY C C 1
ATOM 7170 O O . GLY C 1 258 ? 45.029 30.326 48.724 1.00 26.66 258 GLY C O 1
ATOM 7171 N N . GLN C 1 259 ? 46.330 28.480 48.298 1.00 30.96 259 GLN C N 1
ATOM 7172 C CA . GLN C 1 259 ? 47.457 29.301 47.775 1.00 33.39 259 GLN C CA 1
ATOM 7173 C C . GLN C 1 259 ? 46.995 29.984 46.518 1.00 34.89 259 GLN C C 1
ATOM 7174 O O . GLN C 1 259 ? 47.264 31.158 46.397 1.00 32.91 259 GLN C O 1
ATOM 7180 N N . THR C 1 260 ? 46.231 29.303 45.657 1.00 32.70 260 THR C N 1
ATOM 7181 C CA . THR C 1 260 ? 45.620 29.977 44.496 1.00 31.58 260 THR C CA 1
ATOM 7182 C C . THR C 1 260 ? 44.725 31.107 44.989 1.00 32.08 260 THR C C 1
ATOM 7183 O O . THR C 1 260 ? 44.826 32.193 44.414 1.00 37.42 260 THR C O 1
ATOM 7187 N N . VAL C 1 261 ? 43.880 30.883 45.987 1.00 29.96 261 VAL C N 1
ATOM 7188 C CA . VAL C 1 261 ? 42.977 31.972 46.469 1.00 31.65 261 VAL C CA 1
ATOM 7189 C C . VAL C 1 261 ? 43.838 33.122 47.059 1.00 33.26 261 VAL C C 1
ATOM 7190 O O . VAL C 1 261 ? 43.582 34.280 46.727 1.00 40.83 261 VAL C O 1
ATOM 7194 N N . ALA C 1 262 ? 44.818 32.845 47.920 1.00 32.29 262 ALA C N 1
ATOM 7195 C CA . ALA C 1 262 ? 45.672 33.900 48.542 1.00 33.45 262 ALA C CA 1
ATOM 7196 C C . ALA C 1 262 ? 46.585 34.533 47.507 1.00 37.07 262 ALA C C 1
ATOM 7197 O O . ALA C 1 262 ? 46.516 35.758 47.300 1.00 34.35 262 ALA C O 1
ATOM 7199 N N . LEU C 1 263 ? 47.435 33.731 46.866 1.00 48.23 263 LEU C N 1
ATOM 7200 C CA . LEU C 1 263 ? 48.394 34.268 45.861 1.00 49.75 263 LEU C CA 1
ATOM 7201 C C . LEU C 1 263 ? 47.611 35.067 44.794 1.00 51.34 263 LEU C C 1
ATOM 7202 O O . LEU C 1 263 ? 48.158 36.054 44.274 1.00 55.81 263 LEU C O 1
ATOM 7207 N N . SER C 1 264 ? 46.350 34.736 44.522 1.00 46.66 264 SER C N 1
ATOM 7208 C CA . SER C 1 264 ? 45.603 35.364 43.394 1.00 48.79 264 SER C CA 1
ATOM 7209 C C . SER C 1 264 ? 45.237 36.822 43.717 1.00 45.24 264 SER C C 1
ATOM 7210 O O . SER C 1 264 ? 45.043 37.569 42.765 1.00 52.69 264 SER C O 1
ATOM 7213 N N . GLY C 1 265 ? 45.089 37.204 44.989 1.00 33.50 265 GLY C N 1
ATOM 7214 C CA . GLY C 1 265 ? 44.892 38.607 45.373 1.00 36.47 265 GLY C CA 1
ATOM 7215 C C . GLY C 1 265 ? 46.171 39.243 45.918 1.00 38.28 265 GLY C C 1
ATOM 7216 O O . GLY C 1 265 ? 46.078 40.337 46.431 1.00 37.91 265 GLY C O 1
ATOM 7217 N N . LEU C 1 266 ? 47.333 38.587 45.782 1.00 41.56 266 LEU C N 1
ATOM 7218 C CA . LEU C 1 266 ? 48.630 39.077 46.328 1.00 35.77 266 LEU C CA 1
ATOM 7219 C C . LEU C 1 266 ? 48.989 40.382 45.630 1.00 33.72 266 LEU C C 1
ATOM 7220 O O . LEU C 1 266 ? 49.292 41.344 46.380 1.00 37.30 266 LEU C O 1
ATOM 7225 N N . GLY C 1 267 ? 48.934 40.369 44.279 1.00 22.66 267 GLY C N 1
ATOM 7226 C CA . GLY C 1 267 ? 49.138 41.499 43.364 1.00 21.50 267 GLY C CA 1
ATOM 7227 C C . GLY C 1 267 ? 48.296 42.704 43.715 1.00 20.96 267 GLY C C 1
ATOM 7228 O O . GLY C 1 267 ? 48.844 43.755 43.972 1.00 15.70 267 GLY C O 1
ATOM 7229 N N . LEU C 1 268 ? 46.966 42.585 43.660 1.00 18.07 268 LEU C N 1
ATOM 7230 C CA . LEU C 1 268 ? 46.050 43.685 44.021 1.00 18.52 268 LEU C CA 1
ATOM 7231 C C . LEU C 1 268 ? 46.286 44.092 45.493 1.00 13.60 268 LEU C C 1
ATOM 7232 O O . LEU C 1 268 ? 46.171 45.272 45.752 1.00 14.11 268 LEU C O 1
ATOM 7237 N N . GLY C 1 269 ? 46.583 43.173 46.410 1.00 12.06 269 GLY C N 1
ATOM 7238 C CA . GLY C 1 269 ? 46.913 43.501 47.825 1.00 13.22 269 GLY C CA 1
ATOM 7239 C C . GLY C 1 269 ? 48.150 44.409 47.895 1.00 13.70 269 GLY C C 1
ATOM 7240 O O . GLY C 1 269 ? 48.147 45.414 48.583 1.00 12.58 269 GLY C O 1
ATOM 7241 N N . ARG C 1 270 ? 49.157 44.116 47.096 1.00 12.67 270 ARG C N 1
ATOM 7242 C CA . ARG C 1 270 ? 50.387 44.962 47.049 1.00 12.45 270 ARG C CA 1
ATOM 7243 C C . ARG C 1 270 ? 50.063 46.338 46.504 1.00 11.57 270 ARG C C 1
ATOM 7244 O O . ARG C 1 270 ? 50.631 47.308 46.972 1.00 9.69 270 ARG C O 1
ATOM 7252 N N . LEU C 1 271 ? 49.205 46.423 45.483 1.00 12.12 271 LEU C N 1
ATOM 7253 C CA . LEU C 1 271 ? 48.821 47.728 44.950 1.00 13.02 271 LEU C CA 1
ATOM 7254 C C . LEU C 1 271 ? 48.071 48.515 46.021 1.00 12.43 271 LEU C C 1
ATOM 7255 O O . LEU C 1 271 ? 48.233 49.724 46.057 1.00 12.69 271 LEU C O 1
ATOM 7260 N N . GLY C 1 272 ? 47.172 47.889 46.750 1.00 11.73 272 GLY C N 1
ATOM 7261 C CA . GLY C 1 272 ? 46.429 48.576 47.817 1.00 10.78 272 GLY C CA 1
ATOM 7262 C C . GLY C 1 272 ? 47.359 49.116 48.873 1.00 10.47 272 GLY C C 1
ATOM 7263 O O . GLY C 1 272 ? 47.149 50.271 49.354 1.00 10.68 272 GLY C O 1
ATOM 7264 N N . ILE C 1 273 ? 48.388 48.372 49.261 1.00 10.66 273 ILE C N 1
ATOM 7265 C CA . ILE C 1 273 ? 49.347 48.907 50.262 1.00 10.97 273 ILE C CA 1
ATOM 7266 C C . ILE C 1 273 ? 50.237 49.980 49.608 1.00 9.85 273 ILE C C 1
ATOM 7267 O O . ILE C 1 273 ? 50.527 50.974 50.283 1.00 9.89 273 ILE C O 1
ATOM 7272 N N . ALA C 1 274 ? 50.567 49.872 48.321 1.00 9.66 274 ALA C N 1
ATOM 7273 C CA . ALA C 1 274 ? 51.310 50.930 47.623 1.00 10.00 274 ALA C CA 1
ATOM 7274 C C . ALA C 1 274 ? 50.472 52.222 47.699 1.00 10.14 274 ALA C C 1
ATOM 7275 O O . ALA C 1 274 ? 51.034 53.307 47.972 1.00 10.27 274 ALA C O 1
ATOM 7277 N N . ALA C 1 275 ? 49.146 52.112 47.547 1.00 10.01 275 ALA C N 1
ATOM 7278 C CA . ALA C 1 275 ? 48.242 53.284 47.634 1.00 9.90 275 ALA C CA 1
ATOM 7279 C C . ALA C 1 275 ? 48.245 53.830 49.064 1.00 9.42 275 ALA C C 1
ATOM 7280 O O . ALA C 1 275 ? 48.288 55.022 49.256 1.00 9.51 275 ALA C O 1
ATOM 7282 N N . GLN C 1 276 ? 48.177 52.954 50.056 1.00 8.84 276 GLN C N 1
ATOM 7283 C CA . GLN C 1 276 ? 48.225 53.385 51.473 1.00 9.84 276 GLN C CA 1
ATOM 7284 C C . GLN C 1 276 ? 49.529 54.159 51.779 1.00 9.08 276 GLN C C 1
ATOM 7285 O O . GLN C 1 276 ? 49.510 55.277 52.373 1.00 8.21 276 GLN C O 1
ATOM 7291 N N . MET C 1 277 ? 50.632 53.675 51.252 1.00 8.76 277 MET C N 1
ATOM 7292 C CA . MET C 1 277 ? 51.947 54.303 51.490 1.00 9.31 277 MET C CA 1
ATOM 7293 C C . MET C 1 277 ? 52.084 55.639 50.749 1.00 9.78 277 MET C C 1
ATOM 7294 O O . MET C 1 277 ? 52.653 56.609 51.299 1.00 9.07 277 MET C O 1
ATOM 7299 N N . THR C 1 278 ? 51.603 55.706 49.511 1.00 11.12 278 THR C N 1
ATOM 7300 C CA . THR C 1 278 ? 51.602 56.912 48.689 1.00 12.55 278 THR C CA 1
ATOM 7301 C C . THR C 1 278 ? 50.744 57.965 49.399 1.00 10.59 278 THR C C 1
ATOM 7302 O O . THR C 1 278 ? 51.136 59.137 49.471 1.00 9.99 278 THR C O 1
ATOM 7306 N N . GLY C 1 279 ? 49.568 57.577 49.877 1.00 9.93 279 GLY C N 1
ATOM 7307 C CA . GLY C 1 279 ? 48.702 58.528 50.590 1.00 9.75 279 GLY C CA 1
ATOM 7308 C C . GLY C 1 279 ? 49.339 58.994 51.890 1.00 9.45 279 GLY C C 1
ATOM 7309 O O . GLY C 1 279 ? 49.368 60.208 52.173 1.00 9.19 279 GLY C O 1
ATOM 7310 N N . LEU C 1 280 ? 49.863 58.078 52.697 1.00 9.56 280 LEU C N 1
ATOM 7311 C CA . LEU C 1 280 ? 50.611 58.461 53.924 1.00 9.53 280 LEU C CA 1
ATOM 7312 C C . LEU C 1 280 ? 51.725 59.475 53.576 1.00 9.04 280 LEU C C 1
ATOM 7313 O O . LEU C 1 280 ? 51.834 60.500 54.258 1.00 7.88 280 LEU C O 1
ATOM 7318 N N . ALA C 1 281 ? 52.550 59.193 52.570 1.00 9.56 281 ALA C N 1
ATOM 7319 C CA . ALA C 1 281 ? 53.672 60.077 52.196 1.00 10.25 281 ALA C CA 1
ATOM 7320 C C . ALA C 1 281 ? 53.115 61.464 51.893 1.00 9.72 281 ALA C C 1
ATOM 7321 O O . ALA C 1 281 ? 53.710 62.497 52.289 1.00 9.52 281 ALA C O 1
ATOM 7323 N N . GLN C 1 282 ? 52.007 61.509 51.144 1.00 9.59 282 GLN C N 1
ATOM 7324 C CA . GLN C 1 282 ? 51.394 62.793 50.770 1.00 10.14 282 GLN C CA 1
ATOM 7325 C C . GLN C 1 282 ? 50.927 63.528 52.018 1.00 9.46 282 GLN C C 1
ATOM 7326 O O . GLN C 1 282 ? 51.117 64.775 52.099 1.00 10.61 282 GLN C O 1
ATOM 7332 N N . GLY C 1 283 ? 50.305 62.851 52.981 1.00 9.76 283 GLY C N 1
ATOM 7333 C CA . GLY C 1 283 ? 49.842 63.510 54.203 1.00 9.13 283 GLY C CA 1
ATOM 7334 C C . GLY C 1 283 ? 51.014 64.043 55.014 1.00 9.61 283 GLY C C 1
ATOM 7335 O O . GLY C 1 283 ? 50.949 65.188 55.579 1.00 8.45 283 GLY C O 1
ATOM 7336 N N . ALA C 1 284 ? 52.102 63.279 55.079 1.00 9.49 284 ALA C N 1
ATOM 7337 C CA . ALA C 1 284 ? 53.331 63.731 55.771 1.00 10.04 284 ALA C CA 1
ATOM 7338 C C . ALA C 1 284 ? 53.888 64.989 55.074 1.00 10.68 284 ALA C C 1
ATOM 7339 O O . ALA C 1 284 ? 54.169 65.966 55.721 1.00 10.92 284 ALA C O 1
ATOM 7341 N N . LEU C 1 285 ? 54.014 64.968 53.757 1.00 12.37 285 LEU C N 1
ATOM 7342 C CA . LEU C 1 285 ? 54.545 66.103 52.985 1.00 13.39 285 LEU C CA 1
ATOM 7343 C C . LEU C 1 285 ? 53.615 67.307 53.144 1.00 14.16 285 LEU C C 1
ATOM 7344 O O . LEU C 1 285 ? 54.131 68.426 53.371 1.00 14.06 285 LEU C O 1
ATOM 7349 N N . ASP C 1 286 ? 52.291 67.118 53.118 1.00 14.07 286 ASP C N 1
ATOM 7350 C CA . ASP C 1 286 ? 51.351 68.255 53.296 1.00 15.79 286 ASP C CA 1
ATOM 7351 C C . ASP C 1 286 ? 51.592 68.911 54.665 1.00 15.99 286 ASP C C 1
ATOM 7352 O O . ASP C 1 286 ? 51.640 70.168 54.774 1.00 15.85 286 ASP C O 1
ATOM 7357 N N . ALA C 1 287 ? 51.699 68.119 55.730 1.00 13.90 287 ALA C N 1
ATOM 7358 C CA . ALA C 1 287 ? 51.952 68.657 57.083 1.00 12.82 287 ALA C CA 1
ATOM 7359 C C . ALA C 1 287 ? 53.286 69.416 57.095 1.00 12.54 287 ALA C C 1
ATOM 7360 O O . ALA C 1 287 ? 53.332 70.515 57.646 1.00 12.43 287 ALA C O 1
ATOM 7362 N N . ALA C 1 288 ? 54.359 68.854 56.550 1.00 11.15 288 ALA C N 1
ATOM 7363 C CA . ALA C 1 288 ? 55.702 69.462 56.658 1.00 10.91 288 ALA C CA 1
ATOM 7364 C C . ALA C 1 288 ? 55.771 70.741 55.839 1.00 11.35 288 ALA C C 1
ATOM 7365 O O . ALA C 1 288 ? 56.378 71.718 56.326 1.00 10.67 288 ALA C O 1
ATOM 7367 N N . THR C 1 289 ? 55.214 70.717 54.611 1.00 11.79 289 THR C N 1
ATOM 7368 C CA . THR C 1 289 ? 55.243 71.882 53.704 1.00 14.50 289 THR C CA 1
ATOM 7369 C C . THR C 1 289 ? 54.484 73.028 54.369 1.00 13.62 289 THR C C 1
ATOM 7370 O O . THR C 1 289 ? 55.031 74.136 54.439 1.00 13.08 289 THR C O 1
ATOM 7374 N N . GLY C 1 290 ? 53.270 72.744 54.866 1.00 13.02 290 GLY C N 1
ATOM 7375 C CA . GLY C 1 290 ? 52.397 73.707 55.568 1.00 13.93 290 GLY C CA 1
ATOM 7376 C C . GLY C 1 290 ? 53.110 74.348 56.740 1.00 13.61 290 GLY C C 1
ATOM 7377 O O . GLY C 1 290 ? 53.178 75.621 56.855 1.00 13.72 290 GLY C O 1
ATOM 7378 N N . TYR C 1 291 ? 53.751 73.520 57.560 1.00 13.24 291 TYR C N 1
ATOM 7379 C CA . TYR C 1 291 ? 54.424 73.967 58.795 1.00 12.06 291 TYR C CA 1
ATOM 7380 C C . TYR C 1 291 ? 55.645 74.828 58.442 1.00 12.55 291 TYR C C 1
ATOM 7381 O O . TYR C 1 291 ? 55.886 75.886 59.088 1.00 13.68 291 TYR C O 1
ATOM 7390 N N . SER C 1 292 ? 56.422 74.420 57.448 1.00 11.88 292 SER C N 1
ATOM 7391 C CA . SER C 1 292 ? 57.668 75.119 57.072 1.00 11.85 292 SER C CA 1
ATOM 7392 C C . SER C 1 292 ? 57.366 76.568 56.655 1.00 13.44 292 SER C C 1
ATOM 7393 O O . SER C 1 292 ? 58.234 77.418 56.804 1.00 12.89 292 SER C O 1
ATOM 7396 N N . ARG C 1 293 ? 56.180 76.809 56.103 1.00 14.98 293 ARG C N 1
ATOM 7397 C CA . ARG C 1 293 ? 55.750 78.146 55.659 1.00 16.23 293 ARG C CA 1
ATOM 7398 C C . ARG C 1 293 ? 55.426 79.035 56.844 1.00 17.68 293 ARG C C 1
ATOM 7399 O O . ARG C 1 293 ? 55.537 80.252 56.650 1.00 19.32 293 ARG C O 1
ATOM 7407 N N . VAL C 1 294 ? 55.087 78.508 58.019 1.00 16.62 294 VAL C N 1
ATOM 7408 C CA . VAL C 1 294 ? 54.582 79.370 59.133 1.00 19.02 294 VAL C CA 1
ATOM 7409 C C . VAL C 1 294 ? 55.524 79.368 60.345 1.00 17.88 294 VAL C C 1
ATOM 7410 O O . VAL C 1 294 ? 55.596 80.376 61.029 1.00 19.04 294 VAL C O 1
ATOM 7414 N N . ARG C 1 295 ? 56.312 78.329 60.556 1.00 14.42 295 ARG C N 1
ATOM 7415 C CA . ARG C 1 295 ? 57.233 78.278 61.713 1.00 13.74 295 ARG C CA 1
ATOM 7416 C C . ARG C 1 295 ? 58.418 79.204 61.479 1.00 14.11 295 ARG C C 1
ATOM 7417 O O . ARG C 1 295 ? 59.106 79.070 60.456 1.00 13.55 295 ARG C O 1
ATOM 7425 N N . GLU C 1 296 ? 58.641 80.149 62.376 1.00 15.10 296 GLU C N 1
ATOM 7426 C CA . GLU C 1 296 ? 59.800 81.072 62.305 1.00 17.02 296 GLU C CA 1
ATOM 7427 C C . GLU C 1 296 ? 60.773 80.798 63.453 1.00 16.68 296 GLU C C 1
ATOM 7428 O O . GLU C 1 296 ? 60.321 80.595 64.603 1.00 17.20 296 GLU C O 1
ATOM 7434 N N . GLN C 1 297 ? 62.056 80.781 63.146 1.00 17.29 297 GLN C N 1
ATOM 7435 C CA . GLN C 1 297 ? 63.161 80.832 64.119 1.00 18.62 297 GLN C CA 1
ATOM 7436 C C . GLN C 1 297 ? 64.223 81.765 63.535 1.00 22.03 297 GLN C C 1
ATOM 7437 O O . GLN C 1 297 ? 64.331 81.861 62.301 1.00 21.18 297 GLN C O 1
ATOM 7443 N N . PHE C 1 298 ? 64.949 82.479 64.372 1.00 22.99 298 PHE C N 1
ATOM 7444 C CA . PHE C 1 298 ? 66.025 83.412 63.913 1.00 26.88 298 PHE C CA 1
ATOM 7445 C C . PHE C 1 298 ? 65.384 84.509 63.038 1.00 27.78 298 PHE C C 1
ATOM 7446 O O . PHE C 1 298 ? 66.054 84.973 62.129 1.00 30.07 298 PHE C O 1
ATOM 7454 N N . GLY C 1 299 ? 64.101 84.817 63.241 1.00 28.26 299 GLY C N 1
ATOM 7455 C CA . GLY C 1 299 ? 63.433 85.955 62.588 1.00 29.63 299 GLY C CA 1
ATOM 7456 C C . GLY C 1 299 ? 62.899 85.647 61.194 1.00 30.25 299 GLY C C 1
ATOM 7457 O O . GLY C 1 299 ? 62.535 86.616 60.494 1.00 28.54 299 GLY C O 1
ATOM 7458 N N . GLY C 1 300 ? 62.827 84.383 60.751 1.00 22.05 300 GLY C N 1
ATOM 7459 C CA . GLY C 1 300 ? 62.167 84.100 59.464 1.00 21.22 300 GLY C CA 1
ATOM 7460 C C . GLY C 1 300 ? 61.713 82.652 59.344 1.00 19.96 300 GLY C C 1
ATOM 7461 O O . GLY C 1 300 ? 62.061 81.819 60.210 1.00 16.60 300 GLY C O 1
ATOM 7462 N N . ARG C 1 301 ? 60.969 82.362 58.289 1.00 16.97 301 ARG C N 1
ATOM 7463 C CA . ARG C 1 301 ? 60.312 81.044 58.168 1.00 15.98 301 ARG C CA 1
ATOM 7464 C C . ARG C 1 301 ? 61.411 80.008 57.937 1.00 13.86 301 ARG C C 1
ATOM 7465 O O . ARG C 1 301 ? 62.431 80.296 57.254 1.00 13.76 301 ARG C O 1
ATOM 7473 N N . ILE C 1 302 ? 61.187 78.802 58.423 1.00 12.34 302 ILE C N 1
ATOM 7474 C CA . ILE C 1 302 ? 62.217 77.740 58.319 1.00 11.76 302 ILE C CA 1
ATOM 7475 C C . ILE C 1 302 ? 62.314 77.257 56.875 1.00 10.55 302 ILE C C 1
ATOM 7476 O O . ILE C 1 302 ? 63.402 76.797 56.483 1.00 11.48 302 ILE C O 1
ATOM 7481 N N . ALA C 1 303 ? 61.251 77.380 56.078 1.00 11.49 303 ALA C N 1
ATOM 7482 C CA . ALA C 1 303 ? 61.272 77.033 54.629 1.00 11.58 303 ALA C CA 1
ATOM 7483 C C . ALA C 1 303 ? 62.357 77.757 53.830 1.00 12.65 303 ALA C C 1
ATOM 7484 O O . ALA C 1 303 ? 62.700 77.236 52.765 1.00 12.82 303 ALA C O 1
ATOM 7486 N N . ASP C 1 304 ? 62.888 78.892 54.266 1.00 13.40 304 ASP C N 1
ATOM 7487 C CA . ASP C 1 304 ? 63.892 79.633 53.472 1.00 16.91 304 ASP C CA 1
ATOM 7488 C C . ASP C 1 304 ? 65.302 79.048 53.639 1.00 15.62 304 ASP C C 1
ATOM 7489 O O . ASP C 1 304 ? 66.195 79.501 52.963 1.00 17.61 304 ASP C O 1
ATOM 7494 N N . HIS C 1 305 ? 65.487 78.053 54.475 1.00 13.84 305 HIS C N 1
ATOM 7495 C CA . HIS C 1 305 ? 66.776 77.325 54.568 1.00 12.55 305 HIS C CA 1
ATOM 7496 C C . HIS C 1 305 ? 66.760 76.163 53.570 1.00 10.55 305 HIS C C 1
ATOM 7497 O O . HIS C 1 305 ? 65.825 75.338 53.641 1.00 10.31 305 HIS C O 1
ATOM 7504 N N . GLN C 1 306 ? 67.835 75.967 52.802 1.00 9.88 306 GLN C N 1
ATOM 7505 C CA . GLN C 1 306 ? 67.917 74.824 51.864 1.00 10.08 306 GLN C CA 1
ATOM 7506 C C . GLN C 1 306 ? 67.890 73.517 52.656 1.00 10.61 306 GLN C C 1
ATOM 7507 O O . GLN C 1 306 ? 67.444 72.488 52.149 1.00 9.89 306 GLN C O 1
ATOM 7513 N N . GLY C 1 307 ? 68.434 73.535 53.859 1.00 9.93 307 GLY C N 1
ATOM 7514 C CA . GLY C 1 307 ? 68.414 72.365 54.747 1.00 9.76 307 GLY C CA 1
ATOM 7515 C C . GLY C 1 307 ? 67.020 71.873 55.049 1.00 10.49 307 GLY C C 1
ATOM 7516 O O . GLY C 1 307 ? 66.891 70.698 55.454 1.00 9.49 307 GLY C O 1
ATOM 7517 N N . VAL C 1 308 ? 66.035 72.755 55.067 1.00 9.19 308 VAL C N 1
ATOM 7518 C CA . VAL C 1 308 ? 64.619 72.376 55.328 1.00 10.61 308 VAL C CA 1
ATOM 7519 C C . VAL C 1 308 ? 63.915 72.120 53.985 1.00 11.32 308 VAL C C 1
ATOM 7520 O O . VAL C 1 308 ? 63.204 71.119 53.858 1.00 12.05 308 VAL C O 1
ATOM 7524 N N . ALA C 1 309 ? 64.103 72.986 52.999 1.00 10.51 309 ALA C N 1
ATOM 7525 C CA . ALA C 1 309 ? 63.371 72.940 51.710 1.00 10.77 309 ALA C CA 1
ATOM 7526 C C . ALA C 1 309 ? 63.838 71.747 50.872 1.00 10.78 309 ALA C C 1
ATOM 7527 O O . ALA C 1 309 ? 62.988 71.174 50.215 1.00 10.56 309 ALA C O 1
ATOM 7529 N N . PHE C 1 310 ? 65.138 71.432 50.831 1.00 9.35 310 PHE C N 1
ATOM 7530 C CA . PHE C 1 310 ? 65.627 70.409 49.878 1.00 10.03 310 PHE C CA 1
ATOM 7531 C C . PHE C 1 310 ? 65.070 69.030 50.234 1.00 10.82 310 PHE C C 1
ATOM 7532 O O . PHE C 1 310 ? 64.665 68.294 49.341 1.00 10.82 310 PHE C O 1
ATOM 7540 N N . PRO C 1 311 ? 65.053 68.607 51.512 1.00 11.27 311 PRO C N 1
ATOM 7541 C CA . PRO C 1 311 ? 64.505 67.287 51.847 1.00 11.97 311 PRO C CA 1
ATOM 7542 C C . PRO C 1 311 ? 63.032 67.189 51.448 1.00 11.36 311 PRO C C 1
ATOM 7543 O O . PRO C 1 311 ? 62.567 66.106 51.038 1.00 12.04 311 PRO C O 1
ATOM 7547 N N . LEU C 1 312 ? 62.323 68.311 51.489 1.00 10.81 312 LEU C N 1
ATOM 7548 C CA . LEU C 1 312 ? 60.902 68.256 51.093 1.00 11.33 312 LEU C CA 1
ATOM 7549 C C . LEU C 1 312 ? 60.784 68.062 49.594 1.00 11.87 312 LEU C C 1
ATOM 7550 O O . LEU C 1 312 ? 59.923 67.228 49.164 1.00 10.50 312 LEU C O 1
ATOM 7555 N N . ALA C 1 313 ? 61.594 68.782 48.826 1.00 10.75 313 ALA C N 1
ATOM 7556 C CA . ALA C 1 313 ? 61.614 68.641 47.349 1.00 10.23 313 ALA C CA 1
ATOM 7557 C C . ALA C 1 313 ? 62.053 67.220 46.948 1.00 9.52 313 ALA C C 1
ATOM 7558 O O . ALA C 1 313 ? 61.517 66.721 45.969 1.00 8.95 313 ALA C O 1
ATOM 7560 N N . ASP C 1 314 ? 63.050 66.641 47.636 1.00 9.09 314 ASP C N 1
ATOM 7561 C CA . ASP C 1 314 ? 63.542 65.271 47.376 1.00 9.70 314 ASP C CA 1
ATOM 7562 C C . ASP C 1 314 ? 62.386 64.279 47.598 1.00 10.17 314 ASP C C 1
ATOM 7563 O O . ASP C 1 314 ? 62.146 63.406 46.721 1.00 9.69 314 ASP C O 1
ATOM 7568 N N . VAL C 1 315 ? 61.689 64.401 48.728 1.00 10.70 315 VAL C N 1
ATOM 7569 C CA . VAL C 1 315 ? 60.519 63.522 49.042 1.00 11.38 315 VAL C CA 1
ATOM 7570 C C . VAL C 1 315 ? 59.445 63.694 47.978 1.00 10.46 315 VAL C C 1
ATOM 7571 O O . VAL C 1 315 ? 58.928 62.684 47.501 1.00 10.36 315 VAL C O 1
ATOM 7575 N N . ALA C 1 316 ? 59.151 64.925 47.612 1.00 10.53 316 ALA C N 1
ATOM 7576 C CA . ALA C 1 316 ? 58.115 65.249 46.613 1.00 10.13 316 ALA C CA 1
ATOM 7577 C C . ALA C 1 316 ? 58.436 64.552 45.294 1.00 9.66 316 ALA C C 1
ATOM 7578 O O . ALA C 1 316 ? 57.479 63.989 44.667 1.00 8.50 316 ALA C O 1
ATOM 7580 N N . SER C 1 317 ? 59.702 64.620 44.859 1.00 9.13 317 SER C N 1
ATOM 7581 C CA . SER C 1 317 ? 60.170 64.007 43.597 1.00 9.41 317 SER C CA 1
ATOM 7582 C C . SER C 1 317 ? 59.979 62.488 43.666 1.00 8.96 317 SER C C 1
ATOM 7583 O O . SER C 1 317 ? 59.409 61.904 42.745 1.00 8.73 317 SER C O 1
ATOM 7586 N N . ARG C 1 318 ? 60.457 61.857 44.713 1.00 8.85 318 ARG C N 1
ATOM 7587 C CA . ARG C 1 318 ? 60.381 60.392 44.824 1.00 10.33 318 ARG C CA 1
ATOM 7588 C C . ARG C 1 318 ? 58.907 59.967 44.903 1.00 9.83 318 ARG C C 1
ATOM 7589 O O . ARG C 1 318 ? 58.590 58.873 44.416 1.00 9.55 318 ARG C O 1
ATOM 7597 N N . LEU C 1 319 ? 58.073 60.746 45.610 1.00 9.88 319 LEU C N 1
ATOM 7598 C CA . LEU C 1 319 ? 56.631 60.439 45.750 1.00 10.10 319 LEU C CA 1
ATOM 7599 C C . LEU C 1 319 ? 55.974 60.543 44.371 1.00 9.98 319 LEU C C 1
ATOM 7600 O O . LEU C 1 319 ? 55.151 59.686 44.049 1.00 8.90 319 LEU C O 1
ATOM 7605 N N . ALA C 1 320 ? 56.318 61.542 43.552 1.00 9.97 320 ALA C N 1
ATOM 7606 C CA . ALA C 1 320 ? 55.734 61.639 42.179 1.00 9.83 320 ALA C CA 1
ATOM 7607 C C . ALA C 1 320 ? 56.068 60.370 41.404 1.00 9.12 320 ALA C C 1
ATOM 7608 O O . ALA C 1 320 ? 55.208 59.879 40.675 1.00 9.06 320 ALA C O 1
ATOM 7610 N N . ALA C 1 321 ? 57.268 59.816 41.548 1.00 9.08 321 ALA C N 1
ATOM 7611 C CA . ALA C 1 321 ? 57.700 58.595 40.850 1.00 8.95 321 ALA C CA 1
ATOM 7612 C C . ALA C 1 321 ? 56.951 57.384 41.411 1.00 9.53 321 ALA C C 1
ATOM 7613 O O . ALA C 1 321 ? 56.474 56.555 40.597 1.00 10.55 321 ALA C O 1
ATOM 7615 N N . ALA C 1 322 ? 56.809 57.257 42.736 1.00 9.55 322 ALA C N 1
ATOM 7616 C CA . ALA C 1 322 ? 56.062 56.140 43.344 1.00 9.97 322 ALA C CA 1
ATOM 7617 C C . ALA C 1 322 ? 54.598 56.162 42.866 1.00 10.90 322 ALA C C 1
ATOM 7618 O O . ALA C 1 322 ? 54.082 55.095 42.511 1.00 10.83 322 ALA C O 1
ATOM 7620 N N . ARG C 1 323 ? 53.954 57.324 42.875 1.00 10.15 323 ARG C N 1
ATOM 7621 C CA . ARG C 1 323 ? 52.548 57.477 42.416 1.00 11.91 323 ARG C CA 1
ATOM 7622 C C . ARG C 1 323 ? 52.426 57.090 40.933 1.00 10.84 323 ARG C C 1
ATOM 7623 O O . ARG C 1 323 ? 51.457 56.371 40.547 1.00 10.19 323 ARG C O 1
ATOM 7631 N N . ALA C 1 324 ? 53.340 57.572 40.084 1.00 10.61 324 ALA C N 1
ATOM 7632 C CA . ALA C 1 324 ? 53.320 57.236 38.645 1.00 10.86 324 ALA C CA 1
ATOM 7633 C C . ALA C 1 324 ? 53.387 55.718 38.474 1.00 10.42 324 ALA C C 1
ATOM 7634 O O . ALA C 1 324 ? 52.719 55.164 37.595 1.00 10.67 324 ALA C O 1
ATOM 7636 N N . LEU C 1 325 ? 54.278 55.048 39.191 1.00 10.37 325 LEU C N 1
ATOM 7637 C CA . LEU C 1 325 ? 54.431 53.593 39.083 1.00 10.81 325 LEU C CA 1
ATOM 7638 C C . LEU C 1 325 ? 53.165 52.874 39.564 1.00 11.96 325 LEU C C 1
ATOM 7639 O O . LEU C 1 325 ? 52.692 51.925 38.845 1.00 11.13 325 LEU C O 1
ATOM 7644 N N . LEU C 1 326 ? 52.621 53.286 40.713 1.00 12.07 326 LEU C N 1
ATOM 7645 C CA . LEU C 1 326 ? 51.361 52.708 41.210 1.00 12.20 326 LEU C CA 1
ATOM 7646 C C . LEU C 1 326 ? 50.264 52.806 40.111 1.00 12.74 326 LEU C C 1
ATOM 7647 O O . LEU C 1 326 ? 49.597 51.783 39.830 1.00 13.15 326 LEU C O 1
ATOM 7652 N N . TYR C 1 327 ? 49.993 53.982 39.588 1.00 13.67 327 TYR C N 1
ATOM 7653 C CA . TYR C 1 327 ? 48.898 54.195 38.631 1.00 15.01 327 TYR C CA 1
ATOM 7654 C C . TYR C 1 327 ? 49.125 53.454 37.295 1.00 17.47 327 TYR C C 1
ATOM 7655 O O . TYR C 1 327 ? 48.180 53.036 36.618 1.00 14.61 327 TYR C O 1
ATOM 7664 N N . ARG C 1 328 ? 50.386 53.336 36.904 1.00 14.79 328 ARG C N 1
ATOM 7665 C CA . ARG C 1 328 ? 50.774 52.533 35.727 1.00 16.07 328 ARG C CA 1
ATOM 7666 C C . ARG C 1 328 ? 50.421 51.069 35.959 1.00 15.18 328 ARG C C 1
ATOM 7667 O O . ARG C 1 328 ? 49.757 50.460 35.070 1.00 15.76 328 ARG C O 1
ATOM 7675 N N . ALA C 1 329 ? 50.679 50.550 37.146 1.00 13.68 329 ALA C N 1
ATOM 7676 C CA . ALA C 1 329 ? 50.419 49.149 37.506 1.00 14.34 329 ALA C CA 1
ATOM 7677 C C . ALA C 1 329 ? 48.907 48.906 37.543 1.00 16.77 329 ALA C C 1
ATOM 7678 O O . ALA C 1 329 ? 48.442 47.875 37.025 1.00 18.87 329 ALA C O 1
ATOM 7680 N N . VAL C 1 330 ? 48.172 49.830 38.134 1.00 15.34 330 VAL C N 1
ATOM 7681 C CA . VAL C 1 330 ? 46.683 49.790 38.167 1.00 17.08 330 VAL C CA 1
ATOM 7682 C C . VAL C 1 330 ? 46.113 49.853 36.736 1.00 19.85 330 VAL C C 1
ATOM 7683 O O . VAL C 1 330 ? 45.226 49.026 36.412 1.00 19.43 330 VAL C O 1
ATOM 7687 N N . ASP C 1 331 ? 46.609 50.762 35.904 1.00 19.15 331 ASP C N 1
ATOM 7688 C CA . ASP C 1 331 ? 46.106 50.946 34.511 1.00 23.67 331 ASP C CA 1
ATOM 7689 C C . ASP C 1 331 ? 46.297 49.648 33.721 1.00 25.15 331 ASP C C 1
ATOM 7690 O O . ASP C 1 331 ? 45.458 49.381 32.864 1.00 25.58 331 ASP C O 1
ATOM 7695 N N . LEU C 1 332 ? 47.336 48.842 33.979 1.00 21.63 332 LEU C N 1
ATOM 7696 C CA . LEU C 1 332 ? 47.565 47.583 33.237 1.00 24.32 332 LEU C CA 1
ATOM 7697 C C . LEU C 1 332 ? 46.680 46.404 33.710 1.00 24.25 332 LEU C C 1
ATOM 7698 O O . LEU C 1 332 ? 46.695 45.373 33.027 1.00 23.00 332 LEU C O 1
ATOM 7703 N N . HIS C 1 333 ? 45.876 46.541 34.759 1.00 22.23 333 HIS C N 1
ATOM 7704 C CA . HIS C 1 333 ? 44.810 45.571 35.137 1.00 24.50 333 HIS C CA 1
ATOM 7705 C C . HIS C 1 333 ? 43.619 45.686 34.174 1.00 27.22 333 HIS C C 1
ATOM 7706 O O . HIS C 1 333 ? 43.436 46.762 33.587 1.00 24.25 333 HIS C O 1
ATOM 7713 N N . GLY C 1 334 ? 42.869 44.595 33.987 1.00 36.23 334 GLY C N 1
ATOM 7714 C CA . GLY C 1 334 ? 41.668 44.536 33.127 1.00 38.92 334 GLY C CA 1
ATOM 7715 C C . GLY C 1 334 ? 41.986 44.635 31.640 1.00 44.82 334 GLY C C 1
ATOM 7716 O O . GLY C 1 334 ? 41.139 45.163 30.891 1.00 47.59 334 GLY C O 1
ATOM 7717 N N . ARG C 1 335 ? 43.147 44.137 31.208 1.00 42.59 335 ARG C N 1
ATOM 7718 C CA . ARG C 1 335 ? 43.641 44.254 29.805 1.00 40.71 335 ARG C CA 1
ATOM 7719 C C . ARG C 1 335 ? 44.285 42.955 29.286 1.00 38.10 335 ARG C C 1
ATOM 7720 O O . ARG C 1 335 ? 45.049 43.059 28.300 1.00 42.95 335 ARG C O 1
ATOM 7728 N N . GLY C 1 336 ? 44.078 41.802 29.941 1.00 39.95 336 GLY C N 1
ATOM 7729 C CA . GLY C 1 336 ? 44.859 40.576 29.651 1.00 40.02 336 GLY C CA 1
ATOM 7730 C C . GLY C 1 336 ? 46.370 40.821 29.578 1.00 41.65 336 GLY C C 1
ATOM 7731 O O . GLY C 1 336 ? 47.058 40.064 28.874 1.00 41.36 336 GLY C O 1
ATOM 7732 N N . THR C 1 337 ? 46.916 41.819 30.288 1.00 38.00 337 THR C N 1
ATOM 7733 C CA 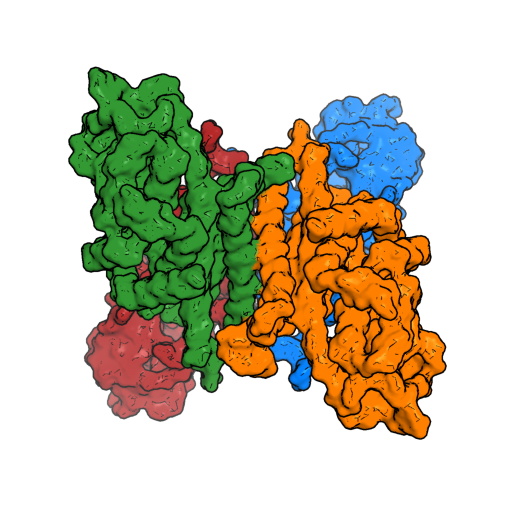. THR C 1 337 ? 48.387 41.936 30.539 1.00 32.56 337 THR C CA 1
ATOM 7734 C C . THR C 1 337 ? 48.895 40.607 31.110 1.00 26.34 337 THR C C 1
ATOM 7735 O O . THR C 1 337 ? 48.207 40.006 31.939 1.00 28.45 337 THR C O 1
ATOM 7739 N N . ASP C 1 338 ? 50.084 40.175 30.720 1.00 27.78 338 ASP C N 1
ATOM 7740 C CA . ASP C 1 338 ? 50.752 38.954 31.257 1.00 29.81 338 ASP C CA 1
ATOM 7741 C C . ASP C 1 338 ? 50.734 38.988 32.794 1.00 32.10 338 ASP C C 1
ATOM 7742 O O . ASP C 1 338 ? 51.195 39.956 33.402 1.00 28.24 338 ASP C O 1
ATOM 7747 N N . PRO C 1 339 ? 50.202 37.950 33.472 1.00 34.23 339 PRO C N 1
ATOM 7748 C CA . PRO C 1 339 ? 50.126 37.926 34.935 1.00 32.72 339 PRO C CA 1
ATOM 7749 C C . PRO C 1 339 ? 51.477 38.115 35.658 1.00 33.60 339 PRO C C 1
ATOM 7750 O O . PRO C 1 339 ? 51.500 38.715 36.727 1.00 30.99 339 PRO C O 1
ATOM 7754 N N . VAL C 1 340 ? 52.567 37.589 35.092 1.00 29.62 340 VAL C N 1
ATOM 7755 C CA . VAL C 1 340 ? 53.938 37.716 35.675 1.00 29.57 340 VAL C CA 1
ATOM 7756 C C . VAL C 1 340 ? 54.345 39.196 35.737 1.00 25.19 340 VAL C C 1
ATOM 7757 O O . VAL C 1 340 ? 54.877 39.575 36.764 1.00 23.71 340 VAL C O 1
ATOM 7761 N N . GLU C 1 341 ? 54.130 39.948 34.672 1.00 23.44 341 GLU C N 1
ATOM 7762 C CA . GLU C 1 341 ? 54.374 41.404 34.561 1.00 26.58 341 GLU C CA 1
ATOM 7763 C C . GLU C 1 341 ? 53.521 42.130 35.602 1.00 25.85 341 GLU C C 1
ATOM 7764 O O . GLU C 1 341 ? 54.052 43.007 36.233 1.00 21.34 341 GLU C O 1
ATOM 7770 N N . LEU C 1 342 ? 52.257 41.751 35.797 1.00 23.35 342 LEU C N 1
ATOM 7771 C CA . LEU C 1 342 ? 51.372 42.389 36.805 1.00 25.17 342 LEU C CA 1
ATOM 7772 C C . LEU C 1 342 ? 51.953 42.137 38.198 1.00 22.03 342 LEU C C 1
ATOM 7773 O O . LEU C 1 342 ? 51.954 43.063 38.989 1.00 18.88 342 LEU C O 1
ATOM 7778 N N . MET C 1 343 ? 52.463 40.939 38.464 1.00 20.26 343 MET C N 1
ATOM 7779 C CA . MET C 1 343 ? 53.043 40.595 39.782 1.00 20.91 343 MET C CA 1
ATOM 7780 C C . MET C 1 343 ? 54.334 41.415 39.983 1.00 19.47 343 MET C C 1
ATOM 7781 O O . MET C 1 343 ? 54.530 41.914 41.113 1.00 15.97 343 MET C O 1
ATOM 7786 N N . ARG C 1 344 ? 55.176 41.499 38.952 1.00 17.15 344 ARG C N 1
ATOM 7787 C CA . ARG C 1 344 ? 56.451 42.237 38.987 1.00 17.01 344 ARG C CA 1
ATOM 7788 C C . ARG C 1 344 ? 56.100 43.692 39.341 1.00 15.60 344 ARG C C 1
ATOM 7789 O O . ARG C 1 344 ? 56.675 44.216 40.301 1.00 12.93 344 ARG C O 1
ATOM 7797 N N . LEU C 1 345 ? 55.166 44.312 38.620 1.00 13.08 345 LEU C N 1
ATOM 7798 C CA . LEU C 1 345 ? 54.880 45.756 38.791 1.00 14.03 345 LEU C CA 1
ATOM 7799 C C . LEU C 1 345 ? 54.272 46.000 40.173 1.00 13.12 345 LEU C C 1
ATOM 7800 O O . LEU C 1 345 ? 54.577 47.037 40.784 1.00 11.78 345 LEU C O 1
ATOM 7805 N N . ALA C 1 346 ? 53.423 45.103 40.677 1.00 12.93 346 ALA C N 1
ATOM 7806 C CA . ALA C 1 346 ? 52.808 45.329 42.011 1.00 12.78 346 ALA C CA 1
ATOM 7807 C C . ALA C 1 346 ? 53.884 45.255 43.103 1.00 12.16 346 ALA C C 1
ATOM 7808 O O . ALA C 1 346 ? 53.795 46.089 44.055 1.00 11.79 346 ALA C O 1
ATOM 7810 N N . ALA C 1 347 ? 54.815 44.282 43.046 1.00 10.64 347 ALA C N 1
ATOM 7811 C CA . ALA C 1 347 ? 55.855 44.137 44.085 1.00 11.06 347 ALA C CA 1
ATOM 7812 C C . ALA C 1 347 ? 56.757 45.401 44.041 1.00 11.80 347 ALA C C 1
ATOM 7813 O O . ALA C 1 347 ? 57.114 45.967 45.105 1.00 10.28 347 ALA C O 1
ATOM 7815 N N . MET C 1 348 ? 57.112 45.838 42.838 1.00 11.07 348 MET C N 1
ATOM 7816 C CA . MET C 1 348 ? 57.935 47.058 42.651 1.00 10.82 348 MET C CA 1
ATOM 7817 C C . MET C 1 348 ? 57.189 48.283 43.207 1.00 10.10 348 MET C C 1
ATOM 7818 O O . MET C 1 348 ? 57.823 49.104 43.890 1.00 9.81 348 MET C O 1
ATOM 7823 N N . ALA C 1 349 ? 55.894 48.458 42.903 1.00 9.45 349 ALA C N 1
ATOM 7824 C CA . ALA C 1 349 ? 55.115 49.639 43.333 1.00 9.28 349 ALA C CA 1
ATOM 7825 C C . ALA C 1 349 ? 55.050 49.662 44.858 1.00 8.91 349 ALA C C 1
ATOM 7826 O O . ALA C 1 349 ? 55.242 50.715 45.446 1.00 9.31 349 ALA C O 1
ATOM 7828 N N . LYS C 1 350 ? 54.856 48.517 45.483 1.00 8.74 350 LYS C N 1
ATOM 7829 C CA . LYS C 1 350 ? 54.740 48.499 46.971 1.00 10.41 350 LYS C CA 1
ATOM 7830 C C . LYS C 1 350 ? 56.135 48.787 47.549 1.00 10.31 350 LYS C C 1
ATOM 7831 O O . LYS C 1 350 ? 56.245 49.508 48.535 1.00 10.04 350 LYS C O 1
ATOM 7837 N N . TYR C 1 351 ? 57.178 48.191 46.982 1.00 9.84 351 TYR C N 1
ATOM 7838 C CA . TYR C 1 351 ? 58.564 48.378 47.521 1.00 10.52 351 TYR C CA 1
ATOM 7839 C C . TYR C 1 351 ? 58.936 49.868 47.485 1.00 10.10 351 TYR C C 1
ATOM 7840 O O . TYR C 1 351 ? 59.376 50.451 48.475 1.00 9.78 351 TYR C O 1
ATOM 7849 N N . VAL C 1 352 ? 58.790 50.479 46.322 1.00 9.60 352 VAL C N 1
ATOM 7850 C CA . VAL C 1 352 ? 59.096 51.910 46.122 1.00 11.00 352 VAL C CA 1
ATOM 7851 C C . VAL C 1 352 ? 58.208 52.775 47.027 1.00 10.72 352 VAL C C 1
ATOM 7852 O O . VAL C 1 352 ? 58.720 53.720 47.670 1.00 9.52 352 VAL C O 1
ATOM 7856 N N . ALA C 1 353 ? 56.898 52.537 47.033 1.00 10.10 353 ALA C N 1
ATOM 7857 C CA . ALA C 1 353 ? 55.969 53.383 47.850 1.00 10.06 353 ALA C CA 1
ATOM 7858 C C . ALA C 1 353 ? 56.257 53.278 49.375 1.00 10.00 353 ALA C C 1
ATOM 7859 O O . ALA C 1 353 ? 56.270 54.317 50.032 1.00 9.33 353 ALA C O 1
ATOM 7861 N N . SER C 1 354 ? 56.627 52.107 49.882 1.00 9.93 354 SER C N 1
ATOM 7862 C CA . SER C 1 354 ? 56.948 51.870 51.308 1.00 10.77 354 SER C CA 1
ATOM 7863 C C . SER C 1 354 ? 58.192 52.667 51.677 1.00 10.65 354 SER C C 1
ATOM 7864 O O . SER C 1 354 ? 58.217 53.233 52.747 1.00 10.10 354 SER C O 1
ATOM 7867 N N . GLU C 1 355 ? 59.172 52.692 50.785 1.00 11.69 355 GLU C N 1
ATOM 7868 C CA . GLU C 1 355 ? 60.437 53.436 51.020 1.00 13.50 355 GLU C CA 1
ATOM 7869 C C . GLU C 1 355 ? 60.135 54.933 51.060 1.00 11.14 355 GLU C C 1
ATOM 7870 O O . GLU C 1 355 ? 60.629 55.628 51.975 1.00 10.75 355 GLU C O 1
ATOM 7876 N N . VAL C 1 356 ? 59.337 55.441 50.117 1.00 10.18 356 VAL C N 1
ATOM 7877 C CA . VAL C 1 356 ? 59.008 56.877 50.070 1.00 10.86 356 VAL C CA 1
ATOM 7878 C C . VAL C 1 356 ? 58.204 57.248 51.339 1.00 10.05 356 VAL C C 1
ATOM 7879 O O . VAL C 1 356 ? 58.413 58.374 51.875 1.00 9.76 356 VAL C O 1
ATOM 7883 N N . ALA C 1 357 ? 57.242 56.418 51.756 1.00 9.88 357 ALA C N 1
ATOM 7884 C CA . ALA C 1 357 ? 56.439 56.688 52.965 1.00 9.63 357 ALA C CA 1
ATOM 7885 C C . ALA C 1 357 ? 57.375 56.816 54.173 1.00 9.34 357 ALA C C 1
ATOM 7886 O O . ALA C 1 357 ? 57.153 57.713 54.989 1.00 9.11 357 ALA C O 1
ATOM 7888 N N . GLU C 1 358 ? 58.377 55.964 54.303 1.00 9.57 358 GLU C N 1
ATOM 7889 C CA . GLU C 1 358 ? 59.286 56.014 55.498 1.00 10.30 358 GLU C CA 1
ATOM 7890 C C . GLU C 1 358 ? 60.084 57.324 55.452 1.00 10.31 358 GLU C C 1
ATOM 7891 O O . GLU C 1 358 ? 60.114 58.043 56.459 1.00 10.47 358 GLU C O 1
ATOM 7897 N N . ARG C 1 359 ? 60.610 57.662 54.289 1.00 10.09 359 ARG C N 1
ATOM 7898 C CA . ARG C 1 359 ? 61.421 58.886 54.101 1.00 11.78 359 ARG C CA 1
ATOM 7899 C C . ARG C 1 359 ? 60.547 60.109 54.341 1.00 9.15 359 ARG C C 1
ATOM 7900 O O . ARG C 1 359 ? 60.970 61.052 55.041 1.00 8.89 359 ARG C O 1
ATOM 7908 N N . ALA C 1 360 ? 59.334 60.153 53.770 1.00 9.32 360 ALA C N 1
ATOM 7909 C CA . ALA C 1 360 ? 58.385 61.277 53.942 1.00 9.16 360 ALA C CA 1
ATOM 7910 C C . ALA C 1 360 ? 58.065 61.484 55.418 1.00 9.04 360 ALA C C 1
ATOM 7911 O O . ALA C 1 360 ? 58.098 62.624 55.889 1.00 8.62 360 ALA C O 1
ATOM 7913 N N . ALA C 1 361 ? 57.669 60.446 56.134 1.00 9.02 361 ALA C N 1
ATOM 7914 C CA . ALA C 1 361 ? 57.263 60.578 57.548 1.00 9.92 361 ALA C CA 1
ATOM 7915 C C . ALA C 1 361 ? 58.484 61.027 58.375 1.00 9.29 361 ALA C C 1
ATOM 7916 O O . ALA C 1 361 ? 58.299 61.844 59.256 1.00 10.62 361 ALA C O 1
ATOM 7918 N N . SER C 1 362 ? 59.659 60.489 58.116 1.00 10.41 362 SER C N 1
ATOM 7919 C CA . SER C 1 362 ? 60.922 60.811 58.834 1.00 10.82 362 SER C CA 1
ATOM 7920 C C . SER C 1 362 ? 61.271 62.301 58.656 1.00 10.75 362 SER C C 1
ATOM 7921 O O . SER C 1 362 ? 61.430 63.024 59.662 1.00 10.45 362 SER C O 1
ATOM 7924 N N . VAL C 1 363 ? 61.252 62.781 57.404 1.00 9.88 363 VAL C N 1
ATOM 7925 C CA . VAL C 1 363 ? 61.507 64.198 57.088 1.00 10.28 363 VAL C CA 1
ATOM 7926 C C . VAL C 1 363 ? 60.427 65.040 57.749 1.00 9.91 363 VAL C C 1
ATOM 7927 O O . VAL C 1 363 ? 60.722 66.119 58.227 1.00 10.22 363 VAL C O 1
ATOM 7931 N N . ALA C 1 364 ? 59.177 64.605 57.727 1.00 9.44 364 ALA C N 1
ATOM 7932 C CA . ALA C 1 364 ? 58.078 65.414 58.287 1.00 9.60 364 ALA C CA 1
ATOM 7933 C C . ALA C 1 364 ? 58.243 65.547 59.806 1.00 9.96 364 ALA C C 1
ATOM 7934 O O . ALA C 1 364 ? 58.086 66.681 60.324 1.00 10.30 364 ALA C O 1
ATOM 7936 N N . VAL C 1 365 ? 58.597 64.484 60.509 1.00 9.32 365 VAL C N 1
ATOM 7937 C CA . VAL C 1 365 ? 58.843 64.575 61.965 1.00 9.75 365 VAL C CA 1
ATOM 7938 C C . VAL C 1 365 ? 59.940 65.625 62.216 1.00 9.63 365 VAL C C 1
ATOM 7939 O O . VAL C 1 365 ? 59.746 66.488 63.085 1.00 10.62 365 VAL C O 1
ATOM 7943 N N . GLU C 1 366 ? 61.045 65.529 61.507 1.00 10.24 366 GLU C N 1
ATOM 7944 C CA . GLU C 1 366 ? 62.209 66.411 61.718 1.00 10.58 366 GLU C CA 1
ATOM 7945 C C . GLU C 1 366 ? 61.885 67.852 61.267 1.00 11.34 366 GLU C C 1
ATOM 7946 O O . GLU C 1 366 ? 62.386 68.795 61.925 1.00 10.94 366 GLU C O 1
ATOM 7952 N N . THR C 1 367 ? 61.090 68.050 60.225 1.00 9.23 367 THR C N 1
ATOM 7953 C CA . THR C 1 367 ? 60.725 69.417 59.777 1.00 9.67 367 THR C CA 1
ATOM 7954 C C . THR C 1 367 ? 59.973 70.132 60.904 1.00 9.99 367 THR C C 1
ATOM 7955 O O . THR C 1 367 ? 60.163 71.361 61.111 1.00 10.62 367 THR C O 1
ATOM 7959 N N . LEU C 1 368 ? 59.133 69.418 61.639 1.00 10.75 368 LEU C N 1
ATOM 7960 C CA . LEU C 1 368 ? 58.269 70.026 62.672 1.00 10.68 368 LEU C CA 1
ATOM 7961 C C . LEU C 1 368 ? 59.045 70.132 63.994 1.00 11.21 368 LEU C C 1
ATOM 7962 O O . LEU C 1 368 ? 58.509 70.727 64.937 1.00 12.58 368 LEU C O 1
ATOM 7967 N N . GLY C 1 369 ? 60.248 69.561 64.105 1.00 10.67 369 GLY C N 1
ATOM 7968 C CA . GLY C 1 369 ? 61.016 69.620 65.357 1.00 11.44 369 GLY C CA 1
ATOM 7969 C C . GLY C 1 369 ? 60.301 68.973 66.520 1.00 11.04 369 GLY C C 1
ATOM 7970 O O . GLY C 1 369 ? 59.655 67.961 66.307 1.00 12.34 369 GLY C O 1
ATOM 7971 N N . GLY C 1 370 ? 60.393 69.545 67.732 1.00 11.95 370 GLY C N 1
ATOM 7972 C CA . GLY C 1 370 ? 59.704 69.008 68.913 1.00 10.64 370 GLY C CA 1
ATOM 7973 C C . GLY C 1 370 ? 58.238 68.713 68.645 1.00 11.97 370 GLY C C 1
ATOM 7974 O O . GLY C 1 370 ? 57.758 67.589 68.964 1.00 12.10 370 GLY C O 1
ATOM 7975 N N . ASN C 1 371 ? 57.522 69.666 68.030 1.00 11.39 371 ASN C N 1
ATOM 7976 C CA . ASN C 1 371 ? 56.102 69.493 67.656 1.00 12.50 371 ASN C CA 1
ATOM 7977 C C . ASN C 1 371 ? 55.906 68.193 66.871 1.00 11.63 371 ASN C C 1
ATOM 7978 O O . ASN C 1 371 ? 54.872 67.530 67.054 1.00 11.88 371 ASN C O 1
ATOM 7983 N N . GLY C 1 372 ? 56.862 67.830 66.030 1.00 11.88 372 GLY C N 1
ATOM 7984 C CA . GLY C 1 372 ? 56.717 66.654 65.168 1.00 11.85 372 GLY C CA 1
ATOM 7985 C C . GLY C 1 372 ? 56.784 65.361 65.981 1.00 11.77 372 GLY C C 1
ATOM 7986 O O . GLY C 1 372 ? 56.423 64.326 65.455 1.00 10.39 372 GLY C O 1
ATOM 7987 N N . TYR C 1 373 ? 57.365 65.424 67.173 1.00 11.50 373 TYR C N 1
ATOM 7988 C CA . TYR C 1 373 ? 57.551 64.256 68.081 1.00 10.93 373 TYR C CA 1
ATOM 7989 C C . TYR C 1 373 ? 56.306 64.066 68.941 1.00 10.66 373 TYR C C 1
ATOM 7990 O O . TYR C 1 373 ? 56.312 63.164 69.790 1.00 10.27 373 TYR C O 1
ATOM 7999 N N . THR C 1 374 ? 55.249 64.863 68.715 1.00 11.19 374 THR C N 1
ATOM 8000 C CA . THR C 1 374 ? 54.073 64.869 69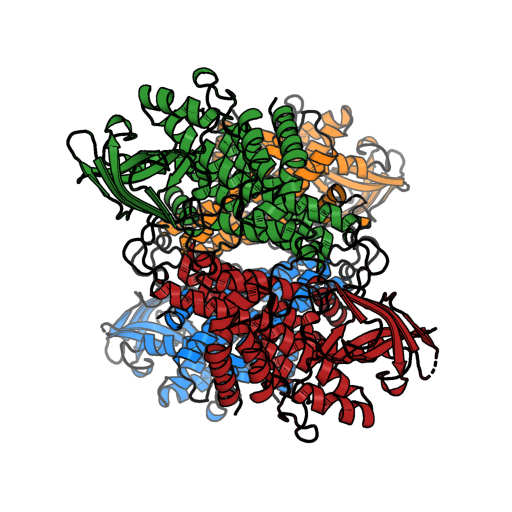.601 1.00 12.00 374 THR C CA 1
ATOM 8001 C C . THR C 1 374 ? 52.769 64.639 68.849 1.00 12.21 374 THR C C 1
ATOM 8002 O O . THR C 1 374 ? 52.686 64.910 67.612 1.00 11.92 374 THR C O 1
ATOM 8006 N N . ASP C 1 375 ? 51.731 64.259 69.605 1.00 12.36 375 ASP C N 1
ATOM 8007 C CA . ASP C 1 375 ? 50.383 64.014 69.023 1.00 14.16 375 ASP C CA 1
ATOM 8008 C C . ASP C 1 375 ? 49.604 65.320 68.759 1.00 15.97 375 ASP C C 1
ATOM 8009 O O . ASP C 1 375 ? 48.476 65.204 68.236 1.00 17.62 375 ASP C O 1
ATOM 8014 N N . ALA C 1 376 ? 50.168 66.510 68.959 1.00 14.90 376 ALA C N 1
ATOM 8015 C CA . ALA C 1 376 ? 49.521 67.764 68.511 1.00 16.22 376 ALA C CA 1
ATOM 8016 C C . ALA C 1 376 ? 49.575 67.861 66.966 1.00 16.66 376 ALA C C 1
ATOM 8017 O O . ALA C 1 376 ? 48.771 68.560 66.398 1.00 14.11 376 ALA C O 1
ATOM 8019 N N . TYR C 1 377 ? 50.416 67.085 66.286 1.00 12.30 377 TYR C N 1
ATOM 8020 C CA . TYR C 1 377 ? 50.500 66.999 64.813 1.00 13.66 377 TYR C CA 1
ATOM 8021 C C . TYR C 1 377 ? 50.381 65.526 64.454 1.00 12.47 377 TYR C C 1
ATOM 8022 O O . TYR C 1 377 ? 50.622 64.684 65.323 1.00 13.19 377 TYR C O 1
ATOM 8031 N N . PRO C 1 378 ? 49.958 65.195 63.221 1.00 12.24 378 PRO C N 1
ATOM 8032 C CA . PRO C 1 378 ? 49.781 63.795 62.834 1.00 12.15 378 PRO C CA 1
ATOM 8033 C C . PRO C 1 378 ? 51.043 63.036 62.401 1.00 11.84 378 PRO C C 1
ATOM 8034 O O . PRO C 1 378 ? 50.946 61.842 62.130 1.00 11.11 378 PRO C O 1
ATOM 8038 N N . VAL C 1 379 ? 52.192 63.718 62.292 1.00 10.56 379 VAL C N 1
ATOM 8039 C CA . VAL C 1 379 ? 53.353 63.117 61.560 1.00 10.54 379 VAL C CA 1
ATOM 8040 C C . VAL C 1 379 ? 54.022 62.012 62.383 1.00 9.98 379 VAL C C 1
ATOM 8041 O O . VAL C 1 379 ? 54.521 61.082 61.732 1.00 9.30 379 VAL C O 1
ATOM 8045 N N . GLU C 1 380 ? 54.003 62.059 63.726 1.00 10.28 380 GLU C N 1
ATOM 8046 C CA . GLU C 1 380 ? 54.597 60.937 64.515 1.00 10.94 380 GLU C CA 1
ATOM 8047 C C . GLU C 1 380 ? 53.732 59.681 64.309 1.00 10.20 380 GLU C C 1
ATOM 8048 O O . GLU C 1 380 ? 54.283 58.577 64.257 1.00 8.90 380 GLU C O 1
ATOM 8054 N N . ARG C 1 381 ? 52.410 59.822 64.251 1.00 10.30 381 ARG C N 1
ATOM 8055 C CA . ARG C 1 381 ? 51.504 58.701 63.916 1.00 10.44 381 ARG C CA 1
ATOM 8056 C C . ARG C 1 381 ? 51.836 58.194 62.503 1.00 10.38 381 ARG C C 1
ATOM 8057 O O . ARG C 1 381 ? 51.919 56.935 62.317 1.00 9.35 381 ARG C O 1
ATOM 8065 N N . PHE C 1 382 ? 52.043 59.071 61.517 1.00 9.76 382 PHE C N 1
ATOM 8066 C CA . PHE C 1 382 ? 52.444 58.617 60.156 1.00 10.36 382 PHE C CA 1
ATOM 8067 C C . PHE C 1 382 ? 53.757 57.822 60.209 1.00 10.07 382 PHE C C 1
ATOM 8068 O O . PHE C 1 382 ? 53.894 56.787 59.535 1.00 9.88 382 PHE C O 1
ATOM 8076 N N . TYR C 1 383 ? 54.704 58.284 61.016 1.00 9.20 383 TYR C N 1
ATOM 8077 C CA . TYR C 1 383 ? 56.010 57.581 61.161 1.00 9.71 383 TYR C CA 1
ATOM 8078 C C . TYR C 1 383 ? 55.810 56.159 61.742 1.00 9.45 383 TYR C C 1
ATOM 8079 O O . TYR C 1 383 ? 56.327 55.187 61.200 1.00 9.43 383 TYR C O 1
ATOM 8088 N N . ARG C 1 384 ? 55.021 56.035 62.816 1.00 9.31 384 ARG C N 1
ATOM 8089 C CA . ARG C 1 384 ? 54.651 54.708 63.409 1.00 9.39 384 ARG C CA 1
ATOM 8090 C C . ARG C 1 384 ? 53.903 53.855 62.405 1.00 9.69 384 ARG C C 1
ATOM 8091 O O . ARG C 1 384 ? 54.177 52.623 62.305 1.00 9.65 384 ARG C O 1
ATOM 8099 N N . ASP C 1 385 ? 52.973 54.461 61.682 1.00 9.20 385 ASP C N 1
ATOM 8100 C CA . ASP C 1 385 ? 52.159 53.730 60.698 1.00 10.30 385 ASP C CA 1
ATOM 8101 C C . ASP C 1 385 ? 53.008 53.249 59.522 1.00 9.85 385 ASP C C 1
ATOM 8102 O O . ASP C 1 385 ? 52.760 52.107 59.052 1.00 9.78 385 ASP C O 1
ATOM 8107 N N . ALA C 1 386 ? 53.954 54.078 59.037 1.00 9.43 386 ALA C N 1
ATOM 8108 C CA . ALA C 1 386 ? 54.686 53.766 57.788 1.00 9.82 386 ALA C CA 1
ATOM 8109 C C . ALA C 1 386 ? 55.401 52.426 57.914 1.00 10.07 386 ALA C C 1
ATOM 8110 O O . ALA C 1 386 ? 55.456 51.667 56.914 1.00 8.85 386 ALA C O 1
ATOM 8112 N N . LYS C 1 387 ? 55.920 52.100 59.086 1.00 10.20 387 LYS C N 1
ATOM 8113 C CA . LYS C 1 387 ? 56.781 50.898 59.222 1.00 12.42 387 LYS C CA 1
ATOM 8114 C C . LYS C 1 387 ? 55.943 49.628 58.988 1.00 12.74 387 LYS C C 1
ATOM 8115 O O . LYS C 1 387 ? 56.478 48.604 58.540 1.00 13.40 387 LYS C O 1
ATOM 8121 N N . ALA C 1 388 ? 54.644 49.682 59.210 1.00 11.13 388 ALA C N 1
ATOM 8122 C CA . ALA C 1 388 ? 53.787 48.494 58.995 1.00 10.71 388 ALA C CA 1
ATOM 8123 C C . ALA C 1 388 ? 53.827 48.112 57.519 1.00 10.95 388 ALA C C 1
ATOM 8124 O O . ALA C 1 388 ? 53.793 46.899 57.170 1.00 11.10 388 ALA C O 1
ATOM 8126 N N . GLY C 1 389 ? 54.014 49.092 56.647 1.00 11.35 389 GLY C N 1
ATOM 8127 C CA . GLY C 1 389 ? 54.020 48.837 55.196 1.00 12.54 389 GLY C CA 1
ATOM 8128 C C . GLY C 1 389 ? 55.249 48.090 54.736 1.00 13.85 389 GLY C C 1
ATOM 8129 O O . GLY C 1 389 ? 55.194 47.531 53.616 1.00 17.88 389 GLY C O 1
ATOM 8130 N N . LYS C 1 390 ? 56.306 48.036 55.533 1.00 12.52 390 LYS C N 1
ATOM 8131 C CA . LYS C 1 390 ? 57.502 47.229 55.192 1.00 13.75 390 LYS C CA 1
ATOM 8132 C C . LYS C 1 390 ? 57.298 45.759 55.604 1.00 14.22 390 LYS C C 1
ATOM 8133 O O . LYS C 1 390 ? 58.185 44.953 55.323 1.00 13.52 390 LYS C O 1
ATOM 8139 N N . ILE C 1 391 ? 56.232 45.463 56.323 1.00 13.30 391 ILE C N 1
ATOM 8140 C CA . ILE C 1 391 ? 56.065 44.135 56.977 1.00 14.01 391 ILE C CA 1
ATOM 8141 C C . ILE C 1 391 ? 54.925 43.352 56.328 1.00 14.33 391 ILE C C 1
ATOM 8142 O O . ILE C 1 391 ? 55.140 42.187 55.886 1.00 14.47 391 ILE C O 1
ATOM 8147 N N . TYR C 1 392 ? 53.739 43.927 56.252 1.00 15.91 392 TYR C N 1
ATOM 8148 C CA . TYR C 1 392 ? 52.583 43.207 55.684 1.00 16.72 392 TYR C CA 1
ATOM 8149 C C . TYR C 1 392 ? 52.528 43.218 54.157 1.00 16.54 392 TYR C C 1
ATOM 8150 O O . TYR C 1 392 ? 53.189 44.047 53.551 1.00 14.45 392 TYR C O 1
ATOM 8159 N N . GLU C 1 393 ? 51.745 42.293 53.578 1.00 17.47 393 GLU C N 1
ATOM 8160 C CA . GLU C 1 393 ? 51.575 42.067 52.101 1.00 20.73 393 GLU C CA 1
ATOM 8161 C C . GLU C 1 393 ? 52.950 41.864 51.455 1.00 19.59 393 GLU C C 1
ATOM 8162 O O . GLU C 1 393 ? 53.212 42.457 50.365 1.00 18.67 393 GLU C O 1
ATOM 8168 N N . GLY C 1 394 ? 53.848 41.158 52.150 1.00 16.53 394 GLY C N 1
ATOM 8169 C CA . GLY C 1 394 ? 55.199 40.901 51.634 1.00 15.70 394 GLY C CA 1
ATOM 8170 C C . GLY C 1 394 ? 56.201 41.827 52.321 1.00 15.54 394 GLY C C 1
ATOM 8171 O O . GLY C 1 394 ? 56.225 43.044 52.047 1.00 11.29 394 GLY C O 1
ATOM 8172 N N . THR C 1 395 ? 57.075 41.271 53.148 1.00 12.63 395 THR C N 1
ATOM 8173 C CA . THR C 1 395 ? 58.199 42.089 53.694 1.00 12.56 395 THR C CA 1
ATOM 8174 C C . THR C 1 395 ? 59.053 42.598 52.524 1.00 12.67 395 THR C C 1
ATOM 8175 O O . THR C 1 395 ? 59.037 41.985 51.435 1.00 10.38 395 THR C O 1
ATOM 8179 N N . SER C 1 396 ? 59.900 43.594 52.786 1.00 12.63 396 SER C N 1
ATOM 8180 C CA . SER C 1 396 ? 60.898 44.113 51.816 1.00 14.30 396 SER C CA 1
ATOM 8181 C C . SER C 1 396 ? 61.667 42.971 51.178 1.00 12.17 396 SER C C 1
ATOM 8182 O O . SER C 1 396 ? 61.767 42.943 49.912 1.00 10.95 396 SER C O 1
ATOM 8185 N N . ASN C 1 397 ? 62.227 42.082 51.983 1.00 10.96 397 ASN C N 1
ATOM 8186 C CA . ASN C 1 397 ? 63.050 40.967 51.452 1.00 10.96 397 ASN C CA 1
ATOM 8187 C C . ASN C 1 397 ? 62.210 40.026 50.565 1.00 11.51 397 ASN C C 1
ATOM 8188 O O . ASN C 1 397 ? 62.722 39.576 49.517 1.00 10.86 397 ASN C O 1
ATOM 8193 N N . VAL C 1 398 ? 60.981 39.691 50.973 1.00 11.61 398 VAL C N 1
ATOM 8194 C CA . VAL C 1 398 ? 60.044 38.866 50.152 1.00 11.90 398 VAL C CA 1
ATOM 8195 C C . VAL C 1 398 ? 59.755 39.573 48.828 1.00 10.82 398 VAL C C 1
ATOM 8196 O O . VAL C 1 398 ? 59.842 38.908 47.807 1.00 10.22 398 VAL C O 1
ATOM 8200 N N . LEU C 1 399 ? 59.533 40.898 48.817 1.00 10.04 399 LEU C N 1
ATOM 8201 C CA . LEU C 1 399 ? 59.319 41.621 47.540 1.00 10.15 399 LEU C CA 1
ATOM 8202 C C . LEU C 1 399 ? 60.598 41.526 46.691 1.00 10.49 399 LEU C C 1
ATOM 8203 O O . LEU C 1 399 ? 60.495 41.304 45.464 1.00 9.54 399 LEU C O 1
ATOM 8208 N N . LEU C 1 400 ? 61.776 41.791 47.277 1.00 10.29 400 LEU C N 1
ATOM 8209 C CA . LEU C 1 400 ? 63.003 41.816 46.452 1.00 11.46 400 LEU C CA 1
ATOM 8210 C C . LEU C 1 400 ? 63.238 40.405 45.892 1.00 11.04 400 LEU C C 1
ATOM 8211 O O . LEU C 1 400 ? 63.652 40.273 44.752 1.00 10.11 400 LEU C O 1
ATOM 8216 N N . ARG C 1 401 ? 62.991 39.379 46.681 1.00 12.22 401 ARG C N 1
ATOM 8217 C CA . ARG C 1 401 ? 63.154 37.968 46.218 1.00 15.53 401 ARG C CA 1
ATOM 8218 C C . ARG C 1 401 ? 62.221 37.676 45.037 1.00 13.45 401 ARG C C 1
ATOM 8219 O O . ARG C 1 401 ? 62.671 37.058 44.071 1.00 13.76 401 ARG C O 1
ATOM 8227 N N . THR C 1 402 ? 60.979 38.130 45.097 1.00 14.61 402 THR C N 1
ATOM 8228 C CA . THR C 1 402 ? 60.006 37.955 43.994 1.00 15.89 402 THR C CA 1
ATOM 8229 C C . THR C 1 402 ? 60.493 38.688 42.740 1.00 14.20 402 THR C C 1
ATOM 8230 O O . THR C 1 402 ? 60.490 38.087 41.646 1.00 14.17 402 THR C O 1
ATOM 8234 N N . ILE C 1 403 ? 60.831 39.973 42.870 1.00 11.29 403 ILE C N 1
ATOM 8235 C CA . ILE C 1 403 ? 61.312 40.791 41.736 1.00 11.95 403 ILE C CA 1
ATOM 8236 C C . ILE C 1 403 ? 62.561 40.134 41.122 1.00 12.20 403 ILE C C 1
ATOM 8237 O O . ILE C 1 403 ? 62.638 40.025 39.846 1.00 11.81 403 ILE C O 1
ATOM 8242 N N . ALA C 1 404 ? 63.537 39.721 41.938 1.00 12.07 404 ALA C N 1
ATOM 8243 C CA . ALA C 1 404 ? 64.796 39.135 41.433 1.00 13.41 404 ALA C CA 1
ATOM 8244 C C . ALA C 1 404 ? 64.483 37.805 40.716 1.00 14.87 404 ALA C C 1
ATOM 8245 O O . ALA C 1 404 ? 65.084 37.509 39.666 1.00 15.58 404 ALA C O 1
ATOM 8247 N N . SER C 1 405 ? 63.593 37.001 41.274 1.00 16.14 405 SER C N 1
ATOM 8248 C CA . SER C 1 405 ? 63.198 35.698 40.681 1.00 18.54 405 SER C CA 1
ATOM 8249 C C . SER C 1 405 ? 62.631 35.931 39.271 1.00 19.95 405 SER C C 1
ATOM 8250 O O . SER C 1 405 ? 63.032 35.254 38.306 1.00 21.72 405 SER C O 1
ATOM 8253 N N . ILE C 1 406 ? 61.739 36.901 39.124 1.00 19.81 406 ILE C N 1
ATOM 8254 C CA . ILE C 1 406 ? 61.142 37.224 37.803 1.00 21.53 406 ILE C CA 1
ATOM 8255 C C . ILE C 1 406 ? 62.242 37.720 36.865 1.00 24.98 406 ILE C C 1
ATOM 8256 O O . ILE C 1 406 ? 62.266 37.285 35.705 1.00 22.11 406 ILE C O 1
ATOM 8261 N N . MET C 1 407 ? 63.071 38.650 37.315 1.00 22.77 407 MET C N 1
ATOM 8262 C CA . MET C 1 407 ? 64.027 39.252 36.442 1.00 25.14 407 MET C CA 1
ATOM 8263 C C . MET C 1 407 ? 65.235 38.437 36.039 1.00 24.60 407 MET C C 1
ATOM 8264 O O . MET C 1 407 ? 65.664 38.504 34.949 1.00 23.06 407 MET C O 1
ATOM 8269 N N . ILE C 1 408 ? 65.726 37.636 36.931 1.00 23.25 408 ILE C N 1
ATOM 8270 C CA . ILE C 1 408 ? 66.891 36.860 36.665 1.00 26.73 408 ILE C CA 1
ATOM 8271 C C . ILE C 1 408 ? 66.565 35.470 36.119 1.00 27.17 408 ILE C C 1
ATOM 8272 O O . ILE C 1 408 ? 65.623 34.845 36.565 1.00 32.66 408 ILE C O 1
ATOM 8277 N N . GLU D 1 40 ? 89.470 48.990 84.912 1.00 36.32 40 GLU D N 1
ATOM 8278 C CA . GLU D 1 40 ? 88.597 49.792 85.733 1.00 39.18 40 GLU D CA 1
ATOM 8279 C C . GLU D 1 40 ? 87.303 50.202 85.024 1.00 39.81 40 GLU D C 1
ATOM 8280 O O . GLU D 1 40 ? 86.244 50.113 85.596 1.00 37.69 40 GLU D O 1
ATOM 8286 N N . ASN D 1 41 ? 87.422 50.652 83.788 1.00 33.76 41 ASN D N 1
ATOM 8287 C CA . ASN D 1 41 ? 86.271 51.045 83.032 1.00 34.45 41 ASN D CA 1
ATOM 8288 C C . ASN D 1 41 ? 85.502 49.853 82.463 1.00 36.26 41 ASN D C 1
ATOM 8289 O O . ASN D 1 41 ? 84.342 49.954 82.169 1.00 29.34 41 ASN D O 1
ATOM 8294 N N . GLN D 1 42 ? 86.189 48.737 82.300 1.00 33.38 42 GLN D N 1
ATOM 8295 C CA . GLN D 1 42 ? 85.556 47.463 81.876 1.00 37.07 42 GLN D CA 1
ATOM 8296 C C . GLN D 1 42 ? 84.663 46.974 83.026 1.00 33.87 42 GLN D C 1
ATOM 8297 O O . GLN D 1 42 ? 83.505 46.575 82.782 1.00 27.15 42 GLN D O 1
ATOM 8303 N N . ARG D 1 43 ? 85.150 47.027 84.264 1.00 31.09 43 ARG D N 1
ATOM 8304 C CA . ARG D 1 43 ? 84.317 46.699 85.445 1.00 29.00 43 ARG D CA 1
ATOM 8305 C C . ARG D 1 43 ? 83.154 47.700 85.558 1.00 26.04 43 ARG D C 1
ATOM 8306 O O . ARG D 1 43 ? 82.048 47.271 85.877 1.00 24.66 43 ARG D O 1
ATOM 8314 N N . TRP D 1 44 ? 83.398 48.988 85.341 1.00 23.43 44 TRP D N 1
ATOM 8315 C CA . TRP D 1 44 ? 82.351 50.026 85.433 1.00 23.54 44 TRP D CA 1
ATOM 8316 C C . TRP D 1 44 ? 81.247 49.700 84.401 1.00 23.64 44 TRP D C 1
ATOM 8317 O O . TRP D 1 44 ? 80.065 49.610 84.772 1.00 20.35 44 TRP D O 1
ATOM 8328 N N . ARG D 1 45 ? 81.630 49.412 83.155 1.00 22.53 45 ARG D N 1
ATOM 8329 C CA . ARG D 1 45 ? 80.652 49.141 82.086 1.00 21.26 45 ARG D CA 1
ATOM 8330 C C . ARG D 1 45 ? 79.838 47.907 82.459 1.00 22.45 45 ARG D C 1
ATOM 8331 O O . ARG D 1 45 ? 78.604 47.914 82.306 1.00 18.36 45 ARG D O 1
ATOM 8339 N N . GLU D 1 46 ? 80.490 46.866 82.955 1.00 21.76 46 GLU D N 1
ATOM 8340 C CA . GLU D 1 46 ? 79.798 45.614 83.332 1.00 25.46 46 GLU D CA 1
ATOM 8341 C C . GLU D 1 46 ? 78.844 45.869 84.507 1.00 21.38 46 GLU D C 1
ATOM 8342 O O . GLU D 1 46 ? 77.739 45.300 84.571 1.00 18.88 46 GLU D O 1
ATOM 8348 N N . ARG D 1 47 ? 79.258 46.682 85.453 1.00 21.28 47 ARG D N 1
ATOM 8349 C CA . ARG D 1 47 ? 78.379 47.004 86.595 1.00 23.03 47 ARG D CA 1
ATOM 8350 C C . ARG D 1 47 ? 77.101 47.735 86.099 1.00 19.54 47 ARG D C 1
ATOM 8351 O O . ARG D 1 47 ? 75.997 47.424 86.590 1.00 18.28 47 ARG D O 1
ATOM 8359 N N . ILE D 1 48 ? 77.229 48.725 85.217 1.00 17.05 48 ILE D N 1
ATOM 8360 C CA . ILE D 1 48 ? 76.019 49.429 84.708 1.00 15.21 48 ILE D CA 1
ATOM 8361 C C . ILE D 1 48 ? 75.184 48.462 83.873 1.00 14.98 48 ILE D C 1
ATOM 8362 O O . ILE D 1 48 ? 73.942 48.482 83.989 1.00 14.50 48 ILE D O 1
ATOM 8367 N N . ARG D 1 49 ? 75.809 47.622 83.056 1.00 16.74 49 ARG D N 1
ATOM 8368 C CA . ARG D 1 49 ? 75.040 46.698 82.206 1.00 17.49 49 ARG D CA 1
ATOM 8369 C C . ARG D 1 49 ? 74.234 45.763 83.097 1.00 17.74 49 ARG D C 1
ATOM 8370 O O . ARG D 1 49 ? 73.033 45.501 82.814 1.00 16.29 49 ARG D O 1
ATOM 8378 N N . HIS D 1 50 ? 74.856 45.266 84.156 1.00 19.33 50 HIS D N 1
ATOM 8379 C CA . HIS D 1 50 ? 74.164 44.341 85.093 1.00 21.56 50 HIS D CA 1
ATOM 8380 C C . HIS D 1 50 ? 73.007 45.080 85.750 1.00 18.07 50 HIS D C 1
ATOM 8381 O O . HIS D 1 50 ? 71.910 44.510 85.832 1.00 19.49 50 HIS D O 1
ATOM 8388 N N . PHE D 1 51 ? 73.235 46.308 86.197 1.00 16.33 51 PHE D N 1
ATOM 8389 C CA . PHE D 1 51 ? 72.178 47.145 86.799 1.00 17.63 51 PHE D CA 1
ATOM 8390 C C . PHE D 1 51 ? 71.021 47.331 85.799 1.00 16.39 51 PHE D C 1
ATOM 8391 O O . PHE D 1 51 ? 69.822 47.176 86.153 1.00 17.12 51 PHE D O 1
ATOM 8399 N N . ALA D 1 52 ? 71.327 47.724 84.562 1.00 16.18 52 ALA D N 1
ATOM 8400 C CA . ALA D 1 52 ? 70.271 48.040 83.564 1.00 15.06 52 ALA D CA 1
ATOM 8401 C C . ALA D 1 52 ? 69.451 46.775 83.278 1.00 16.56 52 ALA D C 1
ATOM 8402 O O . ALA D 1 52 ? 68.189 46.845 83.195 1.00 14.68 52 ALA D O 1
ATOM 8404 N N . GLU D 1 53 ? 70.140 45.647 83.105 1.00 17.03 53 GLU D N 1
ATOM 8405 C CA . GLU D 1 53 ? 69.484 44.359 82.737 1.00 21.04 53 GLU D CA 1
ATOM 8406 C C . GLU D 1 53 ? 68.612 43.888 83.911 1.00 20.97 53 GLU D C 1
ATOM 8407 O O . GLU D 1 53 ? 67.474 43.508 83.652 1.00 19.36 53 GLU D O 1
ATOM 8413 N N . LYS D 1 54 ? 69.087 44.023 85.152 1.00 20.41 54 LYS D N 1
ATOM 8414 C CA . LYS D 1 54 ? 68.340 43.566 86.353 1.00 23.42 54 LYS D CA 1
ATOM 8415 C C . LYS D 1 54 ? 67.255 44.571 86.780 1.00 20.92 54 LYS D C 1
ATOM 8416 O O . LYS D 1 54 ? 66.138 44.142 87.064 1.00 18.68 54 LYS D O 1
ATOM 8422 N N . GLU D 1 55 ? 67.536 45.868 86.858 1.00 18.85 55 GLU D N 1
ATOM 8423 C CA . GLU D 1 55 ? 66.662 46.846 87.544 1.00 20.60 55 GLU D CA 1
ATOM 8424 C C . GLU D 1 55 ? 65.796 47.682 86.585 1.00 18.38 55 GLU D C 1
ATOM 8425 O O . GLU D 1 55 ? 64.788 48.256 87.042 1.00 17.85 55 GLU D O 1
ATOM 8431 N N . ILE D 1 56 ? 66.218 47.869 85.344 1.00 15.68 56 ILE D N 1
ATOM 8432 C CA . ILE D 1 56 ? 65.470 48.733 84.375 1.00 15.35 56 ILE D CA 1
ATOM 8433 C C . ILE D 1 56 ? 64.639 47.852 83.457 1.00 15.01 56 ILE D C 1
ATOM 8434 O O . ILE D 1 56 ? 63.437 48.092 83.344 1.00 17.11 56 ILE D O 1
ATOM 8439 N N . ALA D 1 57 ? 65.240 46.881 82.788 1.00 15.51 57 ALA D N 1
ATOM 8440 C CA . ALA D 1 57 ? 64.592 46.127 81.697 1.00 16.32 57 ALA D CA 1
ATOM 8441 C C . ALA D 1 57 ? 63.193 45.624 82.051 1.00 18.51 57 ALA D C 1
ATOM 8442 O O . ALA D 1 57 ? 62.289 45.697 81.207 1.00 16.78 57 ALA D O 1
ATOM 8444 N N . PRO D 1 58 ? 62.939 45.037 83.242 1.00 19.11 58 PRO D N 1
ATOM 8445 C CA . PRO D 1 58 ? 61.601 44.500 83.545 1.00 17.87 58 PRO D CA 1
ATOM 8446 C C . PRO D 1 58 ? 60.543 45.591 83.689 1.00 17.58 58 PRO D C 1
ATOM 8447 O O . PRO D 1 58 ? 59.384 45.265 83.684 1.00 19.69 58 PRO D O 1
ATOM 8451 N N . LEU D 1 59 ? 60.943 46.863 83.846 1.00 14.61 59 LEU D N 1
ATOM 8452 C CA . LEU D 1 59 ? 60.004 47.983 84.034 1.00 14.97 59 LEU D CA 1
ATOM 8453 C C . LEU D 1 59 ? 59.824 48.807 82.748 1.00 16.32 59 LEU D C 1
ATOM 8454 O O . LEU D 1 59 ? 58.907 49.657 82.725 1.00 14.80 59 LEU D O 1
ATOM 8459 N N . SER D 1 60 ? 60.678 48.629 81.726 1.00 15.35 60 SER D N 1
ATOM 8460 C CA . SER D 1 60 ? 60.723 49.570 80.573 1.00 16.08 60 SER D CA 1
ATOM 8461 C C . SER D 1 60 ? 59.382 49.664 79.847 1.00 15.28 60 SER D C 1
ATOM 8462 O O . SER D 1 60 ? 58.965 50.785 79.528 1.00 13.98 60 SER D O 1
ATOM 8465 N N . THR D 1 61 ? 58.699 48.551 79.604 1.00 16.05 61 THR D N 1
ATOM 8466 C CA . THR D 1 61 ? 57.437 48.579 78.804 1.00 16.09 61 THR D CA 1
ATOM 8467 C C . THR D 1 61 ? 56.401 49.398 79.565 1.00 14.93 61 THR D C 1
ATOM 8468 O O . THR D 1 61 ? 55.773 50.273 78.960 1.00 15.44 61 THR D O 1
ATOM 8472 N N . THR D 1 62 ? 56.232 49.199 80.879 1.00 16.71 62 THR D N 1
ATOM 8473 C CA . THR D 1 62 ? 55.248 49.975 81.678 1.00 16.24 62 THR D CA 1
ATOM 8474 C C . THR D 1 62 ? 55.650 51.443 81.814 1.00 14.93 62 THR D C 1
ATOM 8475 O O . THR D 1 62 ? 54.759 52.356 81.710 1.00 14.94 62 THR D O 1
ATOM 8479 N N . MET D 1 63 ? 56.917 51.713 82.060 1.00 14.60 63 MET D N 1
ATOM 8480 C CA . MET D 1 63 ? 57.366 53.136 82.112 1.00 13.73 63 MET D CA 1
ATOM 8481 C C . MET D 1 63 ? 57.065 53.831 80.773 1.00 13.34 63 MET D C 1
ATOM 8482 O O . MET D 1 63 ? 56.664 55.054 80.800 1.00 15.54 63 MET D O 1
ATOM 8487 N N . ASP D 1 64 ? 57.268 53.148 79.649 1.00 13.33 64 ASP D N 1
ATOM 8488 C CA . ASP D 1 64 ? 57.026 53.755 78.310 1.00 13.28 64 ASP D CA 1
ATOM 8489 C C . ASP D 1 64 ? 55.512 54.007 78.150 1.00 15.11 64 ASP D C 1
ATOM 8490 O O . ASP D 1 64 ? 55.116 55.128 77.838 1.00 15.16 64 ASP D O 1
ATOM 8495 N N . ARG D 1 65 ? 54.668 53.005 78.407 1.00 17.08 65 ARG D N 1
ATOM 8496 C CA . ARG D 1 65 ? 53.214 53.129 78.123 1.00 17.42 65 ARG D CA 1
ATOM 8497 C C . ARG D 1 65 ? 52.649 54.219 79.026 1.00 16.67 65 ARG D C 1
ATOM 8498 O O . ARG D 1 65 ? 51.880 55.055 78.529 1.00 16.87 65 ARG D O 1
ATOM 8506 N N . THR D 1 66 ? 53.068 54.293 80.294 1.00 15.44 66 THR D N 1
ATOM 8507 C CA . THR D 1 66 ? 52.464 55.236 81.272 1.00 16.23 66 THR D CA 1
ATOM 8508 C C . THR D 1 66 ? 53.235 56.566 81.315 1.00 16.44 66 THR D C 1
ATOM 8509 O O . THR D 1 66 ? 52.832 57.463 82.059 1.00 16.09 66 THR D O 1
ATOM 8513 N N . ALA D 1 67 ? 54.386 56.680 80.664 1.00 14.56 67 ALA D N 1
ATOM 8514 C CA . ALA D 1 67 ? 55.269 57.882 80.770 1.00 15.04 67 ALA D CA 1
ATOM 8515 C C . ALA D 1 67 ? 55.632 58.181 82.242 1.00 15.20 67 ALA D C 1
ATOM 8516 O O . ALA D 1 67 ? 55.539 59.332 82.688 1.00 14.88 67 ALA D O 1
ATOM 8518 N N . THR D 1 68 ? 56.099 57.178 82.963 1.00 15.03 68 THR D N 1
ATOM 8519 C CA . THR D 1 68 ? 56.433 57.279 84.402 1.00 17.28 68 THR D CA 1
ATOM 8520 C C . THR D 1 68 ? 57.848 56.761 84.648 1.00 18.16 68 THR D C 1
ATOM 8521 O O . THR D 1 68 ? 58.394 56.023 83.796 1.00 18.82 68 THR D O 1
ATOM 8525 N N . LEU D 1 69 ? 58.481 57.290 85.690 1.00 16.39 69 LEU D N 1
ATOM 8526 C CA . LEU D 1 69 ? 59.693 56.713 86.263 1.00 16.46 69 LEU D CA 1
ATOM 8527 C C . LEU D 1 69 ? 59.255 55.899 87.500 1.00 18.07 69 LEU D C 1
ATOM 8528 O O . LEU D 1 69 ? 58.674 56.503 88.452 1.00 18.99 69 LEU D O 1
ATOM 8533 N N . ASP D 1 70 ? 59.469 54.600 87.474 1.00 17.06 70 ASP D N 1
ATOM 8534 C CA . ASP D 1 70 ? 59.140 53.719 88.626 1.00 17.66 70 ASP D CA 1
ATOM 8535 C C . ASP D 1 70 ? 59.823 54.253 89.891 1.00 17.40 70 ASP D C 1
ATOM 8536 O O . ASP D 1 70 ? 61.035 54.516 89.839 1.00 16.12 70 ASP D O 1
ATOM 8541 N N . ALA D 1 71 ? 59.108 54.318 91.023 1.00 18.20 71 ALA D N 1
ATOM 8542 C CA . ALA D 1 71 ? 59.629 54.815 92.326 1.00 20.86 71 ALA D CA 1
ATOM 8543 C C . ALA D 1 71 ? 60.746 53.912 92.859 1.00 18.15 71 ALA D C 1
ATOM 8544 O O . ALA D 1 71 ? 61.766 54.434 93.344 1.00 20.33 71 ALA D O 1
ATOM 8546 N N . GLY D 1 72 ? 60.606 52.595 92.739 1.00 19.14 72 GLY D N 1
ATOM 8547 C CA . GLY D 1 72 ? 61.647 51.635 93.132 1.00 19.22 72 GLY D CA 1
ATOM 8548 C C . GLY D 1 72 ? 62.923 51.863 92.337 1.00 19.06 72 GLY D C 1
ATOM 8549 O O . GLY D 1 72 ? 64.027 51.907 92.921 1.00 17.05 72 GLY D O 1
ATOM 8550 N N . LEU D 1 73 ? 62.798 52.026 91.010 1.00 18.08 73 LEU D N 1
ATOM 8551 C CA . LEU D 1 73 ? 63.974 52.268 90.147 1.00 15.39 73 LEU D CA 1
ATOM 8552 C C . LEU D 1 73 ? 64.605 53.617 90.522 1.00 12.96 73 LEU D C 1
ATOM 8553 O O . LEU D 1 73 ? 65.843 53.690 90.616 1.00 15.61 73 LEU D O 1
ATOM 8558 N N . ARG D 1 74 ? 63.806 54.643 90.760 1.00 13.50 74 ARG D N 1
ATOM 8559 C CA . ARG D 1 74 ? 64.351 55.968 91.129 1.00 14.24 74 ARG D CA 1
ATOM 8560 C C . ARG D 1 74 ? 65.262 55.797 92.347 1.00 17.47 74 ARG D C 1
ATOM 8561 O O . ARG D 1 74 ? 66.350 56.364 92.359 1.00 15.82 74 ARG D O 1
ATOM 8569 N N . GLU D 1 75 ? 64.828 55.062 93.381 1.00 17.85 75 GLU D N 1
ATOM 8570 C CA . GLU D 1 75 ? 65.665 54.931 94.601 1.00 20.97 75 GLU D CA 1
ATOM 8571 C C . GLU D 1 75 ? 66.942 54.202 94.220 1.00 16.75 75 GLU D C 1
ATOM 8572 O O . GLU D 1 75 ? 67.994 54.586 94.720 1.00 16.85 75 GLU D O 1
ATOM 8578 N N . ARG D 1 76 ? 66.860 53.201 93.359 1.00 16.43 76 ARG D N 1
ATOM 8579 C CA . ARG D 1 76 ? 68.030 52.453 92.940 1.00 18.39 76 ARG D CA 1
ATOM 8580 C C . ARG D 1 76 ? 69.026 53.301 92.131 1.00 17.70 76 ARG D C 1
ATOM 8581 O O . ARG D 1 76 ? 70.203 53.173 92.306 1.00 16.15 76 ARG D O 1
ATOM 8589 N N . LEU D 1 77 ? 68.515 54.136 91.236 1.00 16.63 77 LEU D N 1
ATOM 8590 C CA . LEU D 1 77 ? 69.392 55.055 90.448 1.00 15.87 77 LEU D CA 1
ATOM 8591 C C . LEU D 1 77 ? 70.250 55.898 91.395 1.00 17.83 77 LEU D C 1
ATOM 8592 O O . LEU D 1 77 ? 71.500 56.011 91.145 1.00 16.60 77 LEU D O 1
ATOM 8597 N N . PHE D 1 78 ? 69.646 56.471 92.445 1.00 17.02 78 PHE D N 1
ATOM 8598 C CA . PHE D 1 78 ? 70.397 57.299 93.439 1.00 17.56 78 PHE D CA 1
ATOM 8599 C C . PHE D 1 78 ? 71.363 56.446 94.246 1.00 17.76 78 PHE D C 1
ATOM 8600 O O . PHE D 1 78 ? 72.558 56.793 94.295 1.00 15.26 78 PHE D O 1
ATOM 8608 N N . ALA D 1 79 ? 70.877 55.335 94.790 1.00 19.74 79 ALA D N 1
ATOM 8609 C CA . ALA D 1 79 ? 71.636 54.417 95.681 1.00 20.76 79 ALA D CA 1
ATOM 8610 C C . ALA D 1 79 ? 72.886 53.894 94.964 1.00 23.00 79 ALA D C 1
ATOM 8611 O O . ALA D 1 79 ? 73.938 53.835 95.608 1.00 18.81 79 ALA D O 1
ATOM 8613 N N . GLU D 1 80 ? 72.803 53.532 93.673 1.00 19.83 80 GLU D N 1
ATOM 8614 C CA . GLU D 1 80 ? 73.961 52.926 92.979 1.00 20.27 80 GLU D CA 1
ATOM 8615 C C . GLU D 1 80 ? 74.852 53.982 92.320 1.00 19.32 80 GLU D C 1
ATOM 8616 O O . GLU D 1 80 ? 75.796 53.594 91.709 1.00 20.28 80 GLU D O 1
ATOM 8622 N N . GLY D 1 81 ? 74.641 55.281 92.506 1.00 18.67 81 GLY D N 1
ATOM 8623 C CA . GLY D 1 81 ? 75.592 56.286 92.024 1.00 18.10 81 GLY D CA 1
ATOM 8624 C C . GLY D 1 81 ? 75.304 56.760 90.584 1.00 17.84 81 GLY D C 1
ATOM 8625 O O . GLY D 1 81 ? 76.049 57.625 90.108 1.00 16.34 81 GLY D O 1
ATOM 8626 N N . LEU D 1 82 ? 74.222 56.309 89.943 1.00 17.43 82 LEU D N 1
ATOM 8627 C CA . LEU D 1 82 ? 73.957 56.684 88.513 1.00 17.37 82 LEU D CA 1
ATOM 8628 C C . LEU D 1 82 ? 73.527 58.142 88.431 1.00 15.76 82 LEU D C 1
ATOM 8629 O O . LEU D 1 82 ? 73.628 58.710 87.331 1.00 15.35 82 LEU D O 1
ATOM 8634 N N . MET D 1 83 ? 73.148 58.748 89.561 1.00 14.33 83 MET D N 1
ATOM 8635 C CA . MET D 1 83 ? 72.737 60.159 89.615 1.00 14.40 83 MET D CA 1
ATOM 8636 C C . MET D 1 83 ? 73.845 61.046 90.142 1.00 13.26 83 MET D C 1
ATOM 8637 O O . MET D 1 83 ? 73.594 62.240 90.333 1.00 14.17 83 MET D O 1
ATOM 8642 N N . SER D 1 84 ? 75.068 60.563 90.264 1.00 13.21 84 SER D N 1
ATOM 8643 C CA . SER D 1 84 ? 76.164 61.424 90.793 1.00 13.82 84 SER D CA 1
ATOM 8644 C C . SER D 1 84 ? 77.506 61.041 90.189 1.00 14.69 84 SER D C 1
ATOM 8645 O O . SER D 1 84 ? 78.508 61.097 90.889 1.00 15.60 84 SER D O 1
ATOM 8648 N N . VAL D 1 85 ? 77.547 60.555 88.940 1.00 14.77 85 VAL D N 1
ATOM 8649 C CA . VAL D 1 85 ? 78.749 59.862 88.417 1.00 14.95 85 VAL D CA 1
ATOM 8650 C C . VAL D 1 85 ? 79.985 60.751 88.497 1.00 15.28 85 VAL D C 1
ATOM 8651 O O . VAL D 1 85 ? 81.021 60.241 88.919 1.00 17.38 85 VAL D O 1
ATOM 8655 N N . GLU D 1 86 ? 79.920 62.006 88.115 1.00 17.13 86 GLU D N 1
ATOM 8656 C CA . GLU D 1 86 ? 81.110 62.878 88.123 1.00 21.19 86 GLU D CA 1
ATOM 8657 C C . GLU D 1 86 ? 81.039 63.901 89.279 1.00 22.07 86 GLU D C 1
ATOM 8658 O O . GLU D 1 86 ? 81.979 64.712 89.387 1.00 23.26 86 GLU D O 1
ATOM 8664 N N . ILE D 1 87 ? 79.961 63.942 90.058 1.00 19.15 87 ILE D N 1
ATOM 8665 C CA . ILE D 1 87 ? 79.873 64.853 91.234 1.00 19.12 87 ILE D CA 1
ATOM 8666 C C . ILE D 1 87 ? 81.001 64.428 92.186 1.00 17.01 87 ILE D C 1
ATOM 8667 O O . ILE D 1 87 ? 81.120 63.259 92.542 1.00 16.33 87 ILE D O 1
ATOM 8672 N N . PRO D 1 88 ? 81.923 65.335 92.553 1.00 16.10 88 PRO D N 1
ATOM 8673 C CA . PRO D 1 88 ? 83.049 64.972 93.423 1.00 19.54 88 PRO D CA 1
ATOM 8674 C C . PRO D 1 88 ? 82.590 64.336 94.756 1.00 17.38 88 PRO D C 1
ATOM 8675 O O . PRO D 1 88 ? 81.478 64.578 95.230 1.00 15.79 88 PRO D O 1
ATOM 8679 N N . ARG D 1 89 ? 83.438 63.502 95.332 1.00 19.28 89 ARG D N 1
ATOM 8680 C CA . ARG D 1 89 ? 83.171 62.796 96.629 1.00 20.94 89 ARG D CA 1
ATOM 8681 C C . ARG D 1 89 ? 82.964 63.798 97.778 1.00 18.86 89 ARG D C 1
ATOM 8682 O O . ARG D 1 89 ? 82.195 63.442 98.685 1.00 16.57 89 ARG D O 1
ATOM 8690 N N . GLY D 1 90 ? 83.583 64.969 97.668 1.00 19.70 90 GLY D N 1
ATOM 8691 C CA . GLY D 1 90 ? 83.474 66.099 98.616 1.00 21.65 90 GLY D CA 1
ATOM 8692 C C . GLY D 1 90 ? 82.044 66.592 98.755 1.00 23.86 90 GLY D C 1
ATOM 8693 O O . GLY D 1 90 ? 81.722 67.151 99.814 1.00 20.12 90 GLY D O 1
ATOM 8694 N N . TYR D 1 91 ? 81.183 66.382 97.737 1.00 20.38 91 TYR D N 1
ATOM 8695 C CA . TYR D 1 91 ? 79.771 66.800 97.765 1.00 19.34 91 TYR D CA 1
ATOM 8696 C C . TYR D 1 91 ? 78.885 65.589 97.976 1.00 20.60 91 TYR D C 1
ATOM 8697 O O . TYR D 1 91 ? 77.672 65.733 97.903 1.00 27.34 91 TYR D O 1
ATOM 8706 N N . GLY D 1 92 ? 79.459 64.453 98.308 1.00 16.86 92 GLY D N 1
ATOM 8707 C CA . GLY D 1 92 ? 78.647 63.243 98.483 1.00 18.66 92 GLY D CA 1
ATOM 8708 C C . GLY D 1 92 ? 78.435 62.482 97.178 1.00 19.25 92 GLY D C 1
ATOM 8709 O O . GLY D 1 92 ? 77.575 61.618 97.151 1.00 18.78 92 GLY D O 1
ATOM 8710 N N . GLY D 1 93 ? 79.158 62.822 96.115 1.00 20.95 93 GLY D N 1
ATOM 8711 C CA . GLY D 1 93 ? 78.989 62.116 94.824 1.00 18.93 93 GLY D CA 1
ATOM 8712 C C . GLY D 1 93 ? 79.909 60.924 94.656 1.00 21.46 93 GLY D C 1
ATOM 8713 O O . GLY D 1 93 ? 80.655 60.538 95.586 1.00 18.59 93 GLY D O 1
ATOM 8714 N N . THR D 1 94 ? 79.929 60.359 93.446 1.00 19.56 94 THR D N 1
ATOM 8715 C CA . THR D 1 94 ? 80.748 59.161 93.119 1.00 19.51 94 THR D CA 1
ATOM 8716 C C . THR D 1 94 ? 82.183 59.630 92.845 1.00 19.06 94 THR D C 1
ATOM 8717 O O . THR D 1 94 ? 83.094 58.864 93.059 1.00 21.70 94 THR D O 1
ATOM 8721 N N . GLY D 1 95 ? 82.433 60.841 92.352 1.00 20.30 95 GLY D N 1
ATOM 8722 C CA . GLY D 1 95 ? 83.822 61.260 92.087 1.00 23.02 95 GLY D CA 1
ATOM 8723 C C . GLY D 1 95 ? 84.427 60.604 90.841 1.00 26.66 95 GLY D C 1
ATOM 8724 O O . GLY D 1 95 ? 85.649 60.399 90.803 1.00 22.22 95 GLY D O 1
ATOM 8725 N N . GLY D 1 96 ? 83.605 60.169 89.898 1.00 23.13 96 GLY D N 1
ATOM 8726 C CA . GLY D 1 96 ? 84.112 59.493 88.689 1.00 22.53 96 GLY D CA 1
ATOM 8727 C C . GLY D 1 96 ? 84.434 60.445 87.558 1.00 20.80 96 GLY D C 1
ATOM 8728 O O . GLY D 1 96 ? 84.426 61.671 87.738 1.00 20.31 96 GLY D O 1
ATOM 8729 N N . THR D 1 97 ? 84.705 59.874 86.378 1.00 17.83 97 THR D N 1
ATOM 8730 C CA . THR D 1 97 ? 85.259 60.576 85.215 1.00 19.90 97 THR D CA 1
ATOM 8731 C C . THR D 1 97 ? 84.150 60.807 84.173 1.00 18.50 97 THR D C 1
ATOM 8732 O O . THR D 1 97 ? 83.091 60.157 84.216 1.00 15.85 97 THR D O 1
ATOM 8736 N N . LEU D 1 98 ? 84.439 61.681 83.240 1.00 18.48 98 LEU D N 1
ATOM 8737 C CA . LEU D 1 98 ? 83.587 61.881 82.047 1.00 19.04 98 LEU D CA 1
ATOM 8738 C C . LEU D 1 98 ? 83.438 60.539 81.365 1.00 18.16 98 LEU D C 1
ATOM 8739 O O . LEU D 1 98 ? 82.291 60.176 80.969 1.00 17.98 98 LEU D O 1
ATOM 8744 N N . CYS D 1 99 ? 84.522 59.806 81.224 1.00 17.13 99 CYS D N 1
ATOM 8745 C CA . CYS D 1 99 ? 84.474 58.500 80.527 1.00 17.44 99 CYS D CA 1
ATOM 8746 C C . CYS D 1 99 ? 83.431 57.607 81.228 1.00 18.72 99 CYS D C 1
ATOM 8747 O O . CYS D 1 99 ? 82.591 56.939 80.559 1.00 15.64 99 CYS D O 1
ATOM 8750 N N . GLN D 1 100 ? 83.412 57.595 82.574 1.00 13.55 100 GLN D N 1
ATOM 8751 C CA . GLN D 1 100 ? 82.454 56.757 83.302 1.00 13.54 100 GLN D CA 1
ATOM 8752 C C . GLN D 1 100 ? 81.021 57.271 83.127 1.00 11.59 100 GLN D C 1
ATOM 8753 O O . GLN D 1 100 ? 80.130 56.445 83.046 1.00 12.05 100 GLN D O 1
ATOM 8759 N N . LEU D 1 101 ? 80.796 58.560 83.092 1.00 11.95 101 LEU D N 1
ATOM 8760 C CA . LEU D 1 101 ? 79.439 59.116 82.873 1.00 12.85 101 LEU D CA 1
ATOM 8761 C C . LEU D 1 101 ? 78.964 58.680 81.462 1.00 13.17 101 LEU D C 1
ATOM 8762 O O . LEU D 1 101 ? 77.815 58.280 81.311 1.00 11.65 101 LEU D O 1
ATOM 8767 N N . ILE D 1 102 ? 79.838 58.738 80.461 1.00 12.63 102 ILE D N 1
ATOM 8768 C CA . ILE D 1 102 ? 79.465 58.351 79.063 1.00 13.64 102 ILE D CA 1
ATOM 8769 C C . ILE D 1 102 ? 79.101 56.865 78.999 1.00 13.41 102 ILE D C 1
ATOM 8770 O O . ILE D 1 102 ? 78.053 56.510 78.410 1.00 11.94 102 ILE D O 1
ATOM 8775 N N . LEU D 1 103 ? 79.885 56.006 79.635 1.00 14.04 103 LEU D N 1
ATOM 8776 C CA . LEU D 1 103 ? 79.611 54.562 79.657 1.00 15.33 103 LEU D CA 1
ATOM 8777 C C . LEU D 1 103 ? 78.296 54.322 80.394 1.00 15.16 103 LEU D C 1
ATOM 8778 O O . LEU D 1 103 ? 77.562 53.389 79.997 1.00 13.74 103 LEU D O 1
ATOM 8783 N N . THR D 1 104 ? 78.024 55.100 81.452 1.00 13.10 104 THR D N 1
ATOM 8784 C CA . THR D 1 104 ? 76.745 54.980 82.211 1.00 12.56 104 THR D CA 1
ATOM 8785 C C . THR D 1 104 ? 75.559 55.269 81.285 1.00 11.91 104 THR D C 1
ATOM 8786 O O . THR D 1 104 ? 74.615 54.481 81.258 1.00 11.44 104 THR D O 1
ATOM 8790 N N . ILE D 1 105 ? 75.586 56.382 80.575 1.00 11.99 105 ILE D N 1
ATOM 8791 C CA . ILE D 1 105 ? 74.475 56.746 79.638 1.00 12.60 105 ILE D CA 1
ATOM 8792 C C . ILE D 1 105 ? 74.334 55.660 78.558 1.00 12.63 105 ILE D C 1
ATOM 8793 O O . ILE D 1 105 ? 73.172 55.260 78.261 1.00 11.89 105 ILE D O 1
ATOM 8798 N N . GLU D 1 106 ? 75.445 55.214 77.993 1.00 13.17 106 GLU D N 1
ATOM 8799 C CA . GLU D 1 106 ? 75.460 54.189 76.913 1.00 13.01 106 GLU D CA 1
ATOM 8800 C C . GLU D 1 106 ? 74.842 52.887 77.413 1.00 12.87 106 GLU D C 1
ATOM 8801 O O . GLU D 1 106 ? 73.934 52.360 76.748 1.00 11.66 106 GLU D O 1
ATOM 8807 N N . GLU D 1 107 ? 75.205 52.397 78.605 1.00 12.12 107 GLU D N 1
ATOM 8808 C CA . GLU D 1 107 ? 74.715 51.083 79.046 1.00 12.39 107 GLU D CA 1
ATOM 8809 C C . GLU D 1 107 ? 73.254 51.199 79.484 1.00 12.15 107 GLU D C 1
ATOM 8810 O O . GLU D 1 107 ? 72.485 50.217 79.324 1.00 13.52 107 GLU D O 1
ATOM 8816 N N . VAL D 1 108 ? 72.854 52.328 80.044 1.00 11.43 108 VAL D N 1
ATOM 8817 C CA . VAL D 1 108 ? 71.434 52.526 80.396 1.00 11.42 108 VAL D CA 1
ATOM 8818 C C . VAL D 1 108 ? 70.623 52.553 79.092 1.00 11.93 108 VAL D C 1
ATOM 8819 O O . VAL D 1 108 ? 69.576 51.853 79.023 1.00 10.50 108 VAL D O 1
ATOM 8823 N N . ALA D 1 109 ? 71.060 53.317 78.080 1.00 11.91 109 ALA D N 1
ATOM 8824 C CA . ALA D 1 109 ? 70.298 53.496 76.818 1.00 11.82 109 ALA D CA 1
ATOM 8825 C C . ALA D 1 109 ? 70.170 52.178 76.037 1.00 12.11 109 ALA D C 1
ATOM 8826 O O . ALA D 1 109 ? 69.173 51.995 75.312 1.00 13.43 109 ALA D O 1
ATOM 8828 N N . ARG D 1 110 ? 71.106 51.250 76.189 1.00 11.29 110 ARG D N 1
ATOM 8829 C CA . ARG D 1 110 ? 71.059 49.943 75.544 1.00 12.09 110 ARG D CA 1
ATOM 8830 C C . ARG D 1 110 ? 69.801 49.171 75.956 1.00 12.45 110 ARG D C 1
ATOM 8831 O O . ARG D 1 110 ? 69.331 48.269 75.209 1.00 13.29 110 ARG D O 1
ATOM 8839 N N . VAL D 1 111 ? 69.299 49.499 77.158 1.00 12.50 111 VAL D N 1
ATOM 8840 C CA . VAL D 1 111 ? 68.049 48.899 77.691 1.00 14.41 111 VAL D CA 1
ATOM 8841 C C . VAL D 1 111 ? 66.901 49.899 77.589 1.00 13.64 111 VAL D C 1
ATOM 8842 O O . VAL D 1 111 ? 65.784 49.442 77.269 1.00 16.18 111 VAL D O 1
ATOM 8846 N N . ASP D 1 112 ? 67.128 51.167 77.955 1.00 12.71 112 ASP D N 1
ATOM 8847 C CA . ASP D 1 112 ? 66.044 52.162 78.108 1.00 12.04 112 ASP D CA 1
ATOM 8848 C C . ASP D 1 112 ? 66.579 53.553 77.811 1.00 12.04 112 ASP D C 1
ATOM 8849 O O . ASP D 1 112 ? 66.993 54.296 78.693 1.00 11.23 112 ASP D O 1
ATOM 8854 N N . PRO D 1 113 ? 66.520 53.959 76.524 1.00 11.88 113 PRO D N 1
ATOM 8855 C CA . PRO D 1 113 ? 66.859 55.341 76.129 1.00 11.53 113 PRO D CA 1
ATOM 8856 C C . PRO D 1 113 ? 66.056 56.395 76.912 1.00 10.45 113 PRO D C 1
ATOM 8857 O O . PRO D 1 113 ? 66.537 57.499 77.099 1.00 10.27 113 PRO D O 1
ATOM 8861 N N . GLY D 1 114 ? 64.815 56.087 77.325 1.00 10.44 114 GLY D N 1
ATOM 8862 C CA . GLY D 1 114 ? 63.963 57.068 78.051 1.00 10.83 114 GLY D CA 1
ATOM 8863 C C . GLY D 1 114 ? 64.523 57.380 79.445 1.00 12.09 114 GLY D C 1
ATOM 8864 O O . GLY D 1 114 ? 64.709 58.549 79.801 1.00 10.86 114 GLY D O 1
ATOM 8865 N N . VAL D 1 115 ? 64.858 56.340 80.173 1.00 12.24 115 VAL D N 1
ATOM 8866 C CA . VAL D 1 115 ? 65.542 56.464 81.490 1.00 12.25 115 VAL D CA 1
ATOM 8867 C C . VAL D 1 115 ? 66.866 57.192 81.270 1.00 12.29 115 VAL D C 1
ATOM 8868 O O . VAL D 1 115 ? 67.199 58.077 82.077 1.00 12.60 115 VAL D O 1
ATOM 8872 N N . ALA D 1 116 ? 67.579 56.888 80.196 1.00 10.64 116 ALA D N 1
ATOM 8873 C CA . ALA D 1 116 ? 68.881 57.544 79.909 1.00 11.19 116 ALA D CA 1
ATOM 8874 C C . ALA D 1 116 ? 68.739 59.053 79.763 1.00 10.91 116 ALA D C 1
ATOM 8875 O O . ALA D 1 116 ? 69.688 59.761 80.116 1.00 11.01 116 ALA D O 1
ATOM 8877 N N . VAL D 1 117 ? 67.653 59.557 79.200 1.00 12.10 117 VAL D N 1
ATOM 8878 C CA . VAL D 1 117 ? 67.417 61.028 79.076 1.00 13.09 117 VAL D CA 1
ATOM 8879 C C . VAL D 1 117 ? 67.478 61.644 80.474 1.00 13.05 117 VAL D C 1
ATOM 8880 O O . VAL D 1 117 ? 68.140 62.683 80.641 1.00 12.46 117 VAL D O 1
ATOM 8884 N N . GLY D 1 118 ? 66.764 61.073 81.447 1.00 12.58 118 GLY D N 1
ATOM 8885 C CA . GLY D 1 118 ? 66.755 61.660 82.809 1.00 12.86 118 GLY D CA 1
ATOM 8886 C C . GLY D 1 118 ? 68.120 61.618 83.462 1.00 11.79 118 GLY D C 1
ATOM 8887 O O . GLY D 1 118 ? 68.503 62.604 84.069 1.00 12.29 118 GLY D O 1
ATOM 8888 N N . VAL D 1 119 ? 68.855 60.520 83.314 1.00 12.09 119 VAL D N 1
ATOM 8889 C CA . VAL D 1 119 ? 70.240 60.385 83.816 1.00 13.15 119 VAL D CA 1
ATOM 8890 C C . VAL D 1 119 ? 71.145 61.431 83.159 1.00 14.45 119 VAL D C 1
ATOM 8891 O O . VAL D 1 119 ? 71.980 62.057 83.836 1.00 13.69 119 VAL D O 1
ATOM 8895 N N . HIS D 1 120 ? 71.040 61.594 81.843 1.00 11.85 120 HIS D N 1
ATOM 8896 C CA . HIS D 1 120 ? 71.835 62.591 81.101 1.00 12.35 120 HIS D CA 1
ATOM 8897 C C . HIS D 1 120 ? 71.549 64.029 81.568 1.00 10.55 120 HIS D C 1
ATOM 8898 O O . HIS D 1 120 ? 72.519 64.774 81.853 1.00 11.19 120 HIS D O 1
ATOM 8905 N N . VAL D 1 121 ? 70.289 64.434 81.571 1.00 11.43 121 VAL D N 1
ATOM 8906 C CA . VAL D 1 121 ? 69.893 65.815 81.932 1.00 11.71 121 VAL D CA 1
ATOM 8907 C C . VAL D 1 121 ? 70.403 66.103 83.352 1.00 12.32 121 VAL D C 1
ATOM 8908 O O . VAL D 1 121 ? 71.034 67.169 83.589 1.00 11.72 121 VAL D O 1
ATOM 8912 N N . HIS D 1 122 ? 70.163 65.174 84.258 1.00 12.81 122 HIS D N 1
ATOM 8913 C CA . HIS D 1 122 ? 70.503 65.379 85.702 1.00 12.66 122 HIS D CA 1
ATOM 8914 C C . HIS D 1 122 ? 72.007 65.538 85.832 1.00 12.48 122 HIS D C 1
ATOM 8915 O O . HIS D 1 122 ? 72.471 66.523 86.450 1.00 12.95 122 HIS D O 1
ATOM 8922 N N . ASN D 1 123 ? 72.762 64.578 85.297 1.00 12.26 123 ASN D N 1
ATOM 8923 C CA . ASN D 1 123 ? 74.228 64.544 85.460 1.00 12.74 123 ASN D CA 1
ATOM 8924 C C . ASN D 1 123 ? 74.906 65.644 84.650 1.00 15.02 123 ASN D C 1
ATOM 8925 O O . ASN D 1 123 ? 75.773 66.325 85.183 1.00 15.36 123 ASN D O 1
ATOM 8930 N N . VAL D 1 124 ? 74.611 65.747 83.359 1.00 15.07 124 VAL D N 1
ATOM 8931 C CA . VAL D 1 124 ? 75.456 66.544 82.431 1.00 14.69 124 VAL D CA 1
ATOM 8932 C C . VAL D 1 124 ? 74.944 67.974 82.485 1.00 14.95 124 VAL D C 1
ATOM 8933 O O . VAL D 1 124 ? 75.755 68.878 82.681 1.00 17.85 124 VAL D O 1
ATOM 8937 N N . LEU D 1 125 ? 73.655 68.193 82.254 1.00 15.24 125 LEU D N 1
ATOM 8938 C CA . LEU D 1 125 ? 73.116 69.551 82.039 1.00 15.83 125 LEU D CA 1
ATOM 8939 C C . LEU D 1 125 ? 72.896 70.247 83.384 1.00 18.57 125 LEU D C 1
ATOM 8940 O O . LEU D 1 125 ? 72.955 71.467 83.390 1.00 21.86 125 LEU D O 1
ATOM 8945 N N . VAL D 1 126 ? 72.492 69.544 84.448 1.00 16.50 126 VAL D N 1
ATOM 8946 C CA . VAL D 1 126 ? 72.146 70.289 85.701 1.00 16.27 126 VAL D CA 1
ATOM 8947 C C . VAL D 1 126 ? 73.382 70.240 86.622 1.00 16.55 126 VAL D C 1
ATOM 8948 O O . VAL D 1 126 ? 74.019 71.289 86.812 1.00 17.25 126 VAL D O 1
ATOM 8952 N N . ALA D 1 127 ? 73.773 69.063 87.085 1.00 17.43 127 ALA D N 1
ATOM 8953 C CA . ALA D 1 127 ? 74.886 68.918 88.055 1.00 19.67 127 ALA D CA 1
ATOM 8954 C C . ALA D 1 127 ? 76.173 69.425 87.414 1.00 21.18 127 ALA D C 1
ATOM 8955 O O . ALA D 1 127 ? 76.929 70.118 88.122 1.00 19.03 127 ALA D O 1
ATOM 8957 N N . GLY D 1 128 ? 76.453 69.032 86.168 1.00 19.21 128 GLY D N 1
ATOM 8958 C CA . GLY D 1 128 ? 77.663 69.428 85.421 1.00 18.32 128 GLY D CA 1
ATOM 8959 C C . GLY D 1 128 ? 77.759 70.934 85.266 1.00 18.32 128 GLY D C 1
ATOM 8960 O O . GLY D 1 128 ? 78.863 71.489 85.427 1.00 24.48 128 GLY D O 1
ATOM 8961 N N . THR D 1 129 ? 76.656 71.597 84.978 1.00 19.43 129 THR D N 1
ATOM 8962 C CA . THR D 1 129 ? 76.616 73.063 84.812 1.00 21.49 129 THR D CA 1
ATOM 8963 C C . THR D 1 129 ? 76.871 73.765 86.163 1.00 23.50 129 THR D C 1
ATOM 8964 O O . THR D 1 129 ? 77.627 74.775 86.209 1.00 22.00 129 THR D O 1
ATOM 8968 N N . LEU D 1 130 ? 76.233 73.288 87.225 1.00 21.51 130 LEU D N 1
ATOM 8969 C CA . LEU D 1 130 ? 76.431 73.901 88.577 1.00 21.47 130 LEU D CA 1
ATOM 8970 C C . LEU D 1 130 ? 77.888 73.717 88.969 1.00 20.00 130 LEU D C 1
ATOM 8971 O O . LEU D 1 130 ? 78.469 74.656 89.472 1.00 25.89 130 LEU D O 1
ATOM 8976 N N . LEU D 1 131 ? 78.474 72.566 88.701 1.00 19.66 131 LEU D N 1
ATOM 8977 C CA . LEU D 1 131 ? 79.883 72.323 89.022 1.00 24.27 131 LEU D CA 1
ATOM 8978 C C . LEU D 1 131 ? 80.772 73.349 88.299 1.00 31.08 131 LEU D C 1
ATOM 8979 O O . LEU D 1 131 ? 81.747 73.810 88.930 1.00 32.11 131 LEU D O 1
ATOM 8984 N N . ARG D 1 132 ? 80.422 73.719 87.079 1.00 27.58 132 ARG D N 1
ATOM 8985 C CA . ARG D 1 132 ? 81.212 74.615 86.288 1.00 28.57 132 ARG D CA 1
ATOM 8986 C C . ARG D 1 132 ? 80.928 76.086 86.473 1.00 27.28 132 ARG D C 1
ATOM 8987 O O . ARG D 1 132 ? 81.793 76.881 86.296 1.00 29.54 132 ARG D O 1
ATOM 8995 N N . HIS D 1 133 ? 79.740 76.435 86.900 1.00 23.54 133 HIS D N 1
ATOM 8996 C CA . HIS D 1 133 ? 79.375 77.811 87.022 1.00 25.53 133 HIS D CA 1
ATOM 8997 C C . HIS D 1 133 ? 78.825 78.324 88.322 1.00 26.17 133 HIS D C 1
ATOM 8998 O O . HIS D 1 133 ? 78.741 79.488 88.479 1.00 30.53 133 HIS D O 1
ATOM 9005 N N . ALA D 1 134 ? 78.401 77.460 89.213 1.00 21.21 134 ALA D N 1
ATOM 9006 C CA . ALA D 1 134 ? 77.801 77.930 90.429 1.00 23.11 134 ALA D CA 1
ATOM 9007 C C . ALA D 1 134 ? 78.811 78.387 91.472 1.00 19.47 134 ALA D C 1
ATOM 9008 O O . ALA D 1 134 ? 79.916 78.019 91.405 1.00 22.41 134 ALA D O 1
ATOM 9010 N N . SER D 1 135 ? 78.383 79.215 92.398 1.00 24.79 135 SER D N 1
ATOM 9011 C CA . SER D 1 135 ? 79.283 79.665 93.512 1.00 25.60 135 SER D CA 1
ATOM 9012 C C . SER D 1 135 ? 79.548 78.502 94.475 1.00 26.75 135 SER D C 1
ATOM 9013 O O . SER D 1 135 ? 78.779 77.510 94.464 1.00 28.16 135 SER D O 1
ATOM 9016 N N . GLY D 1 136 ? 80.580 78.640 95.320 1.00 25.02 136 GLY D N 1
ATOM 9017 C CA . GLY D 1 136 ? 80.833 77.787 96.493 1.00 24.15 136 GLY D CA 1
ATOM 9018 C C . GLY D 1 136 ? 79.572 77.462 97.261 1.00 21.95 136 GLY D C 1
ATOM 9019 O O . GLY D 1 136 ? 79.286 76.261 97.483 1.00 24.60 136 GLY D O 1
ATOM 9020 N N . ASP D 1 137 ? 78.802 78.466 97.629 1.00 23.49 137 ASP D N 1
ATOM 9021 C CA . ASP D 1 137 ? 77.580 78.292 98.452 1.00 25.93 137 ASP D CA 1
ATOM 9022 C C . ASP D 1 137 ? 76.538 77.492 97.657 1.00 25.02 137 ASP D C 1
ATOM 9023 O O . ASP D 1 137 ? 75.909 76.597 98.236 1.00 20.68 137 ASP D O 1
ATOM 9028 N N . GLN D 1 138 ? 76.322 77.820 96.377 1.00 23.47 138 GLN D N 1
ATOM 9029 C CA . GLN D 1 138 ? 75.321 77.101 95.543 1.00 20.73 138 GLN D CA 1
ATOM 9030 C C . GLN D 1 138 ? 75.759 75.642 95.381 1.00 18.01 138 GLN D C 1
ATOM 9031 O O . GLN D 1 138 ? 74.893 74.735 95.445 1.00 21.25 138 GLN D O 1
ATOM 9037 N N . ARG D 1 139 ? 77.032 75.397 95.164 1.00 17.08 139 ARG D N 1
ATOM 9038 C CA . ARG D 1 139 ? 77.548 74.031 94.932 1.00 19.48 139 ARG D CA 1
ATOM 9039 C C . ARG D 1 139 ? 77.317 73.213 96.218 1.00 20.99 139 ARG D C 1
ATOM 9040 O O . ARG D 1 139 ? 76.839 72.046 96.146 1.00 18.07 139 ARG D O 1
ATOM 9048 N N . ARG D 1 140 ? 77.633 73.807 97.379 1.00 19.98 140 ARG D N 1
ATOM 9049 C CA . ARG D 1 140 ? 77.466 73.110 98.689 1.00 20.84 140 ARG D CA 1
ATOM 9050 C C . ARG D 1 140 ? 75.982 72.891 98.955 1.00 20.27 140 ARG D C 1
ATOM 9051 O O . ARG D 1 140 ? 75.599 71.899 99.624 1.00 20.54 140 ARG D O 1
ATOM 9059 N N . GLN D 1 141 ? 75.140 73.792 98.488 1.00 19.10 141 GLN D N 1
ATOM 9060 C CA . GLN D 1 141 ? 73.722 73.625 98.717 1.00 19.70 141 GLN D CA 1
ATOM 9061 C C . GLN D 1 141 ? 73.157 72.540 97.779 1.00 22.35 141 GLN D C 1
ATOM 9062 O O . GLN D 1 141 ? 72.527 71.615 98.267 1.00 22.38 141 GLN D O 1
ATOM 9068 N N . TYR D 1 142 ? 73.358 72.647 96.470 1.00 18.86 142 TYR D N 1
ATOM 9069 C CA . TYR D 1 142 ? 72.602 71.847 95.482 1.00 17.35 142 TYR D CA 1
ATOM 9070 C C . TYR D 1 142 ? 73.308 70.549 95.085 1.00 14.75 142 TYR D C 1
ATOM 9071 O O . TYR D 1 142 ? 72.596 69.594 94.868 1.00 17.11 142 TYR D O 1
ATOM 9080 N N . LEU D 1 143 ? 74.626 70.470 95.016 1.00 14.66 143 LEU D N 1
ATOM 9081 C CA . LEU D 1 143 ? 75.257 69.229 94.525 1.00 15.77 143 LEU D CA 1
ATOM 9082 C C . LEU D 1 143 ? 75.005 68.027 95.424 1.00 16.54 143 LEU D C 1
ATOM 9083 O O . LEU D 1 143 ? 74.746 66.915 94.926 1.00 14.19 143 LEU D O 1
ATOM 9088 N N . PRO D 1 144 ? 75.047 68.165 96.777 1.00 15.67 144 PRO D N 1
ATOM 9089 C CA . PRO D 1 144 ? 74.737 67.021 97.630 1.00 14.63 144 PRO D CA 1
ATOM 9090 C C . PRO D 1 144 ? 73.302 66.530 97.471 1.00 13.40 144 PRO D C 1
ATOM 9091 O O . PRO D 1 144 ? 73.029 65.321 97.561 1.00 15.45 144 PRO D O 1
ATOM 9095 N N . GLN D 1 145 ? 72.372 67.458 97.251 1.00 14.43 145 GLN D N 1
ATOM 9096 C CA . GLN D 1 145 ? 70.944 67.149 97.044 1.00 14.42 145 GLN D CA 1
ATOM 9097 C C . GLN D 1 145 ? 70.785 66.370 95.732 1.00 14.65 145 GLN D C 1
ATOM 9098 O O . GLN D 1 145 ? 70.080 65.318 95.767 1.00 13.91 145 GLN D O 1
ATOM 9104 N N . LEU D 1 146 ? 71.423 66.856 94.649 1.00 15.68 146 LEU D N 1
ATOM 9105 C CA . LEU D 1 146 ? 71.366 66.211 93.292 1.00 15.29 146 LEU D CA 1
ATOM 9106 C C . LEU D 1 146 ? 72.039 64.846 93.372 1.00 14.47 146 LEU D C 1
ATOM 9107 O O . LEU D 1 146 ? 71.593 63.909 92.667 1.00 15.31 146 LEU D O 1
ATOM 9112 N N . ALA D 1 147 ? 73.092 64.687 94.185 1.00 14.11 147 ALA D N 1
ATOM 9113 C CA . ALA D 1 147 ? 73.797 63.398 94.265 1.00 15.43 147 ALA D CA 1
ATOM 9114 C C . ALA D 1 147 ? 72.930 62.317 94.921 1.00 16.63 147 ALA D C 1
ATOM 9115 O O . ALA D 1 147 ? 73.182 61.116 94.678 1.00 17.67 147 ALA D O 1
ATOM 9117 N N . THR D 1 148 ? 72.021 62.674 95.818 1.00 17.70 148 THR D N 1
ATOM 9118 C CA . THR D 1 148 ? 71.467 61.674 96.765 1.00 17.84 148 THR D CA 1
ATOM 9119 C C . THR D 1 148 ? 69.956 61.608 96.689 1.00 17.94 148 THR D C 1
ATOM 9120 O O . THR D 1 148 ? 69.462 60.617 97.121 1.00 21.93 148 THR D O 1
ATOM 9124 N N . GLY D 1 149 ? 69.218 62.532 96.084 1.00 16.71 149 GLY D N 1
ATOM 9125 C CA . GLY D 1 149 ? 67.796 62.217 95.932 1.00 15.91 149 GLY D CA 1
ATOM 9126 C C . GLY D 1 149 ? 66.958 63.242 95.226 1.00 17.13 149 GLY D C 1
ATOM 9127 O O . GLY D 1 149 ? 65.796 62.920 94.960 1.00 19.03 149 GLY D O 1
ATOM 9128 N N . LYS D 1 150 ? 67.472 64.430 94.945 1.00 15.73 150 LYS D N 1
ATOM 9129 C CA . LYS D 1 150 ? 66.666 65.409 94.226 1.00 16.08 150 LYS D CA 1
ATOM 9130 C C . LYS D 1 150 ? 67.011 65.268 92.715 1.00 15.09 150 LYS D C 1
ATOM 9131 O O . LYS D 1 150 ? 68.205 65.323 92.362 1.00 14.63 150 LYS D O 1
ATOM 9137 N N . ILE D 1 151 ? 65.996 65.136 91.878 1.00 14.48 151 ILE D N 1
ATOM 9138 C CA . ILE D 1 151 ? 66.207 65.078 90.404 1.00 13.83 151 ILE D CA 1
ATOM 9139 C C . ILE D 1 151 ? 66.293 66.510 89.874 1.00 13.78 151 ILE D C 1
ATOM 9140 O O . ILE D 1 151 ? 65.382 67.318 90.153 1.00 15.52 151 ILE D O 1
ATOM 9145 N N . GLY D 1 152 ? 67.280 66.762 89.019 1.00 13.95 152 GLY D N 1
ATOM 9146 C CA . GLY D 1 152 ? 67.440 68.033 88.301 1.00 15.13 152 GLY D CA 1
ATOM 9147 C C . GLY D 1 152 ? 66.946 67.930 86.848 1.00 15.72 152 GLY D C 1
ATOM 9148 O O . GLY D 1 152 ? 67.183 66.894 86.193 1.00 14.03 152 GLY D O 1
ATOM 9149 N N . ALA D 1 153 ? 66.219 68.935 86.422 1.00 14.81 153 ALA D N 1
ATOM 9150 C CA . ALA D 1 153 ? 65.741 69.116 85.032 1.00 15.11 153 ALA D CA 1
ATOM 9151 C C . ALA D 1 153 ? 66.223 70.487 84.532 1.00 16.23 153 ALA D C 1
ATOM 9152 O O . ALA D 1 153 ? 66.610 71.399 85.340 1.00 15.56 153 ALA D O 1
ATOM 9154 N N . PHE D 1 154 ? 66.274 70.624 83.208 1.00 16.67 154 PHE D N 1
ATOM 9155 C CA . PHE D 1 154 ? 66.908 71.752 82.502 1.00 14.81 154 PHE D CA 1
ATOM 9156 C C . PHE D 1 154 ? 65.821 72.443 81.701 1.00 17.40 154 PHE D C 1
ATOM 9157 O O . PHE D 1 154 ? 65.238 71.815 80.773 1.00 16.42 154 PHE D O 1
ATOM 9165 N N . ALA D 1 155 ? 65.509 73.689 82.030 1.00 15.38 155 ALA D N 1
ATOM 9166 C CA . ALA D 1 155 ? 64.336 74.367 81.448 1.00 16.06 155 ALA D CA 1
ATOM 9167 C C . ALA D 1 155 ? 64.800 75.603 80.674 1.00 17.55 155 ALA D C 1
ATOM 9168 O O . ALA D 1 155 ? 64.831 76.731 81.266 1.00 16.28 155 ALA D O 1
ATOM 9170 N N . LEU D 1 156 ? 65.184 75.403 79.399 1.00 16.23 156 LEU D N 1
ATOM 9171 C CA . LEU D 1 156 ? 65.635 76.501 78.505 1.00 16.08 156 LEU D CA 1
ATOM 9172 C C . LEU D 1 156 ? 64.566 76.828 77.446 1.00 18.45 156 LEU D C 1
ATOM 9173 O O . LEU D 1 156 ? 64.171 78.027 77.311 1.00 17.73 156 LEU D O 1
ATOM 9178 N N . SER D 1 157 ? 64.177 75.839 76.652 1.00 14.63 157 SER D N 1
ATOM 9179 C CA . SER D 1 157 ? 63.291 76.009 75.481 1.00 16.10 157 SER D CA 1
ATOM 9180 C C . SER D 1 157 ? 61.927 76.618 75.838 1.00 15.80 157 SER D C 1
ATOM 9181 O O . SER D 1 157 ? 61.385 76.399 76.928 1.00 14.93 157 SER D O 1
ATOM 9184 N N . GLU D 1 158 ? 61.319 77.250 74.849 1.00 14.99 158 GLU D N 1
ATOM 9185 C CA . GLU D 1 158 ? 59.942 77.789 74.885 1.00 16.02 158 GLU D CA 1
ATOM 9186 C C . GLU D 1 158 ? 59.286 77.575 73.531 1.00 18.54 158 GLU D C 1
ATOM 9187 O O . GLU D 1 158 ? 59.991 77.225 72.573 1.00 17.10 158 GLU D O 1
ATOM 9193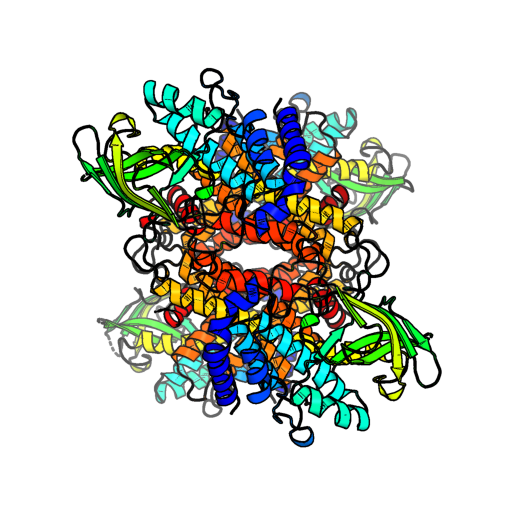 N N . GLU D 1 159 ? 57.998 77.870 73.433 1.00 18.12 159 GLU D N 1
ATOM 9194 C CA . GLU D 1 159 ? 57.258 77.732 72.173 1.00 21.32 159 GLU D CA 1
ATOM 9195 C C . GLU D 1 159 ? 58.028 78.420 71.046 1.00 20.04 159 GLU D C 1
ATOM 9196 O O . GLU D 1 159 ? 58.146 77.808 69.968 1.00 19.59 159 GLU D O 1
ATOM 9202 N N . GLN D 1 160 ? 58.525 79.627 71.242 1.00 19.08 160 GLN D N 1
ATOM 9203 C CA . GLN D 1 160 ? 59.163 80.431 70.155 1.00 22.52 160 GLN D CA 1
ATOM 9204 C C . GLN D 1 160 ? 60.686 80.419 70.289 1.00 21.18 160 GLN D C 1
ATOM 9205 O O . GLN D 1 160 ? 61.382 81.094 69.479 1.00 21.24 160 GLN D O 1
ATOM 9211 N N . ALA D 1 161 ? 61.228 79.585 71.167 1.00 19.76 161 ALA D N 1
ATOM 9212 C CA . ALA D 1 161 ? 62.690 79.493 71.403 1.00 19.99 161 ALA D CA 1
ATOM 9213 C C . ALA D 1 161 ? 63.120 78.021 71.380 1.00 20.23 161 ALA D C 1
ATOM 9214 O O . ALA D 1 161 ? 63.210 77.387 72.452 1.00 18.18 161 ALA D O 1
ATOM 9216 N N . GLY D 1 162 ? 63.390 77.531 70.189 1.00 17.47 162 GLY D N 1
ATOM 9217 C CA . GLY D 1 162 ? 63.720 76.131 69.904 1.00 17.49 162 GLY D CA 1
ATOM 9218 C C . GLY D 1 162 ? 65.158 76.084 69.477 1.00 17.99 162 GLY D C 1
ATOM 9219 O O . GLY D 1 162 ? 66.043 76.299 70.326 1.00 19.24 162 GLY D O 1
ATOM 9220 N N . SER D 1 163 ? 65.384 76.031 68.176 1.00 17.17 163 SER D N 1
ATOM 9221 C CA . SER D 1 163 ? 66.757 76.131 67.630 1.00 17.10 163 SER D CA 1
ATOM 9222 C C . SER D 1 163 ? 67.298 77.515 67.998 1.00 18.42 163 SER D C 1
ATOM 9223 O O . SER D 1 163 ? 68.495 77.623 68.287 1.00 19.67 163 SER D O 1
ATOM 9226 N N . ASP D 1 164 ? 66.446 78.536 67.973 1.00 16.97 164 ASP D N 1
ATOM 9227 C CA . ASP D 1 164 ? 66.781 79.939 68.333 1.00 19.02 164 ASP D CA 1
ATOM 9228 C C . ASP D 1 164 ? 66.599 80.022 69.855 1.00 18.67 164 ASP D C 1
ATOM 9229 O O . ASP D 1 164 ? 65.605 80.605 70.301 1.00 18.98 164 ASP D O 1
ATOM 9234 N N . ALA D 1 165 ? 67.424 79.258 70.538 1.00 21.48 165 ALA D N 1
ATOM 9235 C CA . ALA D 1 165 ? 67.331 79.007 71.963 1.00 23.13 165 ALA D CA 1
ATOM 9236 C C . ALA D 1 165 ? 67.214 80.186 72.900 1.00 26.04 165 ALA D C 1
ATOM 9237 O O . ALA D 1 165 ? 66.604 80.081 73.926 1.00 30.46 165 ALA D O 1
ATOM 9239 N N . PHE D 1 166 ? 67.791 81.287 72.524 1.00 22.64 166 PHE D N 1
ATOM 9240 C CA . PHE D 1 166 ? 67.802 82.428 73.399 1.00 26.33 166 PHE D CA 1
ATOM 9241 C C . PHE D 1 166 ? 66.794 83.514 73.132 1.00 28.91 166 PHE D C 1
ATOM 9242 O O . PHE D 1 166 ? 66.880 84.570 73.696 1.00 29.15 166 PHE D O 1
ATOM 9250 N N . ALA D 1 167 ? 65.824 83.214 72.282 1.00 23.32 167 ALA D N 1
ATOM 9251 C CA . ALA D 1 167 ? 64.744 84.126 71.998 1.00 26.93 167 ALA D CA 1
ATOM 9252 C C . ALA D 1 167 ? 63.675 83.947 73.100 1.00 27.68 167 ALA D C 1
ATOM 9253 O O . ALA D 1 167 ? 62.545 83.739 72.838 1.00 27.97 167 ALA D O 1
ATOM 9255 N N . LEU D 1 168 ? 64.096 84.053 74.347 1.00 29.76 168 LEU D N 1
ATOM 9256 C CA . LEU D 1 168 ? 63.235 83.812 75.537 1.00 27.33 168 LEU D CA 1
ATOM 9257 C C . LEU D 1 168 ? 62.225 84.918 75.735 1.00 26.13 168 LEU D C 1
ATOM 9258 O O . LEU D 1 168 ? 62.608 86.055 75.521 1.00 30.63 168 LEU D O 1
ATOM 9263 N N . THR D 1 169 ? 61.026 84.569 76.198 1.00 24.74 169 THR D N 1
ATOM 9264 C CA . THR D 1 169 ? 60.029 85.529 76.722 1.00 27.64 169 THR D CA 1
ATOM 9265 C C . THR D 1 169 ? 59.786 85.308 78.234 1.00 30.20 169 THR D C 1
ATOM 9266 O O . THR D 1 169 ? 59.086 86.119 78.840 1.00 25.80 169 THR D O 1
ATOM 9270 N N . THR D 1 170 ? 60.270 84.235 78.859 1.00 25.46 170 THR D N 1
ATOM 9271 C CA . THR D 1 170 ? 60.141 84.098 80.339 1.00 24.02 170 THR D CA 1
ATOM 9272 C C . THR D 1 170 ? 60.982 85.217 80.967 1.00 21.64 170 THR D C 1
ATOM 9273 O O . THR D 1 170 ? 62.095 85.448 80.507 1.00 22.21 170 THR D O 1
ATOM 9277 N N . VAL D 1 171 ? 60.456 85.893 81.982 1.00 24.30 171 VAL D N 1
ATOM 9278 C CA . VAL D 1 171 ? 61.087 87.123 82.557 1.00 27.14 171 VAL D CA 1
ATOM 9279 C C . VAL D 1 171 ? 61.300 86.925 84.071 1.00 25.30 171 VAL D C 1
ATOM 9280 O O . VAL D 1 171 ? 60.378 86.397 84.759 1.00 25.29 171 VAL D O 1
ATOM 9284 N N . ALA D 1 172 ? 62.477 87.317 84.544 1.00 25.50 172 ALA D N 1
ATOM 9285 C CA . ALA D 1 172 ? 62.783 87.483 85.987 1.00 27.64 172 ALA D CA 1
ATOM 9286 C C . ALA D 1 172 ? 62.786 88.993 86.315 1.00 29.39 172 ALA D C 1
ATOM 9287 O O . ALA D 1 172 ? 63.767 89.665 85.986 1.00 29.06 172 ALA D O 1
ATOM 9289 N N . ARG D 1 173 ? 61.707 89.483 86.914 1.00 34.05 173 ARG D N 1
ATOM 9290 C CA . ARG D 1 173 ? 61.523 90.923 87.258 1.00 38.64 173 ARG D CA 1
ATOM 9291 C C . ARG D 1 173 ? 62.099 91.211 88.644 1.00 36.21 173 ARG D C 1
ATOM 9292 O O . ARG D 1 173 ? 61.689 90.515 89.596 1.00 29.93 173 ARG D O 1
ATOM 9300 N N . GLN D 1 174 ? 62.970 92.185 88.727 1.00 41.26 174 GLN D N 1
ATOM 9301 C CA . GLN D 1 174 ? 63.588 92.533 89.989 1.00 52.03 174 GLN D CA 1
ATOM 9302 C C . GLN D 1 174 ? 62.578 92.785 91.104 1.00 43.25 174 GLN D C 1
ATOM 9303 O O . GLN D 1 174 ? 61.493 93.233 90.898 1.00 42.85 174 GLN D O 1
ATOM 9309 N N . ASP D 1 175 ? 62.971 92.366 92.281 1.00 47.28 175 ASP D N 1
ATOM 9310 C CA . ASP D 1 175 ? 62.224 92.461 93.523 1.00 50.91 175 ASP D CA 1
ATOM 9311 C C . ASP D 1 175 ? 63.236 92.622 94.636 1.00 53.31 175 ASP D C 1
ATOM 9312 O O . ASP D 1 175 ? 64.407 92.378 94.452 1.00 45.99 175 ASP D O 1
ATOM 9317 N N . GLY D 1 177 ? 64.182 90.912 97.639 1.00 47.89 177 GLY D N 1
ATOM 9318 C CA . GLY D 1 177 ? 65.122 89.791 97.899 1.00 53.24 177 GLY D CA 1
ATOM 9319 C C . GLY D 1 177 ? 65.757 89.161 96.652 1.00 51.62 177 GLY D C 1
ATOM 9320 O O . GLY D 1 177 ? 66.664 88.296 96.823 1.00 38.99 177 GLY D O 1
ATOM 9321 N N . GLY D 1 178 ? 65.323 89.545 95.441 1.00 48.41 178 GLY D N 1
ATOM 9322 C CA . GLY D 1 178 ? 65.800 88.956 94.173 1.00 45.58 178 GLY D CA 1
ATOM 9323 C C . GLY D 1 178 ? 64.843 89.215 93.013 1.00 39.87 178 GLY D C 1
ATOM 9324 O O . GLY D 1 178 ? 64.910 90.310 92.414 1.00 36.10 178 GLY D O 1
ATOM 9325 N N . TYR D 1 179 ? 63.971 88.255 92.688 1.00 35.44 179 TYR D N 1
ATOM 9326 C CA . TYR D 1 179 ? 63.220 88.296 91.411 1.00 33.10 179 TYR D CA 1
ATOM 9327 C C . TYR D 1 179 ? 61.880 87.605 91.559 1.00 32.17 179 TYR D C 1
ATOM 9328 O O . TYR D 1 179 ? 61.673 86.775 92.491 1.00 32.20 179 TYR D O 1
ATOM 9337 N N . LEU D 1 180 ? 60.970 87.984 90.663 1.00 28.43 180 LEU D N 1
ATOM 9338 C CA . LEU D 1 180 ? 59.676 87.307 90.434 1.00 31.90 180 LEU D CA 1
ATOM 9339 C C . LEU D 1 180 ? 59.737 86.767 88.991 1.00 32.99 180 LEU D C 1
ATOM 9340 O O . LEU D 1 180 ? 59.909 87.567 88.060 1.00 32.69 180 LEU D O 1
ATOM 9345 N N . LEU D 1 181 ? 59.635 85.466 88.832 1.00 31.87 181 LEU D N 1
ATOM 9346 C CA . LEU D 1 181 ? 59.714 84.826 87.534 1.00 29.81 181 LEU D CA 1
ATOM 9347 C C . LEU D 1 181 ? 58.349 84.557 86.992 1.00 24.92 181 LEU D C 1
ATOM 9348 O O . LEU D 1 181 ? 57.533 83.997 87.652 1.00 24.36 181 LEU D O 1
ATOM 9353 N N . THR D 1 182 ? 58.129 84.951 85.762 1.00 26.12 182 THR D N 1
ATOM 9354 C CA . THR D 1 182 ? 56.873 84.717 85.096 1.00 25.98 182 THR D CA 1
ATOM 9355 C C . THR D 1 182 ? 57.117 84.276 83.662 1.00 22.96 182 THR D C 1
ATOM 9356 O O . THR D 1 182 ? 57.824 84.901 82.952 1.00 24.35 182 THR D O 1
ATOM 9360 N N . GLY D 1 183 ? 56.512 83.178 83.272 1.00 26.11 183 GLY D N 1
ATOM 9361 C CA . GLY D 1 183 ? 56.668 82.650 81.934 1.00 25.98 183 GLY D CA 1
ATOM 9362 C C . GLY D 1 183 ? 56.229 81.208 81.759 1.00 24.30 183 GLY D C 1
ATOM 9363 O O . GLY D 1 183 ? 55.596 80.666 82.603 1.00 22.06 183 GLY D O 1
ATOM 9364 N N . ARG D 1 184 ? 56.553 80.642 80.603 1.00 23.43 184 ARG D N 1
ATOM 9365 C CA . ARG D 1 184 ? 56.206 79.239 80.281 1.00 21.55 184 ARG D CA 1
ATOM 9366 C C . ARG D 1 184 ? 57.413 78.621 79.577 1.00 22.09 184 ARG D C 1
ATOM 9367 O O . ARG D 1 184 ? 57.899 79.212 78.604 1.00 21.60 184 ARG D O 1
ATOM 9375 N N . LYS D 1 185 ? 57.902 77.502 80.066 1.00 18.51 185 LYS D N 1
ATOM 9376 C CA . LYS D 1 185 ? 58.952 76.775 79.422 1.00 17.38 185 LYS D CA 1
ATOM 9377 C C . LYS D 1 185 ? 58.270 75.582 78.715 1.00 17.63 185 LYS D C 1
ATOM 9378 O O . LYS D 1 185 ? 57.250 75.119 79.143 1.00 17.85 185 LYS D O 1
ATOM 9384 N N . ARG D 1 186 ? 58.853 75.136 77.623 1.00 17.49 186 ARG D N 1
ATOM 9385 C CA . ARG D 1 186 ? 58.303 74.033 76.850 1.00 15.41 186 ARG D CA 1
ATOM 9386 C C . ARG D 1 186 ? 59.387 72.972 76.719 1.00 13.28 186 ARG D C 1
ATOM 9387 O O . ARG D 1 186 ? 60.532 73.286 76.791 1.00 14.07 186 ARG D O 1
ATOM 9395 N N . TRP D 1 187 ? 59.007 71.713 76.591 1.00 13.71 187 TRP D N 1
ATOM 9396 C CA . TRP D 1 187 ? 59.889 70.571 76.403 1.00 12.60 187 TRP D CA 1
ATOM 9397 C C . TRP D 1 187 ? 60.809 70.213 77.593 1.00 13.03 187 TRP D C 1
ATOM 9398 O O . TRP D 1 187 ? 61.872 69.709 77.359 1.00 13.61 187 TRP D O 1
ATOM 9409 N N . THR D 1 188 ? 60.365 70.426 78.831 1.00 13.00 188 THR D N 1
ATOM 9410 C CA . THR D 1 188 ? 61.279 70.115 79.979 1.00 12.15 188 THR D CA 1
ATOM 9411 C C . THR D 1 188 ? 61.224 68.620 80.258 1.00 11.32 188 THR D C 1
ATOM 9412 O O . THR D 1 188 ? 60.268 68.161 80.915 1.00 12.41 188 THR D O 1
ATOM 9416 N N . SER D 1 189 ? 62.226 67.881 79.834 1.00 11.33 189 SER D N 1
ATOM 9417 C CA . SER D 1 189 ? 62.332 66.415 80.050 1.00 11.65 189 SER D CA 1
ATOM 9418 C C . SER D 1 189 ? 62.356 66.158 81.566 1.00 12.72 189 SER D C 1
ATOM 9419 O O . SER D 1 189 ? 63.047 66.886 82.281 1.00 13.07 189 SER D O 1
ATOM 9422 N N . ASN D 1 190 ? 61.624 65.148 81.992 1.00 12.60 190 ASN D N 1
ATOM 9423 C CA . ASN D 1 190 ? 61.662 64.625 83.374 1.00 13.82 190 ASN D CA 1
ATOM 9424 C C . ASN D 1 190 ? 61.030 65.622 84.346 1.00 14.82 190 ASN D C 1
ATOM 9425 O O . ASN D 1 190 ? 61.182 65.417 85.549 1.00 16.22 190 ASN D O 1
ATOM 9430 N N . ALA D 1 191 ? 60.340 66.658 83.856 1.00 15.85 191 ALA D N 1
ATOM 9431 C CA . ALA D 1 191 ? 59.749 67.718 84.716 1.00 15.84 191 ALA D CA 1
ATOM 9432 C C . ALA D 1 191 ? 58.834 67.098 85.779 1.00 15.94 191 ALA D C 1
ATOM 9433 O O . ALA D 1 191 ? 58.930 67.558 86.944 1.00 15.84 191 ALA D O 1
ATOM 9435 N N . ARG D 1 192 ? 58.002 66.117 85.445 1.00 17.12 192 ARG D N 1
ATOM 9436 C CA . ARG D 1 192 ? 57.025 65.549 86.416 1.00 17.53 192 ARG D CA 1
ATOM 9437 C C . ARG D 1 192 ? 57.759 64.732 87.489 1.00 17.12 192 ARG D C 1
ATOM 9438 O O . ARG D 1 192 ? 57.139 64.411 88.510 1.00 15.14 192 ARG D O 1
ATOM 9446 N N . ASN D 1 193 ? 59.052 64.478 87.349 1.00 15.12 193 ASN D N 1
ATOM 9447 C CA . ASN D 1 193 ? 59.867 63.742 88.332 1.00 15.88 193 ASN D CA 1
ATOM 9448 C C . ASN D 1 193 ? 60.854 64.679 89.033 1.00 16.23 193 ASN D C 1
ATOM 9449 O O . ASN D 1 193 ? 61.535 64.230 89.987 1.00 18.26 193 ASN D O 1
ATOM 9454 N N . ALA D 1 194 ? 61.001 65.899 88.546 1.00 16.02 194 ALA D N 1
ATOM 9455 C CA . ALA D 1 194 ? 62.075 66.804 88.987 1.00 15.57 194 ALA D CA 1
ATOM 9456 C C . ALA D 1 194 ? 61.770 67.466 90.351 1.00 15.45 194 ALA D C 1
ATOM 9457 O O . ALA D 1 194 ? 60.599 67.784 90.649 1.00 15.64 194 ALA D O 1
ATOM 9459 N N . ASP D 1 195 ? 62.830 67.763 91.078 1.00 15.96 195 ASP D N 1
ATOM 9460 C CA . ASP D 1 195 ? 62.799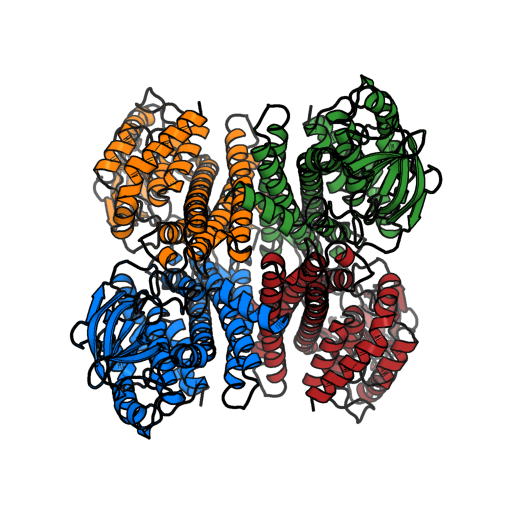 68.513 92.374 1.00 18.42 195 ASP D CA 1
ATOM 9461 C C . ASP D 1 195 ? 63.489 69.855 92.205 1.00 18.29 195 ASP D C 1
ATOM 9462 O O . ASP D 1 195 ? 63.090 70.810 92.872 1.00 18.87 195 ASP D O 1
ATOM 9467 N N . LEU D 1 196 ? 64.503 69.931 91.350 1.00 15.49 196 LEU D N 1
ATOM 9468 C CA . LEU D 1 196 ? 65.239 71.186 91.100 1.00 15.08 196 LEU D CA 1
ATOM 9469 C C . LEU D 1 196 ? 65.222 71.446 89.585 1.00 17.23 196 LEU D C 1
ATOM 9470 O O . LEU D 1 196 ? 65.523 70.500 88.831 1.00 15.16 196 LEU D O 1
ATOM 9475 N N . LEU D 1 197 ? 64.956 72.683 89.193 1.00 16.20 197 LEU D N 1
ATOM 9476 C CA . LEU D 1 197 ? 64.931 73.146 87.784 1.00 18.82 197 LEU D CA 1
ATOM 9477 C C . LEU D 1 197 ? 66.038 74.174 87.577 1.00 19.20 197 LEU D C 1
ATOM 9478 O O . LEU D 1 197 ? 66.134 75.145 88.376 1.00 20.21 197 LEU D O 1
ATOM 9483 N N . LEU D 1 198 ? 66.898 73.949 86.588 1.00 17.96 198 LEU D N 1
ATOM 9484 C CA . LEU D 1 198 ? 67.821 74.993 86.094 1.00 16.67 198 LEU D CA 1
ATOM 9485 C C . LEU D 1 198 ? 67.061 75.761 85.010 1.00 18.77 198 LEU D C 1
ATOM 9486 O O . LEU D 1 198 ? 66.812 75.183 83.906 1.00 19.64 198 LEU D O 1
ATOM 9491 N N . VAL D 1 199 ? 66.612 76.974 85.319 1.00 17.94 199 VAL D N 1
ATOM 9492 C CA . VAL D 1 199 ? 65.692 77.742 84.436 1.00 21.46 199 VAL D CA 1
ATOM 9493 C C . VAL D 1 199 ? 66.412 78.977 83.887 1.00 22.73 199 VAL D C 1
ATOM 9494 O O . VAL D 1 199 ? 67.239 79.600 84.579 1.00 20.60 199 VAL D O 1
ATOM 9498 N N . PHE D 1 200 ? 66.121 79.297 82.632 1.00 20.62 200 PHE D N 1
ATOM 9499 C CA . PHE D 1 200 ? 66.696 80.464 81.931 1.00 19.39 200 PHE D CA 1
ATOM 9500 C C . PHE D 1 200 ? 65.567 81.455 81.676 1.00 21.33 200 PHE D C 1
ATOM 9501 O O . PHE D 1 200 ? 64.480 81.103 81.168 1.00 20.04 200 PHE D O 1
ATOM 9509 N N . ALA D 1 201 ? 65.810 82.701 82.038 1.00 23.46 201 ALA D N 1
ATOM 9510 C CA . ALA D 1 201 ? 64.826 83.785 81.897 1.00 21.70 201 ALA D CA 1
ATOM 9511 C C . ALA D 1 201 ? 65.549 85.128 81.658 1.00 21.93 201 ALA D C 1
ATOM 9512 O O . ALA D 1 201 ? 66.753 85.222 81.894 1.00 23.25 201 ALA D O 1
ATOM 9514 N N . LEU D 1 202 ? 64.851 86.086 81.064 1.00 24.31 202 LEU D N 1
ATOM 9515 C CA . LEU D 1 202 ? 65.407 87.454 80.852 1.00 27.08 202 LEU D CA 1
ATOM 9516 C C . LEU D 1 202 ? 65.323 88.226 82.173 1.00 27.62 202 LEU D C 1
ATOM 9517 O O . LEU D 1 202 ? 64.218 88.292 82.744 1.00 32.87 202 LEU D O 1
ATOM 9522 N N . ALA D 1 203 ? 66.430 88.811 82.584 1.00 30.60 203 ALA D N 1
ATOM 9523 C CA . ALA D 1 203 ? 66.540 89.689 83.771 1.00 41.48 203 ALA D CA 1
ATOM 9524 C C . ALA D 1 203 ? 66.350 91.137 83.307 1.00 46.40 203 ALA D C 1
ATOM 9525 O O . ALA D 1 203 ? 67.167 91.564 82.490 1.00 55.74 203 ALA D O 1
ATOM 9527 N N . ASP D 1 204 ? 65.284 91.813 83.752 1.00 56.59 204 ASP D N 1
ATOM 9528 C CA . ASP D 1 204 ? 65.052 93.282 83.606 1.00 61.37 204 ASP D CA 1
ATOM 9529 C C . ASP D 1 204 ? 66.110 93.942 82.713 1.00 69.53 204 ASP D C 1
ATOM 9530 O O . ASP D 1 204 ? 65.868 94.036 81.494 1.00 74.27 204 ASP D O 1
ATOM 9535 N N . GLY D 1 206 ? 68.893 93.347 81.216 1.00 74.64 206 GLY D N 1
ATOM 9536 C CA . GLY D 1 206 ? 69.262 92.738 79.929 1.00 66.55 206 GLY D CA 1
ATOM 9537 C C . GLY D 1 206 ? 69.833 91.335 80.043 1.00 58.62 206 GLY D C 1
ATOM 9538 O O . GLY D 1 206 ? 70.920 91.126 80.641 1.00 55.73 206 GLY D O 1
ATOM 9539 N N . GLY D 1 207 ? 69.150 90.409 79.393 1.00 43.41 207 GLY D N 1
ATOM 9540 C CA . GLY D 1 207 ? 69.792 89.209 78.857 1.00 40.84 207 GLY D CA 1
ATOM 9541 C C . GLY D 1 207 ? 69.330 87.973 79.605 1.00 33.30 207 GLY D C 1
ATOM 9542 O O . GLY D 1 207 ? 68.885 88.041 80.770 1.00 26.23 207 GLY D O 1
ATOM 9543 N N . PRO D 1 208 ? 69.389 86.837 78.883 1.00 31.78 208 PRO D N 1
ATOM 9544 C CA . PRO D 1 208 ? 69.147 85.520 79.479 1.00 27.65 208 PRO D CA 1
ATOM 9545 C C . PRO D 1 208 ? 70.024 85.352 80.722 1.00 23.95 208 PRO D C 1
ATOM 9546 O O . PRO D 1 208 ? 71.217 85.674 80.694 1.00 24.54 208 PRO D O 1
ATOM 9550 N N . THR D 1 209 ? 69.394 84.826 81.763 1.00 23.51 209 THR D N 1
ATOM 9551 C CA . THR D 1 209 ? 70.006 84.583 83.104 1.00 20.93 209 THR D CA 1
ATOM 9552 C C . THR D 1 209 ? 69.589 83.181 83.582 1.00 19.21 209 THR D C 1
ATOM 9553 O O . THR D 1 209 ? 68.426 82.805 83.371 1.00 20.80 209 THR D O 1
ATOM 9557 N N . ALA D 1 210 ? 70.474 82.461 84.248 1.00 20.62 210 ALA D N 1
ATOM 9558 C CA . ALA D 1 210 ? 70.175 81.133 84.840 1.00 21.95 210 ALA D CA 1
ATOM 9559 C C . ALA D 1 210 ? 69.766 81.232 86.321 1.00 23.53 210 ALA D C 1
ATOM 9560 O O . ALA D 1 210 ? 70.399 81.992 87.091 1.00 23.36 210 ALA D O 1
ATOM 9562 N N . PHE D 1 211 ? 68.785 80.428 86.740 1.00 22.07 211 PHE D N 1
ATOM 9563 C CA . PHE D 1 211 ? 68.362 80.312 88.157 1.00 22.00 211 PHE D CA 1
ATOM 9564 C C . PHE D 1 211 ? 68.143 78.855 88.546 1.00 24.84 211 PHE D C 1
ATOM 9565 O O . PHE D 1 211 ? 67.604 78.092 87.701 1.00 23.05 211 PHE D O 1
ATOM 9573 N N . VAL D 1 212 ? 68.491 78.479 89.782 1.00 22.80 212 VAL D N 1
ATOM 9574 C CA . VAL D 1 212 ? 67.997 77.192 90.353 1.00 21.18 212 VAL D CA 1
ATOM 9575 C C . VAL D 1 212 ? 66.683 77.465 91.055 1.00 23.92 212 VAL D C 1
ATOM 9576 O O . VAL D 1 212 ? 66.674 78.242 92.067 1.00 24.38 212 VAL D O 1
ATOM 9580 N N . VAL D 1 213 ? 65.628 76.776 90.640 1.00 20.62 213 VAL D N 1
ATOM 9581 C CA . VAL D 1 213 ? 64.274 76.912 91.223 1.00 20.16 213 VAL D CA 1
ATOM 9582 C C . VAL D 1 213 ? 63.783 75.543 91.682 1.00 24.52 213 VAL D C 1
ATOM 9583 O O . VAL D 1 213 ? 63.734 74.600 90.891 1.00 23.42 213 VAL D O 1
ATOM 9587 N N . PRO D 1 214 ? 63.369 75.397 92.962 1.00 24.38 214 PRO D N 1
ATOM 9588 C CA . PRO D 1 214 ? 62.672 74.194 93.400 1.00 25.14 214 PRO D CA 1
ATOM 9589 C C . PRO D 1 214 ? 61.381 74.014 92.604 1.00 21.21 214 PRO D C 1
ATOM 9590 O O . PRO D 1 214 ? 60.658 74.968 92.394 1.00 23.23 214 PRO D O 1
ATOM 9594 N N . ALA D 1 215 ? 61.063 72.773 92.256 1.00 22.26 215 ALA D N 1
ATOM 9595 C CA . ALA D 1 215 ? 59.887 72.436 91.423 1.00 25.03 215 ALA D CA 1
ATOM 9596 C C . ALA D 1 215 ? 58.601 72.686 92.217 1.00 27.96 215 ALA D C 1
ATOM 9597 O O . ALA D 1 215 ? 57.538 72.807 91.626 1.00 29.52 215 ALA D O 1
ATOM 9599 N N . ASP D 1 216 ? 58.685 72.775 93.534 1.00 29.54 216 ASP D N 1
ATOM 9600 C CA . ASP D 1 216 ? 57.454 72.989 94.338 1.00 32.14 216 ASP D CA 1
ATOM 9601 C C . ASP D 1 216 ? 57.411 74.425 94.872 1.00 32.02 216 ASP D C 1
ATOM 9602 O O . ASP D 1 216 ? 56.554 74.676 95.699 1.00 31.57 216 ASP D O 1
ATOM 9607 N N . ALA D 1 217 ? 58.265 75.335 94.398 1.00 29.04 217 ALA D N 1
ATOM 9608 C CA . ALA D 1 217 ? 58.215 76.772 94.757 1.00 26.43 217 ALA D CA 1
ATOM 9609 C C . ALA D 1 217 ? 56.858 77.356 94.394 1.00 29.46 217 ALA D C 1
ATOM 9610 O O . ALA D 1 217 ? 56.150 76.847 93.518 1.00 26.97 217 ALA D O 1
ATOM 9612 N N . PRO D 1 218 ? 56.436 78.432 95.102 1.00 33.17 218 PRO D N 1
ATOM 9613 C CA . PRO D 1 218 ? 55.144 79.062 94.837 1.00 32.27 218 PRO D CA 1
ATOM 9614 C C . PRO D 1 218 ? 55.079 79.546 93.379 1.00 25.45 218 PRO D C 1
ATOM 9615 O O . PRO D 1 218 ? 56.024 80.190 92.915 1.00 25.59 218 PRO D O 1
ATOM 9619 N N . GLY D 1 219 ? 53.918 79.359 92.770 1.00 24.45 219 GLY D N 1
ATOM 9620 C CA . GLY D 1 219 ? 53.625 79.819 91.402 1.00 29.33 219 GLY D CA 1
ATOM 9621 C C . GLY D 1 219 ? 54.184 78.865 90.332 1.00 29.18 219 GLY D C 1
ATOM 9622 O O . GLY D 1 219 ? 53.957 79.159 89.119 1.00 29.89 219 GLY D O 1
ATOM 9623 N N . VAL D 1 220 ? 54.834 77.752 90.719 1.00 25.54 220 VAL D N 1
ATOM 9624 C CA . VAL D 1 220 ? 55.305 76.734 89.718 1.00 25.25 220 VAL D CA 1
ATOM 9625 C C . VAL D 1 220 ? 54.222 75.686 89.504 1.00 26.08 220 VAL D C 1
ATOM 9626 O O . VAL D 1 220 ? 53.807 75.050 90.482 1.00 23.44 220 VAL D O 1
ATOM 9630 N N . SER D 1 221 ? 53.836 75.435 88.255 1.00 23.36 221 SER D N 1
ATOM 9631 C CA . SER D 1 221 ? 52.969 74.287 87.915 1.00 24.69 221 SER D CA 1
ATOM 9632 C C . SER D 1 221 ? 53.466 73.655 86.604 1.00 20.51 221 SER D C 1
ATOM 9633 O O . SER D 1 221 ? 54.301 74.258 85.917 1.00 20.50 221 SER D O 1
ATOM 9636 N N . LEU D 1 222 ? 53.001 72.452 86.353 1.00 23.03 222 LEU D N 1
ATOM 9637 C CA . LEU D 1 222 ? 53.317 71.678 85.128 1.00 23.93 222 LEU D CA 1
ATOM 9638 C C . LEU D 1 222 ? 52.062 71.567 84.282 1.00 24.59 222 LEU D C 1
ATOM 9639 O O . LEU D 1 222 ? 50.970 71.435 84.813 1.00 22.79 222 LEU D O 1
ATOM 9644 N N . ASP D 1 223 ? 52.251 71.535 82.974 1.00 22.46 223 ASP D N 1
ATOM 9645 C CA . ASP D 1 223 ? 51.213 71.154 82.002 1.00 20.25 223 ASP D CA 1
ATOM 9646 C C . ASP D 1 223 ? 51.851 70.112 81.076 1.00 18.70 223 ASP D C 1
ATOM 9647 O O . ASP D 1 223 ? 52.695 70.497 80.277 1.00 16.88 223 ASP D O 1
ATOM 9652 N N . ASP D 1 224 ? 51.486 68.860 81.227 1.00 17.71 224 ASP D N 1
ATOM 9653 C CA . ASP D 1 224 ? 52.031 67.794 80.429 1.00 19.23 224 ASP D CA 1
ATOM 9654 C C . ASP D 1 224 ? 51.823 68.114 78.939 1.00 18.88 224 ASP D C 1
ATOM 9655 O O . ASP D 1 224 ? 52.627 67.764 78.145 1.00 18.79 224 ASP D O 1
ATOM 9660 N N . ARG D 1 225 ? 50.695 68.741 78.643 1.00 15.92 225 ARG D N 1
ATOM 9661 C CA . ARG D 1 225 ? 50.300 69.274 77.343 1.00 18.57 225 ARG D CA 1
ATOM 9662 C C . ARG D 1 225 ? 50.036 68.354 76.170 1.00 19.83 225 ARG D C 1
ATOM 9663 O O . ARG D 1 225 ? 49.067 68.523 75.536 1.00 19.78 225 ARG D O 1
ATOM 9671 N N . VAL D 1 226 ? 50.898 67.387 75.924 1.00 17.99 226 VAL D N 1
ATOM 9672 C CA . VAL D 1 226 ? 50.813 66.508 74.729 1.00 19.57 226 VAL D CA 1
ATOM 9673 C C . VAL D 1 226 ? 51.324 65.116 75.100 1.00 17.23 226 VAL D C 1
ATOM 9674 O O . VAL D 1 226 ? 52.033 65.003 76.095 1.00 18.44 226 VAL D O 1
ATOM 9678 N N . GLU D 1 227 ? 51.066 64.136 74.241 1.00 16.11 227 GLU D N 1
ATOM 9679 C CA . GLU D 1 227 ? 51.770 62.825 74.248 1.00 15.25 227 GLU D CA 1
ATOM 9680 C C . GLU D 1 227 ? 52.980 62.901 73.309 1.00 15.97 227 GLU D C 1
ATOM 9681 O O . GLU D 1 227 ? 52.817 63.364 72.135 1.00 12.79 227 GLU D O 1
ATOM 9687 N N . GLN D 1 228 ? 54.141 62.434 73.761 1.00 13.93 228 GLN D N 1
ATOM 9688 C CA . GLN D 1 228 ? 55.346 62.376 72.896 1.00 13.25 228 GLN D CA 1
ATOM 9689 C C . GLN D 1 228 ? 55.555 60.944 72.472 1.00 12.48 228 GLN D C 1
ATOM 9690 O O . GLN D 1 228 ? 55.089 60.033 73.178 1.00 11.41 228 GLN D O 1
ATOM 9696 N N . MET D 1 229 ? 56.189 60.766 71.310 1.00 9.96 229 MET D N 1
ATOM 9697 C CA . MET D 1 229 ? 56.277 59.462 70.640 1.00 10.65 229 MET D CA 1
ATOM 9698 C C . MET D 1 229 ? 57.167 58.487 71.445 1.00 10.75 229 MET D C 1
ATOM 9699 O O . MET D 1 229 ? 56.809 57.289 71.508 1.00 11.04 229 MET D O 1
ATOM 9704 N N . GLY D 1 230 ? 58.284 58.946 71.983 1.00 10.21 230 GLY D N 1
ATOM 9705 C CA . GLY D 1 230 ? 59.249 58.073 72.688 1.00 11.09 230 GLY D CA 1
ATOM 9706 C C . GLY D 1 230 ? 59.987 58.827 73.780 1.00 11.16 230 GLY D C 1
ATOM 9707 O O . GLY D 1 230 ? 59.562 59.955 74.151 1.00 10.51 230 GLY D O 1
ATOM 9708 N N . VAL D 1 231 ? 61.088 58.241 74.251 1.00 10.77 231 VAL D N 1
ATOM 9709 C CA . VAL D 1 231 ? 61.785 58.558 75.533 1.00 11.53 231 VAL D CA 1
ATOM 9710 C C . VAL D 1 231 ? 60.757 58.946 76.615 1.00 11.98 231 VAL D C 1
ATOM 9711 O O . VAL D 1 231 ? 60.990 59.909 77.396 1.00 10.71 231 VAL D O 1
ATOM 9715 N N . ARG D 1 232 ? 59.686 58.146 76.714 1.00 10.95 232 ARG D N 1
ATOM 9716 C CA . ARG D 1 232 ? 58.492 58.530 77.516 1.00 12.49 232 ARG D CA 1
ATOM 9717 C C . ARG D 1 232 ? 58.736 58.356 79.025 1.00 12.38 232 ARG D C 1
ATOM 9718 O O . ARG D 1 232 ? 58.071 59.050 79.809 1.00 12.78 232 ARG D O 1
ATOM 9726 N N . ALA D 1 233 ? 59.701 57.552 79.425 1.00 12.39 233 ALA D N 1
ATOM 9727 C CA . ALA D 1 233 ? 60.053 57.421 80.858 1.00 13.36 233 ALA D CA 1
ATOM 9728 C C . ALA D 1 233 ? 60.529 58.773 81.387 1.00 13.28 233 ALA D C 1
ATOM 9729 O O . ALA D 1 233 ? 60.437 58.973 82.605 1.00 14.22 233 ALA D O 1
ATOM 9731 N N . ALA D 1 234 ? 60.961 59.698 80.528 1.00 12.94 234 ALA D N 1
ATOM 9732 C CA . ALA D 1 234 ? 61.384 61.055 80.941 1.00 13.19 234 ALA D CA 1
ATOM 9733 C C . ALA D 1 234 ? 60.601 62.088 80.165 1.00 12.51 234 ALA D C 1
ATOM 9734 O O . ALA D 1 234 ? 61.160 63.126 79.772 1.00 12.40 234 ALA D O 1
ATOM 9736 N N . ALA D 1 235 ? 59.356 61.792 79.905 1.00 12.28 235 ALA D N 1
ATOM 9737 C CA . ALA D 1 235 ? 58.462 62.642 79.085 1.00 12.79 235 ALA D CA 1
ATOM 9738 C C . ALA D 1 235 ? 58.525 64.110 79.552 1.00 13.34 235 ALA D C 1
ATOM 9739 O O . ALA D 1 235 ? 58.667 64.412 80.785 1.00 13.01 235 ALA D O 1
ATOM 9741 N N . THR D 1 236 ? 58.428 65.012 78.580 1.00 12.73 236 THR D N 1
ATOM 9742 C CA . THR D 1 236 ? 58.420 66.481 78.760 1.00 12.47 236 THR D CA 1
ATOM 9743 C C . THR D 1 236 ? 57.091 66.938 79.374 1.00 13.72 236 THR D C 1
ATOM 9744 O O . THR D 1 236 ? 56.078 66.212 79.310 1.00 12.78 236 THR D O 1
ATOM 9748 N N . SER D 1 237 ? 57.152 68.102 80.003 1.00 13.88 237 SER D N 1
ATOM 9749 C CA . SER D 1 237 ? 55.999 68.956 80.352 1.00 15.68 237 SER D CA 1
ATOM 9750 C C . SER D 1 237 ? 56.391 70.373 80.028 1.00 15.58 237 SER D C 1
ATOM 9751 O O . SER D 1 237 ? 57.578 70.672 79.998 1.00 15.68 237 SER D O 1
ATOM 9754 N N . ASP D 1 238 ? 55.399 71.232 79.937 1.00 15.39 238 ASP D N 1
ATOM 9755 C CA . ASP D 1 238 ? 55.595 72.650 79.965 1.00 16.17 238 ASP D CA 1
ATOM 9756 C C . ASP D 1 238 ? 55.719 72.947 81.509 1.00 16.56 238 ASP D C 1
ATOM 9757 O O . ASP D 1 238 ? 55.103 72.302 82.306 1.00 15.95 238 ASP D O 1
ATOM 9762 N N . VAL D 1 239 ? 56.523 73.921 81.877 1.00 16.39 239 VAL D N 1
ATOM 9763 C CA . VAL D 1 239 ? 56.667 74.424 83.275 1.00 19.01 239 VAL D CA 1
ATOM 9764 C C . VAL D 1 239 ? 56.164 75.865 83.251 1.00 20.54 239 VAL D C 1
ATOM 9765 O O . VAL D 1 239 ? 56.675 76.676 82.421 1.00 19.55 239 VAL D O 1
ATOM 9769 N N . ILE D 1 240 ? 55.185 76.146 84.087 1.00 20.46 240 ILE D N 1
ATOM 9770 C CA . ILE D 1 240 ? 54.594 77.500 84.207 1.00 22.03 240 ILE D CA 1
ATOM 9771 C C . ILE D 1 240 ? 55.054 78.158 85.516 1.00 24.05 240 ILE D C 1
ATOM 9772 O O . ILE D 1 240 ? 54.993 77.509 86.579 1.00 22.67 240 ILE D O 1
ATOM 9777 N N . PHE D 1 241 ? 55.490 79.408 85.391 1.00 24.68 241 PHE D N 1
ATOM 9778 C CA . PHE D 1 241 ? 55.897 80.321 86.480 1.00 27.42 241 PHE D CA 1
ATOM 9779 C C . PHE D 1 241 ? 54.911 81.489 86.500 1.00 26.65 241 PHE D C 1
ATOM 9780 O O . PHE D 1 241 ? 54.842 82.272 85.516 1.00 25.45 241 PHE D O 1
ATOM 9788 N N . ASP D 1 242 ? 54.184 81.585 87.606 1.00 30.49 242 ASP D N 1
ATOM 9789 C CA . ASP D 1 242 ? 53.226 82.679 87.906 1.00 31.30 242 ASP D CA 1
ATOM 9790 C C . ASP D 1 242 ? 53.771 83.507 89.092 1.00 31.28 242 ASP D C 1
ATOM 9791 O O . ASP D 1 242 ? 53.460 83.177 90.247 1.00 33.71 242 ASP D O 1
ATOM 9796 N N . GLY D 1 243 ? 54.632 84.482 88.840 1.00 30.81 243 GLY D N 1
ATOM 9797 C CA . GLY D 1 243 ? 55.247 85.311 89.889 1.00 31.65 243 GLY D CA 1
ATOM 9798 C C . GLY D 1 243 ? 55.983 84.475 90.922 1.00 38.40 243 GLY D C 1
ATOM 9799 O O . GLY D 1 243 ? 55.828 84.738 92.150 1.00 35.56 243 GLY D O 1
ATOM 9800 N N . THR D 1 244 ? 56.798 83.517 90.475 1.00 29.24 244 THR D N 1
ATOM 9801 C CA . THR D 1 244 ? 57.553 82.626 91.381 1.00 27.07 244 THR D CA 1
ATOM 9802 C C . THR D 1 244 ? 58.675 83.431 92.020 1.00 26.42 244 THR D C 1
ATOM 9803 O O . THR D 1 244 ? 59.539 83.958 91.323 1.00 23.84 244 THR D O 1
ATOM 9807 N N . PRO D 1 245 ? 58.717 83.580 93.373 1.00 29.22 245 PRO D N 1
ATOM 9808 C CA . PRO D 1 245 ? 59.798 84.333 93.995 1.00 28.13 245 PRO D CA 1
ATOM 9809 C C . PRO D 1 245 ? 61.098 83.543 93.968 1.00 26.12 245 PRO D C 1
ATOM 9810 O O . PRO D 1 245 ? 61.117 82.396 94.279 1.00 27.33 245 PRO D O 1
ATOM 9814 N N . VAL D 1 246 ? 62.184 84.207 93.628 1.00 26.71 246 VAL D N 1
ATOM 9815 C CA . VAL D 1 246 ? 63.514 83.559 93.555 1.00 31.01 246 VAL D CA 1
ATOM 9816 C C . VAL D 1 246 ? 64.503 84.556 94.176 1.00 34.26 246 VAL D C 1
ATOM 9817 O O . VAL D 1 246 ? 64.497 85.730 93.775 1.00 34.69 246 VAL D O 1
ATOM 9821 N N . ARG D 1 247 ? 65.310 84.102 95.125 1.00 33.19 247 ARG D N 1
ATOM 9822 C CA . ARG D 1 247 ? 66.328 84.926 95.823 1.00 37.57 247 ARG D CA 1
ATOM 9823 C C . ARG D 1 247 ? 67.529 85.101 94.901 1.00 38.24 247 ARG D C 1
ATOM 9824 O O . ARG D 1 247 ? 67.788 84.170 94.083 1.00 31.55 247 ARG D O 1
ATOM 9832 N N . THR D 1 248 ? 68.265 86.205 95.071 1.00 29.18 248 THR D N 1
ATOM 9833 C CA . THR D 1 248 ? 69.555 86.463 94.400 1.00 29.81 248 THR D CA 1
ATOM 9834 C C . THR D 1 248 ? 70.473 85.258 94.563 1.00 27.24 248 THR D C 1
ATOM 9835 O O . THR D 1 248 ? 71.254 84.933 93.642 1.00 26.78 248 THR D O 1
ATOM 9839 N N . ALA D 1 249 ? 70.419 84.626 95.726 1.00 25.11 249 ALA D N 1
ATOM 9840 C CA . ALA D 1 249 ? 71.251 83.459 96.072 1.00 24.87 249 ALA D CA 1
ATOM 9841 C C . ALA D 1 249 ? 71.015 82.300 95.051 1.00 24.82 249 ALA D C 1
ATOM 9842 O O . ALA D 1 249 ? 71.908 81.441 94.926 1.00 25.79 249 ALA D O 1
ATOM 9844 N N . GLN D 1 250 ? 69.869 82.280 94.361 1.00 25.31 250 GLN D N 1
ATOM 9845 C CA . GLN D 1 250 ? 69.491 81.188 93.407 1.00 25.72 250 GLN D CA 1
ATOM 9846 C C . GLN D 1 250 ? 69.969 81.496 91.978 1.00 26.89 250 GLN D C 1
ATOM 9847 O O . GLN D 1 250 ? 69.824 80.597 91.106 1.00 22.17 250 GLN D O 1
ATOM 9853 N N . ARG D 1 251 ? 70.521 82.688 91.726 1.00 25.40 251 ARG D N 1
ATOM 9854 C CA . ARG D 1 251 ? 70.936 83.128 90.373 1.00 25.38 251 ARG D CA 1
ATOM 9855 C C . ARG D 1 251 ? 72.306 82.535 90.061 1.00 23.80 251 ARG D C 1
ATOM 9856 O O . ARG D 1 251 ? 73.255 82.767 90.813 1.00 21.78 251 ARG D O 1
ATOM 9864 N N . VAL D 1 252 ? 72.437 81.767 88.979 1.00 22.18 252 VAL D N 1
ATOM 9865 C CA . VAL D 1 252 ? 73.715 81.108 88.634 1.00 22.36 252 VAL D CA 1
ATOM 9866 C C . VAL D 1 252 ? 74.434 82.019 87.643 1.00 27.46 252 VAL D C 1
ATOM 9867 O O . VAL D 1 252 ? 73.936 82.159 86.512 1.00 25.57 252 VAL D O 1
ATOM 9871 N N . GLY D 1 253 ? 75.537 82.626 88.087 1.00 30.91 253 GLY D N 1
ATOM 9872 C CA . GLY D 1 253 ? 76.281 83.643 87.339 1.00 29.71 253 GLY D CA 1
ATOM 9873 C C . GLY D 1 253 ? 75.577 84.989 87.415 1.00 28.18 253 GLY D C 1
ATOM 9874 O O . GLY D 1 253 ? 74.528 85.139 88.048 1.00 26.05 253 GLY D O 1
ATOM 9875 N N . PRO D 1 254 ? 76.127 85.990 86.695 1.00 31.51 254 PRO D N 1
ATOM 9876 C CA . PRO D 1 254 ? 75.552 87.329 86.666 1.00 32.41 254 PRO D CA 1
ATOM 9877 C C . PRO D 1 254 ? 74.260 87.443 85.851 1.00 32.96 254 PRO D C 1
ATOM 9878 O O . PRO D 1 254 ? 73.966 86.597 84.992 1.00 30.45 254 PRO D O 1
ATOM 9882 N N . PRO D 1 255 ? 73.478 88.534 86.042 1.00 35.09 255 PRO D N 1
ATOM 9883 C CA . PRO D 1 255 ? 72.401 88.878 85.120 1.00 35.28 255 PRO D CA 1
ATOM 9884 C C . PRO D 1 255 ? 73.000 88.952 83.707 1.00 34.81 255 PRO D C 1
ATOM 9885 O O . PRO D 1 255 ? 74.101 89.428 83.576 1.00 32.82 255 PRO D O 1
ATOM 9889 N N . GLY D 1 256 ? 72.338 88.347 82.711 1.00 33.50 256 GLY D N 1
ATOM 9890 C CA . GLY D 1 256 ? 72.842 88.300 81.329 1.00 31.02 256 GLY D CA 1
ATOM 9891 C C . GLY D 1 256 ? 73.898 87.234 81.102 1.00 33.35 256 GLY D C 1
ATOM 9892 O O . GLY D 1 256 ? 74.373 87.122 79.964 1.00 32.30 256 GLY D O 1
ATOM 9893 N N . GLY D 1 257 ? 74.236 86.432 82.114 1.00 33.46 257 GLY D N 1
ATOM 9894 C CA . GLY D 1 257 ? 75.264 85.374 82.002 1.00 29.23 257 GLY D CA 1
ATOM 9895 C C . GLY D 1 257 ? 74.673 84.042 81.520 1.00 28.12 257 GLY D C 1
ATOM 9896 O O . GLY D 1 257 ? 75.425 83.085 81.423 1.00 27.52 257 GLY D O 1
ATOM 9897 N N . GLY D 1 258 ? 73.389 84.008 81.181 1.00 25.12 258 GLY D N 1
ATOM 9898 C CA . GLY D 1 258 ? 72.612 82.786 80.872 1.00 26.40 258 GLY D CA 1
ATOM 9899 C C . GLY D 1 258 ? 73.182 82.014 79.703 1.00 27.30 258 GLY D C 1
ATOM 9900 O O . GLY D 1 258 ? 73.282 80.778 79.803 1.00 27.01 258 GLY D O 1
ATOM 9901 N N . GLN D 1 259 ? 73.603 82.690 78.625 1.00 27.85 259 GLN D N 1
ATOM 9902 C CA . GLN D 1 259 ? 74.085 81.972 77.423 1.00 29.59 259 GLN D CA 1
ATOM 9903 C C . GLN D 1 259 ? 75.404 81.299 77.726 1.00 30.89 259 GLN D C 1
ATOM 9904 O O . GLN D 1 259 ? 75.559 80.140 77.316 1.00 25.96 259 GLN D O 1
ATOM 9910 N N . THR D 1 260 ? 76.314 81.987 78.424 1.00 27.27 260 THR D N 1
ATOM 9911 C CA . THR D 1 260 ? 77.609 81.401 78.841 1.00 28.40 260 THR D CA 1
ATOM 9912 C C . THR D 1 260 ? 77.344 80.153 79.695 1.00 27.88 260 THR D C 1
ATOM 9913 O O . THR D 1 260 ? 78.053 79.154 79.509 1.00 32.86 260 THR D O 1
ATOM 9917 N N . VAL D 1 261 ? 76.388 80.234 80.615 1.00 24.22 261 VAL D N 1
ATOM 9918 C CA . VAL D 1 261 ? 76.022 79.090 81.499 1.00 26.80 261 VAL D CA 1
ATOM 9919 C C . VAL D 1 261 ? 75.503 77.907 80.644 1.00 30.63 261 VAL D C 1
ATOM 9920 O O . VAL D 1 261 ? 76.009 76.805 80.836 1.00 31.31 261 VAL D O 1
ATOM 9924 N N . ALA D 1 262 ? 74.543 78.118 79.751 1.00 32.25 262 ALA D N 1
ATOM 9925 C CA . ALA D 1 262 ? 74.000 77.081 78.824 1.00 35.47 262 ALA D CA 1
ATOM 9926 C C . ALA D 1 262 ? 75.090 76.595 77.861 1.00 41.17 262 ALA D C 1
ATOM 9927 O O . ALA D 1 262 ? 75.236 75.393 77.676 1.00 39.35 262 ALA D O 1
ATOM 9929 N N . LEU D 1 263 ? 75.939 77.464 77.332 1.00 44.89 263 LEU D N 1
ATOM 9930 C CA . LEU D 1 263 ? 76.806 77.024 76.214 1.00 46.85 263 LEU D CA 1
ATOM 9931 C C . LEU D 1 263 ? 78.021 76.241 76.732 1.00 45.46 263 LEU D C 1
ATOM 9932 O O . LEU D 1 263 ? 78.418 75.295 76.045 1.00 35.21 263 LEU D O 1
ATOM 9937 N N . SER D 1 264 ? 78.482 76.443 77.964 1.00 42.58 264 SER D N 1
ATOM 9938 C CA . SER D 1 264 ? 79.579 75.595 78.519 1.00 46.05 264 SER D CA 1
ATOM 9939 C C . SER D 1 264 ? 79.147 74.106 78.601 1.00 37.67 264 SER D C 1
ATOM 9940 O O . SER D 1 264 ? 80.021 73.263 78.657 1.00 37.32 264 SER D O 1
ATOM 9943 N N . GLY D 1 265 ? 77.845 73.783 78.632 1.00 34.65 265 GLY D N 1
ATOM 9944 C CA . GLY D 1 265 ? 77.339 72.390 78.650 1.00 37.59 265 GLY D CA 1
ATOM 9945 C C . GLY D 1 265 ? 76.983 71.852 77.254 1.00 35.27 265 GLY D C 1
ATOM 9946 O O . GLY D 1 265 ? 76.496 70.729 77.176 1.00 33.06 265 GLY D O 1
ATOM 9947 N N . LEU D 1 266 ? 77.198 72.624 76.191 1.00 30.45 266 LEU D N 1
ATOM 9948 C CA . LEU D 1 266 ? 76.729 72.281 74.813 1.00 28.55 266 LEU D CA 1
ATOM 9949 C C . LEU D 1 266 ? 77.452 71.030 74.331 1.00 23.61 266 LEU D C 1
ATOM 9950 O O . LEU D 1 266 ? 76.797 70.060 73.958 1.00 22.94 266 LEU D O 1
ATOM 9955 N N . GLY D 1 267 ? 78.771 71.061 74.382 1.00 21.46 267 GLY D N 1
ATOM 9956 C CA . GLY D 1 267 ? 79.629 69.985 73.873 1.00 22.30 267 GLY D CA 1
ATOM 9957 C C . GLY D 1 267 ? 79.434 68.726 74.660 1.00 20.58 267 GLY D C 1
ATOM 9958 O O . GLY D 1 267 ? 79.142 67.644 74.071 1.00 17.45 267 GLY D O 1
ATOM 9959 N N . LEU D 1 268 ? 79.497 68.845 75.986 1.00 17.69 268 LEU D N 1
ATOM 9960 C CA . LEU D 1 268 ? 79.329 67.674 76.851 1.00 17.17 268 LEU D CA 1
ATOM 9961 C C . LEU D 1 268 ? 77.912 67.132 76.691 1.00 13.89 268 LEU D C 1
ATOM 9962 O O . LEU D 1 268 ? 77.749 65.923 76.707 1.00 13.73 268 LEU D O 1
ATOM 9967 N N . GLY D 1 269 ? 76.920 67.986 76.502 1.00 12.55 269 GLY D N 1
ATOM 9968 C CA . GLY D 1 269 ? 75.537 67.549 76.283 1.00 14.25 269 GLY D CA 1
ATOM 9969 C C . GLY D 1 269 ? 75.450 66.708 74.999 1.00 14.49 269 GLY D C 1
ATOM 9970 O O . GLY D 1 269 ? 74.820 65.639 75.004 1.00 13.38 269 GLY D O 1
ATOM 9971 N N . ARG D 1 270 ? 76.119 67.154 73.943 1.00 13.96 270 ARG D N 1
ATOM 9972 C CA . ARG D 1 270 ? 76.112 66.429 72.645 1.00 12.57 270 ARG D CA 1
ATOM 9973 C C . ARG D 1 270 ? 76.830 65.094 72.787 1.00 11.28 270 ARG D C 1
ATOM 9974 O O . ARG D 1 270 ? 76.359 64.099 72.193 1.00 10.41 270 ARG D O 1
ATOM 9982 N N . LEU D 1 271 ? 77.898 65.001 73.575 1.00 11.86 271 LEU D N 1
ATOM 9983 C CA . LEU D 1 271 ? 78.572 63.684 73.841 1.00 11.82 271 LEU D CA 1
ATOM 9984 C C . LEU D 1 271 ? 77.646 62.739 74.619 1.00 11.70 271 LEU D C 1
ATOM 9985 O O . LEU D 1 271 ? 77.626 61.539 74.308 1.00 9.98 271 LEU D O 1
ATOM 9990 N N . GLY D 1 272 ? 76.910 63.238 75.616 1.00 11.16 272 GLY D N 1
ATOM 9991 C CA . GLY D 1 272 ? 75.903 62.437 76.336 1.00 11.85 272 GLY D CA 1
ATOM 9992 C C . GLY D 1 272 ? 74.843 61.851 75.412 1.00 11.28 272 GLY D C 1
ATOM 9993 O O . GLY D 1 272 ? 74.462 60.677 75.594 1.00 11.32 272 GLY D O 1
ATOM 9994 N N . ILE D 1 273 ? 74.347 62.637 74.470 1.00 11.75 273 ILE D N 1
ATOM 9995 C CA . ILE D 1 273 ? 73.306 62.147 73.546 1.00 12.22 273 ILE D CA 1
ATOM 9996 C C . ILE D 1 273 ? 73.978 61.207 72.541 1.00 11.06 273 ILE D C 1
ATOM 9997 O O . ILE D 1 273 ? 73.337 60.122 72.229 1.00 9.96 273 ILE D O 1
ATOM 10002 N N . ALA D 1 274 ? 75.239 61.484 72.154 1.00 11.41 274 ALA D N 1
ATOM 10003 C CA . ALA D 1 274 ? 75.984 60.539 71.283 1.00 11.32 274 ALA D CA 1
ATOM 10004 C C . ALA D 1 274 ? 76.034 59.175 72.001 1.00 12.12 274 ALA D C 1
ATOM 10005 O O . ALA D 1 274 ? 75.798 58.115 71.357 1.00 10.73 274 ALA D O 1
ATOM 10007 N N . ALA D 1 275 ? 76.313 59.165 73.311 1.00 10.77 275 ALA D N 1
ATOM 10008 C CA . ALA D 1 275 ? 76.351 57.899 74.084 1.00 10.25 275 ALA D CA 1
ATOM 10009 C C . ALA D 1 275 ? 74.960 57.249 74.154 1.00 9.43 275 ALA D C 1
ATOM 10010 O O . ALA D 1 275 ? 74.856 55.988 74.039 1.00 9.92 275 ALA D O 1
ATOM 10012 N N . GLN D 1 276 ? 73.922 58.032 74.382 1.00 9.29 276 GLN D N 1
ATOM 10013 C CA . GLN D 1 276 ? 72.535 57.509 74.400 1.00 11.16 276 GLN D CA 1
ATOM 10014 C C . GLN D 1 276 ? 72.262 56.808 73.062 1.00 10.63 276 GLN D C 1
ATOM 10015 O O . GLN D 1 276 ? 71.726 55.695 73.041 1.00 9.83 276 GLN D O 1
ATOM 10021 N N . MET D 1 277 ? 72.614 57.467 71.974 1.00 9.30 277 MET D N 1
ATOM 10022 C CA . MET D 1 277 ? 72.314 56.939 70.629 1.00 10.25 277 MET D CA 1
ATOM 10023 C C . MET D 1 277 ? 73.142 55.679 70.360 1.00 9.89 277 MET D C 1
ATOM 10024 O O . MET D 1 277 ? 72.604 54.716 69.778 1.00 9.28 277 MET D O 1
ATOM 10029 N N . THR D 1 278 ? 74.424 55.675 70.735 1.00 10.09 278 THR D N 1
ATOM 10030 C CA . THR D 1 278 ? 75.321 54.511 70.554 1.00 11.13 278 THR D CA 1
ATOM 10031 C C . THR D 1 278 ? 74.741 53.316 71.331 1.00 9.96 278 THR D C 1
ATOM 10032 O O . THR D 1 278 ? 74.761 52.177 70.838 1.00 9.36 278 THR D O 1
ATOM 10036 N N . GLY D 1 279 ? 74.319 53.537 72.577 1.00 10.45 279 GLY D N 1
ATOM 10037 C CA . GLY D 1 279 ? 73.725 52.482 73.413 1.00 9.70 279 GLY D CA 1
ATOM 10038 C C . GLY D 1 279 ? 72.416 51.929 72.815 1.00 8.96 279 GLY D C 1
ATOM 10039 O O . GLY D 1 279 ? 72.237 50.704 72.778 1.00 9.84 279 GLY D O 1
ATOM 10040 N N . LEU D 1 280 ? 71.518 52.810 72.442 1.00 8.80 280 LEU D N 1
ATOM 10041 C CA . LEU D 1 280 ? 70.271 52.447 71.729 1.00 9.26 280 LEU D CA 1
ATOM 10042 C C . LEU D 1 280 ? 70.597 51.554 70.534 1.00 9.30 280 LEU D C 1
ATOM 10043 O O . LEU D 1 280 ? 69.999 50.464 70.424 1.00 9.40 280 LEU D O 1
ATOM 10048 N N . ALA D 1 281 ? 71.525 51.963 69.682 1.00 9.22 281 ALA D N 1
ATOM 10049 C CA . ALA D 1 281 ? 71.906 51.190 68.500 1.00 9.03 281 ALA D CA 1
ATOM 10050 C C . ALA D 1 281 ? 72.365 49.799 68.944 1.00 10.35 281 ALA D C 1
ATOM 10051 O O . ALA D 1 281 ? 72.019 48.817 68.285 1.00 10.41 281 ALA D O 1
ATOM 10053 N N . GLN D 1 282 ? 73.198 49.722 69.996 1.00 10.98 282 GLN D N 1
ATOM 10054 C CA . GLN D 1 282 ? 73.720 48.407 70.458 1.00 11.24 282 GLN D CA 1
ATOM 10055 C C . GLN D 1 282 ? 72.550 47.522 70.898 1.00 9.80 282 GLN D C 1
ATOM 10056 O O . GLN D 1 282 ? 72.581 46.309 70.634 1.00 10.35 282 GLN D O 1
ATOM 10062 N N . GLY D 1 283 ? 71.621 48.067 71.666 1.00 10.30 283 GLY D N 1
ATOM 10063 C CA . GLY D 1 283 ? 70.435 47.341 72.141 1.00 10.41 283 GLY D CA 1
ATOM 10064 C C . GLY D 1 283 ? 69.611 46.809 70.979 1.00 10.41 283 GLY D C 1
ATOM 10065 O O . GLY D 1 283 ? 69.210 45.656 70.987 1.00 8.50 283 GLY D O 1
ATOM 10066 N N . ALA D 1 284 ? 69.414 47.629 69.972 1.00 9.83 284 ALA D N 1
ATOM 10067 C CA . ALA D 1 284 ? 68.677 47.229 68.744 1.00 10.43 284 ALA D CA 1
ATOM 10068 C C . ALA D 1 284 ? 69.403 46.092 68.022 1.00 10.51 284 ALA D C 1
ATOM 10069 O O . ALA D 1 284 ? 68.769 45.061 67.671 1.00 10.07 284 ALA D O 1
ATOM 10071 N N . LEU D 1 285 ? 70.701 46.268 67.804 1.00 12.03 285 LEU D N 1
ATOM 10072 C CA . LEU D 1 285 ? 71.560 45.258 67.168 1.00 12.47 285 LEU D CA 1
ATOM 10073 C C . LEU D 1 285 ? 71.561 43.964 67.970 1.00 12.80 285 LEU D C 1
ATOM 10074 O O . LEU D 1 285 ? 71.399 42.905 67.357 1.00 13.17 285 LEU D O 1
ATOM 10079 N N . ASP D 1 286 ? 71.728 44.020 69.294 1.00 13.67 286 ASP D N 1
ATOM 10080 C CA . ASP D 1 286 ? 71.718 42.796 70.120 1.00 14.35 286 ASP D CA 1
ATOM 10081 C C . ASP D 1 286 ? 70.352 42.076 70.022 1.00 14.67 286 ASP D C 1
ATOM 10082 O O . ASP D 1 286 ? 70.356 40.835 69.887 1.00 13.62 286 ASP D O 1
ATOM 10087 N N . ALA D 1 287 ? 69.223 42.801 70.016 1.00 12.06 287 ALA D N 1
ATOM 10088 C CA . ALA D 1 287 ? 67.885 42.172 69.836 1.00 13.46 287 ALA D CA 1
ATOM 10089 C C . ALA D 1 287 ? 67.775 41.501 68.460 1.00 12.06 287 ALA D C 1
ATOM 10090 O O . ALA D 1 287 ? 67.276 40.334 68.367 1.00 11.45 287 ALA D O 1
ATOM 10092 N N . ALA D 1 288 ? 68.180 42.185 67.394 1.00 11.75 288 ALA D N 1
ATOM 10093 C CA . ALA D 1 288 ? 68.061 41.689 66.008 1.00 12.12 288 ALA D CA 1
ATOM 10094 C C . ALA D 1 288 ? 68.976 40.483 65.806 1.00 12.45 288 ALA D C 1
ATOM 10095 O O . ALA D 1 288 ? 68.535 39.480 65.211 1.00 10.80 288 ALA D O 1
ATOM 10097 N N . THR D 1 289 ? 70.217 40.555 66.292 1.00 13.43 289 THR D N 1
ATOM 10098 C CA . THR D 1 289 ? 71.233 39.487 66.099 1.00 13.64 289 THR D CA 1
ATOM 10099 C C . THR D 1 289 ? 70.730 38.219 66.794 1.00 13.57 289 THR D C 1
ATOM 10100 O O . THR D 1 289 ? 70.745 37.119 66.175 1.00 13.84 289 THR D O 1
ATOM 10104 N N . GLY D 1 290 ? 70.351 38.332 68.058 1.00 13.27 290 GLY D N 1
ATOM 10105 C CA . GLY D 1 290 ? 69.844 37.193 68.849 1.00 14.71 290 GLY D CA 1
ATOM 10106 C C . GLY D 1 290 ? 68.616 36.574 68.183 1.00 14.79 290 GLY D C 1
ATOM 10107 O O . GLY D 1 290 ? 68.524 35.338 68.069 1.00 14.19 290 GLY D O 1
ATOM 10108 N N . TYR D 1 291 ? 67.702 37.397 67.677 1.00 12.15 291 TYR D N 1
ATOM 10109 C CA . TYR D 1 291 ? 66.441 36.914 67.068 1.00 12.03 291 TYR D CA 1
ATOM 10110 C C . TYR D 1 291 ? 66.748 36.160 65.783 1.00 11.49 291 TYR D C 1
ATOM 10111 O O . TYR D 1 291 ? 66.118 35.104 65.493 1.00 13.17 291 TYR D O 1
ATOM 10120 N N . SER D 1 292 ? 67.708 36.634 65.005 1.00 11.82 292 SER D N 1
ATOM 10121 C CA . SER D 1 292 ? 68.080 36.052 63.704 1.00 12.09 292 SER D CA 1
ATOM 10122 C C . SER D 1 292 ? 68.629 34.615 63.877 1.00 13.97 292 SER D C 1
ATOM 10123 O O . SER D 1 292 ? 68.541 33.812 62.940 1.00 13.01 292 SER D O 1
ATOM 10126 N N . ARG D 1 293 ? 69.176 34.307 65.041 1.00 14.42 293 ARG D N 1
ATOM 10127 C CA . ARG D 1 293 ? 69.739 32.965 65.314 1.00 17.12 293 ARG D CA 1
ATOM 10128 C C . ARG D 1 293 ? 68.627 31.983 65.642 1.00 18.58 293 ARG D C 1
ATOM 10129 O O . ARG D 1 293 ? 68.864 30.779 65.462 1.00 19.09 293 ARG D O 1
ATOM 10137 N N . VAL D 1 294 ? 67.485 32.436 66.132 1.00 16.58 294 VAL D N 1
ATOM 10138 C CA . VAL D 1 294 ? 66.453 31.495 66.656 1.00 20.27 294 VAL D CA 1
ATOM 10139 C C . VAL D 1 294 ? 65.198 31.491 65.772 1.00 19.86 294 VAL D C 1
ATOM 10140 O O . VAL D 1 294 ? 64.589 30.432 65.662 1.00 18.07 294 VAL D O 1
ATOM 10144 N N . ARG D 1 295 ? 64.831 32.585 65.108 1.00 14.85 295 ARG D N 1
ATOM 10145 C CA . ARG D 1 295 ? 63.624 32.604 64.235 1.00 14.58 295 ARG D CA 1
ATOM 10146 C C . ARG D 1 295 ? 63.866 31.769 62.977 1.00 15.64 295 ARG D C 1
ATOM 10147 O O . ARG D 1 295 ? 64.784 32.045 62.230 1.00 15.14 295 ARG D O 1
ATOM 10155 N N . GLU D 1 296 ? 62.999 30.788 62.738 1.00 15.61 296 GLU D N 1
ATOM 10156 C CA . GLU D 1 296 ? 63.031 29.924 61.540 1.00 16.61 296 GLU D CA 1
ATOM 10157 C C . GLU D 1 296 ? 61.824 30.206 60.638 1.00 14.69 296 GLU D C 1
ATOM 10158 O O . GLU D 1 296 ? 60.681 30.343 61.153 1.00 14.78 296 GLU D O 1
ATOM 10164 N N . GLN D 1 297 ? 62.084 30.376 59.353 1.00 15.37 297 GLN D N 1
ATOM 10165 C CA . GLN D 1 297 ? 61.074 30.364 58.269 1.00 15.58 297 GLN D CA 1
ATOM 10166 C C . GLN D 1 297 ? 61.665 29.609 57.095 1.00 17.49 297 GLN D C 1
ATOM 10167 O O . GLN D 1 297 ? 62.916 29.615 56.912 1.00 18.08 297 GLN D O 1
ATOM 10173 N N . PHE D 1 298 ? 60.829 28.913 56.348 1.00 17.42 298 PHE D N 1
ATOM 10174 C CA . PHE D 1 298 ? 61.268 28.078 55.195 1.00 21.08 298 PHE D CA 1
ATOM 10175 C C . PHE D 1 298 ? 62.276 26.999 55.620 1.00 23.80 298 PHE D C 1
ATOM 10176 O O . PHE D 1 298 ? 63.093 26.623 54.775 1.00 24.34 298 PHE D O 1
ATOM 10184 N N . GLY D 1 299 ? 62.222 26.493 56.839 1.00 23.26 299 GLY D N 1
ATOM 10185 C CA . GLY D 1 299 ? 63.027 25.315 57.244 1.00 25.08 299 GLY D CA 1
ATOM 10186 C C . GLY D 1 299 ? 64.318 25.651 57.985 1.00 27.81 299 GLY D C 1
ATOM 10187 O O . GLY D 1 299 ? 65.025 24.701 58.389 1.00 23.07 299 GLY D O 1
ATOM 10188 N N . GLY D 1 300 ? 64.674 26.933 58.185 1.00 21.23 300 GLY D N 1
ATOM 10189 C CA . GLY D 1 300 ? 65.922 27.240 58.919 1.00 20.95 300 GLY D CA 1
ATOM 10190 C C . GLY D 1 300 ? 66.000 28.682 59.367 1.00 19.14 300 GLY D C 1
ATOM 10191 O O . GLY D 1 300 ? 65.030 29.443 59.153 1.00 16.12 300 GLY D O 1
ATOM 10192 N N . ARG D 1 301 ? 67.058 29.010 60.110 1.00 17.63 301 ARG D N 1
ATOM 10193 C CA . ARG D 1 301 ? 67.114 30.306 60.815 1.00 16.30 301 ARG D CA 1
ATOM 10194 C C . ARG D 1 301 ? 67.159 31.400 59.748 1.00 14.78 301 ARG D C 1
ATOM 10195 O O . ARG D 1 301 ? 67.757 31.226 58.681 1.00 13.97 301 ARG D O 1
ATOM 10203 N N . ILE D 1 302 ? 66.551 32.547 60.024 1.00 13.30 302 ILE D N 1
ATOM 10204 C CA . ILE D 1 302 ? 66.531 33.664 59.037 1.00 12.76 302 ILE D CA 1
ATOM 10205 C C . ILE D 1 302 ? 67.940 34.245 58.830 1.00 12.52 302 ILE D C 1
ATOM 10206 O O . ILE D 1 302 ? 68.219 34.789 57.717 1.00 13.04 302 ILE D O 1
ATOM 10211 N N . ALA D 1 303 ? 68.848 34.112 59.805 1.00 14.39 303 ALA D N 1
ATOM 10212 C CA . ALA D 1 303 ? 70.247 34.614 59.666 1.00 13.82 303 ALA D CA 1
ATOM 10213 C C . ALA D 1 303 ? 70.986 33.952 58.502 1.00 15.97 303 ALA D C 1
ATOM 10214 O O . ALA D 1 303 ? 71.959 34.535 58.064 1.00 16.46 303 ALA D O 1
ATOM 10216 N N . ASP D 1 304 ? 70.544 32.803 57.982 1.00 15.76 304 ASP D N 1
ATOM 10217 C CA . ASP D 1 304 ? 71.195 32.116 56.838 1.00 16.53 304 ASP D CA 1
ATOM 10218 C C . ASP D 1 304 ? 70.891 32.804 55.518 1.00 18.37 304 ASP D C 1
ATOM 10219 O O . ASP D 1 304 ? 71.381 32.352 54.516 1.00 21.24 304 ASP D O 1
ATOM 10224 N N . HIS D 1 305 ? 70.135 33.902 55.488 1.00 15.01 305 HIS D N 1
ATOM 10225 C CA . HIS D 1 305 ? 69.868 34.639 54.246 1.00 12.67 305 HIS D CA 1
ATOM 10226 C C . HIS D 1 305 ? 70.714 35.916 54.286 1.00 12.73 305 HIS D C 1
ATOM 10227 O O . HIS D 1 305 ? 70.621 36.638 55.284 1.00 10.64 305 HIS D O 1
ATOM 10234 N N . GLN D 1 306 ? 71.407 36.239 53.199 1.00 11.53 306 GLN D N 1
ATOM 10235 C CA . GLN D 1 306 ? 72.194 37.508 53.140 1.00 11.30 306 GLN D CA 1
ATOM 10236 C C . GLN D 1 306 ? 71.295 38.716 53.295 1.00 10.81 306 GLN D C 1
ATOM 10237 O O . GLN D 1 306 ? 71.780 39.727 53.823 1.00 11.62 306 GLN D O 1
ATOM 10243 N N . GLY D 1 307 ? 70.040 38.664 52.852 1.00 9.98 307 GLY D N 1
ATOM 10244 C CA . GLY D 1 307 ? 69.140 39.814 53.019 1.00 9.93 307 GLY D CA 1
ATOM 10245 C C . GLY D 1 307 ? 68.848 40.111 54.481 1.00 10.62 307 GLY D C 1
ATOM 10246 O O . GLY D 1 307 ? 68.443 41.251 54.772 1.00 10.72 307 GLY D O 1
ATOM 10247 N N . VAL D 1 308 ? 69.023 39.142 55.377 1.00 10.86 308 VAL D N 1
ATOM 10248 C CA . VAL D 1 308 ? 68.901 39.309 56.850 1.00 11.26 308 VAL D CA 1
ATOM 10249 C C . VAL D 1 308 ? 70.260 39.626 57.456 1.00 11.22 308 VAL D C 1
ATOM 10250 O O . VAL D 1 308 ? 70.369 40.626 58.244 1.00 12.09 308 VAL D O 1
ATOM 10254 N N . ALA D 1 309 ? 71.267 38.833 57.129 1.00 11.47 309 ALA D N 1
ATOM 10255 C CA . ALA D 1 309 ? 72.603 38.995 57.750 1.00 11.74 309 ALA D CA 1
ATOM 10256 C C . ALA D 1 309 ? 73.259 40.314 57.316 1.00 11.00 309 ALA D C 1
ATOM 10257 O O . ALA D 1 309 ? 73.926 40.941 58.180 1.00 10.76 309 ALA D O 1
ATOM 10259 N N . PHE D 1 310 ? 73.191 40.721 56.046 1.00 10.97 310 PHE D N 1
ATOM 10260 C CA . PHE D 1 310 ? 74.051 41.847 55.572 1.00 10.52 310 PHE D CA 1
ATOM 10261 C C . PHE D 1 310 ? 73.627 43.157 56.244 1.00 11.29 310 PHE D C 1
ATOM 10262 O O . PHE D 1 310 ? 74.484 43.901 56.707 1.00 10.35 310 PHE D O 1
ATOM 10270 N N . PRO D 1 311 ? 72.318 43.490 56.415 1.00 12.06 311 PRO D N 1
ATOM 10271 C CA . PRO D 1 311 ? 71.950 44.710 57.149 1.00 12.08 311 PRO D CA 1
ATOM 10272 C C . PRO D 1 311 ? 72.507 44.724 58.593 1.00 12.59 311 PRO D C 1
ATOM 10273 O O . PRO D 1 311 ? 72.852 45.811 59.066 1.00 11.85 311 PRO D O 1
ATOM 10277 N N . LEU D 1 312 ? 72.554 43.579 59.270 1.00 11.78 312 LEU D N 1
ATOM 10278 C CA . LEU D 1 312 ? 73.110 43.508 60.657 1.00 13.39 312 LEU D CA 1
ATOM 10279 C C . LEU D 1 312 ? 74.607 43.815 60.627 1.00 12.26 312 LEU D C 1
ATOM 10280 O O . LEU D 1 312 ? 75.048 44.566 61.503 1.00 12.32 312 LEU D O 1
ATOM 10285 N N . ALA D 1 313 ? 75.316 43.324 59.611 1.00 10.91 313 ALA D N 1
ATOM 10286 C CA . ALA D 1 313 ? 76.774 43.514 59.514 1.00 11.51 313 ALA D CA 1
ATOM 10287 C C . ALA D 1 313 ? 77.043 44.976 59.172 1.00 10.61 313 ALA D C 1
ATOM 10288 O O . ALA D 1 313 ? 78.006 45.535 59.704 1.00 9.51 313 ALA D O 1
ATOM 10290 N N . ASP D 1 314 ? 76.197 45.545 58.321 1.00 10.12 314 ASP D N 1
ATOM 10291 C CA . ASP D 1 314 ? 76.298 46.955 57.897 1.00 10.78 314 ASP D CA 1
ATOM 10292 C C . ASP D 1 314 ? 76.144 47.815 59.172 1.00 11.25 314 ASP D C 1
ATOM 10293 O O . ASP D 1 314 ? 76.973 48.740 59.392 1.00 10.66 314 ASP D O 1
ATOM 10298 N N . VAL D 1 315 ? 75.085 47.592 59.937 1.00 10.85 315 VAL D N 1
ATOM 10299 C CA . VAL D 1 315 ? 74.798 48.366 61.184 1.00 12.30 315 VAL D CA 1
ATOM 10300 C C . VAL D 1 315 ? 75.963 48.194 62.167 1.00 10.20 315 VAL D C 1
ATOM 10301 O O . VAL D 1 315 ? 76.407 49.211 62.735 1.00 9.26 315 VAL D O 1
ATOM 10305 N N . ALA D 1 316 ? 76.438 46.970 62.375 1.00 10.65 316 ALA D N 1
ATOM 10306 C CA . ALA D 1 316 ? 77.551 46.685 63.305 1.00 10.17 316 ALA D CA 1
ATOM 10307 C C . ALA D 1 316 ? 78.783 47.536 62.932 1.00 10.82 316 ALA D C 1
ATOM 10308 O O . ALA D 1 316 ? 79.453 48.049 63.848 1.00 9.95 316 ALA D O 1
ATOM 10310 N N . SER D 1 317 ? 79.105 47.655 61.632 1.00 10.97 317 SER D N 1
ATOM 10311 C CA . SER D 1 317 ? 80.280 48.372 61.098 1.00 10.18 317 SER D CA 1
ATOM 10312 C C . SER D 1 317 ? 80.138 49.862 61.382 1.00 10.38 317 SER D C 1
ATOM 10313 O O . SER D 1 317 ? 81.064 50.442 61.949 1.00 8.96 317 SER D O 1
ATOM 10316 N N . ARG D 1 318 ? 78.965 50.411 61.093 1.00 10.15 318 ARG D N 1
ATOM 10317 C CA . ARG D 1 318 ? 78.646 51.840 61.321 1.00 10.57 318 ARG D CA 1
ATOM 10318 C C . ARG D 1 318 ? 78.662 52.158 62.809 1.00 9.44 318 ARG D C 1
ATOM 10319 O O . ARG D 1 318 ? 79.193 53.255 63.182 1.00 9.37 318 ARG D O 1
ATOM 10327 N N . LEU D 1 319 ? 78.162 51.241 63.605 1.00 9.52 319 LEU D N 1
ATOM 10328 C CA . LEU D 1 319 ? 78.126 51.414 65.074 1.00 9.78 319 LEU D CA 1
ATOM 10329 C C . LEU D 1 319 ? 79.566 51.408 65.635 1.00 9.61 319 LEU D C 1
ATOM 10330 O O . LEU D 1 319 ? 79.859 52.279 66.495 1.00 10.61 319 LEU D O 1
ATOM 10335 N N . ALA D 1 320 ? 80.415 50.501 65.202 1.00 9.46 320 ALA D N 1
ATOM 10336 C CA . ALA D 1 320 ? 81.858 50.476 65.614 1.00 10.97 320 ALA D CA 1
ATOM 10337 C C . ALA D 1 320 ? 82.474 51.839 65.319 1.00 10.34 320 ALA D C 1
ATOM 10338 O O . ALA D 1 320 ? 83.212 52.374 66.168 1.00 9.86 320 ALA D O 1
ATOM 10340 N N . ALA D 1 321 ? 82.177 52.428 64.160 1.00 9.83 321 ALA D N 1
ATOM 10341 C CA . ALA D 1 321 ? 82.756 53.740 63.780 1.00 9.40 321 ALA D CA 1
ATOM 10342 C C . ALA D 1 321 ? 82.144 54.844 64.647 1.00 9.67 321 ALA D C 1
ATOM 10343 O O . ALA D 1 321 ? 82.904 55.694 65.097 1.00 9.71 321 ALA D O 1
ATOM 10345 N N . ALA D 1 322 ? 80.843 54.852 64.884 1.00 9.66 322 ALA D N 1
ATOM 10346 C CA . ALA D 1 322 ? 80.208 55.885 65.731 1.00 9.63 322 ALA D CA 1
ATOM 10347 C C . ALA D 1 322 ? 80.821 55.792 67.135 1.00 10.25 322 ALA D C 1
ATOM 10348 O O . ALA D 1 322 ? 81.104 56.847 67.737 1.00 9.70 322 ALA D O 1
ATOM 10350 N N . ARG D 1 323 ? 80.962 54.602 67.670 1.00 11.34 323 ARG D N 1
ATOM 10351 C CA . ARG D 1 323 ? 81.519 54.439 69.052 1.00 12.19 323 ARG D CA 1
ATOM 10352 C C . ARG D 1 323 ? 82.978 54.897 69.083 1.00 12.40 323 ARG D C 1
ATOM 10353 O O . ARG D 1 323 ? 83.378 55.522 70.073 1.00 11.21 323 ARG D O 1
ATOM 10361 N N . ALA D 1 324 ? 83.781 54.543 68.072 1.00 11.85 324 ALA D N 1
ATOM 10362 C CA . ALA D 1 324 ? 85.181 54.993 68.015 1.00 12.51 324 ALA D CA 1
ATOM 10363 C C . ALA D 1 324 ? 85.242 56.519 68.036 1.00 11.69 324 ALA D C 1
ATOM 10364 O O . ALA D 1 324 ? 86.138 57.071 68.749 1.00 10.03 324 ALA D O 1
ATOM 10366 N N . LEU D 1 325 ? 84.389 57.196 67.285 1.00 10.13 325 LEU D N 1
ATOM 10367 C CA . LEU D 1 325 ? 84.392 58.676 67.245 1.00 10.87 325 LEU D CA 1
ATOM 10368 C C . LEU D 1 325 ? 84.007 59.229 68.621 1.00 11.80 325 LEU D C 1
ATOM 10369 O O . LEU D 1 325 ? 84.658 60.183 69.066 1.00 12.13 325 LEU D O 1
ATOM 10374 N N . LEU D 1 326 ? 82.918 58.736 69.210 1.00 11.61 326 LEU D N 1
ATOM 10375 C CA . LEU D 1 326 ? 82.473 59.167 70.542 1.00 12.14 326 LEU D CA 1
ATOM 10376 C C . LEU D 1 326 ? 83.633 59.056 71.549 1.00 11.93 326 LEU D C 1
ATOM 10377 O O . LEU D 1 326 ? 83.855 60.035 72.251 1.00 12.27 326 LEU D O 1
ATOM 10382 N N . TYR D 1 327 ? 84.304 57.903 71.641 1.00 12.44 327 TYR D N 1
ATOM 10383 C CA . TYR D 1 327 ? 85.361 57.654 72.629 1.00 14.29 327 TYR D CA 1
ATOM 10384 C C . TYR D 1 327 ? 86.574 58.561 72.382 1.00 15.67 327 TYR D C 1
ATOM 10385 O O . TYR D 1 327 ? 87.233 59.031 73.296 1.00 13.47 327 TYR D O 1
ATOM 10394 N N . ARG D 1 328 ? 86.877 58.787 71.121 1.00 14.62 328 ARG D N 1
ATOM 10395 C CA . ARG D 1 328 ? 87.941 59.730 70.733 1.00 15.97 328 ARG D CA 1
ATOM 10396 C C . ARG D 1 328 ? 87.608 61.121 71.235 1.00 14.64 328 ARG D C 1
ATOM 10397 O O . ARG D 1 328 ? 88.517 61.784 71.853 1.00 14.75 328 ARG D O 1
ATOM 10405 N N . ALA D 1 329 ? 86.381 61.578 71.012 1.00 13.15 329 ALA D N 1
ATOM 10406 C CA . ALA D 1 329 ? 85.926 62.930 71.407 1.00 13.98 329 ALA D CA 1
ATOM 10407 C C . ALA D 1 329 ? 85.960 63.065 72.939 1.00 16.20 329 ALA D C 1
ATOM 10408 O O . ALA D 1 329 ? 86.404 64.108 73.433 1.00 16.04 329 ALA D O 1
ATOM 10410 N N . VAL D 1 330 ? 85.599 62.007 73.648 1.00 15.74 330 VAL D N 1
ATOM 10411 C CA . VAL D 1 330 ? 85.671 61.955 75.135 1.00 17.12 330 VAL D CA 1
ATOM 10412 C C . VAL D 1 330 ? 87.138 62.030 75.574 1.00 17.97 330 VAL D C 1
ATOM 10413 O O . VAL D 1 330 ? 87.444 62.792 76.482 1.00 17.60 330 VAL D O 1
ATOM 10417 N N . ASP D 1 331 ? 87.987 61.223 74.969 1.00 18.91 331 ASP D N 1
ATOM 10418 C CA . ASP D 1 331 ? 89.399 61.104 75.382 1.00 23.06 331 ASP D CA 1
ATOM 10419 C C . ASP D 1 331 ? 90.079 62.476 75.229 1.00 26.61 331 ASP D C 1
ATOM 10420 O O . ASP D 1 331 ? 90.972 62.798 76.042 1.00 28.53 331 ASP D O 1
ATOM 10425 N N . LEU D 1 332 ? 89.679 63.298 74.268 1.00 22.33 332 LEU D N 1
ATOM 10426 C CA . LEU D 1 332 ? 90.356 64.610 74.051 1.00 26.12 332 LEU D CA 1
ATOM 10427 C C . LEU D 1 332 ? 89.914 65.691 75.064 1.00 24.79 332 LEU D C 1
ATOM 10428 O O . LEU D 1 332 ? 90.473 66.792 75.016 1.00 22.94 332 LEU D O 1
ATOM 10433 N N . HIS D 1 333 ? 88.961 65.438 75.957 1.00 25.04 333 HIS D N 1
ATOM 10434 C CA . HIS D 1 333 ? 88.643 66.336 77.110 1.00 25.65 333 HIS D CA 1
ATOM 10435 C C . HIS D 1 333 ? 89.722 66.221 78.201 1.00 31.01 333 HIS D C 1
ATOM 10436 O O . HIS D 1 333 ? 90.380 65.150 78.304 1.00 30.00 333 HIS D O 1
ATOM 10443 N N . GLY D 1 334 ? 89.954 67.319 78.936 1.00 36.03 334 GLY D N 1
ATOM 10444 C CA . GLY D 1 334 ? 90.973 67.384 80.002 1.00 37.11 334 GLY D CA 1
ATOM 10445 C C . GLY D 1 334 ? 92.395 67.284 79.473 1.00 44.52 334 GLY D C 1
ATOM 10446 O O . GLY D 1 334 ? 93.251 66.820 80.235 1.00 46.25 334 GLY D O 1
ATOM 10447 N N . ARG D 1 335 ? 92.680 67.718 78.236 1.00 46.66 335 ARG D N 1
ATOM 10448 C CA . ARG D 1 335 ? 94.047 67.629 77.653 1.00 43.24 335 ARG D CA 1
ATOM 10449 C C . ARG D 1 335 ? 94.535 68.992 77.136 1.00 42.37 335 ARG D C 1
ATOM 10450 O O . ARG D 1 335 ? 95.553 68.982 76.425 1.00 45.14 335 ARG D O 1
ATOM 10458 N N . GLY D 1 336 ? 93.868 70.108 77.447 1.00 37.28 336 GLY D N 1
ATOM 10459 C CA . GLY D 1 336 ? 94.151 71.402 76.778 1.00 40.66 336 GLY D CA 1
ATOM 10460 C C . GLY D 1 336 ? 93.914 71.374 75.255 1.00 41.07 336 GLY D C 1
ATOM 10461 O O . GLY D 1 336 ? 94.576 72.133 74.502 1.00 37.45 336 GLY D O 1
ATOM 10462 N N . THR D 1 337 ? 92.987 70.554 74.760 1.00 34.37 337 THR D N 1
ATOM 10463 C CA . THR D 1 337 ? 92.673 70.504 73.306 1.00 31.74 337 THR D CA 1
ATOM 10464 C C . THR D 1 337 ? 91.904 71.765 72.944 1.00 26.95 337 THR D C 1
ATOM 10465 O O . THR D 1 337 ? 91.112 72.245 73.770 1.00 28.02 337 THR D O 1
ATOM 10469 N N . ASP D 1 338 ? 92.130 72.301 71.759 1.00 27.83 338 ASP D N 1
ATOM 10470 C CA . ASP D 1 338 ? 91.472 73.547 71.293 1.00 30.19 338 ASP D CA 1
ATOM 10471 C C . ASP D 1 338 ? 89.958 73.402 71.473 1.00 30.17 338 ASP D C 1
ATOM 10472 O O . ASP D 1 338 ? 89.398 72.396 71.026 1.00 29.39 338 ASP D O 1
ATOM 10477 N N . PRO D 1 339 ? 89.252 74.380 72.085 1.00 31.28 339 PRO D N 1
ATOM 10478 C CA . PRO D 1 339 ? 87.817 74.270 72.370 1.00 32.81 339 PRO D CA 1
ATOM 10479 C C . PRO D 1 339 ? 86.941 74.209 71.104 1.00 32.26 339 PRO D C 1
ATOM 10480 O O . PRO D 1 339 ? 85.880 73.620 71.142 1.00 27.99 339 PRO D O 1
ATOM 10484 N N . VAL D 1 340 ? 87.401 74.807 70.011 1.00 27.23 340 VAL D N 1
ATOM 10485 C CA . VAL D 1 340 ? 86.682 74.741 68.707 1.00 25.83 340 VAL D CA 1
ATOM 10486 C C . VAL D 1 340 ? 86.715 73.284 68.222 1.00 24.84 340 VAL D C 1
ATOM 10487 O O . VAL D 1 340 ? 85.653 72.809 67.762 1.00 20.86 340 VAL D O 1
ATOM 10491 N N . GLU D 1 341 ? 87.869 72.621 68.284 1.00 21.71 341 GLU D N 1
ATOM 10492 C CA . GLU D 1 341 ? 88.038 71.203 67.928 1.00 22.60 341 GLU D CA 1
ATOM 10493 C C . GLU D 1 341 ? 87.146 70.320 68.829 1.00 23.15 341 GLU D C 1
ATOM 10494 O O . GLU D 1 341 ? 86.530 69.398 68.291 1.00 19.86 341 GLU D O 1
ATOM 10500 N N . LEU D 1 342 ? 87.068 70.560 70.138 1.00 19.03 342 LEU D N 1
ATOM 10501 C CA . LEU D 1 342 ? 86.157 69.773 71.008 1.00 20.78 342 LEU D CA 1
ATOM 10502 C C . LEU D 1 342 ? 84.719 69.991 70.549 1.00 18.25 342 LEU D C 1
ATOM 10503 O O . LEU D 1 342 ? 83.985 69.008 70.551 1.00 18.28 342 LEU D O 1
ATOM 10508 N N . MET D 1 343 ? 84.342 71.202 70.158 1.00 17.96 343 MET D N 1
ATOM 10509 C CA . MET D 1 343 ? 82.954 71.491 69.712 1.00 20.84 343 MET D CA 1
ATOM 10510 C C . MET D 1 343 ? 82.693 70.757 68.379 1.00 18.18 343 MET D C 1
ATOM 10511 O O . MET D 1 343 ? 81.583 70.202 68.216 1.00 14.73 343 MET D O 1
ATOM 10516 N N . ARG D 1 344 ? 83.661 70.774 67.476 1.00 16.40 344 ARG D N 1
ATOM 10517 C CA . ARG D 1 344 ? 83.535 70.084 66.169 1.00 16.39 344 ARG D CA 1
ATOM 10518 C C . ARG D 1 344 ? 83.293 68.598 66.444 1.00 14.07 344 ARG D C 1
ATOM 10519 O O . ARG D 1 344 ? 82.320 68.050 65.880 1.00 13.34 344 ARG D O 1
ATOM 10527 N N . LEU D 1 345 ? 84.153 67.976 67.230 1.00 12.76 345 LEU D N 1
ATOM 10528 C CA . LEU D 1 345 ? 84.097 66.518 67.478 1.00 14.24 345 LEU D CA 1
ATOM 10529 C C . LEU D 1 345 ? 82.796 66.128 68.184 1.00 13.30 345 LEU D C 1
ATOM 10530 O O . LEU D 1 345 ? 82.263 65.073 67.851 1.00 12.26 345 LEU D O 1
ATOM 10535 N N . ALA D 1 346 ? 82.325 66.922 69.137 1.00 12.93 346 ALA D N 1
ATOM 10536 C CA . ALA D 1 346 ? 81.053 66.617 69.845 1.00 13.45 346 ALA D CA 1
ATOM 10537 C C . ALA D 1 346 ? 79.891 66.665 68.846 1.00 12.18 346 ALA D C 1
ATOM 10538 O O . ALA D 1 346 ? 79.024 65.710 68.877 1.00 12.11 346 ALA D O 1
ATOM 10540 N N . ALA D 1 347 ? 79.832 67.672 67.981 1.00 11.91 347 ALA D N 1
ATOM 10541 C CA . ALA D 1 347 ? 78.734 67.797 66.989 1.00 12.13 347 ALA D CA 1
ATOM 10542 C C . ALA D 1 347 ? 78.816 66.606 66.016 1.00 12.33 347 ALA D C 1
ATOM 10543 O O . ALA D 1 347 ? 77.781 66.009 65.732 1.00 11.64 347 ALA D O 1
ATOM 10545 N N . MET D 1 348 ? 80.003 66.258 65.554 1.00 10.74 348 MET D N 1
ATOM 10546 C CA . MET D 1 348 ? 80.127 65.130 64.596 1.00 11.55 348 MET D CA 1
ATOM 10547 C C . MET D 1 348 ? 79.766 63.816 65.284 1.00 10.11 348 MET D C 1
ATOM 10548 O O . MET D 1 348 ? 79.075 63.022 64.665 1.00 10.02 348 MET D O 1
ATOM 10553 N N . ALA D 1 349 ? 80.157 63.645 66.538 1.00 8.80 349 ALA D N 1
ATOM 10554 C CA . ALA D 1 349 ? 79.861 62.409 67.283 1.00 9.95 349 ALA D CA 1
ATOM 10555 C C . ALA D 1 349 ? 78.351 62.249 67.410 1.00 9.28 349 ALA D C 1
ATOM 10556 O O . ALA D 1 349 ? 77.845 61.093 67.243 1.00 10.28 349 ALA D O 1
ATOM 10558 N N . LYS D 1 350 ? 77.650 63.322 67.734 1.00 9.96 350 LYS D N 1
ATOM 10559 C CA . LYS D 1 350 ? 76.186 63.223 67.962 1.00 10.55 350 LYS D CA 1
ATOM 10560 C C . LYS D 1 350 ? 75.508 62.981 66.629 1.00 10.67 350 LYS D C 1
ATOM 10561 O O . LYS D 1 350 ? 74.590 62.157 66.564 1.00 10.04 350 LYS D O 1
ATOM 10567 N N . TYR D 1 351 ? 75.968 63.663 65.584 1.00 10.86 351 TYR D N 1
ATOM 10568 C CA . TYR D 1 351 ? 75.352 63.533 64.238 1.00 11.45 351 TYR D CA 1
ATOM 10569 C C . TYR D 1 351 ? 75.470 62.077 63.758 1.00 10.73 351 TYR D C 1
ATOM 10570 O O . TYR D 1 351 ? 74.457 61.446 63.343 1.00 10.48 351 TYR D O 1
ATOM 10579 N N . VAL D 1 352 ? 76.678 61.539 63.801 1.00 10.05 352 VAL D N 1
ATOM 10580 C CA . VAL D 1 352 ? 76.949 60.165 63.304 1.00 10.97 352 VAL D CA 1
ATOM 10581 C C . VAL D 1 352 ? 76.197 59.146 64.178 1.00 10.73 352 VAL D C 1
ATOM 10582 O O . VAL D 1 352 ? 75.531 58.211 63.611 1.00 10.14 352 VAL D O 1
ATOM 10586 N N . ALA D 1 353 ? 76.281 59.270 65.496 1.00 10.09 353 ALA D N 1
ATOM 10587 C CA . ALA D 1 353 ? 75.618 58.295 66.398 1.00 9.59 353 ALA D CA 1
ATOM 10588 C C . ALA D 1 353 ? 74.087 58.299 66.216 1.00 9.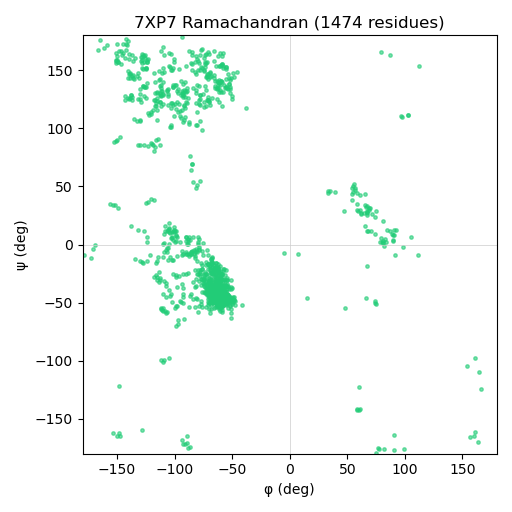12 353 ALA D C 1
ATOM 10589 O O . ALA D 1 353 ? 73.466 57.207 66.200 1.00 8.51 353 ALA D O 1
ATOM 10591 N N . SER D 1 354 ? 73.462 59.455 66.042 1.00 9.56 354 SER D N 1
ATOM 10592 C CA . SER D 1 354 ? 72.000 59.603 65.812 1.00 10.58 354 SER D CA 1
ATOM 10593 C C . SER D 1 354 ? 71.617 58.867 64.545 1.00 10.75 354 SER D C 1
ATOM 10594 O O . SER D 1 354 ? 70.551 58.177 64.526 1.00 9.63 354 SER D O 1
ATOM 10597 N N . GLU D 1 355 ? 72.404 59.019 63.495 1.00 11.79 355 GLU D N 1
ATOM 10598 C CA . GLU D 1 355 ? 72.159 58.344 62.244 1.00 13.56 355 GLU D CA 1
ATOM 10599 C C . GLU D 1 355 ? 72.220 56.840 62.395 1.00 11.37 355 GLU D C 1
ATOM 10600 O O . GLU D 1 355 ? 71.362 56.165 61.929 1.00 10.50 355 GLU D O 1
ATOM 10606 N N . VAL D 1 356 ? 73.264 56.366 63.060 1.00 10.74 356 VAL D N 1
ATOM 10607 C CA . VAL D 1 356 ? 73.410 54.918 63.294 1.00 10.38 356 VAL D CA 1
ATOM 10608 C C . VAL D 1 356 ? 72.249 54.414 64.156 1.00 9.31 356 VAL D C 1
ATOM 10609 O O . VAL D 1 356 ? 71.773 53.318 63.880 1.00 9.18 356 VAL D O 1
ATOM 10613 N N . ALA D 1 357 ? 71.815 55.157 65.159 1.00 10.46 357 ALA D N 1
ATOM 10614 C CA . ALA D 1 357 ? 70.731 54.751 66.031 1.00 10.28 357 ALA D CA 1
ATOM 10615 C C . ALA D 1 357 ? 69.449 54.483 65.196 1.00 11.32 357 ALA D C 1
ATOM 10616 O O . ALA D 1 357 ? 68.802 53.516 65.375 1.00 10.02 357 ALA D O 1
ATOM 10618 N N . GLU D 1 358 ? 69.157 55.405 64.301 1.00 10.28 358 GLU D N 1
ATOM 10619 C CA . GLU D 1 358 ? 68.003 55.329 63.436 1.00 11.97 358 GLU D CA 1
ATOM 10620 C C . GLU D 1 358 ? 68.098 54.087 62.569 1.00 11.21 358 GLU D C 1
ATOM 10621 O O . GLU D 1 358 ? 67.214 53.300 62.526 1.00 9.64 358 GLU D O 1
ATOM 10627 N N . ARG D 1 359 ? 69.196 53.908 61.876 1.00 11.90 359 ARG D N 1
ATOM 10628 C CA . ARG D 1 359 ? 69.398 52.721 61.007 1.00 13.37 359 ARG D CA 1
ATOM 10629 C C . ARG D 1 359 ? 69.261 51.432 61.830 1.00 11.02 359 ARG D C 1
ATOM 10630 O O . ARG D 1 359 ? 68.575 50.509 61.357 1.00 9.54 359 ARG D O 1
ATOM 10638 N N . ALA D 1 360 ? 69.932 51.330 62.982 1.00 9.08 360 ALA D N 1
ATOM 10639 C CA . ALA D 1 360 ? 69.930 50.132 63.866 1.00 9.28 360 ALA D CA 1
ATOM 10640 C C . ALA D 1 360 ? 68.496 49.786 64.299 1.00 9.40 360 ALA D C 1
ATOM 10641 O O . ALA D 1 360 ? 68.112 48.630 64.193 1.00 9.30 360 ALA D O 1
ATOM 10643 N N . ALA D 1 361 ? 67.718 50.765 64.755 1.00 8.96 361 ALA D N 1
ATOM 10644 C CA . ALA D 1 361 ? 66.351 50.521 65.261 1.00 9.43 361 ALA D CA 1
ATOM 10645 C C . ALA D 1 361 ? 65.453 50.118 64.071 1.00 9.84 361 ALA D C 1
ATOM 10646 O O . ALA D 1 361 ? 64.637 49.198 64.202 1.00 9.99 361 ALA D O 1
ATOM 10648 N N . SER D 1 362 ? 65.679 50.740 62.920 1.00 10.02 362 SER D N 1
ATOM 10649 C CA . SER D 1 362 ? 64.906 50.446 61.700 1.00 11.26 362 SER D CA 1
ATOM 10650 C C . SER D 1 362 ? 65.127 49.004 61.254 1.00 11.64 362 SER D C 1
ATOM 10651 O O . SER D 1 362 ? 64.124 48.235 61.068 1.00 11.45 362 SER D O 1
ATOM 10654 N N . VAL D 1 363 ? 66.395 48.607 61.147 1.00 10.91 363 VAL D N 1
ATOM 10655 C CA . VAL D 1 363 ? 66.815 47.234 60.773 1.00 11.60 363 VAL D CA 1
ATOM 10656 C C . VAL D 1 363 ? 66.303 46.264 61.821 1.00 9.72 363 VAL D C 1
ATOM 10657 O O . VAL D 1 363 ? 65.802 45.187 61.451 1.00 10.08 363 VAL D O 1
ATOM 10661 N N . ALA D 1 364 ? 66.347 46.614 63.098 1.00 10.35 364 ALA D N 1
ATOM 10662 C CA . ALA D 1 364 ? 65.945 45.667 64.167 1.00 10.12 364 ALA D CA 1
ATOM 10663 C C . ALA D 1 364 ? 64.425 45.426 64.095 1.00 10.62 364 ALA D C 1
ATOM 10664 O O . ALA D 1 364 ? 64.012 44.262 64.210 1.00 9.71 364 ALA D O 1
ATOM 10666 N N . VAL D 1 365 ? 63.614 46.468 63.875 1.00 9.74 365 VAL D N 1
ATOM 10667 C CA . VAL D 1 365 ? 62.153 46.273 63.708 1.00 10.14 365 VAL D CA 1
ATOM 10668 C C . VAL D 1 365 ? 61.913 45.300 62.551 1.00 11.04 365 VAL D C 1
ATOM 10669 O O . VAL D 1 365 ? 61.126 44.344 62.714 1.00 10.10 365 VAL D O 1
ATOM 10673 N N . GLU D 1 366 ? 62.519 45.546 61.401 1.00 10.04 366 GLU D N 1
ATOM 10674 C CA . GLU D 1 366 ? 62.271 44.709 60.215 1.00 11.61 366 GLU D CA 1
ATOM 10675 C C . GLU D 1 366 ? 62.869 43.287 60.351 1.00 11.72 366 GLU D C 1
ATOM 10676 O O . GLU D 1 366 ? 62.250 42.343 59.801 1.00 10.94 366 GLU D O 1
ATOM 10682 N N . THR D 1 367 ? 63.981 43.095 61.062 1.00 10.87 367 THR D N 1
ATOM 10683 C CA . THR D 1 367 ? 64.555 41.737 61.308 1.00 10.48 367 THR D CA 1
ATOM 10684 C C . THR D 1 367 ? 63.520 40.906 62.087 1.00 10.50 367 THR D C 1
ATOM 10685 O O . THR D 1 367 ? 63.452 39.690 61.926 1.00 11.94 367 THR D O 1
ATOM 10689 N N . LEU D 1 368 ? 62.832 41.548 63.008 1.00 10.86 368 LEU D N 1
ATOM 10690 C CA . LEU D 1 368 ? 61.911 40.851 63.913 1.00 11.20 368 LEU D CA 1
ATOM 10691 C C . LEU D 1 368 ? 60.545 40.708 63.235 1.00 12.23 368 LEU D C 1
ATOM 10692 O O . LEU D 1 368 ? 59.734 39.952 63.767 1.00 12.01 368 LEU D O 1
ATOM 10697 N N . GLY D 1 369 ? 60.314 41.293 62.063 1.00 12.57 369 GLY D N 1
ATOM 10698 C CA . GLY D 1 369 ? 59.004 41.159 61.391 1.00 11.27 369 GLY D CA 1
ATOM 10699 C C . GLY D 1 369 ? 57.874 41.668 62.229 1.00 10.64 369 GLY D C 1
ATOM 10700 O O . GLY D 1 369 ? 58.025 42.657 62.959 1.00 10.95 369 GLY D O 1
ATOM 10701 N N . GLY D 1 370 ? 56.712 41.003 62.183 1.00 11.23 370 GLY D N 1
ATOM 10702 C CA . GLY D 1 370 ? 55.573 41.448 62.984 1.00 10.14 370 GLY D CA 1
ATOM 10703 C C . GLY D 1 370 ? 55.913 41.599 64.449 1.00 10.48 370 GLY D C 1
ATOM 10704 O O . GLY D 1 370 ? 55.484 42.605 65.057 1.00 9.63 370 GLY D O 1
ATOM 10705 N N . ASN D 1 371 ? 56.647 40.642 65.037 1.00 10.19 371 ASN D N 1
ATOM 10706 C CA . ASN D 1 371 ? 57.030 40.751 66.459 1.00 10.89 371 ASN D CA 1
ATOM 10707 C C . ASN D 1 371 ? 57.711 42.115 66.707 1.00 10.66 371 ASN D C 1
ATOM 10708 O O . ASN D 1 371 ? 57.520 42.678 67.798 1.00 9.53 371 ASN D O 1
ATOM 10713 N N . GLY D 1 372 ? 58.533 42.581 65.760 1.00 10.24 372 GLY D N 1
ATOM 10714 C CA . GLY D 1 372 ? 59.310 43.831 65.922 1.00 9.96 372 GLY D CA 1
ATOM 10715 C C . GLY D 1 372 ? 58.431 45.060 65.946 1.00 10.49 372 GLY D C 1
ATOM 10716 O O . GLY D 1 372 ? 58.884 46.133 66.448 1.00 11.72 372 GLY D O 1
ATOM 10717 N N . TYR D 1 373 ? 57.176 44.927 65.484 1.00 9.83 373 TYR D N 1
ATOM 10718 C CA . TYR D 1 373 ? 56.186 46.011 65.449 1.00 9.33 373 TYR D CA 1
ATOM 10719 C C . TYR D 1 373 ? 55.390 46.037 66.743 1.00 9.80 373 TYR D C 1
ATOM 10720 O O . TYR D 1 373 ? 54.402 46.844 66.841 1.00 9.28 373 TYR D O 1
ATOM 10729 N N . THR D 1 374 ? 55.721 45.185 67.689 1.00 9.75 374 THR D N 1
ATOM 10730 C CA . THR D 1 374 ? 54.976 45.074 68.934 1.00 10.42 374 THR D CA 1
ATOM 10731 C C . THR D 1 374 ? 55.780 45.214 70.236 1.00 10.97 374 THR D C 1
ATOM 10732 O O . THR D 1 374 ? 56.941 45.028 70.256 1.00 11.40 374 THR D O 1
ATOM 10736 N N . ASP D 1 375 ? 55.077 45.504 71.314 1.00 12.42 375 ASP D N 1
ATOM 10737 C CA . ASP D 1 375 ? 55.703 45.670 72.611 1.00 14.85 375 ASP D CA 1
ATOM 10738 C C . ASP D 1 375 ? 56.207 44.398 73.241 1.00 15.14 375 ASP D C 1
ATOM 10739 O O . ASP D 1 375 ? 56.735 44.439 74.301 1.00 18.57 375 ASP D O 1
ATOM 10744 N N . ALA D 1 376 ? 55.961 43.260 72.632 1.00 15.06 376 ALA D N 1
ATOM 10745 C CA . ALA D 1 376 ? 56.546 41.981 73.115 1.00 18.07 376 ALA D CA 1
ATOM 10746 C C . ALA D 1 376 ? 58.083 41.996 73.005 1.00 18.01 376 ALA D C 1
ATOM 10747 O O . ALA D 1 376 ? 58.729 41.244 73.728 1.00 13.43 376 ALA D O 1
ATOM 10749 N N . TYR D 1 377 ? 58.655 42.878 72.179 1.00 13.25 377 TYR D N 1
ATOM 10750 C CA . TYR D 1 377 ? 60.105 43.062 72.041 1.00 12.58 377 TYR D CA 1
ATOM 10751 C C . TYR D 1 377 ? 60.381 44.557 72.202 1.00 12.18 377 TYR D C 1
ATOM 10752 O O . TYR D 1 377 ? 59.459 45.364 72.079 1.00 12.10 377 TYR D O 1
ATOM 10761 N N . PRO D 1 378 ? 61.622 44.943 72.548 1.00 11.82 378 PRO D N 1
ATOM 10762 C CA . PRO D 1 378 ? 61.949 46.344 72.816 1.00 11.58 378 PRO D CA 1
ATOM 10763 C C . PRO D 1 378 ? 62.206 47.225 71.576 1.00 10.89 378 PRO D C 1
ATOM 10764 O O . PRO D 1 378 ? 62.417 48.434 71.741 1.00 11.11 378 PRO D O 1
ATOM 10768 N N . VAL D 1 379 ? 62.238 46.644 70.384 1.00 9.95 379 VAL D N 1
ATOM 10769 C CA . VAL D 1 379 ? 62.842 47.336 69.212 1.00 11.04 379 VAL D CA 1
ATOM 10770 C C . VAL D 1 379 ? 61.897 48.427 68.692 1.00 10.32 379 VAL D C 1
ATOM 10771 O O . VAL D 1 379 ? 62.447 49.460 68.257 1.00 10.70 379 VAL D O 1
ATOM 10775 N N . GLU D 1 380 ? 60.561 48.289 68.812 1.00 10.37 380 GLU D N 1
ATOM 10776 C CA . GLU D 1 380 ? 59.683 49.370 68.364 1.00 10.62 380 GLU D CA 1
ATOM 10777 C C . GLU D 1 380 ? 59.839 50.587 69.293 1.00 10.66 380 GLU D C 1
ATOM 10778 O O . GLU D 1 380 ? 59.749 51.720 68.831 1.00 9.47 380 GLU D O 1
ATOM 10784 N N . ARG D 1 381 ? 60.051 50.351 70.592 1.00 10.48 381 ARG D N 1
ATOM 10785 C CA . ARG D 1 381 ? 60.339 51.439 71.547 1.00 10.82 381 ARG D CA 1
ATOM 10786 C C . ARG D 1 381 ? 61.680 52.077 71.155 1.00 10.15 381 ARG D C 1
ATOM 10787 O O . ARG D 1 381 ? 61.779 53.336 71.165 1.00 8.76 381 ARG D O 1
ATOM 10795 N N . PHE D 1 382 ? 62.700 51.292 70.815 1.00 9.87 382 PHE D N 1
ATOM 10796 C CA . PHE D 1 382 ? 64.004 51.875 70.417 1.00 10.16 382 PHE D CA 1
ATOM 10797 C C . PHE D 1 382 ? 63.800 52.751 69.162 1.00 10.33 382 PHE D C 1
ATOM 10798 O O . PHE D 1 382 ? 64.440 53.836 69.046 1.00 11.28 382 PHE D O 1
ATOM 10806 N N . TYR D 1 383 ? 62.959 52.303 68.242 1.00 10.32 383 TYR D N 1
ATOM 10807 C CA . TYR D 1 383 ? 62.609 53.051 66.998 1.00 10.67 383 TYR D CA 1
ATOM 10808 C C . TYR D 1 383 ? 61.954 54.407 67.338 1.00 9.84 383 TYR D C 1
ATOM 10809 O O . TYR D 1 383 ? 62.361 55.471 66.803 1.00 10.06 383 TYR D O 1
ATOM 10818 N N . ARG D 1 384 ? 60.970 54.402 68.220 1.00 9.42 384 ARG D N 1
ATOM 10819 C CA . ARG D 1 384 ? 60.329 55.636 68.642 1.00 10.32 384 ARG D CA 1
ATOM 10820 C C . ARG D 1 384 ? 61.292 56.568 69.404 1.00 11.28 384 ARG D C 1
ATOM 10821 O O . ARG D 1 384 ? 61.266 57.776 69.161 1.00 10.35 384 ARG D O 1
ATOM 10829 N N . ASP D 1 385 ? 62.128 56.005 70.293 1.00 10.49 385 ASP D N 1
ATOM 10830 C CA . ASP D 1 385 ? 63.105 56.761 71.112 1.00 11.63 385 ASP D CA 1
ATOM 10831 C C . ASP D 1 385 ? 64.162 57.391 70.199 1.00 10.89 385 ASP D C 1
ATOM 10832 O O . ASP D 1 385 ? 64.596 58.504 70.478 1.00 9.46 385 ASP D O 1
ATOM 10837 N N . ALA D 1 386 ? 64.640 56.655 69.181 1.00 10.64 386 ALA D N 1
ATOM 10838 C CA . ALA D 1 386 ? 65.789 57.098 68.375 1.00 10.99 386 ALA D CA 1
ATOM 10839 C C . ALA D 1 386 ? 65.549 58.485 67.787 1.00 10.85 386 ALA D C 1
ATOM 10840 O O . ALA D 1 386 ? 66.491 59.332 67.766 1.00 9.73 386 ALA D O 1
ATOM 10842 N N . LYS D 1 387 ? 64.338 58.756 67.334 1.00 12.50 387 LYS D N 1
ATOM 10843 C CA . LYS D 1 387 ? 64.037 60.021 66.628 1.00 12.92 387 LYS D CA 1
ATOM 10844 C C . LYS D 1 387 ? 64.262 61.218 67.563 1.00 13.31 387 LYS D C 1
ATOM 10845 O O . LYS D 1 387 ? 64.600 62.285 67.067 1.00 12.67 387 LYS D O 1
ATOM 10851 N N . ALA D 1 388 ? 64.125 61.051 68.888 1.00 12.12 388 ALA D N 1
ATOM 10852 C CA . ALA D 1 388 ? 64.365 62.144 69.838 1.00 11.90 388 ALA D CA 1
ATOM 10853 C C . ALA D 1 388 ? 65.800 62.677 69.692 1.00 12.29 388 ALA D C 1
ATOM 10854 O O . ALA D 1 388 ? 66.055 63.919 69.842 1.00 11.38 388 ALA D O 1
ATOM 10856 N N . GLY D 1 389 ? 66.743 61.790 69.413 1.00 12.67 389 GLY D N 1
ATOM 10857 C CA . GLY D 1 389 ? 68.151 62.167 69.304 1.00 12.53 389 GLY D CA 1
ATOM 10858 C C . GLY D 1 389 ? 68.469 63.057 68.121 1.00 13.59 389 GLY D C 1
ATOM 10859 O O . GLY D 1 389 ? 69.530 63.702 68.207 1.00 16.36 389 GLY D O 1
ATOM 10860 N N . LYS D 1 390 ? 67.613 63.111 67.101 1.00 14.26 390 LYS D N 1
ATOM 10861 C CA . LYS D 1 390 ? 67.760 64.022 65.920 1.00 15.33 390 LYS D CA 1
ATOM 10862 C C . LYS D 1 390 ? 67.220 65.431 66.262 1.00 15.61 390 LYS D C 1
ATOM 10863 O O . LYS D 1 390 ? 67.367 66.356 65.420 1.00 14.60 390 LYS D O 1
ATOM 10869 N N . ILE D 1 391 ? 66.547 65.589 67.404 1.00 15.32 391 ILE D N 1
ATOM 10870 C CA . ILE D 1 391 ? 65.773 66.818 67.728 1.00 14.69 391 ILE D CA 1
ATOM 10871 C C . ILE D 1 391 ? 66.464 67.557 68.853 1.00 15.27 391 ILE D C 1
ATOM 10872 O O . ILE D 1 391 ? 66.846 68.715 68.643 1.00 13.59 391 ILE D O 1
ATOM 10877 N N . TYR D 1 392 ? 66.699 66.922 69.997 1.00 14.33 392 TYR D N 1
ATOM 10878 C CA . TYR D 1 392 ? 67.270 67.687 71.130 1.00 16.20 392 TYR D CA 1
ATOM 10879 C C . TYR D 1 392 ? 68.804 67.768 71.057 1.00 17.73 392 TYR D C 1
ATOM 10880 O O . TYR D 1 392 ? 69.436 66.956 70.316 1.00 16.34 392 TYR D O 1
ATOM 10889 N N . GLU D 1 393 ? 69.371 68.725 71.818 1.00 19.21 393 GLU D N 1
ATOM 10890 C CA . GLU D 1 393 ? 70.821 69.064 71.893 1.00 20.08 393 GLU D CA 1
ATOM 10891 C C . GLU D 1 393 ? 71.368 69.352 70.483 1.00 18.44 393 GLU D C 1
ATOM 10892 O O . GLU D 1 393 ? 72.463 68.864 70.137 1.00 17.39 393 GLU D O 1
ATOM 10898 N N . GLY D 1 394 ? 70.618 70.104 69.703 1.00 15.06 394 GLY D N 1
ATOM 10899 C CA . GLY D 1 394 ? 71.001 70.475 68.337 1.00 15.72 394 GLY D CA 1
ATOM 10900 C C . GLY D 1 394 ? 70.347 69.542 67.337 1.00 15.07 394 GLY D C 1
ATOM 10901 O O . GLY D 1 394 ? 70.699 68.353 67.282 1.00 13.71 394 GLY D O 1
ATOM 10902 N N . THR D 1 395 ? 69.396 70.041 66.571 1.00 12.78 395 THR D N 1
ATOM 10903 C CA . THR D 1 395 ? 68.822 69.259 65.455 1.00 12.95 395 THR D CA 1
ATOM 10904 C C . THR D 1 395 ? 69.947 68.877 64.474 1.00 13.43 395 THR D C 1
ATOM 10905 O O . THR D 1 395 ? 71.028 69.579 64.432 1.00 12.11 395 THR D O 1
ATOM 10909 N N . SER D 1 396 ? 69.709 67.885 63.615 1.00 12.81 396 SER D N 1
ATOM 10910 C CA . SER D 1 396 ? 70.664 67.540 62.532 1.00 13.02 396 SER D CA 1
ATOM 10911 C C . SER D 1 396 ? 71.100 68.809 61.788 1.00 13.11 396 SER D C 1
ATOM 10912 O O . SER D 1 396 ? 72.308 68.996 61.527 1.00 11.98 396 SER D O 1
ATOM 10915 N N . ASN D 1 397 ? 70.171 69.655 61.384 1.00 13.44 397 ASN D N 1
ATOM 10916 C CA . ASN D 1 397 ? 70.558 70.848 60.581 1.00 13.49 397 ASN D CA 1
ATOM 10917 C C . ASN D 1 397 ? 71.473 71.772 61.400 1.00 14.04 397 ASN D C 1
ATOM 10918 O O . ASN D 1 397 ? 72.432 72.375 60.835 1.00 13.23 397 ASN D O 1
ATOM 10923 N N . VAL D 1 398 ? 71.133 71.969 62.667 1.00 13.07 398 VAL D N 1
ATOM 10924 C CA . VAL D 1 398 ? 71.978 72.820 63.540 1.00 13.94 398 VAL D CA 1
ATOM 10925 C C . VAL D 1 398 ? 73.364 72.228 63.690 1.00 11.53 398 VAL D C 1
ATOM 10926 O O . VAL D 1 398 ? 74.345 73.001 63.634 1.00 10.77 398 VAL D O 1
ATOM 10930 N N . LEU D 1 399 ? 73.478 70.911 63.850 1.00 10.73 399 LEU D N 1
ATOM 10931 C CA . LEU D 1 399 ? 74.812 70.241 63.923 1.00 10.27 399 LEU D CA 1
ATOM 10932 C C . LEU D 1 399 ? 75.564 70.484 62.621 1.00 10.45 399 LEU D C 1
ATOM 10933 O O . LEU D 1 399 ? 76.748 70.890 62.702 1.00 9.87 399 LEU D O 1
ATOM 10938 N N . LEU D 1 400 ? 74.936 70.236 61.453 1.00 10.62 400 LEU D N 1
ATOM 10939 C CA . LEU D 1 400 ? 75.663 70.387 60.188 1.00 11.83 400 LEU D CA 1
ATOM 10940 C C . LEU D 1 400 ? 76.062 71.858 60.031 1.00 11.90 400 LEU D C 1
ATOM 10941 O O . LEU D 1 400 ? 77.170 72.128 59.545 1.00 11.55 400 LEU D O 1
ATOM 10946 N N . ARG D 1 401 ? 75.165 72.781 60.357 1.00 12.99 401 ARG D N 1
ATOM 10947 C CA . ARG D 1 401 ? 75.503 74.235 60.270 1.00 14.40 401 ARG D CA 1
ATOM 10948 C C . ARG D 1 401 ? 76.751 74.539 61.133 1.00 14.34 401 ARG D C 1
ATOM 10949 O O . ARG D 1 401 ? 77.635 75.297 60.655 1.00 12.12 401 ARG D O 1
ATOM 10957 N N . THR D 1 402 ? 76.842 74.015 62.355 1.00 14.33 402 THR D N 1
ATOM 10958 C CA . THR D 1 402 ? 77.979 74.257 63.277 1.00 15.16 402 THR D CA 1
ATOM 10959 C C . THR D 1 402 ? 79.253 73.669 62.675 1.00 14.69 402 THR D C 1
ATOM 10960 O O . THR D 1 402 ? 80.320 74.326 62.676 1.00 13.55 402 THR D O 1
ATOM 10964 N N . ILE D 1 403 ? 79.188 72.417 62.223 1.00 12.96 403 ILE D N 1
ATOM 10965 C CA . ILE D 1 403 ? 80.357 71.729 61.632 1.00 11.80 403 ILE D CA 1
ATOM 10966 C C . ILE D 1 403 ? 80.817 72.508 60.390 1.00 12.48 403 ILE D C 1
ATOM 10967 O O . ILE D 1 403 ? 82.025 72.676 60.206 1.00 14.18 403 ILE D O 1
ATOM 10972 N N . ALA D 1 404 ? 79.895 72.925 59.535 1.00 11.93 404 ALA D N 1
ATOM 10973 C CA . ALA D 1 404 ? 80.244 73.624 58.297 1.00 13.99 404 ALA D CA 1
ATOM 10974 C C . ALA D 1 404 ? 80.865 74.980 58.672 1.00 15.96 404 ALA D C 1
ATOM 10975 O O . ALA D 1 404 ? 81.881 75.356 58.041 1.00 16.57 404 ALA D O 1
ATOM 10977 N N . SER D 1 405 ? 80.336 75.676 59.654 1.00 16.61 405 SER D N 1
ATOM 10978 C CA . SER D 1 405 ? 80.864 77.008 60.014 1.00 19.54 405 SER D CA 1
ATOM 10979 C C . SER D 1 405 ? 82.297 76.865 60.530 1.00 19.65 405 SER D C 1
ATOM 10980 O O . SER D 1 405 ? 83.127 77.735 60.150 1.00 18.96 405 SER D O 1
ATOM 10983 N N . ILE D 1 406 ? 82.593 75.809 61.266 1.00 18.03 406 ILE D N 1
ATOM 10984 C CA . ILE D 1 406 ? 83.922 75.557 61.766 1.00 20.91 406 ILE D CA 1
ATOM 10985 C C . ILE D 1 406 ? 84.861 75.212 60.621 1.00 22.72 406 ILE D C 1
ATOM 10986 O O . ILE D 1 406 ? 85.880 75.796 60.487 1.00 19.53 406 ILE D O 1
ATOM 10991 N N . MET D 1 407 ? 84.451 74.284 59.773 1.00 23.19 407 MET D N 1
ATOM 10992 C CA . MET D 1 407 ? 85.275 73.852 58.667 1.00 27.93 407 MET D CA 1
ATOM 10993 C C . MET D 1 407 ? 85.446 74.830 57.496 1.00 29.69 407 MET D C 1
ATOM 10994 O O . MET D 1 407 ? 86.496 74.866 56.944 1.00 26.55 407 MET D O 1
ATOM 10999 N N . ILE D 1 408 ? 84.441 75.619 57.131 1.00 28.75 408 ILE D N 1
ATOM 11000 C CA . ILE D 1 408 ? 84.559 76.627 56.069 1.00 33.88 408 ILE D CA 1
ATOM 11001 C C . ILE D 1 408 ? 84.224 78.111 56.351 1.00 38.85 408 ILE D C 1
ATOM 11002 O O . ILE D 1 408 ? 84.194 78.892 55.450 1.00 42.26 408 ILE D O 1
ATOM 11007 N N . GLY D 1 409 ? 83.879 78.482 57.563 1.00 37.71 409 GLY D N 1
ATOM 11008 C CA . GLY D 1 409 ? 83.694 79.905 57.964 1.00 37.36 409 GLY D CA 1
ATOM 11009 C C . GLY D 1 409 ? 82.234 80.316 58.190 1.00 42.34 409 GLY D C 1
ATOM 11010 O O . GLY D 1 409 ? 81.332 80.022 57.359 1.00 44.77 409 GLY D O 1
#

Foldseek 3Di:
DLVVLLVVLLVCLVPLPQVCQLVCWVVLAADPVSLQVCLVVQLQAACPCVVLVHPNHDLSSNLSNLLSNLLRALLVSVQSLQRHQQPLVLCVVFADPVSNNPPSNVSNHHFGEKEFQADPPQFLVRFPDPWEFEDDPQGTFTFDKTWFTWQLVPGQWYFHWHQYVQGTWTFIDGCPFPQWDWALPDRALASSSRRITMIGGDRGDDGPSRTGDDRNCRCVSRVVSLLSSLLSLLSSLLSLLNSLLVLLVVQQQPDDDPHHRNCVDCVLVVLSVVLVVLSVVLVVLSVVLSVCPPPPDDVLVNLLSSLVSLLSSLVSLQSSLVSSLVSNPPVSCDPVGCSVNSNSSSVVSCRPSAHNVRSVVSNCVSVPD/DLVVLLVVLLVCLVPPPQVCQLVCWVVLAADPVSLQVCLVVQLQAQCPCVVLVHVVHALSSNLSNLLSNLLRALLVSVQSLQRHQVPLVLCVVFNDPVVCNVPNNCSNHHFGEWEFQADPPQALVRFPDPWEFEDDVQGTFTFDKTWFTWQLVVGQWYFYWHQHVAAIWTFIDGCPFPQWDWALPDDALASSSRRITMIGGDRGDGGPSRTGHDRNCNVVSRVVSLLSSLLSLLSSLLSLLNSLLVLLVVQQQPDDDPHHRNCVDCVLVVLSVVLVVLSVVLVVLSVVLSVCPPVPPDPLVNLLSSLVSLLSSLVSLLSSLVSSLVSNPPVSCDPVGCSVNSNSSSVVSCRPSAHNLRSVLSNVCSVPPDHSVVPD/DLVVLLVVLLVCLVPPPQVCQLVCWVVLAADPVSLQVCLVVQLQAQCPCVVLPHPNHDLSSNLSNLLSNLLRALLVSVQSLQRHQVPLVLCVVFFDPVSNNVPSNCSNHHFGEWEFQADPPQFLVRQPDDWAFEDDDFGTWTFDKTWFTWQLVVGQWYFHWHQYDPLGIWTFIDGCPFPQWDWALPDDAQASSNRRITMIGGDRGDDGNSRTGDDRNCRCVSRVVSLLSSLLSLLSSLLSLLNSLLVLLVVQQQPDDDPHHRNCVDCVLVVLSVVLVVLSVVLVVLSVVLSVCPPPPDPVLVNNLSSLVSLLSSLVSLLSSLVSSLVSNPPCSCDPVGCSVNSNSSSVVSCRPSAHNVRSVVSNVVSVD/DLVVLLVVLLVCLVPQPQVCQLVCWVVLAADPVSLQVCLVVQLQAACPCVVLVHPNHALSSNLSNLLSNLLRALLVSVQSLQRHQVPLVLCVVFNDPVVNNVPNNCSNHHFGEWEFQADPVAFLVRFPDPFEFEFDLGTFTFDKTWFTWQLVVGQWYFHWHAYVHAIWTFIDGCPFPQWDWALPDDAQASSSRRITMIGGDRGDGHPNGTGDDRRCRCVSRVVSLLSSLLSLLSSLLSLLNSLLVLLVVQQQPDDDPHHRNCPDCVSVVLSVVLVVLSVVLVVLSVVLSVCPPVPDDVLVNNLSSLVSLLSSLVSLQSSLVSSLVSNPPVSCDPVGCSVNSNSSSVVSCRPSAHNVRSVVSNCVSVPD

Sequence (1482 aa):
ENQRWRERIRHFAEKEIAPLSTTMDRTATLDAGLRERLFAEGLMSVEIPRGYGGTGGTLCQLILTIEEVARVDPGVAVGVHVHNVLVAGTLLRHASGDQRRQYLPQLATGKIGAFALSEEQAGSDAFALTTVARQDEGGYLLTGRKRWTSNARNADLLLVFALADGGPTAFVVPADAPGVSLDDRVEQMGVRAAATSDVIFDGTPVRTAQRVGPPGGGQTVALSGLGLGRLGIAAQMTGLAQGALDAATGYSRVREQFGGRIADHQGVAFPLADVASRLAAARALLYRAVDLHGRGTDPVELMRLAAMAKYVASEVAERAASVAVETLGGNGYTDAYPVERFYRDAKAGKIYEGTSNVLLRTIASIMIGENQRWRERIRHFAEKEIAPLSTTMDRTATLDAGLRERLFAEGLMSVEIPRGYGGTGGTLCQLILTIEEVARVDPGVAVGVHVHNVLVAGTLLRHASGDQRRQYLPQLATGKIGAFALSEEQAGSDAFALTTVARQDEGGYLLTGRKRWTSNARNADLLLVFALADGGPTAFVVPADAPGVSLDDRVEQMGVRAAATSDVIFDGTPVRTAQRVGPPGGGQTVALSGLGLGRLGIAAQMTGLAQGALDAATGYSRVREQFGGRIADHQGVAFPLADVASRLAAARALLYRAVDLHGRGTDPVELMRLAAMAKYVASEVAERAASVAVETLGGNGYTDAYPVERFYRDAKAGKIYEGTSNVLLRTIASIMIGGSPGDLEENQRWRERIRHFAEKEIAPLSTTMDRTATLDAGLRERLFAEGLMSVEIPRGYGGTGGTLCQLILTIEEVARVDPGVAVGVHVHNVLVAGTLLRHASGDQRRQYLPQLATGKIGAFALSEEQAGSDAFALTTVARQDEGGYLLTGRKRWTSNARNADLLLVFALADAGGPTAFVVPADAPGVSLDDRVEQMGVRAAATSDVIFDGTPVRTAQRVGPPGGGQTVALSGLGLGRLGIAAQMTGLAQGALDAATGYSRVREQFGGRIADHQGVAFPLADVASRLAAARALLYRAVDLHGRGTDPVELMRLAAMAKYVASEVAERAASVAVETLGGNGYTDAYPVERFYRDAKAGKIYEGTSNVLLRTIASIMIENQRWRERIRHFAEKEIAPLSTTMDRTATLDAGLRERLFAEGLMSVEIPRGYGGTGGTLCQLILTIEEVARVDPGVAVGVHVHNVLVAGTLLRHASGDQRRQYLPQLATGKIGAFALSEEQAGSDAFALTTVARQDGGYLLTGRKRWTSNARNADLLLVFALADGGPTAFVVPADAPGVSLDDRVEQMGVRAAATSDVIFDGTPVRTAQRVGPPGGGQTVALSGLGLGRLGIAAQMTGLAQGALDAATGYSRVREQFGGRIADHQGVAFPLADVASRLAAARALLYRAVDLHGRGTDPVELMRLAAMAKYVASEVAERAASVAVETLGGNGYTDAYPVERFYRDAKAGKIYEGTSNVLLRTIASIMIG